Protein AF-0000000084543448 (afdb_homodimer)

InterPro domains:
  IPR002668 Concentrative nucleoside transporter N-terminal domain [PF01773] (8-80)
  IPR008276 Concentrative nucleoside transporter [PTHR10590] (2-409)
  IPR011642 Nucleoside transporter/FeoB GTPase, Gate domain [PF07670] (88-186)
  IPR011657 Concentrative nucleoside transporter C-terminal domain [PF07662] (191-407)
  IPR018270 Concentrative nucleoside transporter, metazoan/bacterial [TIGR00804] (6-409)

Radius of gyration: 30.01 Å; Cα contacts (8 Å, |Δi|>4): 1550; chains: 2; bounding box: 62×88×76 Å

Nearest PDB structures (foldseek):
  5l26-assembly1_C  TM=9.347E-01  e=5.072E-31  Neisseria wadsworthii 9715
  5l26-assembly1_A  TM=9.332E-01  e=8.942E-31  Neisseria wadsworthii 9715
  5l2a-assembly1_B  TM=9.359E-01  e=2.334E-30  Neisseria wadsworthii 9715
  5l2b-assembly1_B  TM=9.329E-01  e=3.309E-30  Neisseria wadsworthii 9715
  5l27-assembly1_A  TM=9.323E-01  e=1.038E-28  Neisseria wadsworthii 9715

Structure (mmCIF, N/CA/C/O backbone):
data_AF-0000000084543448-model_v1
#
loop_
_entity.id
_entity.type
_entity.pdbx_description
1 polymer 'Nucleoside permease'
#
loop_
_atom_site.group_PDB
_atom_site.id
_atom_site.type_symbol
_atom_site.label_atom_id
_atom_site.label_alt_id
_atom_site.label_comp_id
_atom_site.label_asym_id
_atom_site.label_entity_id
_atom_site.label_seq_id
_atom_site.pdbx_PDB_ins_code
_atom_site.Cartn_x
_atom_site.Cartn_y
_atom_site.Cartn_z
_atom_site.occupancy
_atom_site.B_iso_or_equiv
_atom_site.auth_seq_id
_atom_site.auth_comp_id
_atom_site.auth_asym_id
_atom_site.auth_atom_id
_atom_site.pdbx_PDB_model_num
ATOM 1 N N . MET A 1 1 ? -9.344 -44.594 -11.992 1 85.5 1 MET A N 1
ATOM 2 C CA . MET A 1 1 ? -8.648 -44.406 -13.266 1 85.5 1 MET A CA 1
ATOM 3 C C . MET A 1 1 ? -8.008 -43.031 -13.32 1 85.5 1 MET A C 1
ATOM 5 O O . MET A 1 1 ? -6.828 -42.906 -13.664 1 85.5 1 MET A O 1
ATOM 9 N N . GLU A 1 2 ? -8.641 -42.094 -12.758 1 91.38 2 GLU A N 1
ATOM 10 C CA . GLU A 1 2 ? -8.133 -40.719 -12.844 1 91.38 2 GLU A CA 1
ATOM 11 C C . GLU A 1 2 ? -6.922 -40.531 -11.938 1 91.38 2 GLU A C 1
ATOM 13 O O . GLU A 1 2 ? -5.984 -39.812 -12.289 1 91.38 2 GLU A O 1
ATOM 18 N N . ARG A 1 3 ? -6.844 -41.219 -10.828 1 94.12 3 ARG A N 1
ATOM 19 C CA . ARG A 1 3 ? -5.707 -41.094 -9.922 1 94.12 3 ARG A CA 1
ATOM 20 C C . ARG A 1 3 ? -4.453 -41.719 -10.539 1 94.12 3 ARG A C 1
ATOM 22 O O . ARG A 1 3 ? -3.352 -41.188 -10.375 1 94.12 3 ARG A O 1
ATOM 29 N N . ALA A 1 4 ? -4.676 -42.75 -11.258 1 95.94 4 ALA A N 1
ATOM 30 C CA . ALA A 1 4 ? -3.564 -43.406 -11.945 1 95.94 4 ALA A CA 1
ATOM 31 C C . ALA A 1 4 ? -3.025 -42.562 -13.078 1 95.94 4 ALA A C 1
ATOM 33 O O . ALA A 1 4 ? -1.819 -42.531 -13.336 1 95.94 4 ALA A O 1
ATOM 34 N N . ILE A 1 5 ? -3.881 -41.906 -13.703 1 97 5 ILE A N 1
ATOM 35 C CA . ILE A 1 5 ? -3.467 -41.031 -14.781 1 97 5 ILE A CA 1
ATOM 36 C C . ILE A 1 5 ? -2.635 -39.875 -14.219 1 97 5 ILE A C 1
ATOM 38 O O . ILE A 1 5 ? -1.63 -39.469 -14.812 1 97 5 ILE A O 1
ATOM 42 N N . SER A 1 6 ? -3.102 -39.375 -13.102 1 97.56 6 SER A N 1
ATOM 43 C CA . SER A 1 6 ? -2.328 -38.312 -12.438 1 97.56 6 SER A CA 1
ATOM 44 C C . SER A 1 6 ? -0.92 -38.812 -12.102 1 97.56 6 SER A C 1
ATOM 46 O O . SER A 1 6 ? 0.047 -38.062 -12.25 1 97.56 6 SER A O 1
ATOM 48 N N . ALA A 1 7 ? -0.841 -40 -11.641 1 97.56 7 ALA A N 1
ATOM 49 C CA . ALA A 1 7 ? 0.467 -40.594 -11.344 1 97.56 7 ALA A CA 1
ATOM 50 C C . ALA A 1 7 ? 1.308 -40.719 -12.617 1 97.56 7 ALA A C 1
ATOM 52 O O . ALA A 1 7 ? 2.512 -40.438 -12.594 1 97.56 7 ALA A O 1
ATOM 53 N N . LEU A 1 8 ? 0.69 -41.125 -13.648 1 97.81 8 LEU A N 1
ATOM 54 C CA . LEU A 1 8 ? 1.363 -41.188 -14.938 1 97.81 8 LEU A CA 1
ATOM 55 C C . LEU A 1 8 ? 1.854 -39.812 -15.367 1 97.81 8 LEU A C 1
ATOM 57 O O . LEU A 1 8 ? 2.965 -39.688 -15.883 1 97.81 8 LEU A O 1
ATOM 61 N N . GLY A 1 9 ? 0.975 -38.844 -15.219 1 98.19 9 GLY A N 1
ATOM 62 C CA . GLY A 1 9 ? 1.354 -37.469 -15.555 1 98.19 9 GLY A CA 1
ATOM 63 C C . GLY A 1 9 ? 2.604 -37 -14.836 1 98.19 9 GLY A C 1
ATOM 64 O O . GLY A 1 9 ? 3.471 -36.375 -15.438 1 98.19 9 GLY A O 1
ATOM 65 N N . LEU A 1 10 ? 2.709 -37.281 -13.531 1 98.06 10 LEU A N 1
ATOM 66 C CA . LEU A 1 10 ? 3.891 -36.938 -12.758 1 98.06 10 LEU A CA 1
ATOM 67 C C . LEU A 1 10 ? 5.152 -37.531 -13.383 1 98.06 10 LEU A C 1
ATOM 69 O O . LEU A 1 10 ? 6.148 -36.812 -13.555 1 98.06 10 LEU A O 1
ATOM 73 N N . VAL A 1 11 ? 5.086 -38.781 -13.758 1 97.88 11 VAL A N 1
ATOM 74 C CA . VAL A 1 11 ? 6.219 -39.469 -14.367 1 97.88 11 VAL A CA 1
ATOM 75 C C . VAL A 1 11 ? 6.535 -38.844 -15.727 1 97.88 11 VAL A C 1
ATOM 77 O O . VAL A 1 11 ? 7.699 -38.562 -16.047 1 97.88 11 VAL A O 1
ATOM 80 N N . VAL A 1 12 ? 5.516 -38.594 -16.484 1 98.19 12 VAL A N 1
ATOM 81 C CA . VAL A 1 12 ? 5.699 -38.031 -17.828 1 98.19 12 VAL A CA 1
ATOM 82 C C . VAL A 1 12 ? 6.375 -36.656 -17.719 1 98.19 12 VAL A C 1
ATOM 84 O O . VAL A 1 12 ? 7.27 -36.344 -18.516 1 98.19 12 VAL A O 1
ATOM 87 N N . PHE A 1 13 ? 5.938 -35.844 -16.812 1 98.25 13 PHE A N 1
ATOM 88 C CA . PHE A 1 13 ? 6.5 -34.5 -16.688 1 98.25 13 PHE A CA 1
ATOM 89 C C . PHE A 1 13 ? 7.957 -34.594 -16.234 1 98.25 13 PHE A C 1
ATOM 91 O O . PHE A 1 13 ? 8.781 -33.781 -16.672 1 98.25 13 PHE A O 1
ATOM 98 N N . VAL A 1 14 ? 8.328 -35.469 -15.383 1 97.81 14 VAL A N 1
ATOM 99 C CA . VAL A 1 14 ? 9.719 -35.688 -14.992 1 97.81 14 VAL A CA 1
ATOM 100 C C . VAL A 1 14 ? 10.539 -36.125 -16.188 1 97.81 14 VAL A C 1
ATOM 102 O O . VAL A 1 14 ? 11.664 -35.688 -16.391 1 97.81 14 VAL A O 1
ATOM 105 N N . VAL A 1 15 ? 9.984 -37.031 -17 1 97.88 15 VAL A N 1
ATOM 106 C CA . VAL A 1 15 ? 10.656 -37.531 -18.188 1 97.88 15 VAL A CA 1
ATOM 107 C C . VAL A 1 15 ? 10.852 -36.406 -19.188 1 97.88 15 VAL A C 1
ATOM 109 O O . VAL A 1 15 ? 11.898 -36.312 -19.828 1 97.88 15 VAL A O 1
ATOM 112 N N . LEU A 1 16 ? 9.82 -35.594 -19.297 1 97.44 16 LEU A N 1
ATOM 113 C CA . LEU A 1 16 ? 9.945 -34.469 -20.172 1 97.44 16 LEU A CA 1
ATOM 114 C C . LEU A 1 16 ? 11.078 -33.531 -19.719 1 97.44 16 LEU A C 1
ATOM 116 O O . LEU A 1 16 ? 11.836 -33.031 -20.547 1 97.44 16 LEU A O 1
ATOM 120 N N . ALA A 1 17 ? 11.164 -33.281 -18.422 1 97.5 17 ALA A N 1
ATOM 121 C CA . ALA A 1 17 ? 12.258 -32.5 -17.891 1 97.5 17 ALA A CA 1
ATOM 122 C C . ALA A 1 17 ? 13.609 -33.125 -18.203 1 97.5 17 ALA A C 1
ATOM 124 O O . ALA A 1 17 ? 14.562 -32.406 -18.547 1 97.5 17 ALA A O 1
ATOM 125 N N . TYR A 1 18 ? 13.664 -34.406 -18.094 1 97.56 18 TYR A N 1
ATOM 126 C CA . TYR A 1 18 ? 14.883 -35.125 -18.391 1 97.56 18 TYR A CA 1
ATOM 127 C C . TYR A 1 18 ? 15.273 -34.969 -19.859 1 97.56 18 TYR A C 1
ATOM 129 O O . TYR A 1 18 ? 16.453 -34.75 -20.172 1 97.56 18 TYR A O 1
ATOM 137 N N . LEU A 1 19 ? 14.328 -35 -20.75 1 96.94 19 LEU A N 1
ATOM 138 C CA . LEU A 1 19 ? 14.57 -34.906 -22.188 1 96.94 19 LEU A CA 1
ATOM 139 C C . LEU A 1 19 ? 15.109 -33.531 -22.547 1 96.94 19 LEU A C 1
ATOM 141 O O . LEU A 1 19 ? 15.914 -33.406 -23.469 1 96.94 19 LEU A O 1
ATOM 145 N N . PHE A 1 20 ? 14.742 -32.531 -21.812 1 95.56 20 PHE A N 1
ATOM 146 C CA . PHE A 1 20 ? 15.148 -31.156 -22.125 1 95.56 20 PHE A CA 1
ATOM 147 C C . PHE A 1 20 ? 16.266 -30.703 -21.219 1 95.56 20 PHE A C 1
ATOM 149 O O . PHE A 1 20 ? 16.594 -29.516 -21.156 1 95.56 20 PHE A O 1
ATOM 156 N N . SER A 1 21 ? 16.922 -31.594 -20.547 1 97.25 21 SER A N 1
ATOM 157 C CA . SER A 1 21 ? 18 -31.281 -19.625 1 97.25 21 SER A CA 1
ATOM 158 C C . SER A 1 21 ? 19.234 -30.734 -20.359 1 97.25 21 SER A C 1
ATOM 160 O O . SER A 1 21 ? 19.547 -31.203 -21.453 1 97.25 21 SER A O 1
ATOM 162 N N . GLY A 1 22 ? 19.875 -29.766 -19.812 1 94.56 22 GLY A N 1
ATOM 163 C CA . GLY A 1 22 ? 21.094 -29.219 -20.375 1 94.56 22 GLY A CA 1
ATOM 164 C C . GLY A 1 22 ? 22.297 -30.141 -20.203 1 94.56 22 GLY A C 1
ATOM 165 O O . GLY A 1 22 ? 23.281 -30.031 -20.938 1 94.56 22 GLY A O 1
ATOM 166 N N . ASP A 1 23 ? 22.312 -31.016 -19.281 1 95.81 23 ASP A N 1
ATOM 167 C CA . ASP A 1 23 ? 23.375 -31.984 -19 1 95.81 23 ASP A CA 1
ATOM 168 C C . ASP A 1 23 ? 22.828 -33.188 -18.234 1 95.81 23 ASP A C 1
ATOM 170 O O . ASP A 1 23 ? 22.953 -33.25 -17.016 1 95.81 23 ASP A O 1
ATOM 174 N N . ARG A 1 24 ? 22.422 -34.219 -18.859 1 96.62 24 ARG A N 1
ATOM 175 C CA . ARG A 1 24 ? 21.703 -35.344 -18.281 1 96.62 24 ARG A CA 1
ATOM 176 C C . ARG A 1 24 ? 22.625 -36.188 -17.375 1 96.62 24 ARG A C 1
ATOM 178 O O . ARG A 1 24 ? 22.156 -36.812 -16.422 1 96.62 24 ARG A O 1
ATOM 185 N N . GLN A 1 25 ? 23.891 -36.094 -17.609 1 96 25 GLN A N 1
ATOM 186 C CA . GLN A 1 25 ? 24.844 -36.906 -16.875 1 96 25 GLN A CA 1
ATOM 187 C C . GLN A 1 25 ? 25.125 -36.312 -15.5 1 96 25 GLN A C 1
ATOM 189 O O . GLN A 1 25 ? 25.609 -37 -14.602 1 96 25 GLN A O 1
ATOM 194 N N . GLN A 1 26 ? 24.844 -35.125 -15.375 1 96.06 26 GLN A N 1
ATOM 195 C CA . GLN A 1 26 ? 25.203 -34.438 -14.133 1 96.06 26 GLN A CA 1
ATOM 196 C C . GLN A 1 26 ? 24 -34.344 -13.211 1 96.06 26 GLN A C 1
ATOM 198 O O . GLN A 1 26 ? 24.078 -33.719 -12.148 1 96.06 26 GLN A O 1
ATOM 203 N N . ILE A 1 27 ? 22.906 -34.906 -13.625 1 97.62 27 ILE A N 1
ATOM 204 C CA . ILE A 1 27 ? 21.703 -34.875 -12.797 1 97.62 27 ILE A CA 1
ATOM 205 C C . ILE A 1 27 ? 21.938 -35.625 -11.5 1 97.62 27 ILE A C 1
ATOM 207 O O . ILE A 1 27 ? 22.344 -36.812 -11.531 1 97.62 27 ILE A O 1
ATOM 211 N N . ARG A 1 28 ? 21.797 -34.969 -10.383 1 96.94 28 ARG A N 1
ATOM 212 C CA . ARG A 1 28 ? 21.859 -35.625 -9.086 1 96.94 28 ARG A CA 1
ATOM 213 C C . ARG A 1 28 ? 20.484 -36.156 -8.68 1 96.94 28 ARG A C 1
ATOM 215 O O . ARG A 1 28 ? 19.719 -35.469 -7.996 1 96.94 28 ARG A O 1
ATOM 222 N N . TRP A 1 29 ? 20.219 -37.406 -8.898 1 97.31 29 TRP A N 1
ATOM 223 C CA . TRP A 1 29 ? 18.906 -38 -8.766 1 97.31 29 TRP A CA 1
ATOM 224 C C . TRP A 1 29 ? 18.438 -38 -7.312 1 97.31 29 TRP A C 1
ATOM 226 O O . TRP A 1 29 ? 17.25 -37.844 -7.031 1 97.31 29 TRP A O 1
ATOM 236 N N . PRO A 1 30 ? 19.359 -38.156 -6.324 1 97.5 30 PRO A N 1
ATOM 237 C CA . PRO A 1 30 ? 18.891 -38.031 -4.941 1 97.5 30 PRO A CA 1
ATOM 238 C C . PRO A 1 30 ? 18.219 -36.719 -4.652 1 97.5 30 PRO A C 1
ATOM 240 O O . PRO A 1 30 ? 17.203 -36.656 -3.949 1 97.5 30 PRO A O 1
ATOM 243 N N . THR A 1 31 ? 18.797 -35.594 -5.164 1 97.06 31 THR A N 1
ATOM 244 C CA . THR A 1 31 ? 18.203 -34.281 -5.012 1 97.06 31 THR A CA 1
ATOM 245 C C . THR A 1 31 ? 16.797 -34.25 -5.625 1 97.06 31 THR A C 1
ATOM 247 O O . THR A 1 31 ? 15.859 -33.75 -5.008 1 97.06 31 THR A O 1
ATOM 250 N N . VAL A 1 32 ? 16.656 -34.781 -6.824 1 97.94 32 VAL A N 1
ATOM 251 C CA . VAL A 1 32 ? 15.398 -34.812 -7.562 1 97.94 32 VAL A CA 1
ATOM 252 C C . VAL A 1 32 ? 14.375 -35.656 -6.797 1 97.94 32 VAL A C 1
ATOM 254 O O . VAL A 1 32 ? 13.242 -35.188 -6.594 1 97.94 32 VAL A O 1
ATOM 257 N N . PHE A 1 33 ? 14.742 -36.812 -6.328 1 97.88 33 PHE A N 1
ATOM 258 C CA . PHE A 1 33 ? 13.836 -37.719 -5.629 1 97.88 33 PHE A CA 1
ATOM 259 C C . PHE A 1 33 ? 13.383 -37.094 -4.309 1 97.88 33 PHE A C 1
ATOM 261 O O . PHE A 1 33 ? 12.211 -37.219 -3.93 1 97.88 33 PHE A O 1
ATOM 268 N N . TRP A 1 34 ? 14.289 -36.438 -3.664 1 97.06 34 TRP A N 1
ATOM 269 C CA . TRP A 1 34 ? 13.914 -35.781 -2.412 1 97.06 34 TRP A CA 1
ATOM 270 C C . TRP A 1 34 ? 12.93 -34.656 -2.66 1 97.06 34 TRP A C 1
ATOM 272 O O . TRP A 1 34 ? 12.016 -34.438 -1.862 1 97.06 34 TRP A O 1
ATOM 282 N N . GLY A 1 35 ? 13.164 -33.875 -3.73 1 97.81 35 GLY A N 1
ATOM 283 C CA . GLY A 1 35 ? 12.227 -32.812 -4.059 1 97.81 35 GLY A CA 1
ATOM 284 C C . GLY A 1 35 ? 10.812 -33.312 -4.316 1 97.81 35 GLY A C 1
ATOM 285 O O . GLY A 1 35 ? 9.844 -32.781 -3.785 1 97.81 35 GLY A O 1
ATOM 286 N N . ILE A 1 36 ? 10.734 -34.375 -5.059 1 97.88 36 ILE A N 1
ATOM 287 C CA . ILE A 1 36 ? 9.438 -34.969 -5.379 1 97.88 36 ILE A CA 1
ATOM 288 C C . ILE A 1 36 ? 8.844 -35.594 -4.129 1 97.88 36 ILE A C 1
ATOM 290 O O . ILE A 1 36 ? 7.641 -35.5 -3.877 1 97.88 36 ILE A O 1
ATOM 294 N N . ALA A 1 37 ? 9.664 -36.25 -3.32 1 97.81 37 ALA A N 1
ATOM 295 C CA . ALA A 1 37 ? 9.203 -36.875 -2.086 1 97.81 37 ALA A CA 1
ATOM 296 C C . ALA A 1 37 ? 8.625 -35.844 -1.12 1 97.81 37 ALA A C 1
ATOM 298 O O . ALA A 1 37 ? 7.586 -36.062 -0.5 1 97.81 37 ALA A O 1
ATOM 299 N N . LEU A 1 38 ? 9.312 -34.75 -0.97 1 97.19 38 LEU A N 1
ATOM 300 C CA . LEU A 1 38 ? 8.828 -33.719 -0.085 1 97.19 38 LEU A CA 1
ATOM 301 C C . LEU A 1 38 ? 7.512 -33.125 -0.6 1 97.19 38 LEU A C 1
ATOM 303 O O . LEU A 1 38 ? 6.621 -32.812 0.189 1 97.19 38 LEU A O 1
ATOM 307 N N . GLN A 1 39 ? 7.441 -32.906 -1.903 1 97.5 39 GLN A N 1
ATOM 308 C CA . GLN A 1 39 ? 6.195 -32.438 -2.506 1 97.5 39 GLN A CA 1
ATOM 309 C C . GLN A 1 39 ? 5.039 -33.375 -2.156 1 97.5 39 GLN A C 1
ATOM 311 O O . GLN A 1 39 ? 3.979 -32.938 -1.721 1 97.5 39 GLN A O 1
ATOM 316 N N . ILE A 1 40 ? 5.215 -34.719 -2.322 1 97.25 40 ILE A N 1
ATOM 317 C CA . ILE A 1 40 ? 4.191 -35.719 -2.064 1 97.25 40 ILE A CA 1
ATOM 318 C C . ILE A 1 40 ? 3.887 -35.75 -0.568 1 97.25 40 ILE A C 1
ATOM 320 O O . ILE A 1 40 ? 2.725 -35.875 -0.168 1 97.25 40 ILE A O 1
ATOM 324 N N . LEU A 1 41 ? 4.883 -35.688 0.24 1 96.5 41 LEU A N 1
ATOM 325 C CA . LEU A 1 41 ? 4.699 -35.688 1.688 1 96.5 41 LEU A CA 1
ATOM 326 C C . LEU A 1 41 ? 3.857 -34.5 2.148 1 96.5 41 LEU A C 1
ATOM 328 O O . LEU A 1 41 ? 2.934 -34.688 2.947 1 96.5 41 LEU A O 1
ATOM 332 N N . PHE A 1 42 ? 4.211 -33.344 1.688 1 94.62 42 PHE A N 1
ATOM 333 C CA . PHE A 1 42 ? 3.422 -32.156 2.035 1 94.62 42 PHE A CA 1
ATOM 334 C C . PHE A 1 42 ? 1.978 -32.344 1.579 1 94.62 42 PHE A C 1
ATOM 336 O O . PHE A 1 42 ? 1.047 -31.984 2.309 1 94.62 42 PHE A O 1
ATOM 343 N N . ALA A 1 43 ? 1.816 -32.812 0.437 1 95.5 43 ALA A N 1
ATOM 344 C CA . ALA A 1 43 ? 0.472 -33.031 -0.097 1 95.5 43 ALA A CA 1
ATOM 345 C C . ALA A 1 43 ? -0.325 -34 0.783 1 95.5 43 ALA A C 1
ATOM 347 O O . ALA A 1 43 ? -1.495 -33.75 1.082 1 95.5 43 ALA A O 1
ATOM 348 N N . ILE A 1 44 ? 0.273 -35.062 1.174 1 95.69 44 ILE A N 1
ATOM 349 C CA . ILE A 1 44 ? -0.394 -36.062 2.006 1 95.69 44 ILE A CA 1
ATOM 350 C C . ILE A 1 44 ? -0.763 -35.438 3.354 1 95.69 44 ILE A C 1
ATOM 352 O O . ILE A 1 44 ? -1.893 -35.594 3.824 1 95.69 44 ILE A O 1
ATOM 356 N N . VAL A 1 45 ? 0.141 -34.75 3.941 1 93.5 45 VAL A N 1
ATOM 357 C CA . VAL A 1 45 ? -0.082 -34.125 5.25 1 93.5 45 VAL A CA 1
ATOM 358 C C . VAL A 1 45 ? -1.207 -33.094 5.156 1 93.5 45 VAL A C 1
ATOM 360 O O . VAL A 1 45 ? -2.088 -33.062 6.02 1 93.5 45 VAL A O 1
ATOM 363 N N . ILE A 1 46 ? -1.237 -32.344 4.129 1 90.69 46 ILE A N 1
ATOM 364 C CA . ILE A 1 46 ? -2.16 -31.219 4.02 1 90.69 46 ILE A CA 1
ATOM 365 C C . ILE A 1 46 ? -3.523 -31.719 3.539 1 90.69 46 ILE A C 1
ATOM 367 O O . ILE A 1 46 ? -4.562 -31.297 4.051 1 90.69 46 ILE A O 1
ATOM 371 N N . LEU A 1 47 ? -3.578 -32.719 2.629 1 89.94 47 LEU A N 1
ATOM 372 C CA . LEU A 1 47 ? -4.816 -33 1.921 1 89.94 47 LEU A CA 1
ATOM 373 C C . LEU A 1 47 ? -5.422 -34.312 2.416 1 89.94 47 LEU A C 1
ATOM 375 O O . LEU A 1 47 ? -6.625 -34.531 2.287 1 89.94 47 LEU A O 1
ATOM 379 N N . LYS A 1 48 ? -4.664 -35.188 2.99 1 90.88 48 LYS A N 1
ATOM 380 C CA . LYS A 1 48 ? -5.18 -36.531 3.244 1 90.88 48 LYS A CA 1
ATOM 381 C C . LYS A 1 48 ? -5.336 -36.781 4.738 1 90.88 48 LYS A C 1
ATOM 383 O O . LYS A 1 48 ? -6.223 -37.531 5.156 1 90.88 48 LYS A O 1
ATOM 388 N N . THR A 1 49 ? -4.492 -36.25 5.516 1 93.25 49 THR A N 1
ATOM 389 C CA . THR A 1 49 ? -4.625 -36.438 6.953 1 93.25 49 THR A CA 1
ATOM 390 C C . THR A 1 49 ? -5.707 -35.531 7.535 1 93.25 49 THR A C 1
ATOM 392 O O . THR A 1 49 ? -5.855 -34.375 7.109 1 93.25 49 THR A O 1
ATOM 395 N N . ALA A 1 50 ? -6.422 -36.062 8.469 1 91.56 50 ALA A N 1
ATOM 396 C CA . ALA A 1 50 ? -7.52 -35.312 9.078 1 91.56 50 ALA A CA 1
ATOM 397 C C . ALA A 1 50 ? -7.004 -34.062 9.789 1 91.56 50 ALA A C 1
ATOM 399 O O . ALA A 1 50 ? -7.586 -33 9.664 1 91.56 50 ALA A O 1
ATOM 400 N N . ILE A 1 51 ? -5.965 -34.25 10.508 1 92.19 51 ILE A N 1
ATOM 401 C CA . ILE A 1 51 ? -5.418 -33.156 11.281 1 92.19 51 ILE A CA 1
ATOM 402 C C . ILE A 1 51 ? -4.824 -32.094 10.344 1 92.19 51 ILE A C 1
ATOM 404 O O . ILE A 1 51 ? -5.027 -30.891 10.539 1 92.19 51 ILE A O 1
ATOM 408 N N . GLY A 1 52 ? -4.059 -32.594 9.375 1 91.06 52 GLY A N 1
ATOM 409 C CA . GLY A 1 52 ? -3.465 -31.656 8.422 1 91.06 52 GLY A CA 1
ATOM 410 C C . GLY A 1 52 ? -4.496 -30.859 7.645 1 91.06 52 GLY A C 1
ATOM 411 O O . GLY A 1 52 ? -4.375 -29.641 7.512 1 91.06 52 GLY A O 1
ATOM 412 N N . PHE A 1 53 ? -5.453 -31.531 7.258 1 88.81 53 PHE A N 1
ATOM 413 C CA . PHE A 1 53 ? -6.504 -30.875 6.484 1 88.81 53 PHE A CA 1
ATOM 414 C C . PHE A 1 53 ? -7.25 -29.859 7.336 1 88.81 53 PHE A C 1
ATOM 416 O O . PHE A 1 53 ? -7.551 -28.75 6.871 1 88.81 53 PHE A O 1
ATOM 423 N N . ALA A 1 54 ? -7.535 -30.234 8.547 1 91.38 54 ALA A N 1
ATOM 424 C CA . ALA A 1 54 ? -8.242 -29.328 9.453 1 91.38 54 ALA A CA 1
ATOM 425 C C . ALA A 1 54 ? -7.418 -28.078 9.727 1 91.38 54 ALA A C 1
ATOM 427 O O . ALA A 1 54 ? -7.965 -26.969 9.789 1 91.38 54 ALA A O 1
ATOM 428 N N . ILE A 1 55 ? -6.184 -28.266 9.875 1 91.94 55 ILE A N 1
ATOM 429 C CA . ILE A 1 55 ? -5.289 -27.141 10.141 1 91.94 55 ILE A CA 1
ATOM 430 C C . ILE A 1 55 ? -5.273 -26.203 8.938 1 91.94 55 ILE A C 1
ATOM 432 O O . ILE A 1 55 ? -5.383 -24.984 9.086 1 91.94 55 ILE A O 1
ATOM 436 N N . PHE A 1 56 ? -5.207 -26.703 7.805 1 89.56 56 PHE A N 1
ATOM 437 C CA . PHE A 1 56 ? -5.098 -25.875 6.613 1 89.56 56 PHE A CA 1
ATOM 438 C C . PHE A 1 56 ? -6.445 -25.25 6.266 1 89.56 56 PHE A C 1
ATOM 440 O O . PHE A 1 56 ? -6.504 -24.141 5.719 1 89.56 56 PHE A O 1
ATOM 447 N N . GLN A 1 57 ? -7.504 -25.953 6.574 1 90.12 57 GLN A N 1
ATOM 448 C CA . GLN A 1 57 ? -8.82 -25.344 6.438 1 90.12 57 GLN A CA 1
ATOM 449 C C . GLN A 1 57 ? -8.977 -24.156 7.375 1 90.12 57 GLN A C 1
ATOM 451 O O . GLN A 1 57 ? -9.523 -23.125 6.984 1 90.12 57 GLN A O 1
ATOM 456 N N . ALA A 1 58 ? -8.516 -24.359 8.555 1 92.06 58 ALA A N 1
ATOM 457 C CA . ALA A 1 58 ? -8.562 -23.266 9.523 1 92.06 58 ALA A CA 1
ATOM 458 C C . ALA A 1 58 ? -7.676 -22.109 9.086 1 92.06 58 ALA A C 1
ATOM 460 O O . ALA A 1 58 ? -8.039 -20.938 9.25 1 92.06 58 ALA A O 1
ATOM 461 N N . LEU A 1 59 ? -6.547 -22.469 8.531 1 90.94 59 LEU A N 1
ATOM 462 C CA . LEU A 1 59 ? -5.633 -21.453 8.016 1 90.94 59 LEU A CA 1
ATOM 463 C C . LEU A 1 59 ? -6.254 -20.703 6.844 1 90.94 59 LEU A C 1
ATOM 465 O O . LEU A 1 59 ? -6.137 -19.484 6.754 1 90.94 59 LEU A O 1
ATOM 469 N N . GLY A 1 60 ? -6.855 -21.5 6.012 1 90.06 60 GLY A N 1
ATOM 470 C CA . GLY A 1 60 ? -7.535 -20.875 4.891 1 90.06 60 GLY A CA 1
ATOM 471 C C . GLY A 1 60 ? -8.633 -19.922 5.312 1 90.06 60 GLY A C 1
ATOM 472 O O . GLY A 1 60 ? -8.758 -18.828 4.758 1 90.06 60 GLY A O 1
ATOM 473 N N . ALA A 1 61 ? -9.398 -20.312 6.273 1 91.75 61 ALA A N 1
ATOM 474 C CA . ALA A 1 61 ? -10.469 -19.469 6.797 1 91.75 61 ALA A CA 1
ATOM 475 C C . ALA A 1 61 ? -9.906 -18.203 7.457 1 91.75 61 ALA A C 1
ATOM 477 O O . ALA A 1 61 ? -10.469 -17.125 7.305 1 91.75 61 ALA A O 1
ATOM 478 N N . ALA A 1 62 ? -8.859 -18.406 8.148 1 91.94 62 ALA A N 1
ATOM 479 C CA . ALA A 1 62 ? -8.227 -17.281 8.82 1 91.94 62 ALA A CA 1
ATOM 480 C C . ALA A 1 62 ? -7.684 -16.266 7.816 1 91.94 62 ALA A C 1
ATOM 482 O O . ALA A 1 62 ? -7.82 -15.062 8.008 1 91.94 62 ALA A O 1
ATOM 483 N N . VAL A 1 63 ? -7.066 -16.781 6.832 1 91 63 VAL A N 1
ATOM 484 C CA . VAL A 1 63 ? -6.496 -15.922 5.805 1 91 63 VAL A CA 1
ATOM 485 C C . VAL A 1 63 ? -7.617 -15.188 5.07 1 91 63 VAL A C 1
ATOM 487 O O . VAL A 1 63 ? -7.492 -14 4.758 1 91 63 VAL A O 1
ATOM 490 N N . THR A 1 64 ? -8.664 -15.867 4.805 1 90.81 64 THR A N 1
ATOM 491 C CA . THR A 1 64 ? -9.805 -15.25 4.133 1 90.81 64 THR A CA 1
ATOM 492 C C . THR A 1 64 ? -10.391 -14.125 4.98 1 90.81 64 THR A C 1
ATOM 494 O O . THR A 1 64 ? -10.664 -13.039 4.469 1 90.81 64 THR A O 1
ATOM 497 N N . GLN A 1 65 ? -10.539 -14.406 6.254 1 91.56 65 GLN A N 1
ATOM 498 C CA . GLN A 1 65 ? -11.047 -13.375 7.164 1 91.56 65 GLN A CA 1
ATOM 499 C C . GLN A 1 65 ? -10.086 -12.195 7.238 1 91.56 65 GLN A C 1
ATOM 501 O O . GLN A 1 65 ? -10.516 -11.039 7.266 1 91.56 65 GLN A O 1
ATOM 506 N N . PHE A 1 66 ? -8.859 -12.492 7.316 1 93.5 66 PHE A N 1
ATOM 507 C CA . PHE A 1 66 ? -7.816 -11.469 7.336 1 93.5 66 PHE A CA 1
ATOM 508 C C . PHE A 1 66 ? -7.918 -10.562 6.113 1 93.5 66 PHE A C 1
ATOM 510 O O . PHE A 1 66 ? -7.875 -9.344 6.238 1 93.5 66 PHE A O 1
ATOM 517 N N . LEU A 1 67 ? -8.102 -11.164 4.969 1 91.19 67 LEU A N 1
ATOM 518 C CA . LEU A 1 67 ? -8.133 -10.406 3.721 1 91.19 67 LEU A CA 1
ATOM 519 C C . LEU A 1 67 ? -9.383 -9.539 3.641 1 91.19 67 LEU A C 1
ATOM 521 O O . LEU A 1 67 ? -9.375 -8.477 3.02 1 91.19 67 LEU A O 1
ATOM 525 N N . ASN A 1 68 ? -10.422 -9.938 4.273 1 92.75 68 ASN A N 1
ATOM 526 C CA . ASN A 1 68 ? -11.68 -9.195 4.246 1 92.75 68 ASN A CA 1
ATOM 527 C C . ASN A 1 68 ? -11.562 -7.867 4.984 1 92.75 68 ASN A C 1
ATOM 529 O O . ASN A 1 68 ? -12.391 -6.973 4.801 1 92.75 68 ASN A O 1
ATOM 533 N N . PHE A 1 69 ? -10.555 -7.73 5.773 1 93.19 69 PHE A N 1
ATOM 534 C CA . PHE A 1 69 ? -10.359 -6.461 6.465 1 93.19 69 PHE A CA 1
ATOM 535 C C . PHE A 1 69 ? -10.039 -5.348 5.473 1 93.19 69 PHE A C 1
ATOM 537 O O . PHE A 1 69 ? -10.211 -4.168 5.777 1 93.19 69 PHE A O 1
ATOM 544 N N . SER A 1 70 ? -9.5 -5.719 4.297 1 93.5 70 SER A N 1
ATOM 545 C CA . SER A 1 70 ? -9.211 -4.73 3.266 1 93.5 70 SER A CA 1
ATOM 546 C C . SER A 1 70 ? -10.477 -4.004 2.828 1 93.5 70 SER A C 1
ATOM 548 O O . SER A 1 70 ? -10.414 -2.904 2.275 1 93.5 70 SER A O 1
ATOM 550 N N . ASP A 1 71 ? -11.656 -4.617 3.088 1 94.06 71 ASP A N 1
ATOM 551 C CA . ASP A 1 71 ? -12.93 -4.043 2.672 1 94.06 71 ASP A CA 1
ATOM 552 C C . ASP A 1 71 ? -13.18 -2.695 3.352 1 94.06 71 ASP A C 1
ATOM 554 O O . ASP A 1 71 ? -13.805 -1.806 2.771 1 94.06 71 ASP A O 1
ATOM 558 N N . ALA A 1 72 ? -12.703 -2.59 4.551 1 93 72 ALA A N 1
ATOM 559 C CA . ALA A 1 72 ? -12.875 -1.329 5.27 1 93 72 ALA A CA 1
ATOM 560 C C . ALA A 1 72 ? -12.25 -0.169 4.504 1 93 72 ALA A C 1
ATOM 562 O O . ALA A 1 72 ? -12.867 0.894 4.363 1 93 72 ALA A O 1
ATOM 563 N N . GLY A 1 73 ? -11.062 -0.363 4.035 1 92.19 73 GLY A N 1
ATOM 564 C CA . GLY A 1 73 ? -10.406 0.66 3.24 1 92.19 73 GLY A CA 1
ATOM 565 C C . GLY A 1 73 ? -11.039 0.865 1.879 1 92.19 73 GLY A C 1
ATOM 566 O O . GLY A 1 73 ? -11.203 2 1.428 1 92.19 73 GLY A O 1
ATOM 567 N N . ALA A 1 74 ? -11.375 -0.217 1.235 1 93.81 74 ALA A N 1
ATOM 568 C CA . ALA A 1 74 ? -11.992 -0.151 -0.088 1 93.81 74 ALA A CA 1
ATOM 569 C C . ALA A 1 74 ? -13.32 0.6 -0.04 1 93.81 74 ALA A C 1
ATOM 571 O O . ALA A 1 74 ? -13.594 1.447 -0.894 1 93.81 74 ALA A O 1
ATOM 572 N N . GLN A 1 75 ? -14.164 0.238 0.911 1 92.88 75 GLN A N 1
ATOM 573 C CA . GLN A 1 75 ? -15.461 0.884 1.068 1 92.88 75 GLN A CA 1
ATOM 574 C C . GLN A 1 75 ? -15.305 2.381 1.318 1 92.88 75 GLN A C 1
ATOM 576 O O . GLN A 1 75 ? -16.078 3.188 0.801 1 92.88 75 GLN A O 1
ATOM 581 N N . PHE A 1 76 ? -14.352 2.688 2.051 1 89.12 76 PHE A N 1
ATOM 582 C CA . PHE A 1 76 ? -14.117 4.09 2.379 1 89.12 76 PHE A CA 1
ATOM 583 C C . PHE A 1 76 ? -13.703 4.871 1.141 1 89.12 76 PHE A C 1
ATOM 585 O O . PHE A 1 76 ? -14.172 5.992 0.918 1 89.12 76 PHE A O 1
ATOM 592 N N . VAL A 1 77 ? -12.844 4.332 0.326 1 89.75 77 VAL A N 1
ATOM 593 C CA . VAL A 1 77 ? -12.25 5.027 -0.813 1 89.75 77 VAL A CA 1
ATOM 594 C C . VAL A 1 77 ? -13.234 5.031 -1.981 1 89.75 77 VAL A C 1
ATOM 596 O O . VAL A 1 77 ? -13.352 6.027 -2.701 1 89.75 77 VAL A O 1
ATOM 599 N N . PHE A 1 78 ? -13.945 3.951 -2.168 1 92.81 78 PHE A N 1
ATOM 600 C CA . PHE A 1 78 ? -14.688 3.797 -3.416 1 92.81 78 PHE A CA 1
ATOM 601 C C . PHE A 1 78 ? -16.188 3.812 -3.158 1 92.81 78 PHE A C 1
ATOM 603 O O . PHE A 1 78 ? -16.984 3.805 -4.098 1 92.81 78 PHE A O 1
ATOM 610 N N . GLY A 1 79 ? -16.609 3.83 -1.916 1 88.69 79 GLY A N 1
ATOM 611 C CA . GLY A 1 79 ? -18.016 3.916 -1.592 1 88.69 79 GLY A CA 1
ATOM 612 C C . GLY A 1 79 ? -18.641 2.576 -1.233 1 88.69 79 GLY A C 1
ATOM 613 O O . GLY A 1 79 ? -17.984 1.538 -1.345 1 88.69 79 GLY A O 1
ATOM 614 N N . ASP A 1 80 ? -19.891 2.604 -0.822 1 89.31 80 ASP A N 1
ATOM 615 C CA . ASP A 1 80 ? -20.578 1.433 -0.292 1 89.31 80 ASP A CA 1
ATOM 616 C C . ASP A 1 80 ? -20.828 0.398 -1.387 1 89.31 80 ASP A C 1
ATOM 618 O O . ASP A 1 80 ? -20.953 -0.795 -1.104 1 89.31 80 ASP A O 1
ATOM 622 N N . ASP A 1 81 ? -20.844 0.839 -2.602 1 90.94 81 ASP A N 1
ATOM 623 C CA . ASP A 1 81 ? -21.141 -0.08 -3.697 1 90.94 81 ASP A CA 1
ATOM 624 C C . ASP A 1 81 ? -19.844 -0.549 -4.375 1 90.94 81 ASP A C 1
ATOM 626 O O . ASP A 1 81 ? -19.859 -0.88 -5.562 1 90.94 81 ASP A O 1
ATOM 630 N N . PHE A 1 82 ? -18.781 -0.567 -3.588 1 90.5 82 PHE A N 1
ATOM 631 C CA . PHE A 1 82 ? -17.484 -0.873 -4.164 1 90.5 82 PHE A CA 1
ATOM 632 C C . PHE A 1 82 ? -17.469 -2.275 -4.758 1 90.5 82 PHE A C 1
ATOM 634 O O . PHE A 1 82 ? -16.75 -2.537 -5.73 1 90.5 82 PHE A O 1
ATOM 641 N N . GLU A 1 83 ? -18.266 -3.199 -4.316 1 91.06 83 GLU A N 1
ATOM 642 C CA . GLU A 1 83 ? -18.25 -4.582 -4.781 1 91.06 83 GLU A CA 1
ATOM 643 C C . GLU A 1 83 ? -18.828 -4.695 -6.188 1 91.06 83 GLU A C 1
ATOM 645 O O . GLU A 1 83 ? -18.656 -5.715 -6.859 1 91.06 83 GLU A O 1
ATOM 650 N N . GLN A 1 84 ? -19.531 -3.611 -6.66 1 90.81 84 GLN A N 1
ATOM 651 C CA . GLN A 1 84 ? -20.062 -3.617 -8.016 1 90.81 84 GLN A CA 1
ATOM 652 C C . GLN A 1 84 ? -18.953 -3.559 -9.055 1 90.81 84 GLN A C 1
ATOM 654 O O . GLN A 1 84 ? -19.141 -3.979 -10.195 1 90.81 84 GLN A O 1
ATOM 659 N N . HIS A 1 85 ? -17.922 -2.979 -8.617 1 92.31 85 HIS A N 1
ATOM 660 C CA . HIS A 1 85 ? -16.703 -2.994 -9.422 1 92.31 85 HIS A CA 1
ATOM 661 C C . HIS A 1 85 ? -15.656 -3.938 -8.82 1 92.31 85 HIS A C 1
ATOM 663 O O . HIS A 1 85 ? -14.594 -3.496 -8.391 1 92.31 85 HIS A O 1
ATOM 669 N N . PHE A 1 86 ? -15.93 -5.152 -8.977 1 92.12 86 PHE A N 1
ATOM 670 C CA . PHE A 1 86 ? -15.352 -6.242 -8.195 1 92.12 86 PHE A CA 1
ATOM 671 C C . PHE A 1 86 ? -13.836 -6.262 -8.336 1 92.12 86 PHE A C 1
ATOM 673 O O . PHE A 1 86 ? -13.109 -6.289 -7.34 1 92.12 86 PHE A O 1
ATOM 680 N N . ILE A 1 87 ? -13.336 -6.266 -9.547 1 90.56 87 ILE A N 1
ATOM 681 C CA . ILE A 1 87 ? -11.898 -6.359 -9.766 1 90.56 87 ILE A CA 1
ATOM 682 C C . ILE A 1 87 ? -11.219 -5.07 -9.305 1 90.56 87 ILE A C 1
ATOM 684 O O . ILE A 1 87 ? -10.273 -5.105 -8.508 1 90.56 87 ILE A O 1
ATOM 688 N N . ALA A 1 88 ? -11.766 -3.918 -9.727 1 93.25 88 ALA A N 1
ATOM 689 C CA . ALA A 1 88 ? -11.133 -2.619 -9.508 1 93.25 88 ALA A CA 1
ATOM 690 C C . ALA A 1 88 ? -11.195 -2.217 -8.039 1 93.25 88 ALA A C 1
ATOM 692 O O . ALA A 1 88 ? -10.227 -1.69 -7.488 1 93.25 88 ALA A O 1
ATOM 693 N N . PHE A 1 89 ? -12.344 -2.467 -7.363 1 93.69 89 PHE A N 1
ATOM 694 C CA . PHE A 1 89 ? -12.547 -1.803 -6.078 1 93.69 89 PHE A CA 1
ATOM 695 C C . PHE A 1 89 ? -12.578 -2.816 -4.941 1 93.69 89 PHE A C 1
ATOM 697 O O . PHE A 1 89 ? -12.594 -2.441 -3.77 1 93.69 89 PHE A O 1
ATOM 704 N N . LYS A 1 90 ? -12.547 -4.098 -5.25 1 92.94 90 LYS A N 1
ATOM 705 C CA . LYS A 1 90 ? -12.477 -5.121 -4.207 1 92.94 90 LYS A CA 1
ATOM 706 C C . LYS A 1 90 ? -11.156 -5.887 -4.273 1 92.94 90 LYS A C 1
ATOM 708 O O . LYS A 1 90 ? -10.422 -5.949 -3.289 1 92.94 90 LYS A O 1
ATOM 713 N N . VAL A 1 91 ? -10.828 -6.383 -5.422 1 92.56 91 VAL A N 1
ATOM 714 C CA . VAL A 1 91 ? -9.688 -7.27 -5.586 1 92.56 91 VAL A CA 1
ATOM 715 C C . VAL A 1 91 ? -8.391 -6.465 -5.469 1 92.56 91 VAL A C 1
ATOM 717 O O . VAL A 1 91 ? -7.48 -6.844 -4.727 1 92.56 91 VAL A O 1
ATOM 720 N N . LEU A 1 92 ? -8.305 -5.387 -6.238 1 92.75 92 LEU A N 1
ATOM 721 C CA . LEU A 1 92 ? -7.062 -4.625 -6.273 1 92.75 92 LEU A CA 1
ATOM 722 C C . LEU A 1 92 ? -6.75 -4.027 -4.906 1 92.75 92 LEU A C 1
ATOM 724 O O . LEU A 1 92 ? -5.609 -4.094 -4.441 1 92.75 92 LEU A O 1
ATOM 728 N N . PRO A 1 93 ? -7.723 -3.512 -4.16 1 93.75 93 PRO A N 1
ATOM 729 C CA . PRO A 1 93 ? -7.445 -3.051 -2.799 1 93.75 93 PRO A CA 1
ATOM 730 C C . PRO A 1 93 ? -6.934 -4.164 -1.89 1 93.75 93 PRO A C 1
ATOM 732 O O . PRO A 1 93 ? -6.125 -3.916 -0.995 1 93.75 93 PRO A O 1
ATOM 735 N N . THR A 1 94 ? -7.402 -5.316 -2.064 1 94.19 94 THR A N 1
ATOM 736 C CA . THR A 1 94 ? -6.93 -6.445 -1.271 1 94.19 94 THR A CA 1
ATOM 737 C C . THR A 1 94 ? -5.43 -6.66 -1.473 1 94.19 94 THR A C 1
ATOM 739 O O . THR A 1 94 ? -4.715 -7.012 -0.533 1 94.19 94 THR A O 1
ATOM 742 N N . ILE A 1 95 ? -4.961 -6.453 -2.672 1 92.5 95 ILE A N 1
ATOM 743 C CA . ILE A 1 95 ? -3.541 -6.566 -2.986 1 92.5 95 ILE A CA 1
ATOM 744 C C . ILE A 1 95 ? -2.754 -5.52 -2.201 1 92.5 95 ILE A C 1
ATOM 746 O O . ILE A 1 95 ? -1.711 -5.824 -1.62 1 92.5 95 ILE A O 1
ATOM 750 N N . VAL A 1 96 ? -3.275 -4.316 -2.148 1 92.94 96 VAL A N 1
ATOM 751 C CA . VAL A 1 96 ? -2.625 -3.213 -1.449 1 92.94 96 VAL A CA 1
ATOM 752 C C . VAL A 1 96 ? -2.529 -3.529 0.042 1 92.94 96 VAL A C 1
ATOM 754 O O . VAL A 1 96 ? -1.467 -3.373 0.649 1 92.94 96 VAL A O 1
ATOM 757 N N . PHE A 1 97 ? -3.586 -3.977 0.63 1 94.06 97 PHE A N 1
ATOM 758 C CA . PHE A 1 97 ? -3.648 -4.312 2.049 1 94.06 97 PHE A CA 1
ATOM 759 C C . PHE A 1 97 ? -2.66 -5.422 2.385 1 94.06 97 PHE A C 1
ATOM 761 O O . PHE A 1 97 ? -1.91 -5.32 3.357 1 94.06 97 PHE A O 1
ATOM 768 N N . PHE A 1 98 ? -2.666 -6.43 1.621 1 92.19 98 PHE A N 1
ATOM 769 C CA . PHE A 1 98 ? -1.781 -7.562 1.864 1 92.19 98 PHE A CA 1
ATOM 770 C C . PHE A 1 98 ? -0.32 -7.137 1.775 1 92.19 98 PHE A C 1
ATOM 772 O O . PHE A 1 98 ? 0.503 -7.551 2.596 1 92.19 98 PHE A O 1
ATOM 779 N N . SER A 1 99 ? -0.034 -6.398 0.714 1 91.06 99 SER A N 1
ATOM 780 C CA . SER A 1 99 ? 1.331 -5.91 0.545 1 91.06 99 SER A CA 1
ATOM 781 C C . SER A 1 99 ? 1.785 -5.105 1.758 1 91.06 99 SER A C 1
ATOM 783 O O . SER A 1 99 ? 2.941 -5.203 2.176 1 91.06 99 SER A O 1
ATOM 785 N N . SER A 1 100 ? 0.913 -4.293 2.234 1 92.44 100 SER A N 1
ATOM 786 C CA . SER A 1 100 ? 1.215 -3.512 3.428 1 92.44 100 SER A CA 1
ATOM 787 C C . SER A 1 100 ? 1.505 -4.414 4.621 1 92.44 100 SER A C 1
ATOM 789 O O . SER A 1 100 ? 2.496 -4.219 5.328 1 92.44 100 SER A O 1
ATOM 791 N N . PHE A 1 101 ? 0.736 -5.363 4.84 1 93.62 101 PHE A N 1
ATOM 792 C CA . PHE A 1 101 ? 0.854 -6.25 5.992 1 93.62 101 PHE A CA 1
ATOM 793 C C . PHE A 1 101 ? 2.135 -7.074 5.91 1 93.62 101 PHE A C 1
ATOM 795 O O . PHE A 1 101 ? 2.855 -7.207 6.902 1 93.62 101 PHE A O 1
ATOM 802 N N . ILE A 1 102 ? 2.381 -7.633 4.793 1 90.81 102 ILE A N 1
ATOM 803 C CA . ILE A 1 102 ? 3.551 -8.492 4.625 1 90.81 102 ILE A CA 1
ATOM 804 C C . ILE A 1 102 ? 4.82 -7.68 4.863 1 90.81 102 ILE A C 1
ATOM 806 O O . ILE A 1 102 ? 5.809 -8.195 5.391 1 90.81 102 ILE A O 1
ATOM 810 N N . THR A 1 103 ? 4.801 -6.449 4.457 1 90.12 103 THR A N 1
ATOM 811 C CA . THR A 1 103 ? 5.965 -5.594 4.66 1 90.12 103 THR A CA 1
ATOM 812 C C . THR A 1 103 ? 6.195 -5.34 6.148 1 90.12 103 THR A C 1
ATOM 814 O O . THR A 1 103 ? 7.34 -5.23 6.594 1 90.12 103 THR A O 1
ATOM 817 N N . ILE A 1 104 ? 5.133 -5.277 6.902 1 91.75 104 ILE A N 1
ATOM 818 C CA . ILE A 1 104 ? 5.258 -5.168 8.352 1 91.75 104 ILE A CA 1
ATOM 819 C C . ILE A 1 104 ? 5.938 -6.422 8.906 1 91.75 104 ILE A C 1
ATOM 821 O O . ILE A 1 104 ? 6.828 -6.328 9.75 1 91.75 104 ILE A O 1
ATOM 825 N N . LEU A 1 105 ? 5.527 -7.586 8.461 1 92.38 105 LEU A N 1
ATOM 826 C CA . LEU A 1 105 ? 6.133 -8.836 8.914 1 92.38 105 LEU A CA 1
ATOM 827 C C . LEU A 1 105 ? 7.613 -8.883 8.539 1 92.38 105 LEU A C 1
ATOM 829 O O . LEU A 1 105 ? 8.43 -9.391 9.312 1 92.38 105 LEU A O 1
ATOM 833 N N . TYR A 1 106 ? 7.863 -8.414 7.363 1 88.81 106 TYR A N 1
ATOM 834 C CA . TYR A 1 106 ? 9.258 -8.336 6.93 1 88.81 106 TYR A CA 1
ATOM 835 C C . TYR A 1 106 ? 10.055 -7.422 7.844 1 88.81 106 TYR A C 1
ATOM 837 O O . TYR A 1 106 ? 11.195 -7.738 8.211 1 88.81 106 TYR A O 1
ATOM 845 N N . HIS A 1 107 ? 9.484 -6.32 8.211 1 88.56 107 HIS A N 1
ATOM 846 C CA . HIS A 1 107 ? 10.148 -5.355 9.078 1 88.56 107 HIS A CA 1
ATOM 847 C C . HIS A 1 107 ? 10.516 -5.984 10.422 1 88.56 107 HIS A C 1
ATOM 849 O O . HIS A 1 107 ? 11.602 -5.727 10.953 1 88.56 107 HIS A O 1
ATOM 855 N N . TYR A 1 108 ? 9.758 -6.848 10.938 1 93.38 108 TYR A N 1
ATOM 856 C CA . TYR A 1 108 ? 9.992 -7.445 12.25 1 93.38 108 TYR A CA 1
ATOM 857 C C . TYR A 1 108 ? 10.781 -8.742 12.125 1 93.38 108 TYR A C 1
ATOM 859 O O . TYR A 1 108 ? 11.039 -9.422 13.125 1 93.38 108 TYR A O 1
ATOM 867 N N . GLY A 1 109 ? 11.133 -9.148 10.977 1 92.81 109 GLY A N 1
ATOM 868 C CA . GLY A 1 109 ? 11.961 -10.32 10.75 1 92.81 109 GLY A CA 1
ATOM 869 C C . GLY A 1 109 ? 11.188 -11.625 10.836 1 92.81 109 GLY A C 1
ATOM 870 O O . GLY A 1 109 ? 11.781 -12.703 10.852 1 92.81 109 GLY A O 1
ATOM 871 N N . ILE A 1 110 ? 9.977 -11.492 10.945 1 93.94 110 ILE A N 1
ATOM 872 C CA . ILE A 1 110 ? 9.133 -12.68 11.078 1 93.94 110 ILE A CA 1
ATOM 873 C C . ILE A 1 110 ? 9.156 -13.477 9.773 1 93.94 110 ILE A C 1
ATOM 875 O O . ILE A 1 110 ? 9.305 -14.695 9.781 1 93.94 110 ILE A O 1
ATOM 879 N N . LEU A 1 111 ? 8.961 -12.805 8.641 1 91.44 111 LEU A N 1
ATOM 880 C CA . LEU A 1 111 ? 8.984 -13.469 7.344 1 91.44 111 LEU A CA 1
ATOM 881 C C . LEU A 1 111 ? 10.305 -14.188 7.129 1 91.44 111 LEU A C 1
ATOM 883 O O . LEU A 1 111 ? 10.328 -15.328 6.656 1 91.44 111 LEU A O 1
ATOM 887 N N . GLN A 1 112 ? 11.383 -13.562 7.453 1 92.81 112 GLN A N 1
ATOM 888 C CA . GLN A 1 112 ? 12.711 -14.133 7.285 1 92.81 112 GLN A CA 1
ATOM 889 C C . GLN A 1 112 ? 12.875 -15.414 8.102 1 92.81 112 GLN A C 1
ATOM 891 O O . GLN A 1 112 ? 13.422 -16.406 7.617 1 92.81 112 GLN A O 1
ATOM 896 N N . LYS A 1 113 ? 12.422 -15.367 9.297 1 94.06 113 LYS A N 1
ATOM 897 C CA . LYS A 1 113 ? 12.539 -16.531 10.172 1 94.06 113 LYS A CA 1
ATOM 898 C C . LYS A 1 113 ? 11.766 -17.719 9.617 1 94.06 113 LYS A C 1
ATOM 900 O O . LYS A 1 113 ? 12.25 -18.844 9.633 1 94.06 113 LYS A O 1
ATOM 905 N N . VAL A 1 114 ? 10.602 -17.469 9.133 1 93.94 114 VAL A N 1
ATOM 906 C CA . VAL A 1 114 ? 9.773 -18.531 8.578 1 93.94 114 VAL A CA 1
ATOM 907 C C . VAL A 1 114 ? 10.43 -19.094 7.324 1 93.94 114 VAL A C 1
ATOM 909 O O . VAL A 1 114 ? 10.5 -20.312 7.148 1 93.94 114 VAL A O 1
ATOM 912 N N . VAL A 1 115 ? 10.891 -18.234 6.465 1 93.69 115 VAL A N 1
ATOM 913 C CA . VAL A 1 115 ? 11.531 -18.641 5.223 1 93.69 115 VAL A CA 1
ATOM 914 C C . VAL A 1 115 ? 12.781 -19.469 5.531 1 93.69 115 VAL A C 1
ATOM 916 O O . VAL A 1 115 ? 13.023 -20.5 4.891 1 93.69 115 VAL A O 1
ATOM 919 N N . GLU A 1 116 ? 13.539 -19.016 6.496 1 94.81 116 GLU A N 1
ATOM 920 C CA . GLU A 1 116 ? 14.758 -19.734 6.871 1 94.81 116 GLU A CA 1
ATOM 921 C C . GLU A 1 116 ? 14.438 -21.125 7.383 1 94.81 116 GLU A C 1
ATOM 923 O O . GLU A 1 116 ? 15.172 -22.078 7.109 1 94.81 116 GLU A O 1
ATOM 928 N N . TRP A 1 117 ? 13.453 -21.188 8.117 1 95.19 117 TRP A N 1
ATOM 929 C CA . TRP A 1 117 ? 13.062 -22.5 8.656 1 95.19 117 TRP A CA 1
ATOM 930 C C . TRP A 1 117 ? 12.688 -23.453 7.527 1 95.19 117 TRP A C 1
ATOM 932 O O . TRP A 1 117 ? 13.109 -24.609 7.52 1 95.19 117 TRP A O 1
ATOM 942 N N . VAL A 1 118 ? 11.891 -23.016 6.605 1 94.5 118 VAL A N 1
ATOM 943 C CA . VAL A 1 118 ? 11.484 -23.828 5.469 1 94.5 118 VAL A CA 1
ATOM 944 C C . VAL A 1 118 ? 12.711 -24.203 4.633 1 94.5 118 VAL A C 1
ATOM 946 O O . VAL A 1 118 ? 12.859 -25.344 4.195 1 94.5 118 VAL A O 1
ATOM 949 N N . ALA A 1 119 ? 13.547 -23.203 4.414 1 95.5 119 ALA A N 1
ATOM 950 C CA . ALA A 1 119 ? 14.758 -23.422 3.633 1 95.5 119 ALA A CA 1
ATOM 951 C C . ALA A 1 119 ? 15.664 -24.453 4.297 1 95.5 119 ALA A C 1
ATOM 953 O O . ALA A 1 119 ? 16.297 -25.266 3.613 1 95.5 119 ALA A O 1
ATOM 954 N N . TRP A 1 120 ? 15.711 -24.359 5.594 1 95 120 TRP A N 1
ATOM 955 C CA . TRP A 1 120 ? 16.516 -25.312 6.336 1 95 120 TRP A CA 1
ATOM 956 C C . TRP A 1 120 ? 16.047 -26.734 6.094 1 95 120 TRP A C 1
ATOM 958 O O . TRP A 1 120 ? 16.844 -27.641 5.832 1 95 120 TRP A O 1
ATOM 968 N N . LEU A 1 121 ? 14.797 -26.953 6.137 1 94.69 121 LEU A N 1
ATOM 969 C CA . LEU A 1 121 ? 14.219 -28.281 5.898 1 94.69 121 LEU A CA 1
ATOM 970 C C . LEU A 1 121 ? 14.539 -28.766 4.488 1 94.69 121 LEU A C 1
ATOM 972 O O . LEU A 1 121 ? 14.945 -29.906 4.305 1 94.69 121 LEU A O 1
ATOM 976 N N . MET A 1 122 ? 14.359 -27.922 3.535 1 95.19 122 MET A N 1
ATOM 977 C CA . MET A 1 122 ? 14.57 -28.297 2.141 1 95.19 122 MET A CA 1
ATOM 978 C C . MET A 1 122 ? 16.047 -28.531 1.863 1 95.19 122 MET A C 1
ATOM 980 O O . MET A 1 122 ? 16.406 -29.469 1.152 1 95.19 122 MET A O 1
ATOM 984 N N . MET A 1 123 ? 16.875 -27.688 2.412 1 94.62 123 MET A N 1
ATOM 985 C CA . MET A 1 123 ? 18.312 -27.828 2.195 1 94.62 123 MET A CA 1
ATOM 986 C C . MET A 1 123 ? 18.828 -29.141 2.811 1 94.62 123 MET A C 1
ATOM 988 O O . MET A 1 123 ? 19.703 -29.797 2.244 1 94.62 123 MET A O 1
ATOM 992 N N . LYS A 1 124 ? 18.375 -29.516 3.934 1 94.62 124 LYS A N 1
ATOM 993 C CA . LYS A 1 124 ? 18.797 -30.719 4.625 1 94.62 124 LYS A CA 1
ATOM 994 C C . LYS A 1 124 ? 18.406 -31.969 3.844 1 94.62 124 LYS A C 1
ATOM 996 O O . LYS A 1 124 ? 19.078 -33 3.924 1 94.62 124 LYS A O 1
ATOM 1001 N N . THR A 1 125 ? 17.391 -31.859 3.098 1 95.62 125 THR A N 1
ATOM 1002 C CA . THR A 1 125 ? 16.906 -33.031 2.367 1 95.62 125 THR A CA 1
ATOM 1003 C C . THR A 1 125 ? 17.438 -33.031 0.937 1 95.62 125 THR A C 1
ATOM 1005 O O . THR A 1 125 ? 18.141 -33.938 0.536 1 95.62 125 THR A O 1
ATOM 1008 N N . LEU A 1 126 ? 17.219 -31.953 0.264 1 96.38 126 LEU A N 1
ATOM 1009 C CA . LEU A 1 126 ? 17.578 -31.875 -1.147 1 96.38 126 LEU A CA 1
ATOM 1010 C C . LEU A 1 126 ? 19.078 -31.641 -1.314 1 96.38 126 LEU A C 1
ATOM 1012 O O . LEU A 1 126 ? 19.656 -31.953 -2.365 1 96.38 126 LEU A O 1
ATOM 1016 N N . LYS A 1 127 ? 19.703 -31.078 -0.34 1 94.75 127 LYS A N 1
ATOM 1017 C CA . LYS A 1 127 ? 21.141 -30.766 -0.348 1 94.75 127 LYS A CA 1
ATOM 1018 C C . LYS A 1 127 ? 21.469 -29.734 -1.427 1 94.75 127 LYS A C 1
ATOM 1020 O O . LYS A 1 127 ? 22.5 -29.812 -2.08 1 94.75 127 LYS A O 1
ATOM 1025 N N . THR A 1 128 ? 20.516 -28.906 -1.73 1 95.69 128 THR A N 1
ATOM 1026 C CA . THR A 1 128 ? 20.766 -27.75 -2.584 1 95.69 128 THR A CA 1
ATOM 1027 C C . THR A 1 128 ? 21.484 -26.656 -1.805 1 95.69 128 THR A C 1
ATOM 1029 O O . THR A 1 128 ? 21.625 -26.734 -0.582 1 95.69 128 THR A O 1
ATOM 1032 N N . SER A 1 129 ? 22.031 -25.688 -2.531 1 95.06 129 SER A N 1
ATOM 1033 C CA . SER A 1 129 ? 22.766 -24.609 -1.878 1 95.06 129 SER A CA 1
ATOM 1034 C C . SER A 1 129 ? 21.828 -23.672 -1.129 1 95.06 129 SER A C 1
ATOM 1036 O O . SER A 1 129 ? 20.609 -23.688 -1.358 1 95.06 129 SER A O 1
ATOM 1038 N N . GLY A 1 130 ? 22.359 -22.906 -0.301 1 94.06 130 GLY A N 1
ATOM 1039 C CA . GLY A 1 130 ? 21.578 -22.031 0.557 1 94.06 130 GLY A CA 1
ATOM 1040 C C . GLY A 1 130 ? 20.859 -20.938 -0.207 1 94.06 130 GLY A C 1
ATOM 1041 O O . GLY A 1 130 ? 19.672 -20.672 0.044 1 94.06 130 GLY A O 1
ATOM 1042 N N . SER A 1 131 ? 21.5 -20.297 -1.132 1 93.94 131 SER A N 1
ATOM 1043 C CA . SER A 1 131 ? 20.938 -19.141 -1.828 1 93.94 131 SER A CA 1
ATOM 1044 C C . SER A 1 131 ? 19.734 -19.547 -2.664 1 93.94 131 SER A C 1
ATOM 1046 O O . SER A 1 131 ? 18.688 -18.891 -2.59 1 93.94 131 SER A O 1
ATOM 1048 N N . GLU A 1 132 ? 19.891 -20.609 -3.451 1 95.81 132 GLU A N 1
ATOM 1049 C CA . GLU A 1 132 ? 18.781 -21.031 -4.293 1 95.81 132 GLU A CA 1
ATOM 1050 C C . GLU A 1 132 ? 17.625 -21.562 -3.449 1 95.81 132 GLU A C 1
ATOM 1052 O O . GLU A 1 132 ? 16.453 -21.312 -3.754 1 95.81 132 GLU A O 1
ATOM 1057 N N . THR A 1 133 ? 17.953 -22.297 -2.379 1 97.12 133 THR A N 1
ATOM 1058 C CA . THR A 1 133 ? 16.922 -22.859 -1.517 1 97.12 133 THR A CA 1
ATOM 1059 C C . THR A 1 133 ? 16.172 -21.766 -0.767 1 97.12 133 THR A C 1
ATOM 1061 O O . THR A 1 133 ? 14.953 -21.828 -0.611 1 97.12 133 THR A O 1
ATOM 1064 N N . LEU A 1 134 ? 16.891 -20.797 -0.328 1 95.75 134 LEU A N 1
ATOM 1065 C CA . LEU A 1 134 ? 16.281 -19.656 0.354 1 95.75 134 LEU A CA 1
ATOM 1066 C C . LEU A 1 134 ? 15.32 -18.922 -0.574 1 95.75 134 LEU A C 1
ATOM 1068 O O . LEU A 1 134 ? 14.219 -18.562 -0.172 1 95.75 134 LEU A O 1
ATOM 1072 N N . SER A 1 135 ? 15.758 -18.672 -1.729 1 95.88 135 SER A N 1
ATOM 1073 C CA . SER A 1 135 ? 14.922 -17.984 -2.703 1 95.88 135 SER A CA 1
ATOM 1074 C C . SER A 1 135 ? 13.648 -18.766 -3.004 1 95.88 135 SER A C 1
ATOM 1076 O O . SER A 1 135 ? 12.555 -18.188 -3.025 1 95.88 135 SER A O 1
ATOM 1078 N N . CYS A 1 136 ? 13.781 -20.031 -3.242 1 96.19 136 CYS A N 1
ATOM 1079 C CA . CYS A 1 136 ? 12.633 -20.875 -3.545 1 96.19 136 CYS A CA 1
ATOM 1080 C C . CYS A 1 136 ? 11.68 -20.938 -2.357 1 96.19 136 CYS A C 1
ATOM 1082 O O . CYS A 1 136 ? 10.461 -20.969 -2.535 1 96.19 136 CYS A O 1
ATOM 1084 N N . SER A 1 137 ? 12.211 -21 -1.165 1 96.38 137 SER A N 1
ATOM 1085 C CA . SER A 1 137 ? 11.391 -21 0.042 1 96.38 137 SER A CA 1
ATOM 1086 C C . SER A 1 137 ? 10.648 -19.672 0.198 1 96.38 137 SER A C 1
ATOM 1088 O O . SER A 1 137 ? 9.484 -19.656 0.602 1 96.38 137 SER A O 1
ATOM 1090 N N . ALA A 1 138 ? 11.367 -18.641 -0.124 1 94.81 138 ALA A N 1
ATOM 1091 C CA . ALA A 1 138 ? 10.766 -17.297 -0.029 1 94.81 138 ALA A CA 1
ATOM 1092 C C . ALA A 1 138 ? 9.594 -17.156 -0.99 1 94.81 138 ALA A C 1
ATOM 1094 O O . ALA A 1 138 ? 8.617 -16.469 -0.688 1 94.81 138 ALA A O 1
ATOM 1095 N N . ASN A 1 139 ? 9.625 -17.828 -2.088 1 95.19 139 ASN A N 1
ATOM 1096 C CA . ASN A 1 139 ? 8.594 -17.734 -3.117 1 95.19 139 ASN A CA 1
ATOM 1097 C C . ASN A 1 139 ? 7.258 -18.297 -2.627 1 95.19 139 ASN A C 1
ATOM 1099 O O . ASN A 1 139 ? 6.211 -18.031 -3.219 1 95.19 139 ASN A O 1
ATOM 1103 N N . ILE A 1 140 ? 7.277 -19.031 -1.586 1 93.75 140 ILE A N 1
ATOM 1104 C CA . ILE A 1 140 ? 6.039 -19.516 -0.983 1 93.75 140 ILE A CA 1
ATOM 1105 C C . ILE A 1 140 ? 5.223 -18.344 -0.458 1 93.75 140 ILE A C 1
ATOM 1107 O O . ILE A 1 140 ? 3.992 -18.359 -0.505 1 93.75 140 ILE A O 1
ATOM 1111 N N . PHE A 1 141 ? 5.938 -17.281 -0.088 1 90.38 141 PHE A N 1
ATOM 1112 C CA . PHE A 1 141 ? 5.281 -16.219 0.667 1 90.38 141 PHE A CA 1
ATOM 1113 C C . PHE A 1 141 ? 5.297 -14.914 -0.116 1 90.38 141 PHE A C 1
ATOM 1115 O O . PHE A 1 141 ? 4.434 -14.055 0.085 1 90.38 141 PHE A O 1
ATOM 1122 N N . VAL A 1 142 ? 6.328 -14.781 -0.919 1 90 142 VAL A N 1
ATOM 1123 C CA . VAL A 1 142 ? 6.473 -13.539 -1.665 1 90 142 VAL A CA 1
ATOM 1124 C C . VAL A 1 142 ? 6.668 -13.844 -3.148 1 90 142 VAL A C 1
ATOM 1126 O O . VAL A 1 142 ? 7 -14.969 -3.518 1 90 142 VAL A O 1
ATOM 1129 N N . GLY A 1 143 ? 6.5 -12.906 -3.967 1 89.25 143 GLY A N 1
ATOM 1130 C CA . GLY A 1 143 ? 6.465 -13.078 -5.41 1 89.25 143 GLY A CA 1
ATOM 1131 C C . GLY A 1 143 ? 7.836 -13.312 -6.02 1 89.25 143 GLY A C 1
ATOM 1132 O O . GLY A 1 143 ? 8.844 -13.32 -5.305 1 89.25 143 GLY A O 1
ATOM 1133 N N . GLN A 1 144 ? 7.797 -13.406 -7.324 1 92.44 144 GLN A N 1
ATOM 1134 C CA . GLN A 1 144 ? 8.977 -13.828 -8.078 1 92.44 144 GLN A CA 1
ATOM 1135 C C . GLN A 1 144 ? 10.008 -12.703 -8.148 1 92.44 144 GLN A C 1
ATOM 1137 O O . GLN A 1 144 ? 11.188 -12.953 -8.406 1 92.44 144 GLN A O 1
ATOM 1142 N N . THR A 1 145 ? 9.641 -11.477 -7.918 1 88.38 145 THR A N 1
ATOM 1143 C CA . THR A 1 145 ? 10.602 -10.375 -7.938 1 88.38 145 THR A CA 1
ATOM 1144 C C . THR A 1 145 ? 11.031 -10 -6.523 1 88.38 145 THR A C 1
ATOM 1146 O O . THR A 1 145 ? 12.109 -9.438 -6.324 1 88.38 145 THR A O 1
ATOM 1149 N N . GLU A 1 146 ? 10.281 -10.359 -5.574 1 88.06 146 GLU A N 1
ATOM 1150 C CA . GLU A 1 146 ? 10.578 -10.016 -4.188 1 88.06 146 GLU A CA 1
ATOM 1151 C C . GLU A 1 146 ? 11.453 -11.078 -3.529 1 88.06 146 GLU A C 1
ATOM 1153 O O . GLU A 1 146 ? 12.281 -10.766 -2.676 1 88.06 146 GLU A O 1
ATOM 1158 N N . ALA A 1 147 ? 11.25 -12.297 -3.883 1 92.38 147 ALA A N 1
ATOM 1159 C CA . ALA A 1 147 ? 11.992 -13.398 -3.271 1 92.38 147 ALA A CA 1
ATOM 1160 C C . ALA A 1 147 ? 13.492 -13.234 -3.484 1 92.38 147 ALA A C 1
ATOM 1162 O O . ALA A 1 147 ? 14.281 -13.406 -2.549 1 92.38 147 ALA A O 1
ATOM 1163 N N . PRO A 1 148 ? 13.922 -12.805 -4.656 1 93 148 PRO A N 1
ATOM 1164 C CA . PRO A 1 148 ? 15.359 -12.602 -4.879 1 93 148 PRO A CA 1
ATOM 1165 C C . PRO A 1 148 ? 15.953 -11.516 -3.984 1 93 148 PRO A C 1
ATOM 1167 O O . PRO A 1 148 ? 17.141 -11.547 -3.682 1 93 148 PRO A O 1
ATOM 1170 N N . LEU A 1 149 ? 15.156 -10.625 -3.543 1 89.12 149 LEU A N 1
ATOM 1171 C CA . LEU A 1 149 ? 15.633 -9.562 -2.658 1 89.12 149 LEU A CA 1
ATOM 1172 C C . LEU A 1 149 ? 16.172 -10.148 -1.356 1 89.12 149 LEU A C 1
ATOM 1174 O O . LEU A 1 149 ? 17.078 -9.578 -0.752 1 89.12 149 LEU A O 1
ATOM 1178 N N . LEU A 1 150 ? 15.633 -11.258 -0.937 1 90.44 150 LEU A N 1
ATOM 1179 C CA . LEU A 1 150 ? 16.016 -11.875 0.327 1 90.44 150 LEU A CA 1
ATOM 1180 C C . LEU A 1 150 ? 17.391 -12.539 0.212 1 90.44 150 LEU A C 1
ATOM 1182 O O . LEU A 1 150 ? 18.016 -12.859 1.225 1 90.44 150 LEU A O 1
ATOM 1186 N N . VAL A 1 151 ? 17.891 -12.734 -1.008 1 93.19 151 VAL A N 1
ATOM 1187 C CA . VAL A 1 151 ? 19.203 -13.352 -1.223 1 93.19 151 VAL A CA 1
ATOM 1188 C C . VAL A 1 151 ? 20.078 -12.43 -2.066 1 93.19 151 VAL A C 1
ATOM 1190 O O . VAL A 1 151 ? 20.953 -12.891 -2.795 1 93.19 151 VAL A O 1
ATOM 1193 N N . LYS A 1 152 ? 19.734 -11.188 -1.999 1 91.25 152 LYS A N 1
ATOM 1194 C CA . LYS A 1 152 ? 20.375 -10.164 -2.824 1 91.25 152 LYS A CA 1
ATOM 1195 C C . LYS A 1 152 ? 21.891 -10.266 -2.758 1 91.25 152 LYS A C 1
ATOM 1197 O O . LYS A 1 152 ? 22.562 -10.266 -3.791 1 91.25 152 LYS A O 1
ATOM 1202 N N . PRO A 1 153 ? 22.547 -10.492 -1.611 1 89.69 153 PRO A N 1
ATOM 1203 C CA . PRO A 1 153 ? 24 -10.5 -1.537 1 89.69 153 PRO A CA 1
ATOM 1204 C C . PRO A 1 153 ? 24.641 -11.68 -2.268 1 89.69 153 PRO A C 1
ATOM 1206 O O . PRO A 1 153 ? 25.828 -11.648 -2.598 1 89.69 153 PRO A O 1
ATOM 1209 N N . TYR A 1 154 ? 23.875 -12.664 -2.537 1 92.5 154 TYR A N 1
ATOM 1210 C CA . TYR A 1 154 ? 24.422 -13.898 -3.076 1 92.5 154 TYR A CA 1
ATOM 1211 C C . TYR A 1 154 ? 24.203 -13.984 -4.582 1 92.5 154 TYR A C 1
ATOM 1213 O O . TYR A 1 154 ? 24.797 -14.82 -5.258 1 92.5 154 TYR A O 1
ATOM 1221 N N . ILE A 1 155 ? 23.328 -13.141 -5.18 1 94.81 155 ILE A N 1
ATOM 1222 C CA . ILE A 1 155 ? 22.891 -13.305 -6.562 1 94.81 155 ILE A CA 1
ATOM 1223 C C . ILE A 1 155 ? 24.094 -13.133 -7.504 1 94.81 155 ILE A C 1
ATOM 1225 O O . ILE A 1 155 ? 24.219 -13.867 -8.484 1 94.81 155 ILE A O 1
ATOM 1229 N N . ALA A 1 156 ? 24.953 -12.273 -7.176 1 93.56 156 ALA A N 1
ATOM 1230 C CA . ALA A 1 156 ? 26.094 -11.977 -8.023 1 93.56 156 ALA A CA 1
ATOM 1231 C C . ALA A 1 156 ? 27.016 -13.195 -8.141 1 93.56 156 ALA A C 1
ATOM 1233 O O . ALA A 1 156 ? 27.656 -13.398 -9.18 1 93.56 156 ALA A O 1
ATOM 1234 N N . THR A 1 157 ? 27.047 -14.047 -7.176 1 93.56 157 THR A N 1
ATOM 1235 C CA . THR A 1 157 ? 28.031 -15.133 -7.145 1 93.56 157 THR A CA 1
ATOM 1236 C C . THR A 1 157 ? 27.344 -16.484 -7.348 1 93.56 157 THR A C 1
ATOM 1238 O O . THR A 1 157 ? 28 -17.531 -7.305 1 93.56 157 THR A O 1
ATOM 1241 N N . MET A 1 158 ? 26.094 -16.453 -7.586 1 96.25 158 MET A N 1
ATOM 1242 C CA . MET A 1 158 ? 25.359 -17.703 -7.836 1 96.25 158 MET A CA 1
ATOM 1243 C C . MET A 1 158 ? 25.875 -18.391 -9.102 1 96.25 158 MET A C 1
ATOM 1245 O O . MET A 1 158 ? 26.266 -17.719 -10.062 1 96.25 158 MET A O 1
ATOM 1249 N N . THR A 1 159 ? 25.859 -19.688 -9.078 1 96.5 159 THR A N 1
ATOM 1250 C CA . THR A 1 159 ? 26.094 -20.422 -10.32 1 96.5 159 THR A CA 1
ATOM 1251 C C . THR A 1 159 ? 24.906 -20.25 -11.266 1 96.5 159 THR A C 1
ATOM 1253 O O . THR A 1 159 ? 23.828 -19.812 -10.859 1 96.5 159 THR A O 1
ATOM 1256 N N . ARG A 1 160 ? 25.094 -20.641 -12.516 1 96.5 160 ARG A N 1
ATOM 1257 C CA . ARG A 1 160 ? 24 -20.578 -13.477 1 96.5 160 ARG A CA 1
ATOM 1258 C C . ARG A 1 160 ? 22.875 -21.531 -13.102 1 96.5 160 ARG A C 1
ATOM 1260 O O . ARG A 1 160 ? 21.703 -21.234 -13.32 1 96.5 160 ARG A O 1
ATOM 1267 N N . SER A 1 161 ? 23.266 -22.609 -12.539 1 97.81 161 SER A N 1
ATOM 1268 C CA . SER A 1 161 ? 22.266 -23.562 -12.055 1 97.81 161 SER A CA 1
ATOM 1269 C C . SER A 1 161 ? 21.438 -22.969 -10.914 1 97.81 161 SER A C 1
ATOM 1271 O O . SER A 1 161 ? 20.234 -23.172 -10.859 1 97.81 161 SER A O 1
ATOM 1273 N N . GLU A 1 162 ? 22.094 -22.281 -10.055 1 97.5 162 GLU A N 1
ATOM 1274 C CA . GLU A 1 162 ? 21.422 -21.641 -8.938 1 97.5 162 GLU A CA 1
ATOM 1275 C C . GLU A 1 162 ? 20.484 -20.531 -9.43 1 97.5 162 GLU A C 1
ATOM 1277 O O . GLU A 1 162 ? 19.375 -20.359 -8.906 1 97.5 162 GLU A O 1
ATOM 1282 N N . ILE A 1 163 ? 20.938 -19.797 -10.406 1 97.81 163 ILE A N 1
ATOM 1283 C CA . ILE A 1 163 ? 20.094 -18.75 -10.984 1 97.81 163 ILE A CA 1
ATOM 1284 C C . ILE A 1 163 ? 18.859 -19.375 -11.625 1 97.81 163 ILE A C 1
ATOM 1286 O O . ILE A 1 163 ? 17.75 -18.875 -11.453 1 97.81 163 ILE A O 1
ATOM 1290 N N . HIS A 1 164 ? 19.094 -20.438 -12.352 1 98.25 164 HIS A N 1
ATOM 1291 C CA . HIS A 1 164 ? 17.984 -21.141 -12.969 1 98.25 164 HIS A CA 1
ATOM 1292 C C . HIS A 1 164 ? 16.969 -21.609 -11.914 1 98.25 164 HIS A C 1
ATOM 1294 O O . HIS A 1 164 ? 15.766 -21.5 -12.117 1 98.25 164 HIS A O 1
ATOM 1300 N N . ALA A 1 165 ? 17.453 -22.125 -10.812 1 98.25 165 ALA A N 1
ATOM 1301 C CA . ALA A 1 165 ? 16.594 -22.594 -9.727 1 98.25 165 ALA A CA 1
ATOM 1302 C C . ALA A 1 165 ? 15.812 -21.438 -9.109 1 98.25 165 ALA A C 1
ATOM 1304 O O . ALA A 1 165 ? 14.617 -21.578 -8.82 1 98.25 165 ALA A O 1
ATOM 1305 N N . MET A 1 166 ? 16.469 -20.359 -8.883 1 97.69 166 MET A N 1
ATOM 1306 C CA . MET A 1 166 ? 15.812 -19.156 -8.352 1 97.69 166 MET A CA 1
ATOM 1307 C C . MET A 1 166 ? 14.695 -18.688 -9.273 1 97.69 166 MET A C 1
ATOM 1309 O O . MET A 1 166 ? 13.586 -18.406 -8.812 1 97.69 166 MET A O 1
ATOM 1313 N N . MET A 1 167 ? 15 -18.672 -10.547 1 98.06 167 MET A N 1
ATOM 1314 C CA . MET A 1 167 ? 14.008 -18.25 -11.531 1 98.06 167 MET A CA 1
ATOM 1315 C C . MET A 1 167 ? 12.836 -19.234 -11.578 1 98.06 167 MET A C 1
ATOM 1317 O O . MET A 1 167 ? 11.68 -18.828 -11.594 1 98.06 167 MET A O 1
ATOM 1321 N N . THR A 1 168 ? 13.156 -20.5 -11.609 1 98.5 168 THR A N 1
ATOM 1322 C CA . THR A 1 168 ? 12.141 -21.547 -11.664 1 98.5 168 THR A CA 1
ATOM 1323 C C . THR A 1 168 ? 11.227 -21.484 -10.445 1 98.5 168 THR A C 1
ATOM 1325 O O . THR A 1 168 ? 10.008 -21.625 -10.57 1 98.5 168 THR A O 1
ATOM 1328 N N . GLY A 1 169 ? 11.812 -21.328 -9.312 1 97.75 169 GLY A N 1
ATOM 1329 C CA . GLY A 1 169 ? 11.016 -21.156 -8.109 1 97.75 169 GLY A CA 1
ATOM 1330 C C . GLY A 1 169 ? 10.039 -20 -8.203 1 97.75 169 GLY A C 1
ATOM 1331 O O . GLY A 1 169 ? 8.891 -20.109 -7.758 1 97.75 169 GLY A O 1
ATOM 1332 N N . GLY A 1 170 ? 10.492 -18.938 -8.742 1 96.5 170 GLY A N 1
ATOM 1333 C CA . GLY A 1 170 ? 9.633 -17.781 -8.938 1 96.5 170 GLY A CA 1
ATOM 1334 C C . GLY A 1 170 ? 8.469 -18.047 -9.875 1 96.5 170 GLY A C 1
ATOM 1335 O O . GLY A 1 170 ? 7.352 -17.594 -9.641 1 96.5 170 GLY A O 1
ATOM 1336 N N . PHE A 1 171 ? 8.734 -18.812 -10.875 1 97.5 171 PHE A N 1
ATOM 1337 C CA . PHE A 1 171 ? 7.715 -19.109 -11.875 1 97.5 171 PHE A CA 1
ATOM 1338 C C . PHE A 1 171 ? 6.727 -20.141 -11.336 1 97.5 171 PHE A C 1
ATOM 1340 O O . PHE A 1 171 ? 5.57 -20.188 -11.758 1 97.5 171 PHE A O 1
ATOM 1347 N N . ALA A 1 172 ? 7.113 -20.938 -10.375 1 97.69 172 ALA A N 1
ATOM 1348 C CA . ALA A 1 172 ? 6.355 -22.125 -9.961 1 97.69 172 ALA A CA 1
ATOM 1349 C C . ALA A 1 172 ? 5.395 -21.781 -8.828 1 97.69 172 ALA A C 1
ATOM 1351 O O . ALA A 1 172 ? 4.609 -22.625 -8.391 1 97.69 172 ALA A O 1
ATOM 1352 N N . THR A 1 173 ? 5.43 -20.594 -8.367 1 93.62 173 THR A N 1
ATOM 1353 C CA . THR A 1 173 ? 4.621 -20.234 -7.211 1 93.62 173 THR A CA 1
ATOM 1354 C C . THR A 1 173 ? 3.9 -18.906 -7.453 1 93.62 173 THR A C 1
ATOM 1356 O O . THR A 1 173 ? 4.297 -18.125 -8.328 1 93.62 173 THR A O 1
ATOM 1359 N N . VAL A 1 174 ? 2.77 -18.859 -6.758 1 91.75 174 VAL A N 1
ATOM 1360 C CA . VAL A 1 174 ? 2.082 -17.578 -6.645 1 91.75 174 VAL A CA 1
ATOM 1361 C C . VAL A 1 174 ? 2.133 -17.094 -5.199 1 91.75 174 VAL A C 1
ATOM 1363 O O . VAL A 1 174 ? 2.084 -17.891 -4.266 1 91.75 174 VAL A O 1
ATOM 1366 N N . ALA A 1 175 ? 2.348 -15.82 -5.066 1 82 175 ALA A N 1
ATOM 1367 C CA . ALA A 1 175 ? 2.4 -15.352 -3.686 1 82 175 ALA A CA 1
ATOM 1368 C C . ALA A 1 175 ? 2.008 -13.875 -3.594 1 82 175 ALA A C 1
ATOM 1370 O O . ALA A 1 175 ? 1.726 -13.234 -4.609 1 82 175 ALA A O 1
ATOM 1371 N N . GLY A 1 176 ? 1.871 -13.594 -2.303 1 77.62 176 GLY A N 1
ATOM 1372 C CA . GLY A 1 176 ? 1.691 -12.18 -2.006 1 77.62 176 GLY A CA 1
ATOM 1373 C C . GLY A 1 176 ? 0.306 -11.672 -2.352 1 77.62 176 GLY A C 1
ATOM 1374 O O . GLY A 1 176 ? -0.696 -12.312 -2.021 1 77.62 176 GLY A O 1
ATOM 1375 N N . GLY A 1 177 ? 0.32 -10.523 -2.924 1 83.31 177 GLY A N 1
ATOM 1376 C CA . GLY A 1 177 ? -0.921 -9.812 -3.184 1 83.31 177 GLY A CA 1
ATOM 1377 C C . GLY A 1 177 ? -1.802 -10.5 -4.211 1 83.31 177 GLY A C 1
ATOM 1378 O O . GLY A 1 177 ? -3.027 -10.492 -4.086 1 83.31 177 GLY A O 1
ATOM 1379 N N . VAL A 1 178 ? -1.243 -11.211 -5.074 1 88.81 178 VAL A N 1
ATOM 1380 C CA . VAL A 1 178 ? -2.062 -11.82 -6.121 1 88.81 178 VAL A CA 1
ATOM 1381 C C . VAL A 1 178 ? -2.725 -13.086 -5.59 1 88.81 178 VAL A C 1
ATOM 1383 O O . VAL A 1 178 ? -3.84 -13.43 -5.996 1 88.81 178 VAL A O 1
ATOM 1386 N N . LEU A 1 179 ? -2.062 -13.766 -4.695 1 90.38 179 LEU A N 1
ATOM 1387 C CA . LEU A 1 179 ? -2.717 -14.883 -4.031 1 90.38 179 LEU A CA 1
ATOM 1388 C C . LEU A 1 179 ? -3.992 -14.43 -3.33 1 90.38 179 LEU A C 1
ATOM 1390 O O . LEU A 1 179 ? -5.016 -15.117 -3.389 1 90.38 179 LEU A O 1
ATOM 1394 N N . ALA A 1 180 ? -3.877 -13.344 -2.68 1 89.06 180 ALA A N 1
ATOM 1395 C CA . ALA A 1 180 ? -5.039 -12.75 -2.021 1 89.06 180 ALA A CA 1
ATOM 1396 C C . ALA A 1 180 ? -6.16 -12.492 -3.021 1 89.06 180 ALA A C 1
ATOM 1398 O O . ALA A 1 180 ? -7.34 -12.68 -2.707 1 89.06 180 ALA A O 1
ATOM 1399 N N . ALA A 1 181 ? -5.812 -12.078 -4.129 1 90.81 181 ALA A N 1
ATOM 1400 C CA . ALA A 1 181 ? -6.793 -11.828 -5.184 1 90.81 181 ALA A CA 1
ATOM 1401 C C . ALA A 1 181 ? -7.52 -13.117 -5.57 1 90.81 181 ALA A C 1
ATOM 1403 O O . ALA A 1 181 ? -8.742 -13.117 -5.738 1 90.81 181 ALA A O 1
ATOM 1404 N N . TYR A 1 182 ? -6.793 -14.188 -5.699 1 94.19 182 TYR A N 1
ATOM 1405 C CA . TYR A 1 182 ? -7.398 -15.445 -6.109 1 94.19 182 TYR A CA 1
ATOM 1406 C C . TYR A 1 182 ? -8.344 -15.977 -5.035 1 94.19 182 TYR A C 1
ATOM 1408 O O . TYR A 1 182 ? -9.375 -16.578 -5.348 1 94.19 182 TYR A O 1
ATOM 1416 N N . ILE A 1 183 ? -7.945 -15.773 -3.873 1 92.12 183 ILE A N 1
ATOM 1417 C CA . ILE A 1 183 ? -8.828 -16.141 -2.77 1 92.12 183 ILE A CA 1
ATOM 1418 C C . ILE A 1 183 ? -10.109 -15.312 -2.848 1 92.12 183 ILE A C 1
ATOM 1420 O O . ILE A 1 183 ? -11.211 -15.844 -2.645 1 92.12 183 ILE A O 1
ATOM 1424 N N . SER A 1 184 ? -9.984 -14.086 -3.188 1 89.62 184 SER A N 1
ATOM 1425 C CA . SER A 1 184 ? -11.148 -13.211 -3.332 1 89.62 184 SER A CA 1
ATOM 1426 C C . SER A 1 184 ? -12.031 -13.664 -4.492 1 89.62 184 SER A C 1
ATOM 1428 O O . SER A 1 184 ? -13.227 -13.352 -4.527 1 89.62 184 SER A O 1
ATOM 1430 N N . PHE A 1 185 ? -11.438 -14.391 -5.473 1 92.62 185 PHE A N 1
ATOM 1431 C CA . PHE A 1 185 ? -12.195 -14.945 -6.586 1 92.62 185 PHE A CA 1
ATOM 1432 C C . PHE A 1 185 ? -13.047 -16.125 -6.129 1 92.62 185 PHE A C 1
ATOM 1434 O O . PHE A 1 185 ? -13.93 -16.578 -6.863 1 92.62 185 PHE A O 1
ATOM 1441 N N . GLY A 1 186 ? -12.789 -16.594 -4.949 1 90.88 186 GLY A N 1
ATOM 1442 C CA . GLY A 1 186 ? -13.523 -17.75 -4.445 1 90.88 186 GLY A CA 1
ATOM 1443 C C . GLY A 1 186 ? -12.727 -19.047 -4.523 1 90.88 186 GLY A C 1
ATOM 1444 O O . GLY A 1 186 ? -13.234 -20.109 -4.188 1 90.88 186 GLY A O 1
ATOM 1445 N N . VAL A 1 187 ? -11.531 -18.953 -4.977 1 93.06 187 VAL A N 1
ATOM 1446 C CA . VAL A 1 187 ? -10.688 -20.141 -4.969 1 93.06 187 VAL A CA 1
ATOM 1447 C C . VAL A 1 187 ? -10.359 -20.547 -3.531 1 93.06 187 VAL A C 1
ATOM 1449 O O . VAL A 1 187 ? -9.977 -19.703 -2.721 1 93.06 187 VAL A O 1
ATOM 1452 N N . PRO A 1 188 ? -10.539 -21.766 -3.207 1 90.75 188 PRO A N 1
ATOM 1453 C CA . PRO A 1 188 ? -10.305 -22.172 -1.819 1 90.75 188 PRO A CA 1
ATOM 1454 C C . PRO A 1 188 ? -8.883 -21.875 -1.35 1 90.75 188 PRO A C 1
ATOM 1456 O O . PRO A 1 188 ? -7.918 -22.375 -1.933 1 90.75 188 PRO A O 1
ATOM 1459 N N . ALA A 1 189 ? -8.812 -21.156 -0.28 1 91.94 189 ALA A N 1
ATOM 1460 C CA . ALA A 1 189 ? -7.535 -20.656 0.216 1 91.94 189 ALA A CA 1
ATOM 1461 C C . ALA A 1 189 ? -6.621 -21.797 0.637 1 91.94 189 ALA A C 1
ATOM 1463 O O . ALA A 1 189 ? -5.406 -21.734 0.44 1 91.94 189 ALA A O 1
ATOM 1464 N N . GLU A 1 190 ? -7.188 -22.828 1.265 1 92.06 190 GLU A N 1
ATOM 1465 C CA . GLU A 1 190 ? -6.391 -23.938 1.752 1 92.06 190 GLU A CA 1
ATOM 1466 C C . GLU A 1 190 ? -5.648 -24.625 0.608 1 92.06 190 GLU A C 1
ATOM 1468 O O . GLU A 1 190 ? -4.512 -25.078 0.773 1 92.06 190 GLU A O 1
ATOM 1473 N N . HIS A 1 191 ? -6.234 -24.672 -0.536 1 92.94 191 HIS A N 1
ATOM 1474 C CA . HIS A 1 191 ? -5.602 -25.312 -1.68 1 92.94 191 HIS A CA 1
ATOM 1475 C C . HIS A 1 191 ? -4.559 -24.406 -2.32 1 92.94 191 HIS A C 1
ATOM 1477 O O . HIS A 1 191 ? -3.539 -24.891 -2.824 1 92.94 191 HIS A O 1
ATOM 1483 N N . LEU A 1 192 ? -4.855 -23.141 -2.391 1 94 192 LEU A N 1
ATOM 1484 C CA . LEU A 1 192 ? -3.873 -22.203 -2.918 1 94 192 LEU A CA 1
ATOM 1485 C C . LEU A 1 192 ? -2.607 -22.203 -2.068 1 94 192 LEU A C 1
ATOM 1487 O O . LEU A 1 192 ? -1.496 -22.203 -2.604 1 94 192 LEU A O 1
ATOM 1491 N N . ILE A 1 193 ? -2.74 -22.219 -0.806 1 91.62 193 ILE A N 1
ATOM 1492 C CA . ILE A 1 193 ? -1.606 -22.234 0.111 1 91.62 193 ILE A CA 1
ATOM 1493 C C . ILE A 1 193 ? -0.854 -23.562 -0.029 1 91.62 193 ILE A C 1
ATOM 1495 O O . ILE A 1 193 ? 0.378 -23.578 -0.097 1 91.62 193 ILE A O 1
ATOM 1499 N N . ALA A 1 194 ? -1.604 -24.578 -0.064 1 93.5 194 ALA A N 1
ATOM 1500 C CA . ALA A 1 194 ? -1.003 -25.891 -0.237 1 93.5 194 ALA A CA 1
ATOM 1501 C C . ALA A 1 194 ? -0.188 -25.969 -1.525 1 93.5 194 ALA A C 1
ATOM 1503 O O . ALA A 1 194 ? 0.906 -26.531 -1.546 1 93.5 194 ALA A O 1
ATOM 1504 N N . ALA A 1 195 ? -0.756 -25.438 -2.559 1 95.69 195 ALA A N 1
ATOM 1505 C CA . ALA A 1 195 ? -0.075 -25.453 -3.85 1 95.69 195 ALA A CA 1
ATOM 1506 C C . ALA A 1 195 ? 1.275 -24.75 -3.766 1 95.69 195 ALA A C 1
ATOM 1508 O O . ALA A 1 195 ? 2.27 -25.234 -4.316 1 95.69 195 ALA A O 1
ATOM 1509 N N . SER A 1 196 ? 1.313 -23.656 -3.121 1 92.69 196 SER A N 1
ATOM 1510 C CA . SER A 1 196 ? 2.549 -22.891 -3.002 1 92.69 196 SER A CA 1
ATOM 1511 C C . SER A 1 196 ? 3.598 -23.656 -2.199 1 92.69 196 SER A C 1
ATOM 1513 O O . SER A 1 196 ? 4.777 -23.656 -2.559 1 92.69 196 SER A O 1
ATOM 1515 N N . VAL A 1 197 ? 3.193 -24.297 -1.17 1 92.94 197 VAL A N 1
ATOM 1516 C CA . VAL A 1 197 ? 4.102 -25.047 -0.311 1 92.94 197 VAL A CA 1
ATOM 1517 C C . VAL A 1 197 ? 4.648 -26.25 -1.071 1 92.94 197 VAL A C 1
ATOM 1519 O O . VAL A 1 197 ? 5.848 -26.531 -1.022 1 92.94 197 VAL A O 1
ATOM 1522 N N . MET A 1 198 ? 3.803 -26.906 -1.794 1 96.06 198 MET A N 1
ATOM 1523 C CA . MET A 1 198 ? 4.172 -28.109 -2.539 1 96.06 198 MET A CA 1
ATOM 1524 C C . MET A 1 198 ? 5.09 -27.766 -3.705 1 96.06 198 MET A C 1
ATOM 1526 O O . MET A 1 198 ? 5.988 -28.531 -4.043 1 96.06 198 MET A O 1
ATOM 1530 N N . SER A 1 199 ? 4.875 -26.625 -4.27 1 96.38 199 SER A N 1
ATOM 1531 C CA . SER A 1 199 ? 5.574 -26.266 -5.5 1 96.38 199 SER A CA 1
ATOM 1532 C C . SER A 1 199 ? 7.023 -25.875 -5.223 1 96.38 199 SER A C 1
ATOM 1534 O O . SER A 1 199 ? 7.871 -25.938 -6.113 1 96.38 199 SER A O 1
ATOM 1536 N N . ALA A 1 200 ? 7.336 -25.469 -4.012 1 95.81 200 ALA A N 1
ATOM 1537 C CA . ALA A 1 200 ? 8.688 -25.031 -3.682 1 95.81 200 ALA A CA 1
ATOM 1538 C C . ALA A 1 200 ? 9.695 -26.172 -3.871 1 95.81 200 ALA A C 1
ATOM 1540 O O . ALA A 1 200 ? 10.625 -26.047 -4.668 1 95.81 200 ALA A O 1
ATOM 1541 N N . PRO A 1 201 ? 9.508 -27.297 -3.234 1 97.19 201 PRO A N 1
ATOM 1542 C CA . PRO A 1 201 ? 10.453 -28.391 -3.469 1 97.19 201 PRO A CA 1
ATOM 1543 C C . PRO A 1 201 ? 10.367 -28.953 -4.887 1 97.19 201 PRO A C 1
ATOM 1545 O O . PRO A 1 201 ? 11.375 -29.391 -5.438 1 97.19 201 PRO A O 1
ATOM 1548 N N . ALA A 1 202 ? 9.188 -28.953 -5.48 1 98 202 ALA A N 1
ATOM 1549 C CA . ALA A 1 202 ? 9.023 -29.422 -6.852 1 98 202 ALA A CA 1
ATOM 1550 C C . ALA A 1 202 ? 9.844 -28.578 -7.824 1 98 202 ALA A C 1
ATOM 1552 O O . ALA A 1 202 ? 10.422 -29.094 -8.773 1 98 202 ALA A O 1
ATOM 1553 N N . SER A 1 203 ? 9.805 -27.266 -7.578 1 98.25 203 SER A N 1
ATOM 1554 C CA . SER A 1 203 ? 10.523 -26.375 -8.469 1 98.25 203 SER A CA 1
ATOM 1555 C C . SER A 1 203 ? 12.031 -26.609 -8.398 1 98.25 203 SER A C 1
ATOM 1557 O O . SER A 1 203 ? 12.719 -26.578 -9.414 1 98.25 203 SER A O 1
ATOM 1559 N N . LEU A 1 204 ? 12.555 -26.875 -7.211 1 97.88 204 LEU A N 1
ATOM 1560 C CA . LEU A 1 204 ? 13.969 -27.188 -7.066 1 97.88 204 LEU A CA 1
ATOM 1561 C C . LEU A 1 204 ? 14.312 -28.5 -7.777 1 97.88 204 LEU A C 1
ATOM 1563 O O . LEU A 1 204 ? 15.32 -28.578 -8.477 1 97.88 204 LEU A O 1
ATOM 1567 N N . ALA A 1 205 ? 13.477 -29.484 -7.617 1 98.12 205 ALA A N 1
ATOM 1568 C CA . ALA A 1 205 ? 13.703 -30.781 -8.25 1 98.12 205 ALA A CA 1
ATOM 1569 C C . ALA A 1 205 ? 13.75 -30.656 -9.766 1 98.12 205 ALA A C 1
ATOM 1571 O O . ALA A 1 205 ? 14.695 -31.125 -10.406 1 98.12 205 ALA A O 1
ATOM 1572 N N . ILE A 1 206 ? 12.789 -30.031 -10.281 1 98.19 206 ILE A N 1
ATOM 1573 C CA . ILE A 1 206 ? 12.672 -29.922 -11.727 1 98.19 206 ILE A CA 1
ATOM 1574 C C . ILE A 1 206 ? 13.797 -29.047 -12.273 1 98.19 206 ILE A C 1
ATOM 1576 O O . ILE A 1 206 ? 14.312 -29.297 -13.375 1 98.19 206 ILE A O 1
ATOM 1580 N N . SER A 1 207 ? 14.102 -27.953 -11.578 1 98.5 207 SER A N 1
ATOM 1581 C CA . SER A 1 207 ? 15.188 -27.078 -12.016 1 98.5 207 SER A CA 1
ATOM 1582 C C . SER A 1 207 ? 16.516 -27.844 -12.078 1 98.5 207 SER A C 1
ATOM 1584 O O . SER A 1 207 ? 17.312 -27.625 -12.984 1 98.5 207 SER A O 1
ATOM 1586 N N . LYS A 1 208 ? 16.766 -28.734 -11.141 1 98.19 208 LYS A N 1
ATOM 1587 C CA . LYS A 1 208 ? 18.016 -29.484 -11.07 1 98.19 208 LYS A CA 1
ATOM 1588 C C . LYS A 1 208 ? 18.062 -30.578 -12.125 1 98.19 208 LYS A C 1
ATOM 1590 O O . LYS A 1 208 ? 19.141 -31.125 -12.422 1 98.19 208 LYS A O 1
ATOM 1595 N N . ILE A 1 209 ? 16.922 -30.906 -12.688 1 98.31 209 ILE A N 1
ATOM 1596 C CA . ILE A 1 209 ? 16.906 -31.781 -13.852 1 98.31 209 ILE A CA 1
ATOM 1597 C C . ILE A 1 209 ? 17.203 -30.953 -15.109 1 98.31 209 ILE A C 1
ATOM 1599 O O . ILE A 1 209 ? 18.078 -31.312 -15.906 1 98.31 209 ILE A O 1
ATOM 1603 N N . PHE A 1 210 ? 16.516 -29.781 -15.281 1 97.38 210 PHE A N 1
ATOM 1604 C CA . PHE A 1 210 ? 16.625 -28.922 -16.453 1 97.38 210 PHE A CA 1
ATOM 1605 C C . PHE A 1 210 ? 18.031 -28.344 -16.562 1 97.38 210 PHE A C 1
ATOM 1607 O O . PHE A 1 210 ? 18.578 -28.234 -17.672 1 97.38 210 PHE A O 1
ATOM 1614 N N . TYR A 1 211 ? 18.562 -27.938 -15.453 1 97.31 211 TYR A N 1
ATOM 1615 C CA . TYR A 1 211 ? 19.875 -27.328 -15.391 1 97.31 211 TYR A CA 1
ATOM 1616 C C . TYR A 1 211 ? 20.641 -27.812 -14.164 1 97.31 211 TYR A C 1
ATOM 1618 O O . TYR A 1 211 ? 20.781 -27.094 -13.18 1 97.31 211 TYR A O 1
ATOM 1626 N N . PRO A 1 212 ? 21.266 -28.969 -14.281 1 97.31 212 PRO A N 1
ATOM 1627 C CA . PRO A 1 212 ? 21.953 -29.578 -13.141 1 97.31 212 PRO A CA 1
ATOM 1628 C C . PRO A 1 212 ? 23.141 -28.75 -12.664 1 97.31 212 PRO A C 1
ATOM 1630 O O . PRO A 1 212 ? 23.734 -28 -13.438 1 97.31 212 PRO A O 1
ATOM 1633 N N . GLU A 1 213 ? 23.422 -28.844 -11.359 1 96.06 213 GLU A N 1
ATOM 1634 C CA . GLU A 1 213 ? 24.578 -28.156 -10.766 1 96.06 213 GLU A CA 1
ATOM 1635 C C . GLU A 1 213 ? 25.891 -28.828 -11.164 1 96.06 213 GLU A C 1
ATOM 1637 O O . GLU A 1 213 ? 26.062 -30.031 -10.945 1 96.06 213 GLU A O 1
ATOM 1642 N N . THR A 1 214 ? 26.719 -28 -11.742 1 93.19 214 THR A N 1
ATOM 1643 C CA . THR A 1 214 ? 27.984 -28.547 -12.195 1 93.19 214 THR A CA 1
ATOM 1644 C C . THR A 1 214 ? 29.156 -27.828 -11.539 1 93.19 214 THR A C 1
ATOM 1646 O O . THR A 1 214 ? 30.312 -28.219 -11.703 1 93.19 214 THR A O 1
ATOM 1649 N N . GLU A 1 215 ? 28.891 -26.812 -10.859 1 92.81 215 GLU A N 1
ATOM 1650 C CA . GLU A 1 215 ? 29.906 -25.984 -10.203 1 92.81 215 GLU A CA 1
ATOM 1651 C C . GLU A 1 215 ? 29.703 -25.953 -8.695 1 92.81 215 GLU A C 1
ATOM 1653 O O . GLU A 1 215 ? 28.578 -26.141 -8.211 1 92.81 215 GLU A O 1
ATOM 1658 N N . PRO A 1 216 ? 30.844 -25.734 -8.023 1 91.12 216 PRO A N 1
ATOM 1659 C CA . PRO A 1 216 ? 30.656 -25.562 -6.582 1 91.12 216 PRO A CA 1
ATOM 1660 C C . PRO A 1 216 ? 29.953 -24.266 -6.227 1 91.12 216 PRO A C 1
ATOM 1662 O O . PRO A 1 216 ? 30.203 -23.234 -6.855 1 91.12 216 PRO A O 1
ATOM 1665 N N . SER A 1 217 ? 29.047 -24.312 -5.281 1 91.38 217 SER A N 1
ATOM 1666 C CA . SER A 1 217 ? 28.312 -23.141 -4.848 1 91.38 217 SER A CA 1
ATOM 1667 C C . SER A 1 217 ? 28.938 -22.516 -3.602 1 91.38 217 SER A C 1
ATOM 1669 O O . SER A 1 217 ? 29.25 -23.219 -2.645 1 91.38 217 SER A O 1
ATOM 1671 N N . PRO A 1 218 ? 29.047 -21.234 -3.514 1 88.88 218 PRO A N 1
ATOM 1672 C CA . PRO A 1 218 ? 29.578 -20.562 -2.326 1 88.88 218 PRO A CA 1
ATOM 1673 C C . PRO A 1 218 ? 28.656 -20.672 -1.114 1 88.88 218 PRO A C 1
ATOM 1675 O O . PRO A 1 218 ? 29.109 -20.5 0.022 1 88.88 218 PRO A O 1
ATOM 1678 N N . THR A 1 219 ? 27.406 -20.953 -1.313 1 89.19 219 THR A N 1
ATOM 1679 C CA . THR A 1 219 ? 26.469 -20.953 -0.203 1 89.19 219 THR A CA 1
ATOM 1680 C C . THR A 1 219 ? 26.016 -22.375 0.118 1 89.19 219 THR A C 1
ATOM 1682 O O . THR A 1 219 ? 25.016 -22.578 0.807 1 89.19 219 THR A O 1
ATOM 1685 N N . ALA A 1 220 ? 26.734 -23.312 -0.313 1 87.62 220 ALA A N 1
ATOM 1686 C CA . ALA A 1 220 ? 26.391 -24.703 -0.027 1 87.62 220 ALA A CA 1
ATOM 1687 C C . ALA A 1 220 ? 26.359 -24.969 1.477 1 87.62 220 ALA A C 1
ATOM 1689 O O . ALA A 1 220 ? 27.297 -24.609 2.191 1 87.62 220 ALA A O 1
ATOM 1690 N N . GLY A 1 221 ? 25.25 -25.422 1.938 1 84.5 221 GLY A N 1
ATOM 1691 C CA . GLY A 1 221 ? 25.141 -25.844 3.322 1 84.5 221 GLY A CA 1
ATOM 1692 C C . GLY A 1 221 ? 24.828 -24.719 4.281 1 84.5 221 GLY A C 1
ATOM 1693 O O . GLY A 1 221 ? 24.797 -24.906 5.496 1 84.5 221 GLY A O 1
ATOM 1694 N N . LYS A 1 222 ? 24.625 -23.484 3.836 1 85.75 222 LYS A N 1
ATOM 1695 C CA . LYS A 1 222 ? 24.359 -22.344 4.699 1 85.75 222 LYS A CA 1
ATOM 1696 C C . LYS A 1 222 ? 23.031 -21.672 4.359 1 85.75 222 LYS A C 1
ATOM 1698 O O . LYS A 1 222 ? 22.719 -21.453 3.188 1 85.75 222 LYS A O 1
ATOM 1703 N N . VAL A 1 223 ? 22.297 -21.609 5.359 1 83.06 223 VAL A N 1
ATOM 1704 C CA . VAL A 1 223 ? 21.016 -20.922 5.207 1 83.06 223 VAL A CA 1
ATOM 1705 C C . VAL A 1 223 ? 21 -19.656 6.066 1 83.06 223 VAL A C 1
ATOM 1707 O O . VAL A 1 223 ? 20.859 -19.734 7.289 1 83.06 223 VAL A O 1
ATOM 1710 N N . LYS A 1 224 ? 21.25 -18.484 5.531 1 83.12 224 LYS A N 1
ATOM 1711 C CA . LYS A 1 224 ? 21.188 -17.25 6.297 1 83.12 224 LYS A CA 1
ATOM 1712 C C . LYS A 1 224 ? 20.734 -16.078 5.422 1 83.12 224 LYS A C 1
ATOM 1714 O O . LYS A 1 224 ? 21.266 -15.883 4.324 1 83.12 224 LYS A O 1
ATOM 1719 N N . ILE A 1 225 ? 19.688 -15.531 5.898 1 81.19 225 ILE A N 1
ATOM 1720 C CA . ILE A 1 225 ? 19.266 -14.297 5.246 1 81.19 225 ILE A CA 1
ATOM 1721 C C . ILE A 1 225 ? 20.031 -13.109 5.828 1 81.19 225 ILE A C 1
ATOM 1723 O O . ILE A 1 225 ? 20 -12.875 7.039 1 81.19 225 ILE A O 1
ATOM 1727 N N . GLU A 1 226 ? 20.625 -12.312 4.949 1 77.81 226 GLU A N 1
ATOM 1728 C CA . GLU A 1 226 ? 21.5 -11.25 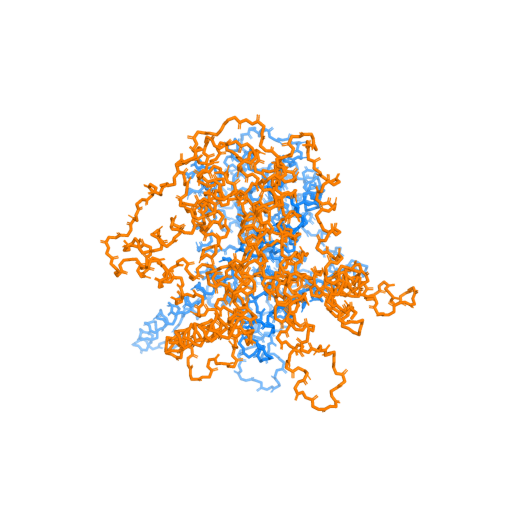5.434 1 77.81 226 GLU A CA 1
ATOM 1729 C C . GLU A 1 226 ? 20.906 -9.875 5.129 1 77.81 226 GLU A C 1
ATOM 1731 O O . GLU A 1 226 ? 21.438 -8.852 5.562 1 77.81 226 GLU A O 1
ATOM 1736 N N . VAL A 1 227 ? 19.766 -9.859 4.539 1 78.75 227 VAL A N 1
ATOM 1737 C CA . VAL A 1 227 ? 19.219 -8.562 4.168 1 78.75 227 VAL A CA 1
ATOM 1738 C C . VAL A 1 227 ? 18.438 -7.977 5.344 1 78.75 227 VAL A C 1
ATOM 1740 O O . VAL A 1 227 ? 17.672 -8.68 6.004 1 78.75 227 VAL A O 1
ATOM 1743 N N . LYS A 1 228 ? 18.703 -6.594 5.664 1 77.62 228 LYS A N 1
ATOM 1744 C CA . LYS A 1 228 ? 18.031 -5.871 6.746 1 77.62 228 LYS A CA 1
ATOM 1745 C C . LYS A 1 228 ? 16.859 -5.043 6.211 1 77.62 228 LYS A C 1
ATOM 1747 O O . LYS A 1 228 ? 16.922 -4.516 5.098 1 77.62 228 LYS A O 1
ATOM 1752 N N . PRO A 1 229 ? 15.805 -5.082 7.07 1 76.81 229 PRO A N 1
ATOM 1753 C CA . PRO A 1 229 ? 14.695 -4.219 6.664 1 76.81 229 PRO A CA 1
ATOM 1754 C C . PRO A 1 229 ? 15.109 -2.758 6.508 1 76.81 229 PRO A C 1
ATOM 1756 O O . PRO A 1 229 ? 15.961 -2.271 7.25 1 76.81 229 PRO A O 1
ATOM 1759 N N . THR A 1 230 ? 14.492 -2.156 5.504 1 73 230 THR A N 1
ATOM 1760 C CA . THR A 1 230 ? 14.836 -0.767 5.223 1 73 230 THR A CA 1
ATOM 1761 C C . THR A 1 230 ? 13.859 0.181 5.914 1 73 230 THR A C 1
ATOM 1763 O O . THR A 1 230 ? 14.125 1.378 6.035 1 73 230 THR A O 1
ATOM 1766 N N . SER A 1 231 ? 12.75 -0.352 6.406 1 79.75 231 SER A N 1
ATOM 1767 C CA . SER A 1 231 ? 11.742 0.495 7.043 1 79.75 231 SER A CA 1
ATOM 1768 C C . SER A 1 231 ? 12.18 0.918 8.445 1 79.75 231 SER A C 1
ATOM 1770 O O . SER A 1 231 ? 12.82 0.144 9.156 1 79.75 231 SER A O 1
ATOM 1772 N N . ALA A 1 232 ? 11.773 2.127 8.836 1 76.19 232 ALA A N 1
ATOM 1773 C CA . ALA A 1 232 ? 12.172 2.689 10.125 1 76.19 232 ALA A CA 1
ATOM 1774 C C . ALA A 1 232 ? 11.367 2.074 11.266 1 76.19 232 ALA A C 1
ATOM 1776 O O . ALA A 1 232 ? 11.883 1.898 12.375 1 76.19 232 ALA A O 1
ATOM 1777 N N . ASN A 1 233 ? 10.188 1.885 11.078 1 82.88 233 ASN A N 1
ATOM 1778 C CA . ASN A 1 233 ? 9.258 1.301 12.047 1 82.88 233 ASN A CA 1
ATOM 1779 C C . ASN A 1 233 ? 8.086 0.618 11.352 1 82.88 233 ASN A C 1
ATOM 1781 O O . ASN A 1 233 ? 8.055 0.521 10.117 1 82.88 233 ASN A O 1
ATOM 1785 N N . ALA A 1 234 ? 7.16 0.16 12.141 1 86.94 234 ALA A N 1
ATOM 1786 C CA . ALA A 1 234 ? 6.043 -0.618 11.609 1 86.94 234 ALA A CA 1
ATOM 1787 C C . ALA A 1 234 ? 5.141 0.245 10.734 1 86.94 234 ALA A C 1
ATOM 1789 O O . ALA A 1 234 ? 4.605 -0.228 9.727 1 86.94 234 ALA A O 1
ATOM 1790 N N . ILE A 1 235 ? 4.992 1.444 11.078 1 81.38 235 ILE A N 1
ATOM 1791 C CA . ILE A 1 235 ? 4.109 2.338 10.336 1 81.38 235 ILE A CA 1
ATOM 1792 C C . ILE A 1 235 ? 4.746 2.697 9 1 81.38 235 ILE A C 1
ATOM 1794 O O . ILE A 1 235 ? 4.066 2.725 7.969 1 81.38 235 ILE A O 1
ATOM 1798 N N . ASP A 1 236 ? 6 2.965 9.094 1 83.44 236 ASP A N 1
ATOM 1799 C CA . ASP A 1 236 ? 6.738 3.193 7.859 1 83.44 236 ASP A CA 1
ATOM 1800 C C . ASP A 1 236 ? 6.668 1.976 6.941 1 83.44 236 ASP A C 1
ATOM 1802 O O . ASP A 1 236 ? 6.508 2.115 5.73 1 83.44 236 ASP A O 1
ATOM 1806 N N . ALA A 1 237 ? 6.867 0.835 7.535 1 89.62 237 ALA A N 1
ATOM 1807 C CA . ALA A 1 237 ? 6.766 -0.407 6.773 1 89.62 237 ALA A CA 1
ATOM 1808 C C . ALA A 1 237 ? 5.387 -0.545 6.133 1 89.62 237 ALA A C 1
ATOM 1810 O O . ALA A 1 237 ? 5.273 -0.916 4.961 1 89.62 237 ALA A O 1
ATOM 1811 N N . ALA A 1 238 ? 4.34 -0.234 6.84 1 91.06 238 ALA A N 1
ATOM 1812 C CA . ALA A 1 238 ? 2.971 -0.312 6.34 1 91.06 238 ALA A CA 1
ATOM 1813 C C . ALA A 1 238 ? 2.76 0.64 5.168 1 91.06 238 ALA A C 1
ATOM 1815 O O . ALA A 1 238 ? 2.135 0.274 4.168 1 91.06 238 ALA A O 1
ATOM 1816 N N . ALA A 1 239 ? 3.254 1.81 5.285 1 87.31 239 ALA A N 1
ATOM 1817 C CA . ALA A 1 239 ? 3.098 2.818 4.238 1 87.31 239 ALA A CA 1
ATOM 1818 C C . ALA A 1 239 ? 3.854 2.418 2.975 1 87.31 239 ALA A C 1
ATOM 1820 O O . ALA A 1 239 ? 3.33 2.541 1.864 1 87.31 239 ALA A O 1
ATOM 1821 N N . THR A 1 240 ? 5.078 2.031 3.18 1 87.38 240 THR A N 1
ATOM 1822 C CA . THR A 1 240 ? 5.887 1.583 2.053 1 87.38 240 THR A CA 1
ATOM 1823 C C . THR A 1 240 ? 5.242 0.382 1.366 1 87.38 240 THR A C 1
ATOM 1825 O O . THR A 1 240 ? 5.184 0.32 0.137 1 87.38 240 THR A O 1
ATOM 1828 N N . GLY A 1 241 ? 4.84 -0.532 2.148 1 90.25 241 GLY A N 1
ATOM 1829 C CA . GLY A 1 241 ? 4.137 -1.682 1.604 1 90.25 241 GLY A CA 1
ATOM 1830 C C . GLY A 1 241 ? 2.881 -1.305 0.839 1 90.25 241 GLY A C 1
ATOM 1831 O O . GLY A 1 241 ? 2.582 -1.893 -0.203 1 90.25 241 GLY A O 1
ATOM 1832 N 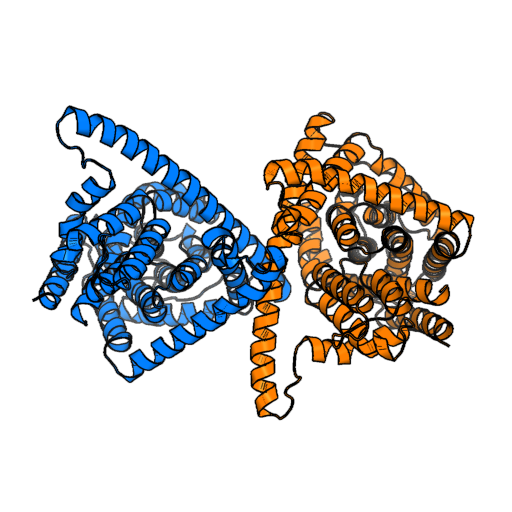N . ALA A 1 242 ? 2.119 -0.375 1.364 1 92.06 242 ALA A N 1
ATOM 1833 C CA . ALA A 1 242 ? 0.913 0.095 0.688 1 92.06 242 ALA A CA 1
ATOM 1834 C C . ALA A 1 242 ? 1.248 0.698 -0.673 1 92.06 242 ALA A C 1
ATOM 1836 O O . ALA A 1 242 ? 0.548 0.448 -1.658 1 92.06 242 ALA A O 1
ATOM 1837 N N . THR A 1 243 ? 2.264 1.494 -0.744 1 89.94 243 THR A N 1
ATOM 1838 C CA . THR A 1 243 ? 2.688 2.125 -1.988 1 89.94 243 THR A CA 1
ATOM 1839 C C . THR A 1 243 ? 3.109 1.075 -3.012 1 89.94 243 THR A C 1
ATOM 1841 O O . THR A 1 243 ? 2.725 1.15 -4.18 1 89.94 243 THR A O 1
ATOM 1844 N N . GLU A 1 244 ? 3.934 0.133 -2.572 1 88.25 244 GLU A N 1
ATOM 1845 C CA . GLU A 1 244 ? 4.348 -0.953 -3.457 1 88.25 244 GLU A CA 1
ATOM 1846 C C . GLU A 1 244 ? 3.15 -1.792 -3.896 1 88.25 244 GLU A C 1
ATOM 1848 O O . GLU A 1 244 ? 3.084 -2.236 -5.043 1 88.25 244 GLU A O 1
ATOM 1853 N N . GLY A 1 245 ? 2.301 -2.049 -2.992 1 91 245 GLY A N 1
ATOM 1854 C CA . GLY A 1 245 ? 1.078 -2.762 -3.326 1 91 245 GLY A CA 1
ATOM 1855 C C . GLY A 1 245 ? 0.232 -2.045 -4.359 1 91 245 GLY A C 1
ATOM 1856 O O . GLY A 1 245 ? -0.358 -2.68 -5.238 1 91 245 GLY A O 1
ATOM 1857 N N . MET A 1 246 ? 0.159 -0.748 -4.238 1 92.25 246 MET A N 1
ATOM 1858 C CA . MET A 1 246 ? -0.595 0.042 -5.207 1 92.25 246 MET A CA 1
ATOM 1859 C C . MET A 1 246 ? 0.026 -0.065 -6.598 1 92.25 246 MET A C 1
ATOM 1861 O O . MET A 1 246 ? -0.689 -0.198 -7.594 1 92.25 246 MET A O 1
ATOM 1865 N N . LYS A 1 247 ? 1.313 0.032 -6.676 1 89.94 247 LYS A N 1
ATOM 1866 C CA . LYS A 1 247 ? 1.99 -0.149 -7.957 1 89.94 247 LYS A CA 1
ATOM 1867 C C . LYS A 1 247 ? 1.666 -1.512 -8.562 1 89.94 247 LYS A C 1
ATOM 1869 O O . LYS A 1 247 ? 1.399 -1.616 -9.766 1 89.94 247 LYS A O 1
ATOM 1874 N N . LEU A 1 248 ? 1.722 -2.486 -7.727 1 87 248 LEU A N 1
ATOM 1875 C CA . LEU A 1 248 ? 1.393 -3.836 -8.172 1 87 248 LEU A CA 1
ATOM 1876 C C . LEU A 1 248 ? -0.053 -3.914 -8.648 1 87 248 LEU A C 1
ATOM 1878 O O . LEU A 1 248 ? -0.335 -4.508 -9.695 1 87 248 LEU A O 1
ATOM 1882 N N . ALA A 1 249 ? -0.957 -3.377 -7.898 1 91.94 249 ALA A N 1
ATOM 1883 C CA . ALA A 1 249 ? -2.373 -3.379 -8.258 1 91.94 249 ALA A CA 1
ATOM 1884 C C . ALA A 1 249 ? -2.598 -2.689 -9.602 1 91.94 249 ALA A C 1
ATOM 1886 O O . ALA A 1 249 ? -3.352 -3.188 -10.438 1 91.94 249 ALA A O 1
ATOM 1887 N N . LEU A 1 250 ? -2.002 -1.57 -9.812 1 91.31 250 LEU A N 1
ATOM 1888 C CA . LEU A 1 250 ? -2.152 -0.83 -11.062 1 91.31 250 LEU A CA 1
ATOM 1889 C C . LEU A 1 250 ? -1.573 -1.616 -12.234 1 91.31 250 LEU A C 1
ATOM 1891 O O . LEU A 1 250 ? -2.115 -1.578 -13.344 1 91.31 250 LEU A O 1
ATOM 1895 N N . ASN A 1 251 ? -0.48 -2.297 -12.039 1 85.62 251 ASN A N 1
ATOM 1896 C CA . ASN A 1 251 ? 0.101 -3.145 -13.07 1 85.62 251 ASN A CA 1
ATOM 1897 C C . ASN A 1 251 ? -0.847 -4.273 -13.469 1 85.62 251 ASN A C 1
ATOM 1899 O O . ASN A 1 251 ? -0.957 -4.609 -14.648 1 85.62 251 ASN A O 1
ATOM 1903 N N . VAL A 1 252 ? -1.414 -4.883 -12.477 1 87.88 252 VAL A N 1
ATOM 1904 C CA . VAL A 1 252 ? -2.383 -5.941 -12.742 1 87.88 252 VAL A CA 1
ATOM 1905 C C . VAL A 1 252 ? -3.525 -5.391 -13.594 1 87.88 252 VAL A C 1
ATOM 1907 O O . VAL A 1 252 ? -3.92 -6.008 -14.586 1 87.88 252 VAL A O 1
ATOM 1910 N N . ALA A 1 253 ? -4.047 -4.238 -13.211 1 91.62 253 ALA A N 1
ATOM 1911 C CA . ALA A 1 253 ? -5.133 -3.609 -13.969 1 91.62 253 ALA A CA 1
ATOM 1912 C C . ALA A 1 253 ? -4.711 -3.34 -15.406 1 91.62 253 ALA A C 1
ATOM 1914 O O . ALA A 1 253 ? -5.461 -3.629 -16.344 1 91.62 253 ALA A O 1
ATOM 1915 N N . ALA A 1 254 ? -3.557 -2.805 -15.609 1 88.94 254 ALA A N 1
ATOM 1916 C CA . ALA A 1 254 ? -3.041 -2.482 -16.938 1 88.94 254 ALA A CA 1
ATOM 1917 C C . ALA A 1 254 ? -2.908 -3.738 -17.797 1 88.94 254 ALA A C 1
ATOM 1919 O O . ALA A 1 254 ? -3.301 -3.746 -18.969 1 88.94 254 ALA A O 1
ATOM 1920 N N . MET A 1 255 ? -2.422 -4.777 -17.203 1 85.69 255 MET A N 1
ATOM 1921 C CA . MET A 1 255 ? -2.205 -6.023 -17.922 1 85.69 255 MET A CA 1
ATOM 1922 C C . MET A 1 255 ? -3.531 -6.652 -18.328 1 85.69 255 MET A C 1
ATOM 1924 O O . MET A 1 255 ? -3.656 -7.191 -19.438 1 85.69 255 MET A O 1
ATOM 1928 N N . LEU A 1 256 ? -4.449 -6.617 -17.422 1 89.25 256 LEU A N 1
ATOM 1929 C CA . LEU A 1 256 ? -5.762 -7.172 -17.734 1 89.25 256 LEU A CA 1
ATOM 1930 C C . LEU A 1 256 ? -6.395 -6.441 -18.922 1 89.25 256 LEU A C 1
ATOM 1932 O O . LEU A 1 256 ? -6.906 -7.074 -19.844 1 89.25 256 LEU A O 1
ATOM 1936 N N . ILE A 1 257 ? -6.348 -5.09 -18.938 1 90.62 257 ILE A N 1
ATOM 1937 C CA . ILE A 1 257 ? -6.934 -4.273 -20 1 90.62 257 ILE A CA 1
ATOM 1938 C C . ILE A 1 257 ? -6.238 -4.57 -21.312 1 90.62 257 ILE A C 1
ATOM 1940 O O . ILE A 1 257 ? -6.898 -4.824 -22.328 1 90.62 257 ILE A O 1
ATOM 1944 N N . ALA A 1 258 ? -4.934 -4.559 -21.266 1 88.56 258 ALA A N 1
ATOM 1945 C CA . ALA A 1 258 ? -4.148 -4.75 -22.484 1 88.56 258 ALA A CA 1
ATOM 1946 C C . ALA A 1 258 ? -4.336 -6.156 -23.047 1 88.56 258 ALA A C 1
ATOM 1948 O O . ALA A 1 258 ? -4.633 -6.324 -24.234 1 88.56 258 ALA A O 1
ATOM 1949 N N . PHE A 1 259 ? -4.152 -7.164 -22.203 1 88.38 259 PHE A N 1
ATOM 1950 C CA . PHE A 1 259 ? -4.129 -8.539 -22.672 1 88.38 259 PHE A CA 1
ATOM 1951 C C . PHE A 1 259 ? -5.523 -8.992 -23.109 1 88.38 259 PHE A C 1
ATOM 1953 O O . PHE A 1 259 ? -5.672 -9.734 -24.078 1 88.38 259 PHE A O 1
ATOM 1960 N N . LEU A 1 260 ? -6.531 -8.633 -22.406 1 90.56 260 LEU A N 1
ATOM 1961 C CA . LEU A 1 260 ? -7.883 -8.992 -22.812 1 90.56 260 LEU A CA 1
ATOM 1962 C C . LEU A 1 260 ? -8.273 -8.273 -24.109 1 90.56 260 LEU A C 1
ATOM 1964 O O . LEU A 1 260 ? -8.992 -8.828 -24.938 1 90.56 260 LEU A O 1
ATOM 1968 N N . GLY A 1 261 ? -7.879 -6.984 -24.234 1 91.56 261 GLY A N 1
ATOM 1969 C CA . GLY A 1 261 ? -8.062 -6.301 -25.5 1 91.56 261 GLY A CA 1
ATOM 1970 C C . GLY A 1 261 ? -7.363 -6.984 -26.656 1 91.56 261 GLY A C 1
ATOM 1971 O O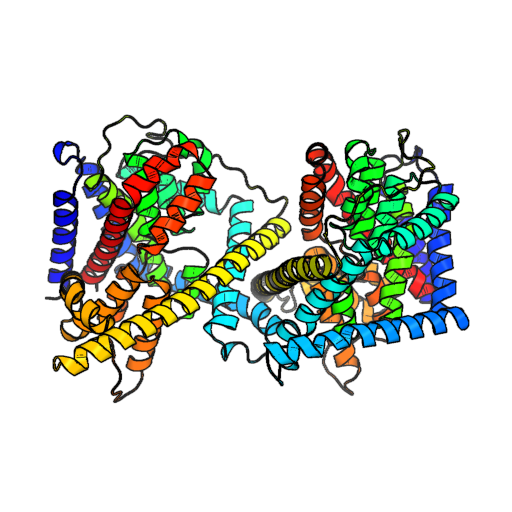 . GLY A 1 261 ? -7.953 -7.168 -27.734 1 91.56 261 GLY A O 1
ATOM 1972 N N . LEU A 1 262 ? -6.117 -7.355 -26.438 1 89.44 262 LEU A N 1
ATOM 1973 C CA . LEU A 1 262 ? -5.344 -8.039 -27.469 1 89.44 262 LEU A CA 1
ATOM 1974 C C . LEU A 1 262 ? -5.953 -9.406 -27.781 1 89.44 262 LEU A C 1
ATOM 1976 O O . LEU A 1 262 ? -5.949 -9.828 -28.938 1 89.44 262 LEU A O 1
ATOM 1980 N N . LEU A 1 263 ? -6.348 -10.094 -26.75 1 90.12 263 LEU A N 1
ATOM 1981 C CA . LEU A 1 263 ? -7.039 -11.359 -26.969 1 90.12 263 LEU A CA 1
ATOM 1982 C C . LEU A 1 263 ? -8.242 -11.18 -27.875 1 90.12 263 LEU A C 1
ATOM 1984 O O . LEU A 1 263 ? -8.469 -12 -28.781 1 90.12 263 LEU A O 1
ATOM 1988 N N . ALA A 1 264 ? -9.039 -10.125 -27.656 1 92.69 264 ALA A N 1
ATOM 1989 C CA . ALA A 1 264 ? -10.203 -9.828 -28.484 1 92.69 264 ALA A CA 1
ATOM 1990 C C . ALA A 1 264 ? -9.797 -9.539 -29.938 1 92.69 264 ALA A C 1
ATOM 1992 O O . ALA A 1 264 ? -10.469 -9.961 -30.875 1 92.69 264 ALA A O 1
ATOM 1993 N N . LEU A 1 265 ? -8.75 -8.781 -30.047 1 92.5 265 LEU A N 1
ATOM 1994 C CA . LEU A 1 265 ? -8.242 -8.492 -31.391 1 92.5 265 LEU A CA 1
ATOM 1995 C C . LEU A 1 265 ? -7.863 -9.773 -32.125 1 92.5 265 LEU A C 1
ATOM 1997 O O . LEU A 1 265 ? -8.281 -9.984 -33.25 1 92.5 265 LEU A O 1
ATOM 2001 N N . VAL A 1 266 ? -7.023 -10.641 -31.484 1 94.06 266 VAL A N 1
ATOM 2002 C CA . VAL A 1 266 ? -6.566 -11.891 -32.094 1 94.06 266 VAL A CA 1
ATOM 2003 C C . VAL A 1 266 ? -7.766 -12.766 -32.438 1 94.06 266 VAL A C 1
ATOM 2005 O O . VAL A 1 266 ? -7.809 -13.359 -33.531 1 94.06 266 VAL A O 1
ATOM 2008 N N . ASN A 1 267 ? -8.711 -12.867 -31.578 1 93.88 267 ASN A N 1
ATOM 2009 C CA . ASN A 1 267 ? -9.898 -13.672 -31.844 1 93.88 267 ASN A CA 1
ATOM 2010 C C . ASN A 1 267 ? -10.727 -13.094 -33 1 93.88 267 ASN A C 1
ATOM 2012 O O . ASN A 1 267 ? -11.367 -13.836 -33.719 1 93.88 267 ASN A O 1
ATOM 2016 N N . GLY A 1 268 ? -10.766 -11.672 -33.031 1 92.88 268 GLY A N 1
ATOM 2017 C CA . GLY A 1 268 ? -11.406 -11.047 -34.188 1 92.88 268 GLY A CA 1
ATOM 2018 C C . GLY A 1 268 ? -10.789 -11.469 -35.5 1 92.88 268 GLY A C 1
ATOM 2019 O O . GLY A 1 268 ? -11.508 -11.781 -36.438 1 92.88 268 GLY A O 1
ATOM 2020 N N . VAL A 1 269 ? -9.539 -11.469 -35.5 1 94.31 269 VAL A N 1
ATOM 2021 C CA . VAL A 1 269 ? -8.812 -11.859 -36.719 1 94.31 269 VAL A CA 1
ATOM 2022 C C . VAL A 1 269 ? -9.031 -13.344 -37 1 94.31 269 VAL A C 1
ATOM 2024 O O . VAL A 1 269 ? -9.305 -13.734 -38.125 1 94.31 269 VAL A O 1
ATOM 2027 N N . LEU A 1 270 ? -8.852 -14.219 -35.969 1 94.62 270 LEU A N 1
ATOM 2028 C CA . LEU A 1 270 ? -9.031 -15.656 -36.125 1 94.62 270 LEU A CA 1
ATOM 2029 C C . LEU A 1 270 ? -10.461 -15.984 -36.531 1 94.62 270 LEU A C 1
ATOM 2031 O O . LEU A 1 270 ? -10.695 -16.906 -37.312 1 94.62 270 LEU A O 1
ATOM 2035 N N . GLY A 1 271 ? -11.391 -15.273 -35.969 1 93.06 271 GLY A N 1
ATOM 2036 C CA . GLY A 1 271 ? -12.773 -15.445 -36.375 1 93.06 271 GLY A CA 1
ATOM 2037 C C . GLY A 1 271 ? -13.008 -15.164 -37.844 1 93.06 271 GLY A C 1
ATOM 2038 O O . GLY A 1 271 ? -13.75 -15.891 -38.5 1 93.06 271 GLY A O 1
ATOM 2039 N N . TRP A 1 272 ? -12.438 -14.07 -38.25 1 93.19 272 TRP A N 1
ATOM 2040 C CA . TRP A 1 272 ? -12.547 -13.703 -39.656 1 93.19 272 TRP A CA 1
ATOM 2041 C C . TRP A 1 272 ? -11.922 -14.766 -40.562 1 93.19 272 TRP A C 1
ATOM 2043 O O . TRP A 1 272 ? -12.508 -15.172 -41.562 1 93.19 272 TRP A O 1
ATOM 2053 N N . LEU A 1 273 ? -10.805 -15.273 -40.219 1 94.69 273 LEU A N 1
ATOM 2054 C CA . LEU A 1 273 ? -10.125 -16.328 -40.938 1 94.69 273 LEU A CA 1
ATOM 2055 C C . LEU A 1 273 ? -10.93 -17.625 -40.906 1 94.69 273 LEU A C 1
ATOM 2057 O O . LEU A 1 273 ? -11.031 -18.312 -41.938 1 94.69 273 LEU A O 1
ATOM 2061 N N . GLY A 1 274 ? -11.359 -17.953 -39.75 1 93.88 274 GLY A N 1
ATOM 2062 C CA . GLY A 1 274 ? -12.133 -19.172 -39.562 1 93.88 274 GLY A CA 1
ATOM 2063 C C . GLY A 1 274 ? -13.406 -19.203 -40.375 1 93.88 274 GLY A C 1
ATOM 2064 O O . GLY A 1 274 ? -13.781 -20.25 -40.938 1 93.88 274 GLY A O 1
ATOM 2065 N N . ALA A 1 275 ? -14.07 -18.109 -40.438 1 91 275 ALA A N 1
ATOM 2066 C CA . ALA A 1 275 ? -15.266 -18 -41.281 1 91 275 ALA A CA 1
ATOM 2067 C C . ALA A 1 275 ? -14.953 -18.297 -42.719 1 91 275 ALA A C 1
ATOM 2069 O O . ALA A 1 275 ? -15.758 -18.906 -43.438 1 91 275 ALA A O 1
ATOM 2070 N N . GLY A 1 276 ?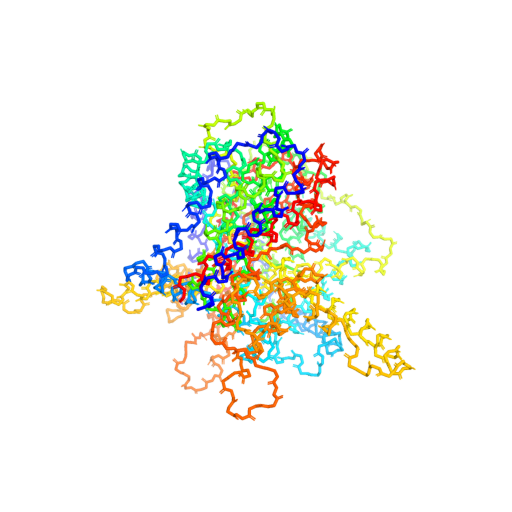 -13.898 -17.875 -43.188 1 92.94 276 GLY A N 1
ATOM 2071 C CA . GLY A 1 276 ? -13.508 -18.078 -44.562 1 92.94 276 GLY A CA 1
ATOM 2072 C C . GLY A 1 276 ? -13.172 -19.516 -44.906 1 92.94 276 GLY A C 1
ATOM 2073 O O . GLY A 1 276 ? -13.328 -19.953 -46.031 1 92.94 276 GLY A O 1
ATOM 2074 N N . ILE A 1 277 ? -12.727 -20.281 -43.906 1 93.44 277 ILE A N 1
ATOM 2075 C CA . ILE A 1 277 ? -12.273 -21.641 -44.188 1 93.44 277 ILE A CA 1
ATOM 2076 C C . ILE A 1 277 ? -13.25 -22.641 -43.594 1 93.44 277 ILE A C 1
ATOM 2078 O O . ILE A 1 277 ? -12.922 -23.812 -43.438 1 93.44 277 ILE A O 1
ATOM 2082 N N . GLY A 1 278 ? -14.375 -22.219 -43.031 1 91.94 278 GLY A N 1
ATOM 2083 C CA . GLY A 1 278 ? -15.422 -23.094 -42.531 1 91.94 278 GLY A CA 1
ATOM 2084 C C . GLY A 1 278 ? -15.195 -23.516 -41.094 1 91.94 278 GLY A C 1
ATOM 2085 O O . GLY A 1 278 ? -15.656 -24.578 -40.688 1 91.94 278 GLY A O 1
ATOM 2086 N N . LEU A 1 279 ? -14.484 -22.891 -40.344 1 92.81 279 LEU A N 1
ATOM 2087 C CA . LEU A 1 279 ? -14.25 -23.141 -38.938 1 92.81 279 LEU A CA 1
ATOM 2088 C C . LEU A 1 279 ? -14.664 -21.938 -38.094 1 92.81 279 LEU A C 1
ATOM 2090 O O . LEU A 1 279 ? -13.82 -21.281 -37.469 1 92.81 279 LEU A O 1
ATOM 2094 N N . PRO A 1 280 ? -15.898 -21.781 -37.969 1 89.25 280 PRO A N 1
ATOM 2095 C CA . PRO A 1 280 ? -16.406 -20.594 -37.281 1 89.25 280 PRO A CA 1
ATOM 2096 C C . PRO A 1 280 ? -16.016 -20.562 -35.781 1 89.25 280 PRO A C 1
ATOM 2098 O O . PRO A 1 280 ? -16.016 -19.5 -35.156 1 89.25 280 PRO A O 1
ATOM 2101 N N . GLN A 1 281 ? -15.609 -21.672 -35.281 1 90.19 281 GLN A N 1
ATOM 2102 C CA . GLN A 1 281 ? -15.297 -21.75 -33.875 1 90.19 281 GLN A CA 1
ATOM 2103 C C . GLN A 1 281 ? -13.836 -21.391 -33.594 1 90.19 281 GLN A C 1
ATOM 2105 O O . GLN A 1 281 ? -13.391 -21.375 -32.438 1 90.19 281 GLN A O 1
ATOM 2110 N N . LEU A 1 282 ? -13.195 -21.047 -34.656 1 92.88 282 LEU A N 1
ATOM 2111 C CA . LEU A 1 282 ? -11.766 -20.781 -34.531 1 92.88 282 LEU A CA 1
ATOM 2112 C C . LEU A 1 282 ? -11.516 -19.578 -33.625 1 92.88 282 LEU A C 1
ATOM 2114 O O . LEU A 1 282 ? -12.031 -18.5 -33.875 1 92.88 282 LEU A O 1
ATOM 2118 N N . SER A 1 283 ? -10.828 -19.734 -32.594 1 94.5 283 SER A N 1
ATOM 2119 C CA . SER A 1 283 ? -10.422 -18.75 -31.594 1 94.5 283 SER A CA 1
ATOM 2120 C C . SER A 1 283 ? -9.164 -19.188 -30.859 1 94.5 283 SER A C 1
ATOM 2122 O O . SER A 1 283 ? -8.734 -20.344 -30.984 1 94.5 283 SER A O 1
ATOM 2124 N N . LEU A 1 284 ? -8.516 -18.281 -30.25 1 94.19 284 LEU A N 1
ATOM 2125 C CA . LEU A 1 284 ? -7.344 -18.625 -29.453 1 94.19 284 LEU A CA 1
ATOM 2126 C C . LEU A 1 284 ? -7.695 -19.656 -28.391 1 94.19 284 LEU A C 1
ATOM 2128 O O . LEU A 1 284 ? -6.91 -20.562 -28.125 1 94.19 284 LEU A O 1
ATOM 2132 N N . GLU A 1 285 ? -8.82 -19.438 -27.797 1 94.38 285 GLU A N 1
ATOM 2133 C CA . GLU A 1 285 ? -9.289 -20.375 -26.781 1 94.38 285 GLU A CA 1
ATOM 2134 C C . GLU A 1 285 ? -9.484 -21.766 -27.375 1 94.38 285 GLU A C 1
ATOM 2136 O O . GLU A 1 285 ? -9.156 -22.766 -26.75 1 94.38 285 GLU A O 1
ATOM 2141 N N . TRP A 1 286 ? -10.07 -21.75 -28.469 1 93.5 286 TRP A N 1
ATOM 2142 C CA . TRP A 1 286 ? -10.242 -23.031 -29.156 1 93.5 286 TRP A CA 1
ATOM 2143 C C . TRP A 1 286 ? -8.898 -23.688 -29.422 1 93.5 286 TRP A C 1
ATOM 2145 O O . TRP A 1 286 ? -8.742 -24.906 -29.234 1 93.5 286 TRP A O 1
ATOM 2155 N N . LEU A 1 287 ? -8 -22.969 -29.906 1 95.62 287 LEU A N 1
ATOM 2156 C CA . LEU A 1 287 ? -6.66 -23.5 -30.125 1 95.62 287 LEU A CA 1
ATOM 2157 C C . LEU A 1 287 ? -6.047 -24.016 -28.828 1 95.62 287 LEU A C 1
ATOM 2159 O O . LEU A 1 287 ? -5.441 -25.094 -28.812 1 95.62 287 LEU A O 1
ATOM 2163 N N . PHE A 1 288 ? -6.133 -23.219 -27.781 1 96.44 288 PHE A N 1
ATOM 2164 C CA . PHE A 1 288 ? -5.617 -23.625 -26.469 1 96.44 288 PHE A CA 1
ATOM 2165 C C . PHE A 1 288 ? -6.234 -24.938 -26.031 1 96.44 288 PHE A C 1
ATOM 2167 O O . PHE A 1 288 ? -5.543 -25.812 -25.5 1 96.44 288 PHE A O 1
ATOM 2174 N N . SER A 1 289 ? -7.555 -25.047 -26.219 1 94.81 289 SER A N 1
ATOM 2175 C CA . SER A 1 289 ? -8.258 -26.266 -25.812 1 94.81 289 SER A CA 1
ATOM 2176 C C . SER A 1 289 ? -7.668 -27.5 -26.484 1 94.81 289 SER A C 1
ATOM 2178 O O . SER A 1 289 ? -7.559 -28.562 -25.859 1 94.81 289 SER A O 1
ATOM 2180 N N . PHE A 1 290 ? -7.297 -27.344 -27.656 1 94 290 PHE A N 1
ATOM 2181 C CA . PHE A 1 290 ? -6.754 -28.453 -28.422 1 94 290 PHE A CA 1
ATOM 2182 C C . PHE A 1 290 ? -5.316 -28.75 -28.016 1 94 290 PHE A C 1
ATOM 2184 O O . PHE A 1 290 ? -4.941 -29.906 -27.828 1 94 290 PHE A O 1
ATOM 2191 N N . ILE A 1 291 ? -4.57 -27.828 -27.828 1 96.38 291 ILE A N 1
ATOM 2192 C CA . ILE A 1 291 ? -3.139 -27.969 -27.594 1 96.38 291 ILE A CA 1
ATOM 2193 C C . ILE A 1 291 ? -2.898 -28.453 -26.156 1 96.38 291 ILE A C 1
ATOM 2195 O O . ILE A 1 291 ? -2.012 -29.281 -25.922 1 96.38 291 ILE A O 1
ATOM 2199 N N . PHE A 1 292 ? -3.676 -28.031 -25.203 1 98.06 292 PHE A N 1
ATOM 2200 C CA . PHE A 1 292 ? -3.328 -28.266 -23.797 1 98.06 292 PHE A CA 1
ATOM 2201 C C . PHE A 1 292 ? -4.273 -29.281 -23.172 1 98.06 292 PHE A C 1
ATOM 2203 O O . PHE A 1 292 ? -4.09 -29.672 -22.016 1 98.06 292 PHE A O 1
ATOM 2210 N N . ALA A 1 293 ? -5.285 -29.734 -23.906 1 97.94 293 ALA A N 1
ATOM 2211 C CA . ALA A 1 293 ? -6.168 -30.781 -23.391 1 97.94 293 ALA A CA 1
ATOM 2212 C C . ALA A 1 293 ? -5.375 -32.031 -23 1 97.94 293 ALA A C 1
ATOM 2214 O O . ALA A 1 293 ? -5.656 -32.656 -21.969 1 97.94 293 ALA A O 1
ATOM 2215 N N . PRO A 1 294 ? -4.414 -32.438 -23.797 1 97.88 294 PRO A N 1
ATOM 2216 C CA . PRO A 1 294 ? -3.617 -33.594 -23.406 1 97.88 294 PRO A CA 1
ATOM 2217 C C . PRO A 1 294 ? -2.859 -33.375 -22.094 1 97.88 294 PRO A C 1
ATOM 2219 O O . PRO A 1 294 ? -2.703 -34.312 -21.297 1 97.88 294 PRO A O 1
ATOM 2222 N N . VAL A 1 295 ? -2.365 -32.219 -21.906 1 98.19 295 VAL A N 1
ATOM 2223 C CA . VAL A 1 295 ? -1.672 -31.891 -20.656 1 98.19 295 VAL A CA 1
ATOM 2224 C C . VAL A 1 295 ? -2.645 -31.969 -19.484 1 98.19 295 VAL A C 1
ATOM 2226 O O . VAL A 1 295 ? -2.311 -32.531 -18.438 1 98.19 295 VAL A O 1
ATOM 2229 N N . ALA A 1 296 ? -3.818 -31.391 -19.719 1 98.38 296 ALA A N 1
ATOM 2230 C CA . ALA A 1 296 ? -4.859 -31.469 -18.703 1 98.38 296 ALA A CA 1
ATOM 2231 C C . ALA A 1 296 ? -5.188 -32.938 -18.375 1 98.38 296 ALA A C 1
ATOM 2233 O O . ALA A 1 296 ? -5.324 -33.281 -17.203 1 98.38 296 ALA A O 1
ATOM 2234 N N . TRP A 1 297 ? -5.285 -33.719 -19.375 1 98.12 297 TRP A N 1
ATOM 2235 C CA . TRP A 1 297 ? -5.598 -35.156 -19.188 1 98.12 297 TRP A CA 1
ATOM 2236 C C . TRP A 1 297 ? -4.512 -35.844 -18.375 1 98.12 297 TRP A C 1
ATOM 2238 O O . TRP A 1 297 ? -4.809 -36.625 -17.469 1 98.12 297 TRP A O 1
ATOM 2248 N N . LEU A 1 298 ? -3.314 -35.562 -18.672 1 97.81 298 LEU A N 1
ATOM 2249 C CA . LEU A 1 298 ? -2.188 -36.188 -17.984 1 97.81 298 LEU A CA 1
ATOM 2250 C C . LEU A 1 298 ? -2.213 -35.844 -16.5 1 97.81 298 LEU A C 1
ATOM 2252 O O . LEU A 1 298 ? -1.694 -36.594 -15.664 1 97.81 298 LEU A O 1
ATOM 2256 N N . MET A 1 299 ? -2.783 -34.719 -16.156 1 98.12 299 MET A N 1
ATOM 2257 C CA . MET A 1 299 ? -2.824 -34.312 -14.766 1 98.12 299 MET A CA 1
ATOM 2258 C C . MET A 1 299 ? -3.98 -34.969 -14.031 1 98.12 299 MET A C 1
ATOM 2260 O O . MET A 1 299 ? -4.109 -34.844 -12.812 1 98.12 299 MET A O 1
ATOM 2264 N N . GLY A 1 300 ? -4.797 -35.688 -14.75 1 97.5 300 GLY A N 1
ATOM 2265 C CA . GLY A 1 300 ? -5.887 -36.438 -14.148 1 97.5 300 GLY A CA 1
ATOM 2266 C C . GLY A 1 300 ? -7.219 -35.719 -14.211 1 97.5 300 GLY A C 1
ATOM 2267 O O . GLY A 1 300 ? -8.141 -36.031 -13.453 1 97.5 300 GLY A O 1
ATOM 2268 N N . VAL A 1 301 ? -7.332 -34.75 -15.055 1 97.81 301 VAL A N 1
ATOM 2269 C CA . VAL A 1 301 ? -8.594 -34.031 -15.281 1 97.81 301 VAL A CA 1
ATOM 2270 C C . VAL A 1 301 ? -9.594 -34.969 -15.961 1 97.81 301 VAL A C 1
ATOM 2272 O O . VAL A 1 301 ? -9.227 -35.719 -16.875 1 97.81 301 VAL A O 1
ATOM 2275 N N . PRO A 1 302 ? -10.859 -34.938 -15.477 1 96.88 302 PRO A N 1
ATOM 2276 C CA . PRO A 1 302 ? -11.859 -35.719 -16.203 1 96.88 302 PRO A CA 1
ATOM 2277 C C . PRO A 1 302 ? -11.938 -35.344 -17.672 1 96.88 302 PRO A C 1
ATOM 2279 O O . PRO A 1 302 ? -11.836 -34.188 -18.047 1 96.88 302 PRO A O 1
ATOM 2282 N N . TRP A 1 303 ? -12.211 -36.375 -18.453 1 95.19 303 TRP A N 1
ATOM 2283 C CA . TRP A 1 303 ? -12.219 -36.219 -19.906 1 95.19 303 TRP A CA 1
ATOM 2284 C C . TRP A 1 303 ? -13.141 -35.062 -20.312 1 95.19 303 TRP A C 1
ATOM 2286 O O . TRP A 1 303 ? -12.805 -34.281 -21.203 1 95.19 303 TRP A O 1
ATOM 2296 N N . SER A 1 304 ? -14.258 -34.906 -19.641 1 94.94 304 SER A N 1
ATOM 2297 C CA . SER A 1 304 ? -15.25 -33.906 -19.969 1 94.94 304 SER A CA 1
ATOM 2298 C C . SER A 1 304 ? -14.711 -32.5 -19.703 1 94.94 304 SER A C 1
ATOM 2300 O O . SER A 1 304 ? -15.195 -31.531 -20.297 1 94.94 304 SER A O 1
ATOM 2302 N N . ASP A 1 305 ? -13.742 -32.406 -18.859 1 97.19 305 ASP A N 1
ATOM 2303 C CA . ASP A 1 305 ? -13.242 -31.094 -18.453 1 97.19 305 ASP A CA 1
ATOM 2304 C C . ASP A 1 305 ? -11.93 -30.766 -19.172 1 97.19 305 ASP A C 1
ATOM 2306 O O . ASP A 1 305 ? -11.43 -29.641 -19.062 1 97.19 305 ASP A O 1
ATOM 2310 N N . CYS A 1 306 ? -11.352 -31.641 -19.891 1 97.81 306 CYS A N 1
ATOM 2311 C CA . CYS A 1 306 ? -10 -31.5 -20.406 1 97.81 306 CYS A CA 1
ATOM 2312 C C . CYS A 1 306 ? -9.891 -30.312 -21.344 1 97.81 306 CYS A C 1
ATOM 2314 O O . CYS A 1 306 ? -8.914 -29.562 -21.281 1 97.81 306 CYS A O 1
ATOM 2316 N N . ALA A 1 307 ? -10.836 -30.125 -22.188 1 96.81 307 ALA A N 1
ATOM 2317 C CA . ALA A 1 307 ? -10.82 -28.984 -23.094 1 96.81 307 ALA A CA 1
ATOM 2318 C C . ALA A 1 307 ? -10.891 -27.672 -22.328 1 96.81 307 ALA A C 1
ATOM 2320 O O . ALA A 1 307 ? -10.156 -26.719 -22.625 1 96.81 307 ALA A O 1
ATOM 2321 N N . THR A 1 308 ? -11.828 -27.609 -21.391 1 97.44 308 THR A N 1
ATOM 2322 C CA . THR A 1 308 ? -12.016 -26.422 -20.578 1 97.44 308 THR A CA 1
ATOM 2323 C C . THR A 1 308 ? -10.75 -26.094 -19.781 1 97.44 308 THR A C 1
ATOM 2325 O O . THR A 1 308 ? -10.305 -24.938 -19.75 1 97.44 308 THR A O 1
ATOM 2328 N N . VAL A 1 309 ? -10.188 -27.094 -19.172 1 98.31 309 VAL A N 1
ATOM 2329 C CA . VAL A 1 309 ? -8.961 -26.891 -18.406 1 98.31 309 VAL A CA 1
ATOM 2330 C C . VAL A 1 309 ? -7.809 -26.547 -19.359 1 98.31 309 VAL A C 1
ATOM 2332 O O . VAL A 1 309 ? -6.926 -25.766 -19.016 1 98.31 309 VAL A O 1
ATOM 2335 N N . GLY A 1 310 ? -7.855 -27.141 -20.516 1 98.31 310 GLY A N 1
ATOM 2336 C CA . GLY A 1 310 ? -6.875 -26.781 -21.531 1 98.31 310 GLY A CA 1
ATOM 2337 C C . GLY A 1 310 ? -6.879 -25.312 -21.859 1 98.31 310 GLY A C 1
ATOM 2338 O O . GLY A 1 310 ? -5.82 -24.703 -22.031 1 98.31 310 GLY A O 1
ATOM 2339 N N . VAL A 1 311 ? -8.039 -24.703 -22.016 1 97.62 311 VAL A N 1
ATOM 2340 C CA . VAL A 1 311 ? -8.172 -23.281 -22.266 1 97.62 311 VAL A CA 1
ATOM 2341 C C . VAL A 1 311 ? -7.543 -22.484 -21.125 1 97.62 311 VAL A C 1
ATOM 2343 O O . VAL A 1 311 ? -6.832 -21.516 -21.359 1 97.62 311 VAL A O 1
ATOM 2346 N N . LEU A 1 312 ? -7.773 -22.906 -19.891 1 98.19 312 LEU A N 1
ATOM 2347 C CA . LEU A 1 312 ? -7.211 -22.234 -18.719 1 98.19 312 LEU A CA 1
ATOM 2348 C C . LEU A 1 312 ? -5.688 -22.266 -18.75 1 98.19 312 LEU A C 1
ATOM 2350 O O . LEU A 1 312 ? -5.031 -21.25 -18.5 1 98.19 312 LEU A O 1
ATOM 2354 N N . LEU A 1 313 ? -5.145 -23.406 -19.109 1 98.44 313 LEU A N 1
ATOM 2355 C CA . LEU A 1 313 ? -3.697 -23.578 -19.156 1 98.44 313 LEU A CA 1
ATOM 2356 C C . LEU A 1 313 ? -3.09 -22.703 -20.25 1 98.44 313 LEU A C 1
ATOM 2358 O O . LEU A 1 313 ? -2.043 -22.078 -20.047 1 98.44 313 LEU A O 1
ATOM 2362 N N . GLY A 1 314 ? -3.727 -22.703 -21.375 1 97.69 314 GLY A N 1
ATOM 2363 C CA . GLY A 1 314 ? -3.26 -21.844 -22.453 1 97.69 314 GLY A CA 1
ATOM 2364 C C . GLY A 1 314 ? -3.27 -20.375 -22.078 1 97.69 314 GLY A C 1
ATOM 2365 O O . GLY A 1 314 ? -2.311 -19.656 -22.359 1 97.69 314 GLY A O 1
ATOM 2366 N N . LYS A 1 315 ? -4.352 -19.953 -21.484 1 96.94 315 LYS A N 1
ATOM 2367 C CA . LYS A 1 315 ? -4.449 -18.547 -21.047 1 96.94 315 LYS A CA 1
ATOM 2368 C C . LYS A 1 315 ? -3.396 -18.234 -20 1 96.94 315 LYS A C 1
ATOM 2370 O O . LYS A 1 315 ? -2.848 -17.125 -19.984 1 96.94 315 LYS A O 1
ATOM 2375 N N . LYS A 1 316 ? -3.139 -19.141 -19.109 1 96.94 316 LYS A N 1
ATOM 2376 C CA . LYS A 1 316 ? -2.096 -18.938 -18.109 1 96.94 316 LYS A CA 1
ATOM 2377 C C . LYS A 1 316 ? -0.74 -18.703 -18.766 1 96.94 316 LYS A C 1
ATOM 2379 O O . LYS A 1 316 ? -0.021 -17.766 -18.391 1 96.94 316 LYS A O 1
ATOM 2384 N N . ILE A 1 317 ? -0.419 -19.484 -19.75 1 96.12 317 ILE A N 1
ATOM 2385 C CA . ILE A 1 317 ? 0.926 -19.516 -20.312 1 96.12 317 ILE A CA 1
ATOM 2386 C C . ILE A 1 317 ? 1.111 -18.344 -21.266 1 96.12 317 ILE A C 1
ATOM 2388 O O . ILE A 1 317 ? 2.168 -17.703 -21.281 1 96.12 317 ILE A O 1
ATOM 2392 N N . ILE A 1 318 ? 0.141 -18.031 -22.062 1 94.19 318 ILE A N 1
ATOM 2393 C CA . ILE A 1 318 ? 0.277 -17.047 -23.125 1 94.19 318 ILE A CA 1
ATOM 2394 C C . ILE A 1 318 ? -0.059 -15.656 -22.594 1 94.19 318 ILE A C 1
ATOM 2396 O O . ILE A 1 318 ? 0.544 -14.664 -23.016 1 94.19 318 ILE A O 1
ATOM 2400 N N . LEU A 1 319 ? -1.056 -15.562 -21.781 1 94 319 LEU A N 1
ATOM 2401 C CA . LEU A 1 319 ? -1.42 -14.305 -21.141 1 94 319 LEU A CA 1
ATOM 2402 C C . LEU A 1 319 ? -0.887 -14.25 -19.703 1 94 319 LEU A C 1
ATOM 2404 O O . LEU A 1 319 ? 0.296 -13.977 -19.484 1 94 319 LEU A O 1
ATOM 2408 N N . ASN A 1 320 ? -1.611 -14.766 -18.703 1 93.62 320 ASN A N 1
ATOM 2409 C CA . ASN A 1 320 ? -1.118 -14.953 -17.344 1 93.62 320 ASN A CA 1
ATOM 2410 C C . ASN A 1 320 ? -2.139 -15.68 -16.484 1 93.62 320 ASN A C 1
ATOM 2412 O O . ASN A 1 320 ? -3.273 -15.906 -16.906 1 93.62 320 ASN A O 1
ATOM 2416 N N . GLU A 1 321 ? -1.687 -16.047 -15.375 1 95.94 321 GLU A N 1
ATOM 2417 C CA . GLU A 1 321 ? -2.49 -16.859 -14.477 1 95.94 321 GLU A CA 1
ATOM 2418 C C . GLU A 1 321 ? -3.664 -16.078 -13.906 1 95.94 321 GLU A C 1
ATOM 2420 O O . GLU A 1 321 ? -4.707 -16.641 -13.578 1 95.94 321 GLU A O 1
ATOM 2425 N N . PHE A 1 322 ? -3.498 -14.82 -13.773 1 94.75 322 PHE A N 1
ATOM 2426 C CA . PHE A 1 322 ? -4.574 -14 -13.242 1 94.75 322 PHE A CA 1
ATOM 2427 C C . PHE A 1 322 ? -5.828 -14.125 -14.102 1 94.75 322 PHE A C 1
ATOM 2429 O O . PHE A 1 322 ? -6.926 -14.32 -13.578 1 94.75 322 PHE A O 1
ATOM 2436 N N . ILE A 1 323 ? -5.664 -14.023 -15.367 1 93.88 323 ILE A N 1
ATOM 2437 C CA . ILE A 1 323 ? -6.766 -14.125 -16.328 1 93.88 323 ILE A CA 1
ATOM 2438 C C . ILE A 1 323 ? -7.348 -15.539 -16.281 1 93.88 323 ILE A C 1
ATOM 2440 O O . ILE A 1 323 ? -8.562 -15.719 -16.359 1 93.88 323 ILE A O 1
ATOM 2444 N N . ALA A 1 324 ? -6.504 -16.469 -16.188 1 97 324 ALA A N 1
ATOM 2445 C CA . ALA A 1 324 ? -6.957 -17.859 -16.109 1 97 324 ALA A CA 1
ATOM 2446 C C . ALA A 1 324 ? -7.785 -18.094 -14.844 1 97 324 ALA A C 1
ATOM 2448 O O . ALA A 1 324 ? -8.805 -18.781 -14.883 1 97 324 ALA A O 1
ATOM 2449 N N . TYR A 1 325 ? -7.34 -17.578 -13.727 1 96.56 325 TYR A N 1
ATOM 2450 C CA . TYR A 1 325 ? -8.094 -17.719 -12.484 1 96.56 325 TYR A CA 1
ATOM 2451 C C . TYR A 1 325 ? -9.422 -16.984 -12.562 1 96.56 325 TYR A C 1
ATOM 2453 O O . TYR A 1 325 ? -10.414 -17.422 -11.977 1 96.56 325 TYR A O 1
ATOM 2461 N N . LEU A 1 326 ? -9.453 -15.883 -13.227 1 94.31 326 LEU A N 1
ATOM 2462 C CA . LEU A 1 326 ? -10.719 -15.188 -13.445 1 94.31 326 LEU A CA 1
ATOM 2463 C C . LEU A 1 326 ? -11.695 -16.062 -14.219 1 94.31 326 LEU A C 1
ATOM 2465 O O . LEU A 1 326 ? -12.883 -16.109 -13.906 1 94.31 326 LEU A O 1
ATOM 2469 N N . ASP A 1 327 ? -11.18 -16.703 -15.258 1 96.06 327 ASP A N 1
ATOM 2470 C CA . ASP A 1 327 ? -12.008 -17.641 -16 1 96.06 327 ASP A CA 1
ATOM 2471 C C . ASP A 1 327 ? -12.477 -18.781 -15.109 1 96.06 327 ASP A C 1
ATOM 2473 O O . ASP A 1 327 ? -13.625 -19.234 -15.219 1 96.06 327 ASP A O 1
ATOM 2477 N N . LEU A 1 328 ? -11.547 -19.281 -14.258 1 96.75 328 LEU A N 1
ATOM 2478 C CA . LEU A 1 328 ? -11.922 -20.359 -13.336 1 96.75 328 LEU A CA 1
ATOM 2479 C C . LEU A 1 328 ? -13.047 -19.906 -12.406 1 96.75 328 LEU A C 1
ATOM 2481 O O . LEU A 1 328 ? -13.953 -20.688 -12.117 1 96.75 328 LEU A O 1
ATOM 2485 N N . LYS A 1 329 ? -12.938 -18.703 -11.922 1 95.38 329 LYS A N 1
ATOM 2486 C CA . LYS A 1 329 ? -14.008 -18.141 -11.109 1 95.38 329 LYS A CA 1
ATOM 2487 C C . LYS A 1 329 ? -15.352 -18.234 -11.828 1 95.38 329 LYS A C 1
ATOM 2489 O O . LYS A 1 329 ? -16.344 -18.672 -11.242 1 95.38 329 LYS A O 1
ATOM 2494 N N . GLN A 1 330 ? -15.367 -17.859 -13.078 1 94.5 330 GLN A N 1
ATOM 2495 C CA . GLN A 1 330 ? -16.594 -17.891 -13.867 1 94.5 330 GLN A CA 1
ATOM 2496 C C . GLN A 1 330 ? -17.109 -19.312 -14.039 1 94.5 330 GLN A C 1
ATOM 2498 O O . GLN A 1 330 ? -18.312 -19.562 -13.961 1 94.5 330 GLN A O 1
ATOM 2503 N N . LEU A 1 331 ? -16.219 -20.188 -14.273 1 95.38 331 LEU A N 1
ATOM 2504 C CA . LEU A 1 331 ? -16.594 -21.594 -14.438 1 95.38 331 LEU A CA 1
ATOM 2505 C C . LEU A 1 331 ? -17.203 -22.141 -13.148 1 95.38 331 LEU A C 1
ATOM 2507 O O . LEU A 1 331 ? -18.172 -22.906 -13.195 1 95.38 331 LEU A O 1
ATOM 2511 N N . MET A 1 332 ? -16.609 -21.781 -12.055 1 94.88 332 MET A N 1
ATOM 2512 C CA . MET A 1 332 ? -17.125 -22.219 -10.758 1 94.88 332 MET A CA 1
ATOM 2513 C C . MET A 1 332 ? -18.516 -21.641 -10.508 1 94.88 332 MET A C 1
ATOM 2515 O O . MET A 1 332 ? -19.391 -22.328 -9.984 1 94.88 332 MET A O 1
ATOM 2519 N N . GLU A 1 333 ? -18.703 -20.406 -10.867 1 93.69 333 GLU A N 1
ATOM 2520 C CA . GLU A 1 333 ? -20 -19.766 -10.719 1 93.69 333 GLU A CA 1
ATOM 2521 C C . GLU A 1 333 ? -21.047 -20.422 -11.625 1 93.69 333 GLU A C 1
ATOM 2523 O O . GLU A 1 333 ? -22.188 -20.641 -11.211 1 93.69 333 GLU A O 1
ATOM 2528 N N . ASN A 1 334 ? -20.641 -20.75 -12.859 1 93.06 334 ASN A N 1
ATOM 2529 C CA . ASN A 1 334 ? -21.531 -21.438 -13.797 1 93.06 334 ASN A CA 1
ATOM 2530 C C . ASN A 1 334 ? -21.938 -22.812 -13.273 1 93.06 334 ASN A C 1
ATOM 2532 O O . ASN A 1 334 ? -23.062 -23.25 -13.516 1 93.06 334 ASN A O 1
ATOM 2536 N N . ALA A 1 335 ? -21.062 -23.453 -12.609 1 90.62 335 ALA A N 1
ATOM 2537 C CA . ALA A 1 335 ? -21.297 -24.797 -12.109 1 90.62 335 ALA A CA 1
ATOM 2538 C C . ALA A 1 335 ? -22.375 -24.797 -11.023 1 90.62 335 ALA A C 1
ATOM 2540 O O . ALA A 1 335 ? -23.031 -25.812 -10.781 1 90.62 335 ALA A O 1
ATOM 2541 N N . ASN A 1 336 ? -22.594 -23.688 -10.445 1 89 336 ASN A N 1
ATOM 2542 C CA . ASN A 1 336 ? -23.562 -23.562 -9.359 1 89 336 ASN A CA 1
ATOM 2543 C C . ASN A 1 336 ? -24.969 -23.234 -9.891 1 89 336 ASN A C 1
ATOM 2545 O O . ASN A 1 336 ? -25.922 -23.188 -9.125 1 89 336 ASN A O 1
ATOM 2549 N N . VAL A 1 337 ? -25.031 -23.016 -11.25 1 85.19 337 VAL A N 1
ATOM 2550 C CA . VAL A 1 337 ? -26.312 -22.688 -11.852 1 85.19 337 VAL A CA 1
ATOM 2551 C C . VAL A 1 337 ? -26.906 -23.922 -12.516 1 85.19 337 VAL A C 1
ATOM 2553 O O . VAL A 1 337 ? -26.359 -24.438 -13.492 1 85.19 337 VAL A O 1
ATOM 2556 N N . VAL A 1 338 ? -28.109 -24.406 -12.062 1 83.44 338 VAL A N 1
ATOM 2557 C CA . VAL A 1 338 ? -28.781 -25.609 -12.555 1 83.44 338 VAL A CA 1
ATOM 2558 C C . VAL A 1 338 ? -29.25 -25.375 -13.992 1 83.44 338 VAL A C 1
ATOM 2560 O O . VAL A 1 338 ? -29.891 -24.359 -14.289 1 83.44 338 VAL A O 1
ATOM 2563 N N . GLY A 1 339 ? -28.828 -26.25 -14.805 1 79 339 GLY A N 1
ATOM 2564 C CA . GLY A 1 339 ? -29.312 -26.203 -16.172 1 79 339 GLY A CA 1
ATOM 2565 C C . GLY A 1 339 ? -28.594 -25.172 -17.031 1 79 339 GLY A C 1
ATOM 2566 O O . GLY A 1 339 ? -29.094 -24.781 -18.078 1 79 339 GLY A O 1
ATOM 2567 N N . THR A 1 340 ? -27.391 -24.797 -16.609 1 82.62 340 THR A N 1
ATOM 2568 C CA . THR A 1 340 ? -26.688 -23.766 -17.359 1 82.62 340 THR A CA 1
ATOM 2569 C C . THR A 1 340 ? -26.25 -24.297 -18.719 1 82.62 340 THR A C 1
ATOM 2571 O O . THR A 1 340 ? -25.969 -25.484 -18.875 1 82.62 340 THR A O 1
ATOM 2574 N N . THR A 1 341 ? -26.266 -23.391 -19.734 1 85.06 341 THR A N 1
ATOM 2575 C CA . THR A 1 341 ? -25.766 -23.703 -21.062 1 85.06 341 THR A CA 1
ATOM 2576 C C . THR A 1 341 ? -24.344 -23.172 -21.234 1 85.06 341 THR A C 1
ATOM 2578 O O . THR A 1 341 ? -23.719 -23.375 -22.281 1 85.06 341 THR A O 1
ATOM 2581 N N . GLU A 1 342 ? -23.859 -22.641 -20.125 1 84.12 342 GLU A N 1
ATOM 2582 C CA . GLU A 1 342 ? -22.516 -22.094 -20.172 1 84.12 342 GLU A CA 1
ATOM 2583 C C . GLU A 1 342 ? -21.469 -23.141 -19.812 1 84.12 342 GLU A C 1
ATOM 2585 O O . GLU A 1 342 ? -21.797 -24.156 -19.188 1 84.12 342 GLU A O 1
ATOM 2590 N N . PRO A 1 343 ? -20.281 -22.906 -20.281 1 86.06 343 PRO A N 1
ATOM 2591 C CA . PRO A 1 343 ? -19.234 -23.844 -19.906 1 86.06 343 PRO A CA 1
ATOM 2592 C C . PRO A 1 343 ? -19.094 -24.016 -18.406 1 86.06 343 PRO A C 1
ATOM 2594 O O . PRO A 1 343 ? -19.203 -23.047 -17.656 1 86.06 343 PRO A O 1
ATOM 2597 N N . THR A 1 344 ? -18.984 -25.266 -18 1 90.69 344 THR A N 1
ATOM 2598 C CA . THR A 1 344 ? -18.875 -25.609 -16.578 1 90.69 344 THR A CA 1
ATOM 2599 C C . THR A 1 344 ? -17.656 -26.484 -16.328 1 90.69 344 THR A C 1
ATOM 2601 O O . THR A 1 344 ? -16.891 -26.766 -17.25 1 90.69 344 THR A O 1
ATOM 2604 N N . ILE A 1 345 ? -17.422 -26.828 -15.094 1 95.19 345 ILE A N 1
ATOM 2605 C CA . ILE A 1 345 ? -16.281 -27.625 -14.672 1 95.19 345 ILE A CA 1
ATOM 2606 C C . ILE A 1 345 ? -16.656 -28.438 -13.43 1 95.19 345 ILE A C 1
ATOM 2608 O O . ILE A 1 345 ? -17.422 -27.969 -12.578 1 95.19 345 ILE A O 1
ATOM 2612 N N . THR A 1 346 ? -16.219 -29.672 -13.375 1 95 346 THR A N 1
ATOM 2613 C CA . THR A 1 346 ? -16.5 -30.547 -12.25 1 95 346 THR A CA 1
ATOM 2614 C C . THR A 1 346 ? -15.641 -30.172 -11.039 1 95 346 THR A C 1
ATOM 2616 O O . THR A 1 346 ? -14.633 -29.469 -11.18 1 95 346 THR A O 1
ATOM 2619 N N . PRO A 1 347 ? -16.031 -30.609 -9.82 1 94.25 347 PRO A N 1
ATOM 2620 C CA . PRO A 1 347 ? -15.227 -30.328 -8.625 1 94.25 347 PRO A CA 1
ATOM 2621 C C . PRO A 1 347 ? -13.781 -30.797 -8.75 1 94.25 347 PRO A C 1
ATOM 2623 O O . PRO A 1 347 ? -12.859 -30.109 -8.32 1 94.25 347 PRO A O 1
ATOM 2626 N N . ARG A 1 348 ? -13.57 -31.953 -9.289 1 95.69 348 ARG A N 1
ATOM 2627 C CA . ARG A 1 348 ? -12.219 -32.438 -9.508 1 95.69 348 ARG A CA 1
ATOM 2628 C C . ARG A 1 348 ? -11.461 -31.562 -10.492 1 95.69 348 ARG A C 1
ATOM 2630 O O . ARG A 1 348 ? -10.281 -31.266 -10.289 1 95.69 348 ARG A O 1
ATOM 2637 N N . GLY A 1 349 ? -12.164 -31.172 -11.555 1 96.56 349 GLY A N 1
ATOM 2638 C CA . GLY A 1 349 ? -11.562 -30.25 -12.5 1 96.56 349 GLY A CA 1
ATOM 2639 C C . GLY A 1 349 ? -11.141 -28.938 -11.867 1 96.56 349 GLY A C 1
ATOM 2640 O O . GLY A 1 349 ? -10.07 -28.406 -12.172 1 96.56 349 GLY A O 1
ATOM 2641 N N . ILE A 1 350 ? -11.977 -28.422 -10.984 1 96.19 350 ILE A N 1
ATOM 2642 C CA . ILE A 1 350 ? -11.703 -27.188 -10.273 1 96.19 350 ILE A CA 1
ATOM 2643 C C . ILE A 1 350 ? -10.422 -27.328 -9.453 1 96.19 350 ILE A C 1
ATOM 2645 O O . ILE A 1 350 ? -9.547 -26.469 -9.5 1 96.19 350 ILE A O 1
ATOM 2649 N N . LEU A 1 351 ? -10.312 -28.359 -8.75 1 95.75 351 LEU A N 1
ATOM 2650 C CA . LEU A 1 351 ? -9.188 -28.578 -7.844 1 95.75 351 LEU A CA 1
ATOM 2651 C C . LEU A 1 351 ? -7.887 -28.719 -8.625 1 95.75 351 LEU A C 1
ATOM 2653 O O . LEU A 1 351 ? -6.883 -28.094 -8.281 1 95.75 351 LEU A O 1
ATOM 2657 N N . ILE A 1 352 ? -7.898 -29.547 -9.633 1 97.44 352 ILE A N 1
ATOM 2658 C CA . ILE A 1 352 ? -6.684 -29.781 -10.406 1 97.44 352 ILE A CA 1
ATOM 2659 C C . ILE A 1 352 ? -6.273 -28.5 -11.117 1 97.44 352 ILE A C 1
ATOM 2661 O O . ILE A 1 352 ? -5.094 -28.141 -11.141 1 97.44 352 ILE A O 1
ATOM 2665 N N . ALA A 1 353 ? -7.27 -27.812 -11.688 1 98 353 ALA A N 1
ATOM 2666 C CA . ALA A 1 353 ? -6.984 -26.531 -12.328 1 98 353 ALA A CA 1
ATOM 2667 C C . ALA A 1 353 ? -6.387 -25.547 -11.336 1 98 353 ALA A C 1
ATOM 2669 O O . ALA A 1 353 ? -5.473 -24.781 -11.68 1 98 353 ALA A O 1
ATOM 2670 N N . THR A 1 354 ? -6.887 -25.516 -10.109 1 97.25 354 THR A N 1
ATOM 2671 C CA . THR A 1 354 ? -6.387 -24.609 -9.07 1 97.25 354 THR A CA 1
ATOM 2672 C C . THR A 1 354 ? -4.895 -24.828 -8.844 1 97.25 354 THR A C 1
ATOM 2674 O O . THR A 1 354 ? -4.125 -23.859 -8.805 1 97.25 354 THR A O 1
ATOM 2677 N N . TYR A 1 355 ? -4.496 -26.016 -8.758 1 97.69 355 TYR A N 1
ATOM 2678 C CA . TYR A 1 355 ? -3.098 -26.344 -8.5 1 97.69 355 TYR A CA 1
ATOM 2679 C C . TYR A 1 355 ? -2.242 -26.078 -9.734 1 97.69 355 TYR A C 1
ATOM 2681 O O . TYR A 1 355 ? -1.105 -25.609 -9.625 1 97.69 355 TYR A O 1
ATOM 2689 N N . ALA A 1 356 ? -2.775 -26.375 -10.891 1 98.31 356 ALA A N 1
ATOM 2690 C CA . ALA A 1 356 ? -2.027 -26.219 -12.141 1 98.31 356 ALA A CA 1
ATOM 2691 C C . ALA A 1 356 ? -1.786 -24.75 -12.461 1 98.31 356 ALA A C 1
ATOM 2693 O O . ALA A 1 356 ? -0.758 -24.391 -13.047 1 98.31 356 ALA A O 1
ATOM 2694 N N . LEU A 1 357 ? -2.674 -23.906 -12.07 1 98.12 357 LEU A N 1
ATOM 2695 C CA . LEU A 1 357 ? -2.625 -22.484 -12.406 1 98.12 357 LEU A CA 1
ATOM 2696 C C . LEU A 1 357 ? -1.769 -21.719 -11.406 1 98.12 357 LEU A C 1
ATOM 2698 O O . LEU A 1 357 ? -1.382 -20.578 -11.664 1 98.12 357 LEU A O 1
ATOM 2702 N N . CYS A 1 358 ? -1.42 -22.344 -10.336 1 97 358 CYS A N 1
ATOM 2703 C CA . CYS A 1 358 ? -0.847 -21.656 -9.188 1 97 358 CYS A CA 1
ATOM 2704 C C . CYS A 1 358 ? 0.639 -21.391 -9.398 1 97 358 CYS A C 1
ATOM 2706 O O . CYS A 1 358 ? 1.473 -21.844 -8.609 1 97 358 CYS A O 1
ATOM 2708 N N . GLY A 1 359 ? 1.001 -20.609 -10.391 1 96.81 359 GLY A N 1
ATOM 2709 C CA . GLY A 1 359 ? 2.357 -20.188 -10.695 1 96.81 359 GLY A CA 1
ATOM 2710 C C . GLY A 1 359 ? 2.41 -19.016 -11.648 1 96.81 359 GLY A C 1
ATOM 2711 O O . GLY A 1 359 ? 1.487 -18.797 -12.438 1 96.81 359 GLY A O 1
ATOM 2712 N N . PHE A 1 360 ? 3.502 -18.297 -11.617 1 95.75 360 PHE A N 1
ATOM 2713 C CA . PHE A 1 360 ? 3.652 -17.109 -12.438 1 95.75 360 PHE A CA 1
ATOM 2714 C C . PHE A 1 360 ? 4.23 -17.453 -13.805 1 95.75 360 PHE A C 1
ATOM 2716 O O . PHE A 1 360 ? 4.605 -16.578 -14.57 1 95.75 360 PHE A O 1
ATOM 2723 N N . ALA A 1 361 ? 4.324 -18.75 -14.086 1 96.75 361 ALA A N 1
ATOM 2724 C CA . ALA A 1 361 ? 4.969 -19.188 -15.32 1 96.75 361 ALA A CA 1
ATOM 2725 C C . ALA A 1 361 ? 4.145 -18.766 -16.547 1 96.75 361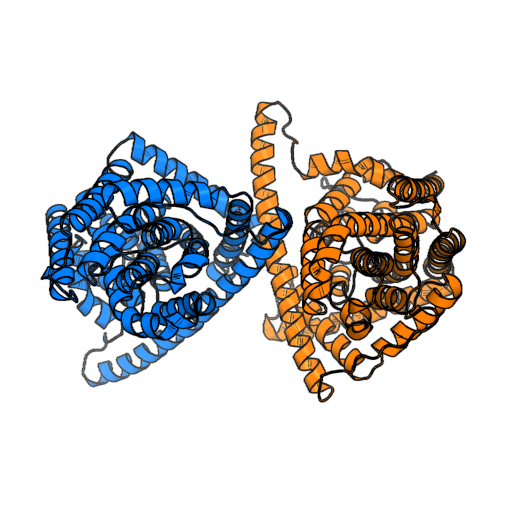 ALA A C 1
ATOM 2727 O O . ALA A 1 361 ? 3.221 -19.484 -16.938 1 96.75 361 ALA A O 1
ATOM 2728 N N . ASN A 1 362 ? 4.5 -17.75 -17.203 1 95.69 362 ASN A N 1
ATOM 2729 C CA . ASN A 1 362 ? 3.943 -17.281 -18.469 1 95.69 362 ASN A CA 1
ATOM 2730 C C . ASN A 1 362 ? 4.957 -16.438 -19.25 1 95.69 362 ASN A C 1
ATOM 2732 O O . ASN A 1 362 ? 5.996 -16.062 -18.703 1 95.69 362 ASN A O 1
ATOM 2736 N N . ILE A 1 363 ? 4.656 -16.188 -20.438 1 92.94 363 ILE A N 1
ATOM 2737 C CA . ILE A 1 363 ? 5.605 -15.547 -21.328 1 92.94 363 ILE A CA 1
ATOM 2738 C C . ILE A 1 363 ? 5.914 -14.133 -20.844 1 92.94 363 ILE A C 1
ATOM 2740 O O . ILE A 1 363 ? 7.07 -13.703 -20.844 1 92.94 363 ILE A O 1
ATOM 2744 N N . GLY A 1 364 ? 5 -13.422 -20.391 1 91.06 364 GLY A N 1
ATOM 2745 C CA . GLY A 1 364 ? 5.207 -12.078 -19.891 1 91.06 364 GLY A CA 1
ATOM 2746 C C . GLY A 1 364 ? 6.047 -12.031 -18.625 1 91.06 364 GLY A C 1
ATOM 2747 O O . GLY A 1 364 ? 6.828 -11.102 -18.422 1 91.06 364 GLY A O 1
ATOM 2748 N N . SER A 1 365 ? 5.926 -12.992 -17.781 1 93.88 365 SER A N 1
ATOM 2749 C CA . SER A 1 365 ? 6.625 -13.047 -16.516 1 93.88 365 SER A CA 1
ATOM 2750 C C . SER A 1 365 ? 8.133 -13.188 -16.703 1 93.88 365 SER A C 1
ATOM 2752 O O . SER A 1 365 ? 8.914 -12.852 -15.82 1 93.88 365 SER A O 1
ATOM 2754 N N . ILE A 1 366 ? 8.492 -13.703 -17.859 1 94.56 366 ILE A N 1
ATOM 2755 C CA . ILE A 1 366 ? 9.922 -13.812 -18.156 1 94.56 366 ILE A CA 1
ATOM 2756 C C . ILE A 1 366 ? 10.562 -12.43 -18.094 1 94.56 366 ILE A C 1
ATOM 2758 O O . ILE A 1 366 ? 11.57 -12.234 -17.406 1 94.56 366 ILE A O 1
ATOM 2762 N N . ALA A 1 367 ? 9.938 -11.516 -18.797 1 91.38 367 ALA A N 1
ATOM 2763 C CA . ALA A 1 367 ? 10.469 -10.156 -18.828 1 91.38 367 ALA A CA 1
ATOM 2764 C C . ALA A 1 367 ? 10.406 -9.516 -17.438 1 91.38 367 ALA A C 1
ATOM 2766 O O . ALA A 1 367 ? 11.336 -8.812 -17.031 1 91.38 367 ALA A O 1
ATOM 2767 N N . ILE A 1 368 ? 9.375 -9.758 -16.75 1 89.38 368 ILE A N 1
ATOM 2768 C CA . ILE A 1 368 ? 9.188 -9.203 -15.406 1 89.38 368 ILE A CA 1
ATOM 2769 C C . ILE A 1 368 ? 10.281 -9.719 -14.477 1 89.38 368 ILE A C 1
ATOM 2771 O O . ILE A 1 368 ? 10.875 -8.945 -13.719 1 89.38 368 ILE A O 1
ATOM 2775 N N . GLN A 1 369 ? 10.508 -10.953 -14.523 1 93.88 369 GLN A N 1
ATOM 2776 C CA . GLN A 1 369 ? 11.5 -11.57 -13.648 1 93.88 369 GLN A CA 1
ATOM 2777 C C . GLN A 1 369 ? 12.914 -11.094 -13.984 1 93.88 369 GLN A C 1
ATOM 2779 O O . GLN A 1 369 ? 13.703 -10.797 -13.094 1 93.88 369 GLN A O 1
ATOM 2784 N N . ILE A 1 370 ? 13.227 -11.023 -15.297 1 93.06 370 ILE A N 1
ATOM 2785 C CA . ILE A 1 370 ? 14.539 -10.547 -15.734 1 93.06 370 ILE A CA 1
ATOM 2786 C C . ILE A 1 370 ? 14.742 -9.109 -15.273 1 93.06 370 ILE A C 1
ATOM 2788 O O . ILE A 1 370 ? 15.789 -8.766 -14.727 1 93.06 370 ILE A O 1
ATOM 2792 N N . GLY A 1 371 ? 13.797 -8.336 -15.508 1 90.19 371 GLY A N 1
ATOM 2793 C CA . GLY A 1 371 ? 13.891 -6.949 -15.078 1 90.19 371 GLY A CA 1
ATOM 2794 C C . GLY A 1 371 ? 14.07 -6.805 -13.578 1 90.19 371 GLY A C 1
ATOM 2795 O O . GLY A 1 371 ? 14.906 -6.023 -13.117 1 90.19 371 GLY A O 1
ATOM 2796 N N . GLY A 1 372 ? 13.297 -7.508 -12.805 1 89.62 372 GLY A N 1
ATOM 2797 C CA . GLY A 1 372 ? 13.352 -7.434 -11.359 1 89.62 372 GLY A CA 1
ATOM 2798 C C . GLY A 1 372 ? 14.68 -7.891 -10.781 1 89.62 372 GLY A C 1
ATOM 2799 O O . GLY A 1 372 ? 15.258 -7.219 -9.93 1 89.62 372 GLY A O 1
ATOM 2800 N N . ILE A 1 373 ? 15.18 -8.984 -11.242 1 92.81 373 ILE A N 1
ATOM 2801 C CA . ILE A 1 373 ? 16.422 -9.547 -10.711 1 92.81 373 ILE A CA 1
ATOM 2802 C C . ILE A 1 373 ? 17.609 -8.719 -11.195 1 92.81 373 ILE A C 1
ATOM 2804 O O . ILE A 1 373 ? 18.578 -8.523 -10.461 1 92.81 373 ILE A O 1
ATOM 2808 N N . SER A 1 374 ? 17.469 -8.211 -12.43 1 92.19 374 SER A N 1
ATOM 2809 C CA . SER A 1 374 ? 18.562 -7.402 -12.977 1 92.19 374 SER A CA 1
ATOM 2810 C C . SER A 1 374 ? 18.688 -6.082 -12.227 1 92.19 374 SER A C 1
ATOM 2812 O O . SER A 1 374 ? 19.781 -5.504 -12.164 1 92.19 374 SER A O 1
ATOM 2814 N N . ALA A 1 375 ? 17.656 -5.621 -11.719 1 86.81 375 ALA A N 1
ATOM 2815 C CA . ALA A 1 375 ? 17.719 -4.41 -10.906 1 86.81 375 ALA A CA 1
ATOM 2816 C C . ALA A 1 375 ? 18.516 -4.652 -9.617 1 86.81 375 ALA A C 1
ATOM 2818 O O . ALA A 1 375 ? 19.141 -3.734 -9.094 1 86.81 375 ALA A O 1
ATOM 2819 N N . ILE A 1 376 ? 18.531 -5.816 -9.148 1 87.31 376 ILE A N 1
ATOM 2820 C CA . ILE A 1 376 ? 19.234 -6.211 -7.934 1 87.31 376 ILE A CA 1
ATOM 2821 C C . ILE A 1 376 ? 20.688 -6.547 -8.266 1 87.31 376 ILE A C 1
ATOM 2823 O O . ILE A 1 376 ? 21.609 -6.172 -7.531 1 87.31 376 ILE A O 1
ATOM 2827 N N . ALA A 1 377 ? 20.859 -7.258 -9.406 1 92.81 377 ALA A N 1
ATOM 2828 C CA . ALA A 1 377 ? 22.172 -7.691 -9.875 1 92.81 377 ALA A CA 1
ATOM 2829 C C . ALA A 1 377 ? 22.312 -7.477 -11.383 1 92.81 377 ALA A C 1
ATOM 2831 O O . ALA A 1 377 ? 22.219 -8.43 -12.164 1 92.81 377 ALA A O 1
ATOM 2832 N N . PRO A 1 378 ? 22.641 -6.285 -11.727 1 92.19 378 PRO A N 1
ATOM 2833 C CA . PRO A 1 378 ? 22.719 -5.945 -13.148 1 92.19 378 PRO A CA 1
ATOM 2834 C C . PRO A 1 378 ? 23.766 -6.762 -13.898 1 92.19 378 PRO A C 1
ATOM 2836 O O . PRO A 1 378 ? 23.609 -7.02 -15.102 1 92.19 378 PRO A O 1
ATOM 2839 N N . GLU A 1 379 ? 24.781 -7.211 -13.273 1 94.88 379 GLU A N 1
ATOM 2840 C CA . GLU A 1 379 ? 25.875 -7.961 -13.898 1 94.88 379 GLU A CA 1
ATOM 2841 C C . GLU A 1 379 ? 25.391 -9.336 -14.359 1 94.88 379 GLU A C 1
ATOM 2843 O O . GLU A 1 379 ? 26.062 -9.984 -15.18 1 94.88 379 GLU A O 1
ATOM 2848 N N . ARG A 1 380 ? 24.25 -9.797 -13.914 1 96.75 380 ARG A N 1
ATOM 2849 C CA . ARG A 1 380 ? 23.75 -11.133 -14.258 1 96.75 380 ARG A CA 1
ATOM 2850 C C . ARG A 1 380 ? 22.656 -11.062 -15.312 1 96.75 380 ARG A C 1
ATOM 2852 O O . ARG A 1 380 ? 22.016 -12.07 -15.625 1 96.75 380 ARG A O 1
ATOM 2859 N N . GLN A 1 381 ? 22.375 -9.945 -15.844 1 95.19 381 GLN A N 1
ATOM 2860 C CA . GLN A 1 381 ? 21.281 -9.727 -16.797 1 95.19 381 GLN A CA 1
ATOM 2861 C C . GLN A 1 381 ? 21.391 -10.688 -17.984 1 95.19 381 GLN A C 1
ATOM 2863 O O . GLN A 1 381 ? 20.391 -11.227 -18.438 1 95.19 381 GLN A O 1
ATOM 2868 N N . ALA A 1 382 ? 22.562 -10.875 -18.5 1 95.5 382 ALA A N 1
ATOM 2869 C CA . ALA A 1 382 ? 22.781 -11.75 -19.656 1 95.5 382 ALA A CA 1
ATOM 2870 C C . ALA A 1 382 ? 22.422 -13.195 -19.312 1 95.5 382 ALA A C 1
ATOM 2872 O O . ALA A 1 382 ? 21.797 -13.898 -20.109 1 95.5 382 ALA A O 1
ATOM 2873 N N . ASP A 1 383 ? 22.797 -13.641 -18.172 1 96.88 383 ASP A N 1
ATOM 2874 C CA . ASP A 1 383 ? 22.469 -14.992 -17.719 1 96.88 383 ASP A CA 1
ATOM 2875 C C . ASP A 1 383 ? 20.953 -15.172 -17.609 1 96.88 383 ASP A C 1
ATOM 2877 O O . ASP A 1 383 ? 20.406 -16.188 -18.047 1 96.88 383 ASP A O 1
ATOM 2881 N N . LEU A 1 384 ? 20.344 -14.211 -17.031 1 97.19 384 LEU A N 1
ATOM 2882 C CA . LEU A 1 384 ? 18.891 -14.25 -16.828 1 97.19 384 LEU A CA 1
ATOM 2883 C C . LEU A 1 384 ? 18.172 -14.344 -18.172 1 97.19 384 LEU A C 1
ATOM 2885 O O . LEU A 1 384 ? 17.219 -15.117 -18.328 1 97.19 384 LEU A O 1
ATOM 2889 N N . ALA A 1 385 ? 18.656 -13.562 -19.109 1 95.38 385 ALA A N 1
ATOM 2890 C CA . ALA A 1 385 ? 18.047 -13.539 -20.422 1 95.38 385 ALA A CA 1
ATOM 2891 C C . ALA A 1 385 ? 18.188 -14.898 -21.125 1 95.38 385 ALA A C 1
ATOM 2893 O O . ALA A 1 385 ? 17.266 -15.344 -21.812 1 95.38 385 ALA A O 1
ATOM 2894 N N . GLN A 1 386 ? 19.25 -15.555 -20.938 1 96.56 386 GLN A N 1
ATOM 2895 C CA . GLN A 1 386 ? 19.516 -16.828 -21.594 1 96.56 386 GLN A CA 1
ATOM 2896 C C . GLN A 1 386 ? 18.719 -17.953 -20.938 1 96.56 386 GLN A C 1
ATOM 2898 O O . GLN A 1 386 ? 18.328 -18.906 -21.609 1 96.56 386 GLN A O 1
ATOM 2903 N N . LEU A 1 387 ? 18.5 -17.844 -19.672 1 97.44 387 LEU A N 1
ATOM 2904 C CA . LEU A 1 387 ? 17.906 -18.938 -18.922 1 97.44 387 LEU A CA 1
ATOM 2905 C C . LEU A 1 387 ? 16.391 -18.781 -18.812 1 97.44 387 LEU A C 1
ATOM 2907 O O . LEU A 1 387 ? 15.688 -19.719 -18.438 1 97.44 387 LEU A O 1
ATOM 2911 N N . GLY A 1 388 ? 15.859 -17.609 -19.172 1 97.19 388 GLY A N 1
ATOM 2912 C CA . GLY A 1 388 ? 14.492 -17.219 -18.875 1 97.19 388 GLY A CA 1
ATOM 2913 C C . GLY A 1 388 ? 13.461 -18.188 -19.422 1 97.19 388 GLY A C 1
ATOM 2914 O O . GLY A 1 388 ? 12.57 -18.625 -18.703 1 97.19 388 GLY A O 1
ATOM 2915 N N . VAL A 1 389 ? 13.539 -18.578 -20.656 1 96.62 389 VAL A N 1
ATOM 2916 C CA . VAL A 1 389 ? 12.555 -19.422 -21.297 1 96.62 389 VAL A CA 1
ATOM 2917 C C . VAL A 1 389 ? 12.586 -20.828 -20.672 1 96.62 389 VAL A C 1
ATOM 2919 O O . VAL A 1 389 ? 11.539 -21.391 -20.344 1 96.62 389 VAL A O 1
ATOM 2922 N N . ARG A 1 390 ? 13.758 -21.344 -20.484 1 97.44 390 ARG A N 1
ATOM 2923 C CA . ARG A 1 390 ? 13.914 -22.672 -19.891 1 97.44 390 ARG A CA 1
ATOM 2924 C C . ARG A 1 390 ? 13.367 -22.703 -18.469 1 97.44 390 ARG A C 1
ATOM 2926 O O . ARG A 1 390 ? 12.727 -23.672 -18.062 1 97.44 390 ARG A O 1
ATOM 2933 N N . ALA A 1 391 ? 13.688 -21.656 -17.75 1 98.19 391 ALA A N 1
ATOM 2934 C CA . ALA A 1 391 ? 13.219 -21.578 -16.359 1 98.19 391 ALA A CA 1
ATOM 2935 C C . ALA A 1 391 ? 11.695 -21.5 -16.312 1 98.19 391 ALA A C 1
ATOM 2937 O O . ALA A 1 391 ? 11.07 -22.078 -15.422 1 98.19 391 ALA A O 1
ATOM 2938 N N . MET A 1 392 ? 11.102 -20.766 -17.219 1 98.06 392 MET A N 1
ATOM 2939 C CA . MET A 1 392 ? 9.648 -20.625 -17.266 1 98.06 392 MET A CA 1
ATOM 2940 C C . MET A 1 392 ? 8.984 -21.969 -17.562 1 98.06 392 MET A C 1
ATOM 2942 O O . MET A 1 392 ? 7.988 -22.328 -16.922 1 98.06 392 MET A O 1
ATOM 2946 N N . ILE A 1 393 ? 9.508 -22.703 -18.5 1 97.75 393 ILE A N 1
ATOM 2947 C CA . ILE A 1 393 ? 8.992 -24.031 -18.828 1 97.75 393 ILE A CA 1
ATOM 2948 C C . ILE A 1 393 ? 9.109 -24.938 -17.609 1 97.75 393 ILE A C 1
ATOM 2950 O O . ILE A 1 393 ? 8.18 -25.672 -17.281 1 97.75 393 ILE A O 1
ATOM 2954 N N . ALA A 1 394 ? 10.273 -24.875 -16.984 1 98.31 394 ALA A N 1
ATOM 2955 C CA . ALA A 1 394 ? 10.484 -25.672 -15.773 1 98.31 394 ALA A CA 1
ATOM 2956 C C . ALA A 1 394 ? 9.469 -25.297 -14.695 1 98.31 394 ALA A C 1
ATOM 2958 O O . ALA A 1 394 ? 8.945 -26.172 -14 1 98.31 394 ALA A O 1
ATOM 2959 N N . GLY A 1 395 ? 9.258 -24.016 -14.508 1 98 395 GLY A N 1
ATOM 2960 C CA . GLY A 1 395 ? 8.25 -23.562 -13.555 1 98 395 GLY A CA 1
ATOM 2961 C C . GLY A 1 395 ? 6.863 -24.094 -13.867 1 98 395 GLY A C 1
ATOM 2962 O O . GLY A 1 395 ? 6.133 -24.5 -12.961 1 98 395 GLY A O 1
ATOM 2963 N N . SER A 1 396 ? 6.496 -24.078 -15.109 1 97.94 396 SER A N 1
ATOM 2964 C CA . SER A 1 396 ? 5.211 -24.625 -15.523 1 97.94 396 SER A CA 1
ATOM 2965 C C . SER A 1 396 ? 5.105 -26.109 -15.188 1 97.94 396 SER A C 1
ATOM 2967 O O . SER A 1 396 ? 4.082 -26.562 -14.68 1 97.94 396 SER A O 1
ATOM 2969 N N . LEU A 1 397 ? 6.133 -26.812 -15.492 1 98.06 397 LEU A N 1
ATOM 2970 C CA . LEU A 1 397 ? 6.137 -28.234 -15.211 1 98.06 397 LEU A CA 1
ATOM 2971 C C . LEU A 1 397 ? 6 -28.5 -13.719 1 98.06 397 LEU A C 1
ATOM 2973 O O . LEU A 1 397 ? 5.324 -29.453 -13.312 1 98.06 397 LEU A O 1
ATOM 2977 N N . ALA A 1 398 ? 6.699 -27.703 -12.922 1 98.19 398 ALA A N 1
ATOM 2978 C CA . ALA A 1 398 ? 6.574 -27.844 -11.477 1 98.19 398 ALA A CA 1
ATOM 2979 C C . ALA A 1 398 ? 5.121 -27.688 -11.031 1 98.19 398 ALA A C 1
ATOM 2981 O O . ALA A 1 398 ? 4.645 -28.422 -10.164 1 98.19 398 ALA A O 1
ATOM 2982 N N . CYS A 1 399 ? 4.406 -26.719 -11.578 1 97.94 399 CYS A N 1
ATOM 2983 C CA . CYS A 1 399 ? 2.998 -26.516 -11.273 1 97.94 399 CYS A CA 1
ATOM 2984 C C . CYS A 1 399 ? 2.162 -27.719 -11.703 1 97.94 399 CYS A C 1
ATOM 2986 O O . CYS A 1 399 ? 1.259 -28.141 -10.977 1 97.94 399 CYS A O 1
ATOM 2988 N N . PHE A 1 400 ? 2.453 -28.219 -12.898 1 98.5 400 PHE A N 1
ATOM 2989 C CA . PHE A 1 400 ? 1.721 -29.375 -13.406 1 98.5 400 PHE A CA 1
ATOM 2990 C C . PHE A 1 400 ? 1.97 -30.609 -12.531 1 98.5 400 PHE A C 1
ATOM 2992 O O . PHE A 1 400 ? 1.058 -31.391 -12.297 1 98.5 400 PHE A O 1
ATOM 2999 N N . MET A 1 401 ? 3.195 -30.719 -12.07 1 98.38 401 MET A N 1
ATOM 3000 C CA . MET A 1 401 ? 3.504 -31.797 -11.133 1 98.38 401 MET A CA 1
ATOM 3001 C C . MET A 1 401 ? 2.686 -31.672 -9.852 1 98.38 401 MET A C 1
ATOM 3003 O O . MET A 1 401 ? 2.166 -32.656 -9.336 1 98.38 401 MET A O 1
ATOM 3007 N N . THR A 1 402 ? 2.65 -30.453 -9.359 1 98 402 THR A N 1
ATOM 3008 C CA . THR A 1 402 ? 1.866 -30.172 -8.164 1 98 402 THR A CA 1
ATOM 3009 C C . THR A 1 402 ? 0.403 -30.547 -8.375 1 98 402 THR A C 1
ATOM 3011 O O . THR A 1 402 ? -0.235 -31.125 -7.484 1 98 402 THR A O 1
ATOM 3014 N N . ALA A 1 403 ? -0.146 -30.234 -9.516 1 98.38 403 ALA A N 1
ATOM 3015 C CA . ALA A 1 403 ? -1.512 -30.609 -9.875 1 98.38 403 ALA A CA 1
ATOM 3016 C C . ALA A 1 403 ? -1.666 -32.125 -9.945 1 98.38 403 ALA A C 1
ATOM 3018 O O . ALA A 1 403 ? -2.689 -32.688 -9.523 1 98.38 403 ALA A O 1
ATOM 3019 N N . CYS A 1 404 ? -0.679 -32.844 -10.5 1 98.44 404 CYS A N 1
ATOM 3020 C CA . CYS A 1 404 ? -0.705 -34.312 -10.57 1 98.44 404 CYS A CA 1
ATOM 3021 C C . CYS A 1 404 ? -0.743 -34.906 -9.172 1 98.44 404 CYS A C 1
ATOM 3023 O O . CYS A 1 404 ? -1.517 -35.844 -8.922 1 98.44 404 CYS A O 1
ATOM 3025 N N . VAL A 1 405 ? 0.089 -34.375 -8.328 1 97.94 405 VAL A N 1
ATOM 3026 C CA . VAL A 1 405 ? 0.158 -34.906 -6.969 1 97.94 405 VAL A CA 1
ATOM 3027 C C . VAL A 1 405 ? -1.177 -34.688 -6.262 1 97.94 405 VAL A C 1
ATOM 3029 O O . VAL A 1 405 ? -1.672 -35.594 -5.566 1 97.94 405 VAL A O 1
ATOM 3032 N N . ALA A 1 406 ? -1.734 -33.5 -6.402 1 96.06 406 ALA A N 1
ATOM 3033 C CA . ALA A 1 406 ? -3.062 -33.25 -5.852 1 96.06 406 ALA A CA 1
ATOM 3034 C C . ALA A 1 406 ? -4.09 -34.219 -6.426 1 96.06 406 ALA A C 1
ATOM 3036 O O . ALA A 1 406 ? -4.926 -34.75 -5.691 1 96.06 406 ALA A O 1
ATOM 3037 N N . GLY A 1 407 ? -4.039 -34.469 -7.727 1 95.75 407 GLY A N 1
ATOM 3038 C CA . GLY A 1 407 ? -4.957 -35.375 -8.406 1 95.75 407 GLY A CA 1
ATOM 3039 C C . GLY A 1 407 ? -4.84 -36.812 -7.926 1 95.75 407 GLY A C 1
ATOM 3040 O O . GLY A 1 407 ? -5.836 -37.531 -7.875 1 95.75 407 GLY A O 1
ATOM 3041 N N . MET A 1 408 ? -3.67 -37.188 -7.531 1 96.31 408 MET A N 1
ATOM 3042 C CA . MET A 1 408 ? -3.428 -38.562 -7.023 1 96.31 408 MET A CA 1
ATOM 3043 C C . MET A 1 408 ? -4.117 -38.75 -5.68 1 96.31 408 MET A C 1
ATOM 3045 O O . MET A 1 408 ? -4.5 -39.875 -5.344 1 96.31 408 MET A O 1
ATOM 3049 N N . LEU A 1 409 ? -4.27 -37.719 -4.98 1 92.81 409 LEU A N 1
ATOM 3050 C CA . LEU A 1 409 ? -4.727 -37.812 -3.602 1 92.81 409 LEU A CA 1
ATOM 3051 C C . LEU A 1 409 ? -6.215 -37.5 -3.494 1 92.81 409 LEU A C 1
ATOM 3053 O O . LEU A 1 409 ? -6.801 -37.594 -2.414 1 92.81 409 LEU A O 1
ATOM 3057 N N . LEU A 1 410 ? -6.832 -37.062 -4.516 1 86.62 410 LEU A N 1
ATOM 3058 C CA . LEU A 1 410 ? -8.266 -36.812 -4.543 1 86.62 410 LEU A CA 1
ATOM 3059 C C . LEU A 1 410 ? -9.039 -38.125 -4.684 1 86.62 410 LEU A C 1
ATOM 3061 O O . LEU A 1 410 ? -8.555 -39.062 -5.32 1 86.62 410 LEU A O 1
ATOM 3065 N N . MET B 1 1 ? -14.32 29.703 30.844 1 85.25 1 MET B N 1
ATOM 3066 C CA . MET B 1 1 ? -13.484 28.656 31.422 1 85.25 1 MET B CA 1
ATOM 3067 C C . MET B 1 1 ? -12.695 27.938 30.328 1 85.25 1 MET B C 1
ATOM 3069 O O . MET B 1 1 ? -11.484 27.75 30.453 1 85.25 1 MET B O 1
ATOM 3073 N N . GLU B 1 2 ? -13.273 27.844 29.219 1 91.12 2 GLU B N 1
ATOM 3074 C CA . GLU B 1 2 ? -12.609 27.094 28.172 1 91.12 2 GLU B CA 1
ATOM 3075 C C . GLU B 1 2 ? -11.484 27.906 27.531 1 91.12 2 GLU B C 1
ATOM 3077 O O . GLU B 1 2 ? -10.445 27.359 27.172 1 91.12 2 GLU B O 1
ATOM 3082 N N . ARG B 1 3 ? -11.617 29.188 27.469 1 94 3 ARG B N 1
ATOM 3083 C CA . ARG B 1 3 ? -10.57 30.031 26.906 1 94 3 ARG B CA 1
ATOM 3084 C C . ARG B 1 3 ? -9.336 30.047 27.812 1 94 3 ARG B C 1
ATOM 3086 O O . ARG B 1 3 ? -8.203 30.062 27.312 1 94 3 ARG B O 1
ATOM 3093 N N . ALA B 1 4 ? -9.594 30.016 29.062 1 95.88 4 ALA B N 1
ATOM 3094 C CA . ALA B 1 4 ? -8.492 29.984 30.031 1 95.88 4 ALA B CA 1
ATOM 3095 C C . ALA B 1 4 ? -7.75 28.656 29.969 1 95.88 4 ALA B C 1
ATOM 3097 O O . ALA B 1 4 ? -6.527 28.609 30.125 1 95.88 4 ALA B O 1
ATOM 3098 N N . ILE B 1 5 ? -8.461 27.672 29.75 1 96.88 5 ILE B N 1
ATOM 3099 C CA . ILE B 1 5 ? -7.84 26.359 29.625 1 96.88 5 ILE B CA 1
ATOM 3100 C C . ILE B 1 5 ? -6.953 26.312 28.391 1 96.88 5 ILE B C 1
ATOM 3102 O O . ILE B 1 5 ? -5.852 25.75 28.422 1 96.88 5 ILE B O 1
ATOM 3106 N N . SER B 1 6 ? -7.484 26.859 27.312 1 97.5 6 SER B N 1
ATOM 3107 C CA . SER B 1 6 ? -6.676 26.953 26.109 1 97.5 6 SER B CA 1
ATOM 3108 C C . SER B 1 6 ? -5.367 27.688 26.359 1 97.5 6 SER B C 1
ATOM 3110 O O . SER B 1 6 ? -4.316 27.297 25.859 1 97.5 6 SER B O 1
ATOM 3112 N N . ALA B 1 7 ? -5.477 28.734 27.125 1 97.44 7 ALA B N 1
ATOM 3113 C CA . ALA B 1 7 ? -4.281 29.5 27.484 1 97.44 7 ALA B CA 1
ATOM 3114 C C . ALA B 1 7 ? -3.328 28.656 28.328 1 97.44 7 ALA B C 1
ATOM 3116 O O . ALA B 1 7 ? -2.111 28.688 28.125 1 97.44 7 ALA B O 1
ATOM 3117 N N . LEU B 1 8 ? -3.881 27.938 29.234 1 97.69 8 LEU B N 1
ATOM 3118 C CA . LEU B 1 8 ? -3.086 27.016 30.031 1 97.69 8 LEU B CA 1
ATOM 3119 C C . LEU B 1 8 ? -2.402 25.984 29.141 1 97.69 8 LEU B C 1
ATOM 3121 O O . LEU B 1 8 ? -1.235 25.641 29.359 1 97.69 8 LEU B O 1
ATOM 3125 N N . GLY B 1 9 ? -3.164 25.453 28.219 1 98.12 9 GLY B N 1
ATOM 3126 C CA . GLY B 1 9 ? -2.602 24.469 27.297 1 98.12 9 GLY B CA 1
ATOM 3127 C C . GLY B 1 9 ? -1.389 25 26.547 1 98.12 9 GLY B C 1
ATOM 3128 O O . GLY B 1 9 ? -0.396 24.281 26.391 1 98.12 9 GLY B O 1
ATOM 3129 N N . LEU B 1 10 ? -1.46 26.219 26.047 1 97.94 10 LEU B N 1
ATOM 3130 C CA . LEU B 1 10 ? -0.333 26.844 25.359 1 97.94 10 LEU B CA 1
ATOM 3131 C C . LEU B 1 10 ? 0.911 26.844 26.25 1 97.94 10 LEU B C 1
ATOM 3133 O O . LEU B 1 10 ? 1.995 26.469 25.797 1 97.94 10 LEU B O 1
ATOM 3137 N N . VAL B 1 11 ? 0.727 27.188 27.484 1 97.88 11 VAL B N 1
ATOM 3138 C CA . VAL B 1 11 ? 1.832 27.25 28.438 1 97.88 11 VAL B CA 1
ATOM 3139 C C . VAL B 1 11 ? 2.357 25.828 28.688 1 97.88 11 VAL B C 1
ATOM 3141 O O . VAL B 1 11 ? 3.57 25.609 28.703 1 97.88 11 VAL B O 1
ATOM 3144 N N . VAL B 1 12 ? 1.464 24.906 28.875 1 98.12 12 VAL B N 1
ATOM 3145 C CA . VAL B 1 12 ? 1.85 23.531 29.156 1 98.12 12 VAL B CA 1
ATOM 3146 C C . VAL B 1 12 ? 2.656 22.953 28 1 98.12 12 VAL B C 1
ATOM 3148 O O . VAL B 1 12 ? 3.658 22.266 28.203 1 98.12 12 VAL B O 1
ATOM 3151 N N . PHE B 1 13 ? 2.23 23.203 26.797 1 98.12 13 PHE B N 1
ATOM 3152 C CA . PHE B 1 13 ? 2.922 22.672 25.625 1 98.12 13 PHE B CA 1
ATOM 3153 C C . PHE B 1 13 ? 4.309 23.281 25.484 1 98.12 13 PHE B C 1
ATOM 3155 O O . PHE B 1 13 ? 5.258 22.609 25.078 1 98.12 13 PHE B O 1
ATOM 3162 N N . VAL B 1 14 ? 4.469 24.531 25.812 1 97.62 14 VAL B N 1
ATOM 3163 C CA . VAL B 1 14 ? 5.777 25.172 25.797 1 97.62 14 VAL B CA 1
ATOM 3164 C C . VAL B 1 14 ? 6.664 24.562 26.875 1 97.62 14 VAL B C 1
ATOM 3166 O O . VAL B 1 14 ? 7.852 24.312 26.641 1 97.62 14 VAL B O 1
ATOM 3169 N N . VAL B 1 15 ? 6.105 24.312 28.062 1 97.81 15 VAL B N 1
ATOM 3170 C CA . VAL B 1 15 ? 6.844 23.703 29.156 1 97.81 15 VAL B CA 1
ATOM 3171 C C . VAL B 1 15 ? 7.27 22.281 28.781 1 97.81 15 VAL B C 1
ATOM 3173 O O . VAL B 1 15 ? 8.383 21.859 29.094 1 97.81 15 VAL B O 1
ATOM 3176 N N . LEU B 1 16 ? 6.352 21.625 28.125 1 97.25 16 LEU B N 1
ATOM 3177 C CA . LEU B 1 16 ? 6.699 20.281 27.672 1 97.25 16 LEU B CA 1
ATOM 3178 C C . LEU B 1 16 ? 7.867 20.328 26.688 1 97.25 16 LEU B C 1
ATOM 3180 O O . LEU B 1 16 ? 8.758 19.484 26.75 1 97.25 16 LEU B O 1
ATOM 3184 N N . ALA B 1 17 ? 7.836 21.25 25.75 1 97.31 17 ALA B N 1
ATOM 3185 C CA . ALA B 1 17 ? 8.945 21.422 24.828 1 97.31 17 ALA B CA 1
ATOM 3186 C C . ALA B 1 17 ? 10.25 21.703 25.562 1 97.31 17 ALA B C 1
ATOM 3188 O O . ALA B 1 17 ? 11.305 21.188 25.203 1 97.31 17 ALA B O 1
ATOM 3189 N N . TYR B 1 18 ? 10.141 22.484 26.578 1 97.44 18 TYR B N 1
ATOM 3190 C CA . TYR B 1 18 ? 11.305 22.828 27.406 1 97.44 18 TYR B CA 1
ATOM 3191 C C . TYR B 1 18 ? 11.859 21.594 28.094 1 97.44 18 TYR B C 1
ATOM 3193 O O . TYR B 1 18 ? 13.078 21.391 28.141 1 97.44 18 TYR B O 1
ATOM 3201 N N . LEU B 1 19 ? 11.008 20.734 28.625 1 97 19 LEU B N 1
ATOM 3202 C CA . LEU B 1 19 ? 11.414 19.531 29.344 1 97 19 LEU B CA 1
ATOM 3203 C C . LEU B 1 19 ? 12.133 18.547 28.422 1 97 19 LEU B C 1
ATOM 3205 O O . LEU B 1 19 ? 13.039 17.828 28.859 1 97 19 LEU B O 1
ATOM 3209 N N . PHE B 1 20 ? 11.805 18.578 27.172 1 95.06 20 PHE B N 1
ATOM 3210 C CA . PHE B 1 20 ? 12.391 17.625 26.219 1 95.06 20 PHE B CA 1
ATOM 3211 C C . PHE B 1 20 ? 13.453 18.297 25.359 1 95.06 20 PHE B C 1
ATOM 3213 O O . PHE B 1 20 ? 13.875 17.75 24.344 1 95.06 20 PHE B O 1
ATOM 3220 N N . SER B 1 21 ? 13.938 19.406 25.766 1 96.88 21 SER B N 1
ATOM 3221 C CA . SER B 1 21 ? 14.945 20.156 25.016 1 96.88 21 SER B CA 1
ATOM 3222 C C . SER B 1 21 ? 16.297 19.422 25.016 1 96.88 21 SER B C 1
ATOM 3224 O O . SER B 1 21 ? 16.672 18.828 26.031 1 96.88 21 SER B O 1
ATOM 3226 N N . GLY B 1 22 ? 16.938 19.453 23.906 1 93.81 22 GLY B N 1
ATOM 3227 C CA . GLY B 1 22 ? 18.281 18.875 23.812 1 93.81 22 GLY B CA 1
ATOM 3228 C C . GLY B 1 22 ? 19.328 19.703 24.516 1 93.81 22 GLY B C 1
ATOM 3229 O O . GLY B 1 22 ? 20.391 19.188 24.875 1 93.81 22 GLY B O 1
ATOM 3230 N N . ASP B 1 23 ? 19.188 20.938 24.703 1 95.5 23 ASP B N 1
ATOM 3231 C CA . ASP B 1 23 ? 20.094 21.859 25.391 1 95.5 23 ASP B CA 1
ATOM 3232 C C . ASP B 1 23 ? 19.344 23.062 25.938 1 95.5 23 ASP B C 1
ATOM 3234 O O . ASP B 1 23 ? 19.344 24.141 25.328 1 95.5 23 ASP B O 1
ATOM 3238 N N . ARG B 1 24 ? 18.891 23.047 27.172 1 96.5 24 ARG B N 1
ATOM 3239 C CA . ARG B 1 24 ? 18.016 24.047 27.766 1 96.5 24 ARG B CA 1
ATOM 3240 C C . ARG B 1 24 ? 18.734 25.359 27.969 1 96.5 24 ARG B C 1
ATOM 3242 O O . ARG B 1 24 ? 18.125 26.438 27.938 1 96.5 24 ARG B O 1
ATOM 3249 N N . GLN B 1 25 ? 20.016 25.312 28.094 1 95.88 25 GLN B N 1
ATOM 3250 C CA . GLN B 1 25 ? 20.797 26.516 28.375 1 95.88 25 GLN B CA 1
ATOM 3251 C C . GLN B 1 25 ? 21.016 27.359 27.125 1 95.88 25 GLN B C 1
ATOM 3253 O O . GLN B 1 25 ? 21.312 28.547 27.203 1 95.88 25 GLN B O 1
ATOM 3258 N N . GLN B 1 26 ? 20.844 26.766 26.047 1 96.12 26 GLN B N 1
ATOM 3259 C CA . GLN B 1 26 ? 21.125 27.469 24.797 1 96.12 26 GLN B CA 1
ATOM 3260 C C . GLN B 1 26 ? 19.859 27.984 24.141 1 96.12 26 GLN B C 1
ATOM 3262 O O . GLN B 1 26 ? 19.891 28.531 23.031 1 96.12 26 GLN B O 1
ATOM 3267 N N . ILE B 1 27 ? 18.781 27.828 24.828 1 97.62 27 ILE B N 1
ATOM 3268 C CA . ILE B 1 27 ? 17.516 28.312 24.266 1 97.62 27 ILE B CA 1
ATOM 3269 C C . ILE B 1 27 ? 17.531 29.828 24.188 1 97.62 27 ILE B C 1
ATOM 3271 O O . ILE B 1 27 ? 17.797 30.516 25.188 1 97.62 27 ILE B O 1
ATOM 3275 N N . ARG B 1 28 ? 17.328 30.375 23.031 1 97.06 28 ARG B N 1
ATOM 3276 C CA . ARG B 1 28 ? 17.188 31.812 22.844 1 97.06 28 ARG B CA 1
ATOM 3277 C C . ARG B 1 28 ? 15.727 32.25 23.016 1 97.06 28 ARG B C 1
ATOM 3279 O O . ARG B 1 28 ? 14.977 32.312 22.031 1 97.06 28 ARG B O 1
ATOM 3286 N N . TRP B 1 29 ? 15.344 32.688 24.109 1 97.25 29 TRP B N 1
ATOM 3287 C CA . TRP B 1 29 ? 13.969 32.938 24.5 1 97.25 29 TRP B CA 1
ATOM 3288 C C . TRP B 1 29 ? 13.359 34.062 23.656 1 97.25 29 TRP B C 1
ATOM 3290 O O . TRP B 1 29 ? 12.172 34.031 23.344 1 97.25 29 TRP B O 1
ATOM 3300 N N . PRO B 1 30 ? 14.164 35.125 23.266 1 97.44 30 PRO B N 1
ATOM 3301 C CA . PRO B 1 30 ? 13.57 36.125 22.375 1 97.44 30 PRO B CA 1
ATOM 3302 C C . PRO B 1 30 ? 13.016 35.5 21.094 1 97.44 30 PRO B C 1
ATOM 3304 O O . PRO B 1 30 ? 11.945 35.906 20.625 1 97.44 30 PRO B O 1
ATOM 3307 N N . THR B 1 31 ? 13.75 34.562 20.516 1 96.94 31 THR B N 1
ATOM 3308 C CA . THR B 1 31 ? 13.289 33.875 19.312 1 96.94 31 THR B CA 1
ATOM 3309 C C . THR B 1 31 ? 11.977 33.125 19.578 1 96.94 31 THR B C 1
ATOM 3311 O O . THR B 1 31 ? 11.039 33.219 18.797 1 96.94 31 THR B O 1
ATOM 3314 N N . VAL B 1 32 ? 11.914 32.406 20.688 1 97.88 32 VAL B N 1
ATOM 3315 C CA . VAL B 1 32 ? 10.742 31.641 21.078 1 97.88 32 VAL B CA 1
ATOM 3316 C C . VAL B 1 32 ? 9.555 32.562 21.312 1 97.88 32 VAL B C 1
ATOM 3318 O O . VAL B 1 32 ? 8.461 32.312 20.797 1 97.88 32 VAL B O 1
ATOM 3321 N N . PHE B 1 33 ? 9.75 33.688 22 1 97.75 33 PHE B N 1
ATOM 3322 C CA . PHE B 1 33 ? 8.688 34.625 22.312 1 97.75 33 PHE B CA 1
ATOM 3323 C C . PHE B 1 33 ? 8.164 35.281 21.047 1 97.75 33 PHE B C 1
ATOM 3325 O O . PHE B 1 33 ? 6.961 35.5 20.906 1 97.75 33 PHE B O 1
ATOM 3332 N N . TRP B 1 34 ? 9.055 35.594 20.203 1 96.81 34 TRP B N 1
ATOM 3333 C CA . TRP B 1 34 ? 8.625 36.219 18.953 1 96.81 34 TRP B CA 1
ATOM 3334 C C . TRP B 1 34 ? 7.801 35.219 18.125 1 96.81 34 TRP B C 1
ATOM 3336 O O . TRP B 1 34 ? 6.84 35.625 17.453 1 96.81 34 TRP B O 1
ATOM 3346 N N . GLY B 1 35 ? 8.234 33.969 18.078 1 97.75 35 GLY B N 1
ATOM 3347 C CA . GLY B 1 35 ? 7.461 32.969 17.359 1 97.75 35 GLY B CA 1
ATOM 3348 C C . GLY B 1 35 ? 6.043 32.844 17.875 1 97.75 35 GLY B C 1
ATOM 3349 O O . GLY B 1 35 ? 5.086 32.812 17.094 1 97.75 35 GLY B O 1
ATOM 3350 N N . ILE B 1 36 ? 5.926 32.781 19.156 1 97.75 36 ILE B N 1
ATOM 3351 C CA . ILE B 1 36 ? 4.613 32.656 19.797 1 97.75 36 ILE B CA 1
ATOM 3352 C C . ILE B 1 36 ? 3.826 33.938 19.594 1 97.75 36 ILE B C 1
ATOM 3354 O O . ILE B 1 36 ? 2.625 33.906 19.328 1 97.75 36 ILE B O 1
ATOM 3358 N N . ALA B 1 37 ? 4.48 35.094 19.688 1 97.75 37 ALA B N 1
ATOM 3359 C CA . ALA B 1 37 ? 3.828 36.375 19.5 1 97.75 37 ALA B CA 1
ATOM 3360 C C . ALA B 1 37 ? 3.273 36.5 18.094 1 97.75 37 ALA B C 1
ATOM 3362 O O . ALA B 1 37 ? 2.152 37 17.906 1 97.75 37 ALA B O 1
ATOM 3363 N N . LEU B 1 38 ? 4.062 36.156 17.156 1 97.06 38 LEU B N 1
ATOM 3364 C CA . LEU B 1 38 ? 3.602 36.219 15.766 1 97.06 38 LEU B CA 1
ATOM 3365 C C . LEU B 1 38 ? 2.42 35.281 15.539 1 97.06 38 LEU B C 1
ATOM 3367 O O . LEU B 1 38 ? 1.496 35.594 14.797 1 97.06 38 LEU B O 1
ATOM 3371 N N . GLN B 1 39 ? 2.498 34.062 16.094 1 97.38 39 GLN B N 1
ATOM 3372 C CA . GLN B 1 39 ? 1.382 33.125 16 1 97.38 39 GLN B CA 1
ATOM 3373 C C . GLN B 1 39 ? 0.098 33.75 16.547 1 97.38 39 GLN B C 1
ATOM 3375 O O . GLN B 1 39 ? -0.946 33.719 15.891 1 97.38 39 GLN B O 1
ATOM 3380 N N . ILE B 1 40 ? 0.142 34.375 17.734 1 97.12 40 ILE B N 1
ATOM 3381 C CA . ILE B 1 40 ? -1.009 35 18.375 1 97.12 40 ILE B CA 1
ATOM 3382 C C . ILE B 1 40 ? -1.472 36.219 17.578 1 97.12 40 ILE B C 1
ATOM 3384 O O . ILE B 1 40 ? -2.674 36.406 17.406 1 97.12 40 ILE B O 1
ATOM 3388 N N . LEU B 1 41 ? -0.547 36.969 17.078 1 96.38 41 LEU B N 1
ATOM 3389 C CA . LEU B 1 41 ? -0.88 38.125 16.281 1 96.38 41 LEU B CA 1
ATOM 3390 C C . LEU B 1 41 ? -1.629 37.719 15.016 1 96.38 41 LEU B C 1
ATOM 3392 O O . LEU B 1 41 ? -2.646 38.344 14.672 1 96.38 41 LEU B O 1
ATOM 3396 N N . PHE B 1 42 ? -1.109 36.75 14.312 1 94.56 42 PHE B N 1
ATOM 3397 C CA . PHE B 1 42 ? -1.797 36.281 13.117 1 94.56 42 PHE B CA 1
ATOM 3398 C C . PHE B 1 42 ? -3.195 35.781 13.469 1 94.56 42 PHE B C 1
ATOM 3400 O O . PHE B 1 42 ? -4.152 36.062 12.742 1 94.56 42 PHE B O 1
ATOM 3407 N N . ALA B 1 43 ? -3.291 35.094 14.523 1 95.38 43 ALA B N 1
ATOM 3408 C CA . ALA B 1 43 ? -4.586 34.562 14.953 1 95.38 43 ALA B CA 1
ATOM 3409 C C . ALA B 1 43 ? -5.574 35.688 15.227 1 95.38 43 ALA B C 1
ATOM 3411 O O . ALA B 1 43 ? -6.734 35.625 14.812 1 95.38 43 ALA B O 1
ATOM 3412 N N . ILE B 1 44 ? -5.141 36.719 15.906 1 95.5 44 ILE B N 1
ATOM 3413 C CA . ILE B 1 44 ? -6 37.844 16.234 1 95.5 44 ILE B CA 1
ATOM 3414 C C . ILE B 1 44 ? -6.438 38.562 14.961 1 95.5 44 ILE B C 1
ATOM 3416 O O . ILE B 1 44 ? -7.621 38.844 14.781 1 95.5 44 ILE B O 1
ATOM 3420 N N . VAL B 1 45 ? -5.523 38.781 14.078 1 93.25 45 VAL B N 1
ATOM 3421 C CA . VAL B 1 45 ? -5.812 39.5 12.836 1 93.25 45 VAL B CA 1
ATOM 3422 C C . VAL B 1 45 ? -6.801 38.688 12 1 93.25 45 VAL B C 1
ATOM 3424 O O . VAL B 1 45 ? -7.754 39.219 11.445 1 93.25 45 VAL B O 1
ATOM 3427 N N . ILE B 1 46 ? -6.656 37.406 11.945 1 90.44 46 ILE B N 1
ATOM 3428 C CA . ILE B 1 46 ? -7.43 36.562 11.047 1 90.44 46 ILE B CA 1
ATOM 3429 C C . ILE B 1 46 ? -8.773 36.219 11.688 1 90.44 46 ILE B C 1
ATOM 3431 O O . ILE B 1 46 ? -9.812 36.25 11.016 1 90.44 46 ILE B O 1
ATOM 3435 N N . LEU B 1 47 ? -8.828 36.031 13.008 1 89.62 47 LEU B N 1
ATOM 3436 C CA . LEU B 1 47 ? -10.008 35.438 13.617 1 89.62 47 LEU B CA 1
ATOM 3437 C C . LEU B 1 47 ? -10.805 36.469 14.406 1 89.62 47 LEU B C 1
ATOM 3439 O O . LEU B 1 47 ? -12 36.281 14.625 1 89.62 47 LEU B O 1
ATOM 3443 N N . LYS B 1 48 ? -10.203 37.531 14.844 1 90.56 48 LYS B N 1
ATOM 3444 C CA . LYS B 1 48 ? -10.883 38.375 15.797 1 90.56 48 LYS B CA 1
ATOM 3445 C C . LYS B 1 48 ? -11.234 39.719 15.164 1 90.56 48 LYS B C 1
ATOM 3447 O O . LYS B 1 48 ? -12.242 40.344 15.508 1 90.56 48 LYS B O 1
ATOM 3452 N N . THR B 1 49 ? -10.43 40.188 14.297 1 92.94 49 THR B N 1
ATOM 3453 C CA . THR B 1 49 ? -10.734 41.469 13.656 1 92.94 49 THR B CA 1
ATOM 3454 C C . THR B 1 49 ? -11.766 41.281 12.547 1 92.94 49 THR B C 1
ATOM 3456 O O . THR B 1 49 ? -11.742 40.281 11.828 1 92.94 49 THR B O 1
ATOM 3459 N N . ALA B 1 50 ? -12.641 42.219 12.383 1 91.5 50 ALA B N 1
ATOM 3460 C CA . ALA B 1 50 ? -13.703 42.156 11.383 1 91.5 50 ALA B CA 1
ATOM 3461 C C . ALA B 1 50 ? -13.125 42.125 9.969 1 91.5 50 ALA B C 1
ATOM 3463 O O . ALA B 1 50 ? -13.57 41.344 9.125 1 91.5 50 ALA B O 1
ATOM 3464 N N . ILE B 1 51 ? -12.195 42.969 9.789 1 91.94 51 ILE B N 1
ATOM 3465 C CA . ILE B 1 51 ? -11.602 43.062 8.461 1 91.94 51 ILE B CA 1
ATOM 3466 C C . ILE B 1 51 ? -10.805 41.812 8.141 1 91.94 51 ILE B C 1
ATOM 3468 O O . ILE B 1 51 ? -10.898 41.281 7.035 1 91.94 51 ILE B O 1
ATOM 3472 N N . GLY B 1 52 ? -10 41.406 9.086 1 90.81 52 GLY B N 1
ATOM 3473 C CA . GLY B 1 52 ? -9.211 40.188 8.875 1 90.81 52 GLY B CA 1
ATOM 3474 C C . GLY B 1 52 ? -10.062 38.969 8.625 1 90.81 52 GLY B C 1
ATOM 3475 O O . GLY B 1 52 ? -9.789 38.188 7.699 1 90.81 52 GLY B O 1
ATOM 3476 N N . PHE B 1 53 ? -11.031 38.875 9.367 1 88.88 53 PHE B N 1
ATOM 3477 C CA . PHE B 1 53 ? -11.914 37.719 9.227 1 88.88 53 PHE B CA 1
ATOM 3478 C C . PHE B 1 53 ? -12.625 37.75 7.879 1 88.88 53 PHE B C 1
ATOM 3480 O O . PHE B 1 53 ? -12.75 36.719 7.219 1 88.88 53 PHE B O 1
ATOM 3487 N N . ALA B 1 54 ? -13.086 38.906 7.473 1 91.38 54 ALA B N 1
ATOM 3488 C CA . ALA B 1 54 ? -13.781 39.062 6.195 1 91.38 54 ALA B CA 1
ATOM 3489 C C . ALA B 1 54 ? -12.859 38.719 5.031 1 91.38 54 ALA B C 1
ATOM 3491 O O . ALA B 1 54 ? -13.281 38.062 4.062 1 91.38 54 ALA B O 1
ATOM 3492 N N . ILE B 1 55 ? -11.688 39.125 5.137 1 91.88 55 ILE B N 1
ATOM 3493 C CA . ILE B 1 55 ? -10.703 38.844 4.09 1 91.88 55 ILE B CA 1
ATOM 3494 C C . ILE B 1 55 ? -10.453 37.344 3.99 1 91.88 55 ILE B C 1
ATOM 3496 O O . ILE B 1 55 ? -10.445 36.781 2.895 1 91.88 55 ILE B O 1
ATOM 3500 N N . PHE B 1 56 ? -10.312 36.719 5.051 1 89.75 56 PHE B N 1
ATOM 3501 C CA . PHE B 1 56 ? -9.992 35.281 5.035 1 89.75 56 PHE B CA 1
ATOM 3502 C C . PHE B 1 56 ? -11.227 34.469 4.672 1 89.75 56 PHE B C 1
ATOM 3504 O O . PHE B 1 56 ? -11.109 33.406 4.047 1 89.75 56 PHE B O 1
ATOM 3511 N N . GLN B 1 57 ? -12.352 34.938 5.051 1 90.31 57 GLN B N 1
ATOM 3512 C CA . GLN B 1 57 ? -13.578 34.281 4.586 1 90.31 57 GLN B CA 1
ATOM 3513 C C . GLN B 1 57 ? -13.703 34.375 3.068 1 90.31 57 GLN B C 1
ATOM 3515 O O . GLN B 1 57 ? -14.094 33.406 2.418 1 90.31 57 GLN B O 1
ATOM 3520 N N . ALA B 1 58 ? -13.391 35.562 2.615 1 91.5 58 ALA B N 1
ATOM 3521 C CA . ALA B 1 58 ? -13.422 35.75 1.167 1 91.5 58 ALA B CA 1
ATOM 3522 C C . ALA B 1 58 ? -12.367 34.875 0.48 1 91.5 58 ALA B C 1
ATOM 3524 O O . ALA B 1 58 ? -12.625 34.312 -0.586 1 91.5 58 ALA B O 1
ATOM 3525 N N . LEU B 1 59 ? -11.234 34.781 1.105 1 91.12 59 LEU B N 1
ATOM 3526 C CA . LEU B 1 59 ? -10.172 33.938 0.578 1 91.12 59 LEU B CA 1
ATOM 3527 C C . LEU B 1 59 ? -10.586 32.469 0.602 1 91.12 59 LEU B C 1
ATOM 3529 O O . LEU B 1 59 ? -10.336 31.75 -0.356 1 91.12 59 LEU B O 1
ATOM 3533 N N . GLY B 1 60 ? -11.172 32.125 1.683 1 90.06 60 GLY B N 1
ATOM 3534 C CA . GLY B 1 60 ? -11.656 30.766 1.781 1 90.06 60 GLY B CA 1
ATOM 3535 C C . GLY B 1 60 ? -12.688 30.422 0.726 1 90.06 60 GLY B C 1
ATOM 3536 O O . GLY B 1 60 ? -12.641 29.344 0.123 1 90.06 60 GLY B O 1
ATOM 3537 N N . ALA B 1 61 ? -13.586 31.312 0.524 1 91.31 61 ALA B N 1
ATOM 3538 C CA . ALA B 1 61 ? -14.617 31.125 -0.491 1 91.31 61 ALA B CA 1
ATOM 3539 C C . ALA B 1 61 ? -14 31.047 -1.888 1 91.31 61 ALA B C 1
ATOM 3541 O O . ALA B 1 61 ? -14.438 30.25 -2.721 1 91.31 61 ALA B O 1
ATOM 3542 N N . ALA B 1 62 ? -13.062 31.891 -2.102 1 92.44 62 ALA B N 1
ATOM 3543 C CA . ALA B 1 62 ? -12.398 31.906 -3.398 1 92.44 62 ALA B CA 1
ATOM 3544 C C . ALA B 1 62 ? -11.656 30.609 -3.652 1 92.44 62 ALA B C 1
ATOM 3546 O O . ALA B 1 62 ? -11.688 30.078 -4.766 1 92.44 62 ALA B O 1
ATOM 3547 N N . VAL B 1 63 ? -10.992 30.156 -2.668 1 90.88 63 VAL B N 1
ATOM 3548 C CA . VAL B 1 63 ? -10.242 28.922 -2.795 1 90.88 63 VAL B CA 1
ATOM 3549 C C . VAL B 1 63 ? -11.203 27.75 -3.016 1 90.88 63 VAL B C 1
ATOM 3551 O O . VAL B 1 63 ? -10.938 26.859 -3.83 1 90.88 63 VAL B O 1
ATOM 3554 N N . THR B 1 64 ? -12.25 27.75 -2.324 1 90.81 64 THR B N 1
ATOM 3555 C CA . THR B 1 64 ? -13.25 26.703 -2.479 1 90.81 64 THR B CA 1
ATOM 3556 C C . THR B 1 64 ? -13.805 26.688 -3.902 1 90.81 64 THR B C 1
ATOM 3558 O O . THR B 1 64 ? -13.914 25.625 -4.516 1 90.81 64 THR B O 1
ATOM 3561 N N . GLN B 1 65 ? -14.156 27.844 -4.379 1 91.06 65 GLN B N 1
ATOM 3562 C CA . GLN B 1 65 ? -14.648 27.953 -5.75 1 91.06 65 GLN B CA 1
ATOM 3563 C C . GLN B 1 65 ? -13.602 27.5 -6.754 1 91.06 65 GLN B C 1
ATOM 3565 O O . GLN B 1 65 ? -13.914 26.812 -7.727 1 91.06 65 GLN B O 1
ATOM 3570 N N . PHE B 1 66 ? -12.43 27.875 -6.535 1 93.12 66 PHE B N 1
ATOM 3571 C CA . PHE B 1 66 ? -11.305 27.5 -7.383 1 93.12 66 PHE B CA 1
ATOM 3572 C C . PHE B 1 66 ? -11.172 25.984 -7.445 1 93.12 66 PHE B C 1
ATOM 3574 O O . PHE B 1 66 ? -11.008 25.406 -8.523 1 93.12 66 PHE B O 1
ATOM 3581 N N . LEU B 1 67 ? -11.273 25.375 -6.324 1 91.56 67 LEU B N 1
ATOM 3582 C CA . LEU B 1 67 ? -11.094 23.922 -6.258 1 91.56 67 LEU B CA 1
ATOM 3583 C C . LEU B 1 67 ? -12.234 23.203 -6.961 1 91.56 67 LEU B C 1
ATOM 3585 O O . LEU B 1 67 ? -12.047 22.109 -7.508 1 91.56 67 LEU B O 1
ATOM 3589 N N . ASN B 1 68 ? -13.367 23.812 -7.012 1 92.19 68 ASN B N 1
ATOM 3590 C CA . ASN B 1 68 ? -14.531 23.203 -7.641 1 92.19 68 ASN B CA 1
ATOM 3591 C C . ASN B 1 68 ? -14.359 23.109 -9.156 1 92.19 68 ASN B C 1
ATOM 3593 O O . ASN B 1 68 ? -15.07 22.344 -9.812 1 92.19 68 ASN B O 1
ATOM 3597 N N . PHE B 1 69 ? -13.461 23.844 -9.688 1 93.56 69 PHE B N 1
ATOM 3598 C CA . PHE B 1 69 ? -13.219 23.75 -11.117 1 93.56 69 PHE B CA 1
ATOM 3599 C C . PHE B 1 69 ? -12.695 22.359 -11.484 1 93.56 69 PHE B C 1
ATOM 3601 O O . PHE B 1 69 ? -12.797 21.938 -12.641 1 93.56 69 PHE B O 1
ATOM 3608 N N . SER B 1 70 ? -12.117 21.641 -10.523 1 94.38 70 SER B N 1
ATOM 3609 C CA . SER B 1 70 ? -11.617 20.297 -10.766 1 94.38 70 SER B CA 1
ATOM 3610 C C . SER B 1 70 ? -12.75 19.344 -11.148 1 94.38 70 SER B C 1
ATOM 3612 O O . SER B 1 70 ? -12.516 18.297 -11.758 1 94.38 70 SER B O 1
ATOM 3614 N N . ASP B 1 71 ? -13.977 19.734 -10.797 1 94.06 71 ASP B N 1
ATOM 3615 C CA . ASP B 1 71 ? -15.133 18.891 -11.07 1 94.06 71 ASP B CA 1
ATOM 3616 C C . ASP B 1 71 ? -15.32 18.688 -12.57 1 94.06 71 ASP B C 1
ATOM 3618 O O . ASP B 1 71 ? -15.781 17.625 -13.008 1 94.06 71 ASP B O 1
ATOM 3622 N N . ALA B 1 72 ? -15 19.703 -13.375 1 94.56 72 ALA B N 1
ATOM 3623 C CA . ALA B 1 72 ? -15.141 19.578 -14.82 1 94.56 72 ALA B CA 1
ATOM 3624 C C . ALA B 1 72 ? -14.32 18.391 -15.352 1 94.56 72 ALA B C 1
ATOM 3626 O O . ALA B 1 72 ? -14.805 17.625 -16.172 1 94.56 72 ALA B O 1
ATOM 3627 N N . GLY B 1 73 ? -13.078 18.328 -14.906 1 94.19 73 GLY B N 1
ATOM 3628 C CA . GLY B 1 73 ? -12.234 17.203 -15.297 1 94.19 73 GLY B CA 1
ATOM 3629 C C . GLY B 1 73 ? -12.711 15.875 -14.75 1 94.19 73 GLY B C 1
ATOM 3630 O O . GLY B 1 73 ? -12.727 14.875 -15.461 1 94.19 73 GLY B O 1
ATOM 3631 N N . ALA B 1 74 ? -13.062 15.828 -13.484 1 94.69 74 ALA B N 1
ATOM 3632 C CA . ALA B 1 74 ? -13.516 14.602 -12.828 1 94.69 74 ALA B CA 1
ATOM 3633 C C . ALA B 1 74 ? -14.766 14.047 -13.508 1 94.69 74 ALA B C 1
ATOM 3635 O O . ALA B 1 74 ? -14.867 12.844 -13.75 1 94.69 74 ALA B O 1
ATOM 3636 N N . GLN B 1 75 ? -15.727 14.938 -13.797 1 93.88 75 GLN B N 1
ATOM 3637 C CA . GLN B 1 75 ? -16.969 14.531 -14.445 1 93.88 75 GLN B CA 1
ATOM 3638 C C . GLN B 1 75 ? -16.703 13.953 -15.828 1 93.88 75 GLN B C 1
ATOM 3640 O O . GLN B 1 75 ? -17.328 12.969 -16.234 1 93.88 75 GLN B O 1
ATOM 3645 N N . PHE B 1 76 ? -15.859 14.555 -16.562 1 92.94 76 PHE B N 1
ATOM 3646 C CA . PHE B 1 76 ? -15.531 14.086 -17.906 1 92.94 76 PHE B CA 1
ATOM 3647 C C . PHE B 1 76 ? -14.922 12.688 -17.859 1 92.94 76 PHE B C 1
ATOM 3649 O O . PHE B 1 76 ? -15.25 11.836 -18.688 1 92.94 76 PHE B O 1
ATOM 3656 N N . VAL B 1 77 ? -14.062 12.453 -16.906 1 93.19 77 VAL B N 1
ATOM 3657 C CA . VAL B 1 77 ? -13.297 11.211 -16.859 1 93.19 77 VAL B CA 1
ATOM 3658 C C . VAL B 1 77 ? -14.141 10.102 -16.234 1 93.19 77 VAL B C 1
ATOM 3660 O O . VAL B 1 77 ? -14.125 8.961 -16.703 1 93.19 77 VAL B O 1
ATOM 3663 N N . PHE B 1 78 ? -14.875 10.336 -15.203 1 93.38 78 PHE B N 1
ATOM 3664 C CA . PHE B 1 78 ? -15.453 9.273 -14.383 1 93.38 78 PHE B CA 1
ATOM 3665 C C . PHE B 1 78 ? -16.969 9.227 -14.547 1 93.38 78 PHE B C 1
ATOM 3667 O O . PHE B 1 78 ? -17.625 8.336 -14.016 1 93.38 78 PHE B O 1
ATOM 3674 N N . GLY B 1 79 ? -17.484 10.219 -15.227 1 93.56 79 GLY B N 1
ATOM 3675 C CA . GLY B 1 79 ? -18.922 10.203 -15.484 1 93.56 79 GLY B CA 1
ATOM 3676 C C . GLY B 1 79 ? -19.703 11.148 -14.594 1 93.56 79 GLY B C 1
ATOM 3677 O O . GLY B 1 79 ? -19.141 11.75 -13.672 1 93.56 79 GLY B O 1
ATOM 3678 N N . ASP B 1 80 ? -20.984 11.258 -14.828 1 92.56 80 ASP B N 1
ATOM 3679 C CA . ASP B 1 80 ? -21.844 12.234 -14.172 1 92.56 80 ASP B CA 1
ATOM 3680 C C . ASP B 1 80 ? -22.078 11.883 -12.703 1 92.56 80 ASP B C 1
ATOM 3682 O O . ASP B 1 80 ? -22.344 12.758 -11.883 1 92.56 80 ASP B O 1
ATOM 3686 N N . ASP B 1 81 ? -21.828 10.609 -12.422 1 92.19 81 ASP B N 1
ATOM 3687 C CA . ASP B 1 81 ? -22.094 10.156 -11.062 1 92.19 81 ASP B CA 1
ATOM 3688 C C . ASP B 1 81 ? -20.797 10.055 -10.258 1 92.19 81 ASP B C 1
ATOM 3690 O O . ASP B 1 81 ? -20.703 9.273 -9.312 1 92.19 81 ASP B O 1
ATOM 3694 N N . PHE B 1 82 ? -19.812 10.93 -10.594 1 90.88 82 PHE B N 1
ATOM 3695 C CA . PHE B 1 82 ? -18.484 10.82 -9.984 1 90.88 82 PHE B CA 1
ATOM 3696 C C . PHE B 1 82 ? -18.547 11.086 -8.484 1 90.88 82 PHE B C 1
ATOM 3698 O O . PHE B 1 82 ? -17.75 10.555 -7.719 1 90.88 82 PHE B O 1
ATOM 3705 N N . GLU B 1 83 ? -19.484 11.781 -8.031 1 90.69 83 GLU B N 1
ATOM 3706 C CA . GLU B 1 83 ? -19.578 12.156 -6.625 1 90.69 83 GLU B CA 1
ATOM 3707 C C . GLU B 1 83 ? -20.016 10.969 -5.77 1 90.69 83 GLU B C 1
ATOM 3709 O O . GLU B 1 83 ? -19.891 11.008 -4.543 1 90.69 83 GLU B O 1
ATOM 3714 N N . GLN B 1 84 ? -20.516 9.867 -6.441 1 89.25 84 GLN B N 1
ATOM 3715 C CA . GLN B 1 84 ? -20.875 8.664 -5.703 1 89.25 84 GLN B CA 1
ATOM 3716 C C . GLN B 1 84 ? -19.641 7.965 -5.141 1 89.25 84 GLN B C 1
ATOM 3718 O O . GLN B 1 84 ? -19.734 7.238 -4.148 1 89.25 84 GLN B O 1
ATOM 3723 N N . HIS B 1 85 ? -18.625 8.203 -5.844 1 90.62 85 HIS B N 1
ATOM 3724 C CA . HIS B 1 85 ? -17.312 7.762 -5.371 1 90.62 85 HIS B CA 1
ATOM 3725 C C . HIS B 1 85 ? -16.469 8.945 -4.902 1 90.62 85 HIS B C 1
ATOM 3727 O O . HIS B 1 85 ? -15.406 9.211 -5.465 1 90.62 85 HIS B O 1
ATOM 3733 N N . PHE B 1 86 ? -16.969 9.492 -3.822 1 90.81 86 PHE B N 1
ATOM 3734 C CA . PHE B 1 86 ? -16.594 10.828 -3.363 1 90.81 86 PHE B CA 1
ATOM 3735 C C . PHE B 1 86 ? -15.078 10.938 -3.205 1 90.81 86 PHE B C 1
ATOM 3737 O O . PHE B 1 86 ? -14.461 11.859 -3.738 1 90.81 86 PHE B O 1
ATOM 3744 N N . ILE B 1 87 ? -14.453 10.016 -2.512 1 91 87 ILE B N 1
ATOM 3745 C CA . ILE B 1 87 ? -13.023 10.102 -2.246 1 91 87 ILE B CA 1
ATOM 3746 C C . ILE B 1 87 ? -12.242 9.852 -3.533 1 91 87 ILE B C 1
ATOM 3748 O O . ILE B 1 87 ? -11.391 10.656 -3.924 1 91 87 ILE B O 1
ATOM 3752 N N . ALA B 1 88 ? -12.594 8.812 -4.262 1 92.69 88 ALA B N 1
ATOM 3753 C CA . ALA B 1 88 ? -11.828 8.359 -5.422 1 92.69 88 ALA B CA 1
ATOM 3754 C C . ALA B 1 88 ? -11.992 9.328 -6.594 1 92.69 88 ALA B C 1
ATOM 3756 O O . ALA B 1 88 ? -11.031 9.594 -7.324 1 92.69 88 ALA B O 1
ATOM 3757 N N . PHE B 1 89 ? -13.219 9.859 -6.762 1 93.88 89 PHE B N 1
ATOM 3758 C CA . PHE B 1 89 ? -13.461 10.508 -8.047 1 93.88 89 PHE B CA 1
ATOM 3759 C C . PHE B 1 89 ? -13.766 11.992 -7.852 1 93.88 89 PHE B C 1
ATOM 3761 O O . PHE B 1 89 ? -13.891 12.734 -8.828 1 93.88 89 PHE B O 1
ATOM 3768 N N . LYS B 1 90 ? -13.867 12.469 -6.637 1 92.5 90 LYS B N 1
ATOM 3769 C CA . LYS B 1 90 ? -14.016 13.898 -6.367 1 92.5 90 LYS B CA 1
ATOM 3770 C C . LYS B 1 90 ? -12.773 14.453 -5.668 1 92.5 90 LYS B C 1
ATOM 3772 O O . LYS B 1 90 ? -12.148 15.398 -6.156 1 92.5 90 LYS B O 1
ATOM 3777 N N . VAL B 1 91 ? -12.391 13.852 -4.59 1 92.12 91 VAL B N 1
ATOM 3778 C CA . VAL B 1 91 ? -11.32 14.367 -3.736 1 92.12 91 VAL B CA 1
ATOM 3779 C C . VAL B 1 91 ? -9.977 14.203 -4.434 1 92.12 91 VAL B C 1
ATOM 3781 O O . VAL B 1 91 ? -9.188 15.148 -4.512 1 92.12 91 VAL B O 1
ATOM 3784 N N . LEU B 1 92 ? -9.719 12.984 -4.922 1 92.31 92 LEU B N 1
ATOM 3785 C CA . LEU B 1 92 ? -8.398 12.703 -5.484 1 92.31 92 LEU B CA 1
ATOM 3786 C C . LEU B 1 92 ? -8.156 13.539 -6.738 1 92.31 92 LEU B C 1
ATOM 3788 O O . LEU B 1 92 ? -7.07 14.102 -6.91 1 92.31 92 LEU B O 1
ATOM 3792 N N . PRO B 1 93 ? -9.133 13.75 -7.602 1 93.31 93 PRO B N 1
ATOM 3793 C CA . PRO B 1 93 ? -8.93 14.648 -8.742 1 93.31 93 PRO B CA 1
ATOM 3794 C C . PRO B 1 93 ? -8.633 16.078 -8.312 1 93.31 93 PRO B C 1
ATOM 3796 O O . PRO B 1 93 ? -7.891 16.797 -9 1 93.31 93 PRO B O 1
ATOM 3799 N N . THR B 1 94 ? -9.18 16.484 -7.254 1 93.31 94 THR B N 1
ATOM 3800 C CA . THR B 1 94 ? -8.906 17.828 -6.746 1 93.31 94 THR B CA 1
ATOM 3801 C C . THR B 1 94 ? -7.434 17.984 -6.398 1 93.31 94 THR B C 1
ATOM 3803 O O . THR B 1 94 ? -6.848 19.047 -6.613 1 93.31 94 THR B O 1
ATOM 3806 N N . ILE B 1 95 ? -6.844 16.984 -5.875 1 91.88 95 ILE B N 1
ATOM 3807 C CA . ILE B 1 95 ? -5.422 16.984 -5.555 1 91.88 95 ILE B CA 1
ATOM 3808 C C . ILE B 1 95 ? -4.605 17.172 -6.832 1 91.88 95 ILE B C 1
ATOM 3810 O O . ILE B 1 95 ? -3.658 17.953 -6.863 1 91.88 95 ILE B O 1
ATOM 3814 N N . VAL B 1 96 ? -4.984 16.484 -7.898 1 93.62 96 VAL B N 1
ATOM 3815 C CA . VAL B 1 96 ? -4.285 16.547 -9.18 1 93.62 96 VAL B CA 1
ATOM 3816 C C . VAL B 1 96 ? -4.371 17.969 -9.742 1 93.62 96 VAL B C 1
ATOM 3818 O O . VAL B 1 96 ? -3.361 18.531 -10.172 1 93.62 96 VAL B O 1
ATOM 3821 N N . PHE B 1 97 ? -5.547 18.516 -9.75 1 94.25 97 PHE B N 1
ATOM 3822 C CA . PHE B 1 97 ? -5.785 19.859 -10.258 1 94.25 97 PHE B CA 1
ATOM 3823 C C . PHE B 1 97 ? -4.953 20.891 -9.5 1 94.25 97 PHE B C 1
ATOM 3825 O O . PHE B 1 97 ? -4.281 21.719 -10.109 1 94.25 97 PHE B O 1
ATOM 3832 N N . PHE B 1 98 ? -4.996 20.797 -8.203 1 92.5 98 PHE B N 1
ATOM 3833 C CA . PHE B 1 98 ? -4.27 21.75 -7.371 1 92.5 98 PHE B CA 1
ATOM 3834 C C . PHE B 1 98 ? -2.77 21.656 -7.613 1 92.5 98 PHE B C 1
ATOM 3836 O O . PHE B 1 98 ? -2.08 22.672 -7.711 1 92.5 98 PHE B O 1
ATOM 3843 N N . SER B 1 99 ? -2.277 20.438 -7.641 1 91.62 99 SER B N 1
ATOM 3844 C CA . SER B 1 99 ? -0.856 20.219 -7.895 1 91.62 99 SER B CA 1
ATOM 3845 C C . SER B 1 99 ? -0.43 20.844 -9.219 1 91.62 99 SER B C 1
ATOM 3847 O O . SER B 1 99 ? 0.658 21.406 -9.328 1 91.62 99 SER B O 1
ATOM 3849 N N . SER B 1 100 ? -1.231 20.656 -10.227 1 93.5 100 SER B N 1
ATOM 3850 C CA . SER B 1 100 ? -0.957 21.25 -11.531 1 93.5 100 SER B CA 1
ATOM 3851 C C . SER B 1 100 ? -0.893 22.781 -11.438 1 93.5 100 SER B C 1
ATOM 3853 O O . SER B 1 100 ? 0.046 23.391 -11.938 1 93.5 100 SER B O 1
ATOM 3855 N N . PHE B 1 101 ? -1.795 23.359 -10.766 1 93.88 101 PHE B N 1
ATOM 3856 C CA . PHE B 1 101 ? -1.89 24.812 -10.656 1 93.88 101 PHE B CA 1
ATOM 3857 C C . PHE B 1 101 ? -0.703 25.375 -9.883 1 93.88 101 PHE B C 1
ATOM 3859 O O . PHE B 1 101 ? -0.101 26.375 -10.297 1 93.88 101 PHE B O 1
ATOM 3866 N N . ILE B 1 102 ? -0.366 24.812 -8.773 1 90.94 102 ILE B N 1
ATOM 3867 C CA . ILE B 1 102 ? 0.713 25.312 -7.926 1 90.94 102 ILE B CA 1
ATOM 3868 C C . ILE B 1 102 ? 2.037 25.234 -8.688 1 90.94 102 ILE B C 1
ATOM 3870 O O . ILE B 1 102 ? 2.904 26.094 -8.516 1 90.94 102 ILE B O 1
ATOM 3874 N N . THR B 1 103 ? 2.182 24.203 -9.508 1 91.44 103 THR B N 1
ATOM 3875 C CA . THR B 1 103 ? 3.402 24.062 -10.289 1 91.44 103 THR B CA 1
ATOM 3876 C C . THR B 1 103 ? 3.512 25.172 -11.328 1 91.44 103 THR B C 1
ATOM 3878 O O . THR B 1 103 ? 4.613 25.641 -11.633 1 91.44 103 THR B O 1
ATOM 3881 N N . ILE B 1 104 ? 2.414 25.594 -11.859 1 93.62 104 ILE B N 1
ATOM 3882 C CA . ILE B 1 104 ? 2.408 26.75 -12.766 1 93.62 104 ILE B CA 1
ATOM 3883 C C . ILE B 1 104 ? 2.877 28 -12.016 1 93.62 104 ILE B C 1
ATOM 3885 O O . ILE B 1 104 ? 3.682 28.766 -12.531 1 93.62 104 ILE B O 1
ATOM 3889 N N . LEU B 1 105 ? 2.375 28.172 -10.781 1 93 105 LEU B N 1
ATOM 3890 C CA . LEU B 1 105 ? 2.783 29.328 -9.984 1 93 105 LEU B CA 1
ATOM 3891 C C . LEU B 1 105 ? 4.277 29.266 -9.672 1 93 105 LEU B C 1
ATOM 3893 O O . LEU B 1 105 ? 4.949 30.312 -9.656 1 93 105 LEU B O 1
ATOM 3897 N N . TYR B 1 106 ? 4.695 28.094 -9.445 1 90.5 106 TYR B N 1
ATOM 3898 C CA . TYR B 1 106 ? 6.121 27.906 -9.211 1 90.5 106 TYR B CA 1
ATOM 3899 C C . TYR B 1 106 ? 6.93 28.266 -10.453 1 90.5 106 TYR B C 1
ATOM 3901 O O . TYR B 1 106 ? 7.977 28.906 -10.359 1 90.5 106 TYR B O 1
ATOM 3909 N N . HIS B 1 107 ? 6.465 27.844 -11.594 1 92.5 107 HIS B N 1
ATOM 3910 C CA . HIS B 1 107 ? 7.141 28.125 -12.852 1 92.5 107 HIS B CA 1
ATOM 3911 C C . HIS B 1 107 ? 7.293 29.625 -13.078 1 92.5 107 HIS B C 1
ATOM 3913 O O . HIS B 1 107 ? 8.336 30.078 -13.555 1 92.5 107 HIS B O 1
ATOM 3919 N N . TYR B 1 108 ? 6.375 30.406 -12.672 1 94.81 108 TYR B N 1
ATOM 3920 C CA . TYR B 1 108 ? 6.398 31.844 -12.906 1 94.81 108 TYR B CA 1
ATOM 3921 C C . TYR B 1 108 ? 7.059 32.594 -11.75 1 94.81 108 TYR B C 1
ATOM 3923 O O . TYR B 1 108 ? 7.145 33.812 -11.758 1 94.81 108 TYR B O 1
ATOM 3931 N N . GLY B 1 109 ? 7.441 31.891 -10.742 1 93.06 109 GLY B N 1
ATOM 3932 C CA . GLY B 1 109 ? 8.156 32.5 -9.625 1 93.06 109 GLY B CA 1
ATOM 3933 C C . GLY B 1 109 ? 7.25 33.188 -8.633 1 93.06 109 GLY B C 1
ATOM 3934 O O . GLY B 1 109 ? 7.723 33.875 -7.727 1 93.06 109 GLY B O 1
ATOM 3935 N N . ILE B 1 110 ? 6.043 33.031 -8.805 1 93.94 110 ILE B N 1
ATOM 3936 C CA . ILE B 1 110 ? 5.074 33.656 -7.93 1 93.94 110 ILE B CA 1
ATOM 3937 C C . ILE B 1 110 ? 5.141 33.031 -6.535 1 93.94 110 ILE B C 1
ATOM 3939 O O . ILE B 1 110 ? 5.16 33.75 -5.531 1 93.94 110 ILE B O 1
ATOM 3943 N N . LEU B 1 111 ? 5.145 31.75 -6.441 1 91.38 111 LEU B N 1
ATOM 3944 C CA . LEU B 1 111 ? 5.227 31.062 -5.156 1 91.38 111 LEU B CA 1
ATOM 3945 C C . LEU B 1 111 ? 6.48 31.469 -4.395 1 91.38 111 LEU B C 1
ATOM 3947 O O . LEU B 1 111 ? 6.426 31.719 -3.188 1 91.38 111 LEU B O 1
ATOM 3951 N N . GLN B 1 112 ? 7.57 31.562 -5.074 1 92.81 112 GLN B N 1
ATOM 3952 C CA . GLN B 1 112 ? 8.844 31.938 -4.465 1 92.81 112 GLN B CA 1
ATOM 3953 C C . GLN B 1 112 ? 8.773 33.344 -3.863 1 92.81 112 GLN B C 1
ATOM 3955 O O . GLN B 1 112 ? 9.266 33.562 -2.758 1 92.81 112 GLN B O 1
ATOM 3960 N N . LYS B 1 113 ? 8.195 34.188 -4.57 1 93.94 113 LYS B N 1
ATOM 3961 C CA . LYS B 1 113 ? 8.102 35.562 -4.105 1 93.94 113 LYS B CA 1
ATOM 3962 C C . LYS B 1 113 ? 7.254 35.656 -2.836 1 93.94 113 LYS B C 1
ATOM 3964 O O . LYS B 1 113 ? 7.617 36.375 -1.896 1 93.94 113 LYS B O 1
ATOM 3969 N N . VAL B 1 114 ? 6.195 34.969 -2.826 1 93.5 114 VAL B N 1
ATOM 3970 C CA . VAL B 1 114 ? 5.312 35 -1.663 1 93.5 114 VAL B CA 1
ATOM 3971 C C . VAL B 1 114 ? 6.031 34.375 -0.463 1 93.5 114 VAL B C 1
ATOM 3973 O O . VAL B 1 114 ? 5.98 34.906 0.644 1 93.5 114 VAL B O 1
ATOM 3976 N N . VAL B 1 115 ? 6.691 33.281 -0.658 1 93.69 115 VAL B N 1
ATOM 3977 C CA . VAL B 1 115 ? 7.406 32.594 0.403 1 93.69 115 VAL B CA 1
ATOM 3978 C C . VAL B 1 115 ? 8.516 33.5 0.956 1 93.69 115 VAL B C 1
ATOM 3980 O O . VAL B 1 115 ? 8.711 33.562 2.17 1 93.69 115 VAL B O 1
ATOM 3983 N N . GLU B 1 116 ? 9.227 34.125 0.06 1 94.81 116 GLU B N 1
ATOM 3984 C CA . GLU B 1 116 ? 10.312 35 0.48 1 94.81 116 GLU B CA 1
ATOM 3985 C C . GLU B 1 116 ? 9.789 36.156 1.339 1 94.81 116 GLU B C 1
ATOM 3987 O O . GLU B 1 116 ? 10.445 36.562 2.301 1 94.81 116 GLU B O 1
ATOM 3992 N N . TRP B 1 117 ? 8.727 36.625 0.94 1 95.12 117 TRP B N 1
ATOM 3993 C CA . TRP B 1 117 ? 8.148 37.719 1.699 1 95.12 117 TRP B CA 1
ATOM 3994 C C . TRP B 1 117 ? 7.777 37.281 3.111 1 95.12 117 TRP B C 1
ATOM 3996 O O . TRP B 1 117 ? 8.07 38 4.086 1 95.12 117 TRP B O 1
ATOM 4006 N N . VAL B 1 118 ? 7.137 36.188 3.236 1 94.31 118 VAL B N 1
ATOM 4007 C CA . VAL B 1 118 ? 6.762 35.656 4.539 1 94.31 118 VAL B CA 1
ATOM 4008 C C . VAL B 1 118 ? 8.016 35.344 5.352 1 94.31 118 VAL B C 1
ATOM 4010 O O . VAL B 1 118 ? 8.078 35.656 6.547 1 94.31 118 VAL B O 1
ATOM 4013 N N . ALA B 1 119 ? 8.969 34.75 4.672 1 95.5 119 A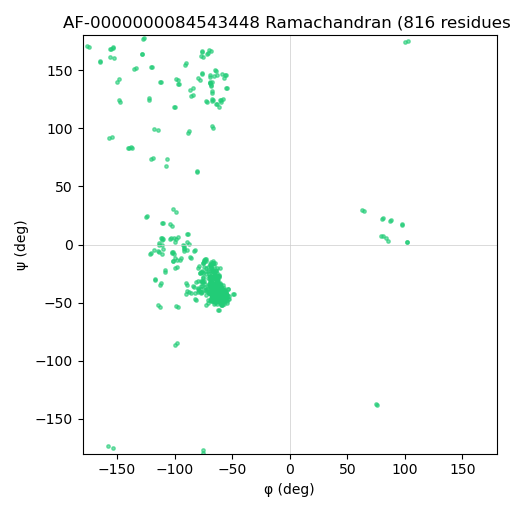LA B N 1
ATOM 4014 C CA . ALA B 1 119 ? 10.219 34.406 5.336 1 95.5 119 ALA B CA 1
ATOM 4015 C C . ALA B 1 119 ? 10.93 35.656 5.855 1 95.5 119 ALA B C 1
ATOM 4017 O O . ALA B 1 119 ? 11.531 35.625 6.926 1 95.5 119 ALA B O 1
ATOM 4018 N N . TRP B 1 120 ? 10.836 36.656 5.039 1 94.81 120 TRP B N 1
ATOM 4019 C CA . TRP B 1 120 ? 11.461 37.938 5.441 1 94.81 120 TRP B CA 1
ATOM 4020 C C . TRP B 1 120 ? 10.852 38.438 6.738 1 94.81 120 TRP B C 1
ATOM 4022 O O . TRP B 1 120 ? 11.578 38.844 7.656 1 94.81 120 TRP B O 1
ATOM 4032 N N . LEU B 1 121 ? 9.617 38.438 6.855 1 94.5 121 LEU B N 1
ATOM 4033 C CA . LEU B 1 121 ? 8.922 38.875 8.055 1 94.5 121 LEU B CA 1
ATOM 4034 C C . LEU B 1 121 ? 9.32 38.031 9.266 1 94.5 121 LEU B C 1
ATOM 4036 O O . LEU B 1 121 ? 9.625 38.594 10.328 1 94.5 121 LEU B O 1
ATOM 4040 N N . MET B 1 122 ? 9.352 36.781 9.117 1 95 122 MET B N 1
ATOM 4041 C CA . MET B 1 122 ? 9.664 35.875 10.227 1 95 122 MET B CA 1
ATOM 4042 C C . MET B 1 122 ? 11.133 36 10.625 1 95 122 MET B C 1
ATOM 4044 O O . MET B 1 122 ? 11.461 36 11.812 1 95 122 MET B O 1
ATOM 4048 N N . MET B 1 123 ? 11.969 36.094 9.617 1 94.56 123 MET B N 1
ATOM 4049 C CA . MET B 1 123 ? 13.398 36.219 9.906 1 94.56 123 MET B CA 1
ATOM 4050 C C . MET B 1 123 ? 13.695 37.5 10.648 1 94.56 123 MET B C 1
ATOM 4052 O O . MET B 1 123 ? 14.547 37.531 11.539 1 94.56 123 MET B O 1
ATOM 4056 N N . LYS B 1 124 ? 13.07 38.562 10.305 1 94.5 124 LYS B N 1
ATOM 4057 C CA . LYS B 1 124 ? 13.289 39.875 10.922 1 94.5 124 LYS B CA 1
ATOM 4058 C C . LYS B 1 124 ? 12.836 39.844 12.383 1 94.5 124 LYS B C 1
ATOM 4060 O O . LYS B 1 124 ? 13.383 40.594 13.203 1 94.5 124 LYS B O 1
ATOM 4065 N N . THR B 1 125 ? 11.945 39.031 12.703 1 95.44 125 THR B N 1
ATOM 4066 C CA . THR B 1 125 ? 11.406 39.031 14.062 1 95.44 125 THR B CA 1
ATOM 4067 C C . THR B 1 125 ? 12.078 37.938 14.891 1 95.44 125 THR B C 1
ATOM 4069 O O . THR B 1 125 ? 12.719 38.219 15.906 1 95.44 125 THR B O 1
ATOM 4072 N N . LEU B 1 126 ? 12.055 36.75 14.375 1 96.31 126 LEU B N 1
ATOM 4073 C CA . LEU B 1 126 ? 12.57 35.594 15.125 1 96.31 126 LEU B CA 1
ATOM 4074 C C . LEU B 1 126 ? 14.094 35.562 15.078 1 96.31 126 LEU B C 1
ATOM 4076 O O . LEU B 1 126 ? 14.727 34.969 15.945 1 96.31 126 LEU B O 1
ATOM 4080 N N . LYS B 1 127 ? 14.672 36.156 14.086 1 94.75 127 LYS B N 1
ATOM 4081 C CA . LYS B 1 127 ? 16.109 36.188 13.875 1 94.75 127 LYS B CA 1
ATOM 4082 C C . LYS B 1 127 ? 16.656 34.781 13.648 1 94.75 127 LYS B C 1
ATOM 4084 O O . LYS B 1 127 ? 17.734 34.438 14.133 1 94.75 127 LYS B O 1
ATOM 4089 N N . THR B 1 128 ? 15.859 33.906 13.094 1 95.69 128 THR B N 1
ATOM 4090 C CA . THR B 1 128 ? 16.328 32.625 12.633 1 95.69 128 THR B CA 1
ATOM 4091 C C . THR B 1 128 ? 17.078 32.75 11.312 1 95.69 128 THR B C 1
ATOM 4093 O O . THR B 1 128 ? 17.078 33.812 10.695 1 95.69 128 THR B O 1
ATOM 4096 N N . SER B 1 129 ? 17.781 31.688 10.953 1 95 129 SER B N 1
ATOM 4097 C CA . SER B 1 129 ? 18.562 31.734 9.719 1 95 129 SER B CA 1
ATOM 4098 C C . SER B 1 129 ? 17.672 31.688 8.492 1 95 129 SER B C 1
ATOM 4100 O O . SER B 1 129 ? 16.5 31.312 8.586 1 95 129 SER B O 1
ATOM 4102 N N . GLY B 1 130 ? 18.203 32.031 7.398 1 94.31 130 GLY B N 1
ATOM 4103 C CA . GLY B 1 130 ? 17.438 32.125 6.168 1 94.31 130 GLY B CA 1
ATOM 4104 C C . GLY B 1 130 ? 16.922 30.766 5.68 1 94.31 130 GLY B C 1
ATOM 4105 O O . GLY B 1 130 ? 15.758 30.656 5.277 1 94.31 130 GLY B O 1
ATOM 4106 N N . SER B 1 131 ? 17.719 29.766 5.699 1 94 131 SER B N 1
ATOM 4107 C CA . SER B 1 131 ? 17.375 28.469 5.129 1 94 131 SER B CA 1
ATOM 4108 C C . SER B 1 131 ? 16.219 27.828 5.887 1 94 131 SER B C 1
ATOM 4110 O O . SER B 1 131 ? 15.242 27.375 5.277 1 94 131 SER B O 1
ATOM 4112 N N . GLU B 1 132 ? 16.344 27.781 7.207 1 95.94 132 GLU B N 1
ATOM 4113 C CA . GLU B 1 132 ? 15.273 27.156 7.988 1 95.94 132 GLU B CA 1
ATOM 4114 C C . GLU B 1 132 ? 13.984 27.984 7.918 1 95.94 132 GLU B C 1
ATOM 4116 O O . GLU B 1 132 ? 12.891 27.422 7.844 1 95.94 132 GLU B O 1
ATOM 4121 N N . THR B 1 133 ? 14.133 29.328 7.902 1 97 133 THR B N 1
ATOM 4122 C CA . THR B 1 133 ? 12.969 30.203 7.848 1 97 133 THR B CA 1
ATOM 4123 C C . THR B 1 133 ? 12.273 30.094 6.492 1 97 133 THR B C 1
ATOM 4125 O O . THR B 1 133 ? 11.039 30.078 6.418 1 97 133 THR B O 1
ATOM 4128 N N . LEU B 1 134 ? 13.047 30.031 5.488 1 95.56 134 LEU B N 1
ATOM 4129 C CA . LEU B 1 134 ? 12.5 29.875 4.148 1 95.56 134 LEU B CA 1
ATOM 4130 C C . LEU B 1 134 ? 11.734 28.562 4.027 1 95.56 134 LEU B C 1
ATOM 4132 O O . LEU B 1 134 ? 10.641 28.516 3.461 1 95.56 134 LEU B O 1
ATOM 4136 N N . SER B 1 135 ? 12.289 27.531 4.5 1 95.75 135 SER B N 1
ATOM 4137 C CA . SER B 1 135 ? 11.641 26.234 4.445 1 95.75 135 SER B CA 1
ATOM 4138 C C . SER B 1 135 ? 10.328 26.234 5.219 1 95.75 135 SER B C 1
ATOM 4140 O O . SER B 1 135 ? 9.312 25.734 4.723 1 95.75 135 SER B O 1
ATOM 4142 N N . CYS B 1 136 ? 10.336 26.734 6.395 1 96.12 136 CYS B N 1
ATOM 4143 C CA . CYS B 1 136 ? 9.141 26.797 7.223 1 96.12 136 CYS B CA 1
ATOM 4144 C C . CYS B 1 136 ? 8.07 27.672 6.578 1 96.12 136 CYS B C 1
ATOM 4146 O O . CYS B 1 136 ? 6.879 27.359 6.66 1 96.12 136 CYS B O 1
ATOM 4148 N N . SER B 1 137 ? 8.492 28.75 5.957 1 96.06 137 SER B N 1
ATOM 4149 C CA . SER B 1 137 ? 7.559 29.625 5.246 1 96.06 137 SER B CA 1
ATOM 4150 C C . SER B 1 137 ? 6.957 28.906 4.043 1 96.06 137 SER B C 1
ATOM 4152 O O . SER B 1 137 ? 5.766 29.047 3.76 1 96.06 137 SER B O 1
ATOM 4154 N N . ALA B 1 138 ? 7.773 28.172 3.389 1 94.5 138 ALA B N 1
ATOM 4155 C CA . ALA B 1 138 ? 7.316 27.422 2.219 1 94.5 138 ALA B CA 1
ATOM 4156 C C . ALA B 1 138 ? 6.27 26.391 2.607 1 94.5 138 ALA B C 1
ATOM 4158 O O . ALA B 1 138 ? 5.348 26.109 1.837 1 94.5 138 ALA B O 1
ATOM 4159 N N . ASN B 1 139 ? 6.332 25.859 3.795 1 95 139 ASN B N 1
ATOM 4160 C CA . ASN B 1 139 ? 5.426 24.812 4.266 1 95 139 ASN B CA 1
ATOM 4161 C C . ASN B 1 139 ? 3.998 25.328 4.402 1 95 139 ASN B C 1
ATOM 4163 O O . ASN B 1 139 ? 3.053 24.531 4.469 1 95 139 ASN B O 1
ATOM 4167 N N . ILE B 1 140 ? 3.85 26.594 4.41 1 93.25 140 ILE B N 1
ATOM 4168 C CA . ILE B 1 140 ? 2.512 27.172 4.434 1 93.25 140 ILE B CA 1
ATOM 4169 C C . ILE B 1 140 ? 1.777 26.828 3.141 1 93.25 140 ILE B C 1
ATOM 4171 O O . ILE B 1 140 ? 0.561 26.625 3.146 1 93.25 140 ILE B O 1
ATOM 4175 N N . PHE B 1 141 ? 2.559 26.641 2.072 1 89.56 141 PHE B N 1
ATOM 4176 C CA . PHE B 1 141 ? 1.952 26.578 0.748 1 89.56 141 PHE B CA 1
ATOM 4177 C C . PHE B 1 141 ? 2.191 25.203 0.112 1 89.56 141 PHE B C 1
ATOM 4179 O O . PHE B 1 141 ? 1.416 24.766 -0.742 1 89.56 141 PHE B O 1
ATOM 4186 N N . VAL B 1 142 ? 3.305 24.625 0.483 1 89.25 142 VAL B N 1
ATOM 4187 C CA . VAL B 1 142 ? 3.66 23.359 -0.123 1 89.25 142 VAL B CA 1
ATOM 4188 C C . VAL B 1 142 ? 3.969 22.328 0.97 1 89.25 142 VAL B C 1
ATOM 4190 O O . VAL B 1 142 ? 4.219 22.703 2.121 1 89.25 142 VAL B O 1
ATOM 4193 N N . GLY B 1 143 ? 3.986 21.125 0.648 1 89.06 143 GLY B N 1
ATOM 4194 C CA . GLY B 1 143 ? 4.078 20.031 1.604 1 89.06 143 GLY B CA 1
ATOM 4195 C C . GLY B 1 143 ? 5.469 19.859 2.186 1 89.06 143 GLY B C 1
ATOM 4196 O O . GLY B 1 143 ? 6.395 20.578 1.816 1 89.06 143 GLY B O 1
ATOM 4197 N N . GLN B 1 144 ? 5.551 18.859 3.037 1 91.94 144 GLN B N 1
ATOM 4198 C CA . GLN B 1 144 ? 6.746 18.656 3.85 1 91.94 144 GLN B CA 1
ATOM 4199 C C . GLN B 1 144 ? 7.902 18.125 3.006 1 91.94 144 GLN B C 1
ATOM 4201 O O . GLN B 1 144 ? 9.062 18.234 3.4 1 91.94 144 GLN B O 1
ATOM 4206 N N . THR B 1 145 ? 7.664 17.547 1.847 1 87.69 145 THR B N 1
ATOM 4207 C CA . THR B 1 145 ? 8.742 17.062 0.991 1 87.69 145 THR B CA 1
ATOM 4208 C C . THR B 1 145 ? 9.07 18.078 -0.098 1 87.69 145 THR B C 1
ATOM 4210 O O . THR B 1 145 ? 10.172 18.078 -0.647 1 87.69 145 THR B O 1
ATOM 4213 N N . GLU B 1 146 ? 8.195 18.984 -0.38 1 87.62 146 GLU B N 1
ATOM 4214 C CA . GLU B 1 146 ? 8.383 19.969 -1.437 1 87.62 146 GLU B CA 1
ATOM 4215 C C . GLU B 1 146 ? 9.062 21.234 -0.902 1 87.62 146 GLU B C 1
ATOM 4217 O O . GLU B 1 146 ? 9.836 21.875 -1.614 1 87.62 146 GLU B O 1
ATOM 4222 N N . ALA B 1 147 ? 8.781 21.562 0.292 1 92.25 147 ALA B N 1
ATOM 4223 C CA . ALA B 1 147 ? 9.328 22.781 0.878 1 92.25 147 ALA B CA 1
ATOM 4224 C C . ALA B 1 147 ? 10.852 22.734 0.913 1 92.25 147 ALA B C 1
ATOM 4226 O O . ALA B 1 147 ? 11.516 23.703 0.551 1 92.25 147 ALA B O 1
ATOM 4227 N N . PRO B 1 148 ? 11.422 21.578 1.25 1 92.88 148 PRO B N 1
ATOM 4228 C CA . PRO B 1 148 ? 12.883 21.5 1.263 1 92.88 148 PRO B CA 1
ATOM 4229 C C . PRO B 1 148 ? 13.492 21.703 -0.119 1 92.88 148 PRO B C 1
ATOM 4231 O O . PRO B 1 148 ? 14.648 22.141 -0.227 1 92.88 148 PRO B O 1
ATOM 4234 N N . LEU B 1 149 ? 12.758 21.469 -1.139 1 88.88 149 LEU B N 1
ATOM 4235 C CA . LEU B 1 149 ? 13.258 21.656 -2.494 1 88.88 149 LEU B CA 1
ATOM 4236 C C . LEU B 1 149 ? 13.594 23.125 -2.736 1 88.88 149 LEU B C 1
ATOM 4238 O O . LEU B 1 149 ? 14.5 23.438 -3.512 1 88.88 149 LEU B O 1
ATOM 4242 N N . LEU B 1 150 ? 12.906 24 -2.076 1 90.62 150 LEU B N 1
ATOM 4243 C CA . LEU B 1 150 ? 13.102 25.438 -2.271 1 90.62 150 LEU B CA 1
ATOM 4244 C C . LEU B 1 150 ? 14.391 25.906 -1.611 1 90.62 150 LEU B C 1
ATOM 4246 O O . LEU B 1 150 ? 14.883 27 -1.903 1 90.62 150 LEU B O 1
ATOM 4250 N N . VAL B 1 151 ? 14.969 25.094 -0.734 1 93.5 151 VAL B N 1
ATOM 4251 C CA . VAL B 1 151 ? 16.203 25.469 -0.059 1 93.5 151 VAL B CA 1
ATOM 4252 C C . VAL B 1 151 ? 17.266 24.391 -0.311 1 93.5 151 VAL B C 1
ATOM 4254 O O . VAL B 1 151 ? 18.172 24.203 0.51 1 93.5 151 VAL B O 1
ATOM 4257 N N . LYS B 1 152 ? 17.094 23.703 -1.38 1 92.06 152 LYS B N 1
ATOM 4258 C CA . LYS B 1 152 ? 17.922 22.562 -1.74 1 92.06 152 LYS B CA 1
ATOM 4259 C C . LYS B 1 152 ? 19.406 22.891 -1.63 1 92.06 152 LYS B C 1
ATOM 4261 O O . LYS B 1 152 ? 20.172 22.141 -1.03 1 92.06 152 LYS B O 1
ATOM 4266 N N . PRO B 1 153 ? 19.891 24.062 -2.07 1 90.31 153 PRO B N 1
ATOM 4267 C CA . PRO B 1 153 ? 21.328 24.344 -2.062 1 90.31 153 PRO B CA 1
ATOM 4268 C C . PRO B 1 153 ? 21.891 24.5 -0.651 1 90.31 153 PRO B C 1
ATOM 4270 O O . PRO B 1 153 ? 23.109 24.391 -0.449 1 90.31 153 PRO B O 1
ATOM 4273 N N . TYR B 1 154 ? 21.062 24.703 0.282 1 92.88 154 TYR B N 1
ATOM 4274 C CA . TYR B 1 154 ? 21.516 25.031 1.627 1 92.88 154 TYR B CA 1
ATOM 4275 C C . TYR B 1 154 ? 21.438 23.812 2.545 1 92.88 154 TYR B C 1
ATOM 4277 O O . TYR B 1 154 ? 22.016 23.828 3.637 1 92.88 154 TYR B O 1
ATOM 4285 N N . ILE B 1 155 ? 20.75 22.75 2.174 1 94.75 155 ILE B N 1
ATOM 4286 C CA . ILE B 1 155 ? 20.438 21.641 3.072 1 94.75 155 ILE B CA 1
ATOM 4287 C C . ILE B 1 155 ? 21.734 20.953 3.504 1 94.75 155 ILE B C 1
ATOM 4289 O O . ILE B 1 155 ? 21.891 20.594 4.672 1 94.75 155 ILE B O 1
ATOM 4293 N N . ALA B 1 156 ? 22.641 20.875 2.617 1 92.75 156 ALA B N 1
ATOM 4294 C CA . ALA B 1 156 ? 23.891 20.188 2.895 1 92.75 156 ALA B CA 1
ATOM 4295 C C . ALA B 1 156 ? 24.688 20.906 3.99 1 92.75 156 ALA B C 1
ATOM 4297 O O . ALA B 1 156 ? 25.391 20.266 4.766 1 92.75 156 ALA B O 1
ATOM 4298 N N . THR B 1 157 ? 24.5 22.172 4.125 1 93.19 157 THR B N 1
ATOM 4299 C CA . THR B 1 157 ? 25.344 22.953 5.031 1 93.19 157 THR B CA 1
ATOM 4300 C C . THR B 1 157 ? 24.531 23.438 6.234 1 93.19 157 THR B C 1
ATOM 4302 O O . THR B 1 157 ? 25.062 24.141 7.094 1 93.19 157 THR B O 1
ATOM 4305 N N . MET B 1 158 ? 23.344 23.016 6.324 1 96 158 MET B N 1
ATOM 4306 C CA . MET B 1 158 ? 22.516 23.391 7.461 1 96 158 MET B CA 1
ATOM 4307 C C . MET B 1 158 ? 23.062 22.812 8.758 1 96 158 MET B C 1
ATOM 4309 O O . MET B 1 158 ? 23.625 21.719 8.766 1 96 158 MET B O 1
ATOM 4313 N N . THR B 1 159 ? 22.906 23.594 9.805 1 96.31 159 THR B N 1
ATOM 4314 C CA . THR B 1 159 ? 23.172 23.016 11.117 1 96.31 159 THR B CA 1
ATOM 4315 C C . THR B 1 159 ? 22.125 21.969 11.484 1 96.31 159 THR B C 1
ATOM 4317 O O . THR B 1 159 ? 21.062 21.891 10.852 1 96.31 159 THR B O 1
ATOM 4320 N N . ARG B 1 160 ? 22.391 21.203 12.492 1 95.81 160 ARG B N 1
ATOM 4321 C CA . ARG B 1 160 ? 21.422 20.203 12.945 1 95.81 160 ARG B CA 1
ATOM 4322 C C . ARG B 1 160 ? 20.156 20.875 13.484 1 95.81 160 ARG B C 1
ATOM 4324 O O . ARG B 1 160 ? 19.047 20.359 13.32 1 95.81 160 ARG B O 1
ATOM 4331 N N . SER B 1 161 ? 20.391 21.984 14.07 1 97.56 161 SER B N 1
ATOM 4332 C CA . SER B 1 161 ? 19.25 22.766 14.547 1 97.56 161 SER B CA 1
ATOM 4333 C C . SER B 1 161 ? 18.375 23.25 13.391 1 97.56 161 SER B C 1
ATOM 4335 O O . SER B 1 161 ? 17.156 23.219 13.477 1 97.56 161 SER B O 1
ATOM 4337 N N . GLU B 1 162 ? 19.016 23.672 12.375 1 97.31 162 GLU B N 1
ATOM 4338 C CA . GLU B 1 162 ? 18.297 24.125 11.188 1 97.31 162 GLU B CA 1
ATOM 4339 C C . GLU B 1 162 ? 17.547 22.969 10.516 1 97.31 162 GLU B C 1
ATOM 4341 O O . GLU B 1 162 ? 16.422 23.141 10.055 1 97.31 162 GLU B O 1
ATOM 4346 N N . ILE B 1 163 ? 18.172 21.844 10.516 1 97.25 163 ILE B N 1
ATOM 4347 C CA . ILE B 1 163 ? 17.531 20.672 9.953 1 97.25 163 ILE B CA 1
ATOM 4348 C C . ILE B 1 163 ? 16.297 20.297 10.781 1 97.25 163 ILE B C 1
ATOM 4350 O O . ILE B 1 163 ? 15.234 20 10.234 1 97.25 163 ILE B O 1
ATOM 4354 N N . HIS B 1 164 ? 16.469 20.328 12.031 1 97.88 164 HIS B N 1
ATOM 4355 C CA . HIS B 1 164 ? 15.352 20.047 12.922 1 97.88 164 HIS B CA 1
ATOM 4356 C C . HIS B 1 164 ? 14.203 21.016 12.68 1 97.88 164 HIS B C 1
ATOM 4358 O O . HIS B 1 164 ? 13.031 20.625 12.664 1 97.88 164 HIS B O 1
ATOM 4364 N N . ALA B 1 165 ? 14.523 22.281 12.492 1 98.19 165 ALA B N 1
ATOM 4365 C CA . ALA B 1 165 ? 13.508 23.297 12.234 1 98.19 165 ALA B CA 1
ATOM 4366 C C . ALA B 1 165 ? 12.797 23.047 10.906 1 98.19 165 ALA B C 1
ATOM 4368 O O . ALA B 1 165 ? 11.57 23.188 10.812 1 98.19 165 ALA B O 1
ATOM 4369 N N . MET B 1 166 ? 13.531 22.719 9.938 1 97.56 166 MET B N 1
ATOM 4370 C CA . MET B 1 166 ? 12.969 22.391 8.633 1 97.56 166 MET B CA 1
ATOM 4371 C C . MET B 1 166 ? 12 21.219 8.734 1 97.56 166 MET B C 1
ATOM 4373 O O . MET B 1 166 ? 10.891 21.266 8.203 1 97.56 166 MET B O 1
ATOM 4377 N N . MET B 1 167 ? 12.43 20.219 9.469 1 97.62 167 MET B N 1
ATOM 4378 C CA . MET B 1 167 ? 11.594 19.031 9.641 1 97.62 167 MET B CA 1
ATOM 4379 C C . MET B 1 167 ? 10.336 19.359 10.438 1 97.62 167 MET B C 1
ATOM 4381 O O . MET B 1 167 ? 9.234 18.953 10.062 1 97.62 167 MET B O 1
ATOM 4385 N N . THR B 1 168 ? 10.508 20.094 11.484 1 98.38 168 THR B N 1
ATOM 4386 C CA . THR B 1 168 ? 9.398 20.484 12.344 1 98.38 168 THR B CA 1
ATOM 4387 C C . THR B 1 168 ? 8.375 21.312 11.57 1 98.38 168 THR B C 1
ATOM 4389 O O . THR B 1 168 ? 7.164 21.109 11.719 1 98.38 168 THR B O 1
ATOM 4392 N N . GLY B 1 169 ? 8.859 22.219 10.805 1 97.69 169 GLY B N 1
ATOM 4393 C CA . GLY B 1 169 ? 7.961 23 9.969 1 97.69 169 GLY B CA 1
ATOM 4394 C C . GLY B 1 169 ? 7.129 22.141 9.031 1 97.69 169 GLY B C 1
ATOM 4395 O O . GLY B 1 169 ? 5.941 22.406 8.836 1 97.69 169 GLY B O 1
ATOM 4396 N N . GLY B 1 170 ? 7.75 21.203 8.484 1 96.31 170 GLY B N 1
ATOM 4397 C CA . GLY B 1 170 ? 7.047 20.266 7.613 1 96.31 170 GLY B CA 1
ATOM 4398 C C . GLY B 1 170 ? 5.973 19.484 8.328 1 96.31 170 GLY B C 1
ATOM 4399 O O . GLY B 1 170 ? 4.887 19.266 7.785 1 96.31 170 GLY B O 1
ATOM 4400 N N . PHE B 1 171 ? 6.246 19.094 9.516 1 97.19 171 PHE B N 1
ATOM 4401 C CA . PHE B 1 171 ? 5.309 18.297 10.297 1 97.19 171 PHE B CA 1
ATOM 4402 C C . PHE B 1 171 ? 4.164 19.156 10.812 1 97.19 171 PHE B C 1
ATOM 4404 O O . PHE B 1 171 ? 3.057 18.656 11.039 1 97.19 171 PHE B O 1
ATOM 4411 N N . ALA B 1 172 ? 4.367 20.453 10.945 1 97.56 172 ALA B N 1
ATOM 4412 C CA . ALA B 1 172 ? 3.438 21.328 11.656 1 97.56 172 ALA B CA 1
ATOM 4413 C C . ALA B 1 172 ? 2.412 21.938 10.703 1 97.56 172 ALA B C 1
ATOM 4415 O O . ALA B 1 172 ? 1.498 22.641 11.125 1 97.56 172 ALA B O 1
ATOM 4416 N N . THR B 1 173 ? 2.523 21.641 9.469 1 93.69 173 THR B N 1
ATOM 4417 C CA . THR B 1 173 ? 1.647 22.266 8.484 1 93.69 173 THR B CA 1
ATOM 4418 C C . THR B 1 173 ? 1.103 21.234 7.504 1 93.69 173 THR B C 1
ATOM 4420 O O . THR B 1 173 ? 1.66 20.141 7.375 1 93.69 173 THR B O 1
ATOM 4423 N N . VAL B 1 174 ? -0.074 21.578 7.027 1 91.75 174 VAL B N 1
ATOM 4424 C CA . VAL B 1 174 ? -0.626 20.859 5.887 1 91.75 174 VAL B CA 1
ATOM 4425 C C . VAL B 1 174 ? -0.679 21.781 4.668 1 91.75 174 VAL B C 1
ATOM 4427 O O . VAL B 1 174 ? -0.927 22.984 4.797 1 91.75 174 VAL B O 1
ATOM 4430 N N . ALA B 1 175 ? -0.341 21.219 3.531 1 81.5 175 ALA B N 1
ATOM 4431 C CA . ALA B 1 175 ? -0.378 22.094 2.361 1 81.5 175 ALA B CA 1
ATOM 4432 C C . ALA B 1 175 ? -0.61 21.297 1.085 1 81.5 175 ALA B C 1
ATOM 4434 O O . ALA B 1 175 ? -0.717 20.062 1.126 1 81.5 175 ALA B O 1
ATOM 4435 N N . GLY B 1 176 ? -0.875 22.188 0.107 1 78.06 176 GLY B N 1
ATOM 4436 C CA . GLY B 1 176 ? -0.925 21.609 -1.228 1 78.06 176 GLY B CA 1
ATOM 4437 C C . GLY B 1 176 ? -2.201 20.828 -1.494 1 78.06 176 GLY B C 1
ATOM 4438 O O . GLY B 1 176 ? -3.297 21.312 -1.188 1 78.06 176 GLY B O 1
ATOM 4439 N N . GLY B 1 177 ? -1.978 19.766 -2.109 1 81.81 177 GLY B N 1
ATOM 4440 C CA . GLY B 1 177 ? -3.102 18.984 -2.596 1 81.81 177 GLY B CA 1
ATOM 4441 C C . GLY B 1 177 ? -3.939 18.391 -1.479 1 81.81 177 GLY B C 1
ATOM 4442 O O . GLY B 1 177 ? -5.164 18.312 -1.589 1 81.81 177 GLY B O 1
ATOM 4443 N N . VAL B 1 178 ? -3.391 18.125 -0.4 1 88.19 178 VAL B N 1
ATOM 4444 C CA . VAL B 1 178 ? -4.16 17.484 0.665 1 88.19 178 VAL B CA 1
ATOM 4445 C C . VAL B 1 178 ? -5.004 18.531 1.388 1 88.19 178 VAL B C 1
ATOM 4447 O O . VAL B 1 178 ? -6.102 18.234 1.863 1 88.19 178 VAL B O 1
ATOM 4450 N N . LEU B 1 179 ? -4.52 19.766 1.456 1 89.81 179 LEU B N 1
ATOM 4451 C CA . LEU B 1 179 ? -5.355 20.844 1.987 1 89.81 179 LEU B CA 1
ATOM 4452 C C . LEU B 1 179 ? -6.641 20.984 1.177 1 89.81 179 LEU B C 1
ATOM 4454 O O . LEU B 1 179 ? -7.719 21.172 1.744 1 89.81 179 LEU B O 1
ATOM 4458 N N . ALA B 1 180 ? -6.488 20.938 -0.093 1 88.38 180 ALA B N 1
ATOM 4459 C CA . ALA B 1 180 ? -7.645 20.984 -0.986 1 88.38 180 ALA B CA 1
ATOM 4460 C C . ALA B 1 180 ? -8.625 19.859 -0.671 1 88.38 180 ALA B C 1
ATOM 4462 O O . ALA B 1 180 ? -9.836 20.047 -0.722 1 88.38 180 ALA B O 1
ATOM 4463 N N . ALA B 1 181 ? -8.094 18.766 -0.377 1 90.31 181 ALA B N 1
ATOM 4464 C CA . ALA B 1 181 ? -8.938 17.609 -0.022 1 90.31 181 ALA B CA 1
ATOM 4465 C C . ALA B 1 181 ? -9.742 17.891 1.244 1 90.31 181 ALA B C 1
ATOM 4467 O O . ALA B 1 181 ? -10.93 17.578 1.312 1 90.31 181 ALA B O 1
ATOM 4468 N N . TYR B 1 182 ? -9.148 18.5 2.229 1 93.69 182 TYR B N 1
ATOM 4469 C CA . TYR B 1 182 ? -9.828 18.781 3.49 1 93.69 182 TYR B CA 1
ATOM 4470 C C . TYR B 1 182 ? -10.938 19.812 3.299 1 93.69 182 TYR B C 1
ATOM 4472 O O . TYR B 1 182 ? -11.984 19.734 3.941 1 93.69 182 TYR B O 1
ATOM 4480 N N . ILE B 1 183 ? -10.656 20.703 2.471 1 91.62 183 ILE B N 1
ATOM 4481 C CA . ILE B 1 183 ? -11.68 21.688 2.129 1 91.62 183 ILE B CA 1
ATOM 4482 C C . ILE B 1 183 ? -12.859 20.984 1.454 1 91.62 183 ILE B C 1
ATOM 4484 O O . ILE B 1 183 ? -14.016 21.266 1.747 1 91.62 183 ILE B O 1
ATOM 4488 N N . SER B 1 184 ? -12.57 20.031 0.635 1 89.31 184 SER B N 1
ATOM 4489 C CA . SER B 1 184 ? -13.609 19.266 -0.038 1 89.31 184 SER B CA 1
ATOM 4490 C C . SER B 1 184 ? -14.414 18.422 0.957 1 89.31 184 SER B C 1
ATOM 4492 O O . SER B 1 184 ? -15.555 18.047 0.683 1 89.31 184 SER B O 1
ATOM 4494 N N . PHE B 1 185 ? -13.805 18.125 2.111 1 91.69 185 PHE B N 1
ATOM 4495 C CA . PHE B 1 185 ? -14.5 17.406 3.168 1 91.69 185 PHE B CA 1
ATOM 4496 C C . PHE B 1 185 ? -15.508 18.312 3.867 1 91.69 185 PHE B C 1
ATOM 4498 O O . PHE B 1 185 ? -16.344 17.844 4.641 1 91.69 185 PHE B O 1
ATOM 4505 N N . GLY B 1 186 ? -15.438 19.594 3.621 1 90 186 GLY B N 1
ATOM 4506 C CA . GLY B 1 186 ? -16.328 20.547 4.27 1 90 186 GLY B CA 1
ATOM 4507 C C . GLY B 1 186 ? -15.664 21.297 5.414 1 90 186 GLY B C 1
ATOM 4508 O O . GLY B 1 186 ? -16.312 22.094 6.105 1 90 186 GLY B O 1
ATOM 4509 N N . VAL B 1 187 ? -14.43 21.047 5.629 1 92.5 187 VAL B N 1
ATOM 4510 C CA . VAL B 1 187 ? -13.719 21.828 6.637 1 92.5 187 VAL B CA 1
ATOM 4511 C C . VAL B 1 187 ? -13.586 23.281 6.172 1 92.5 187 VAL B C 1
ATOM 4513 O O . VAL B 1 187 ? -13.195 23.531 5.031 1 92.5 187 VAL B O 1
ATOM 4516 N N . PRO B 1 188 ? -13.898 24.188 7.012 1 90.38 188 PRO B N 1
ATOM 4517 C CA . PRO B 1 188 ? -13.852 25.594 6.574 1 90.38 188 PRO B CA 1
ATOM 4518 C C . PRO B 1 188 ? -12.461 26.016 6.109 1 90.38 188 PRO B C 1
ATOM 4520 O O . PRO B 1 188 ? -11.5 25.953 6.883 1 90.38 188 PRO B O 1
ATOM 4523 N N . ALA B 1 189 ? -12.445 26.5 4.898 1 91.69 189 ALA B N 1
ATOM 4524 C CA . ALA B 1 189 ? -11.18 26.812 4.246 1 91.69 189 ALA B CA 1
ATOM 4525 C C . ALA B 1 189 ? -10.445 27.922 4.988 1 91.69 189 ALA B C 1
ATOM 4527 O O . ALA B 1 189 ? -9.219 27.906 5.086 1 91.69 189 ALA B O 1
ATOM 4528 N N . GLU B 1 190 ? -11.172 28.906 5.484 1 91.56 190 GLU B N 1
ATOM 4529 C CA . GLU B 1 190 ? -10.562 30.047 6.164 1 91.56 190 GLU B CA 1
ATOM 4530 C C . GLU B 1 190 ? -9.789 29.594 7.402 1 91.56 190 GLU B C 1
ATOM 4532 O O . GLU B 1 190 ? -8.727 30.141 7.711 1 91.56 190 GLU B O 1
ATOM 4537 N N . HIS B 1 191 ? -10.258 28.594 8.055 1 92.75 191 HIS B N 1
ATOM 4538 C CA . HIS B 1 191 ? -9.586 28.109 9.25 1 92.75 191 HIS B CA 1
ATOM 4539 C C . HIS B 1 191 ? -8.391 27.234 8.898 1 92.75 191 HIS B C 1
ATOM 4541 O O . HIS B 1 191 ? -7.383 27.234 9.609 1 92.75 191 HIS B O 1
ATOM 4547 N N . LEU B 1 192 ? -8.531 26.438 7.848 1 93.88 192 LEU B N 1
ATOM 4548 C CA . LEU B 1 192 ? -7.402 25.625 7.402 1 93.88 192 LEU B CA 1
ATOM 4549 C C . LEU B 1 192 ? -6.234 26.516 6.969 1 93.88 192 LEU B C 1
ATOM 4551 O O . LEU B 1 192 ? -5.082 26.234 7.312 1 93.88 192 LEU B O 1
ATOM 4555 N N . ILE B 1 193 ? -6.5 27.547 6.262 1 91.44 193 ILE B N 1
ATOM 4556 C CA . ILE B 1 193 ? -5.469 28.469 5.805 1 91.44 193 ILE B CA 1
ATOM 4557 C C . ILE B 1 193 ? -4.859 29.203 7.004 1 91.44 193 ILE B C 1
ATOM 4559 O O . ILE B 1 193 ? -3.639 29.328 7.102 1 91.44 193 ILE B O 1
ATOM 4563 N N . ALA B 1 194 ? -5.703 29.609 7.855 1 93.31 194 ALA B N 1
ATOM 4564 C CA . ALA B 1 194 ? -5.238 30.281 9.062 1 93.31 194 ALA B CA 1
ATOM 4565 C C . ALA B 1 194 ? -4.305 29.391 9.867 1 93.31 194 ALA B C 1
ATOM 4567 O O . ALA B 1 194 ? -3.287 29.844 10.391 1 93.31 194 ALA B O 1
ATOM 4568 N N . ALA B 1 195 ? -4.711 28.172 9.992 1 95.62 195 ALA B N 1
ATOM 4569 C CA . ALA B 1 195 ? -3.91 27.219 10.75 1 95.62 195 ALA B CA 1
ATOM 4570 C C . ALA B 1 195 ? -2.504 27.094 10.164 1 95.62 195 ALA B C 1
ATOM 4572 O O . ALA B 1 195 ? -1.52 27.062 10.906 1 95.62 195 ALA B O 1
ATOM 4573 N N . SER B 1 196 ? -2.398 27.016 8.906 1 92.75 196 SER B N 1
ATOM 4574 C CA . SER B 1 196 ? -1.104 26.875 8.25 1 92.75 196 SER B CA 1
ATOM 4575 C C . SER B 1 196 ? -0.232 28.109 8.461 1 92.75 196 SER B C 1
ATOM 4577 O O . SER B 1 196 ? 0.97 27.984 8.711 1 92.75 196 SER B O 1
ATOM 4579 N N . VAL B 1 197 ? -0.822 29.25 8.391 1 92.56 197 VAL B N 1
ATOM 4580 C CA . VAL B 1 197 ? -0.098 30.5 8.562 1 92.56 197 VAL B CA 1
ATOM 4581 C C . VAL B 1 197 ? 0.384 30.625 10.008 1 92.56 197 VAL B C 1
ATOM 4583 O O . VAL B 1 197 ? 1.535 30.984 10.258 1 92.56 197 VAL B O 1
ATOM 4586 N N . MET B 1 198 ? -0.448 30.266 10.945 1 95.94 198 MET B N 1
ATOM 4587 C CA . MET B 1 198 ? -0.138 30.375 12.367 1 95.94 198 MET B CA 1
ATOM 4588 C C . MET B 1 198 ? 0.932 29.375 12.773 1 95.94 198 MET B C 1
ATOM 4590 O O . MET B 1 198 ? 1.764 29.656 13.633 1 95.94 198 MET B O 1
ATOM 4594 N N . SER B 1 199 ? 0.92 28.25 12.117 1 96.31 199 SER B N 1
ATOM 4595 C CA . SER B 1 199 ? 1.779 27.141 12.531 1 96.31 199 SER B CA 1
ATOM 4596 C C . SER B 1 199 ? 3.225 27.375 12.109 1 96.31 199 SER B C 1
ATOM 4598 O O . SER B 1 199 ? 4.148 26.812 12.695 1 96.31 199 SER B O 1
ATOM 4600 N N . ALA B 1 200 ? 3.461 28.172 11.102 1 95.62 200 ALA B N 1
ATOM 4601 C CA . ALA B 1 200 ? 4.812 28.406 10.602 1 95.62 200 ALA B CA 1
ATOM 4602 C C . ALA B 1 200 ? 5.695 29.031 11.68 1 95.62 200 ALA B C 1
ATOM 4604 O O . ALA B 1 200 ? 6.715 28.453 12.062 1 95.62 200 ALA B O 1
ATOM 4605 N N . PRO B 1 201 ? 5.309 30.156 12.25 1 97 201 PRO B N 1
ATOM 4606 C CA . PRO B 1 201 ? 6.145 30.703 13.32 1 97 201 PRO B CA 1
ATOM 4607 C C . PRO B 1 201 ? 6.145 29.844 14.578 1 97 201 PRO B C 1
ATOM 4609 O O . PRO B 1 201 ? 7.152 29.781 15.289 1 97 201 PRO B O 1
ATOM 4612 N N . ALA B 1 202 ? 5.031 29.188 14.883 1 97.88 202 ALA B N 1
ATOM 4613 C CA . ALA B 1 202 ? 4.957 28.297 16.047 1 97.88 202 ALA B CA 1
ATOM 4614 C C . ALA B 1 202 ? 5.961 27.156 15.914 1 97.88 202 ALA B C 1
ATOM 4616 O O . ALA B 1 202 ? 6.578 26.75 16.906 1 97.88 202 ALA B O 1
ATOM 4617 N N . SER B 1 203 ? 6.035 26.625 14.688 1 98.19 203 SER B N 1
ATOM 4618 C CA . SER B 1 203 ? 6.945 25.516 14.469 1 98.19 203 SER B CA 1
ATOM 4619 C C . SER B 1 203 ? 8.398 25.922 14.68 1 98.19 203 SER B C 1
ATOM 4621 O O . SER B 1 203 ? 9.188 25.172 15.242 1 98.19 203 SER B O 1
ATOM 4623 N N . LEU B 1 204 ? 8.766 27.109 14.234 1 97.75 204 LEU B N 1
ATOM 4624 C CA . LEU B 1 204 ? 10.117 27.625 14.461 1 97.75 204 LEU B CA 1
ATOM 4625 C C . LEU B 1 204 ? 10.375 27.812 15.953 1 97.75 204 LEU B C 1
ATOM 4627 O O . LEU B 1 204 ? 11.438 27.453 16.453 1 97.75 204 LEU B O 1
ATOM 4631 N N . ALA B 1 205 ? 9.43 28.375 16.641 1 98.06 205 ALA B N 1
ATOM 4632 C CA . ALA B 1 205 ? 9.57 28.609 18.078 1 98.06 205 ALA B CA 1
ATOM 4633 C C . ALA B 1 205 ? 9.789 27.297 18.828 1 98.06 205 ALA B C 1
ATOM 4635 O O . ALA B 1 205 ? 10.742 27.172 19.609 1 98.06 205 ALA B O 1
ATOM 4636 N N . ILE B 1 206 ? 8.961 26.375 18.578 1 98.12 206 ILE B N 1
ATOM 4637 C CA . ILE B 1 206 ? 9.008 25.109 19.297 1 98.12 206 ILE B CA 1
ATOM 4638 C C . ILE B 1 206 ? 10.281 24.344 18.922 1 98.12 206 ILE B C 1
ATOM 4640 O O . ILE B 1 206 ? 10.867 23.656 19.766 1 98.12 206 ILE B O 1
ATOM 4644 N N . SER B 1 207 ? 10.617 24.359 17.609 1 98.38 207 SER B N 1
ATOM 4645 C CA . SER B 1 207 ? 11.836 23.688 17.188 1 98.38 207 SER B CA 1
ATOM 4646 C C . SER B 1 207 ? 13.062 24.25 17.891 1 98.38 207 SER B C 1
ATOM 4648 O O . SER B 1 207 ? 13.977 23.5 18.25 1 98.38 207 SER B O 1
ATOM 4650 N N . LYS B 1 208 ? 13.125 25.531 18.109 1 98.06 208 LYS B N 1
ATOM 4651 C CA . LYS B 1 208 ? 14.266 26.188 18.734 1 98.06 208 LYS B CA 1
ATOM 4652 C C . LYS B 1 208 ? 14.297 25.938 20.234 1 98.06 208 LYS B C 1
ATOM 4654 O O . LYS B 1 208 ? 15.32 26.156 20.891 1 98.06 208 LYS B O 1
ATOM 4659 N N . ILE B 1 209 ? 13.188 25.484 20.781 1 98.25 209 ILE B N 1
ATOM 4660 C CA . ILE B 1 209 ? 13.211 25 22.172 1 98.25 209 ILE B CA 1
ATOM 4661 C C . ILE B 1 209 ? 13.719 23.562 22.203 1 98.25 209 ILE B C 1
ATOM 4663 O O . ILE B 1 209 ? 14.617 23.234 22.969 1 98.25 209 ILE B O 1
ATOM 4667 N N . PHE B 1 210 ? 13.188 22.672 21.312 1 97.06 210 PHE B N 1
ATOM 4668 C CA . PHE B 1 210 ? 13.523 21.266 21.281 1 97.06 210 PHE B CA 1
ATOM 4669 C C . PHE B 1 210 ? 14.984 21.062 20.906 1 97.06 210 PHE B C 1
ATOM 4671 O O . PHE B 1 210 ? 15.648 20.172 21.453 1 97.06 210 PHE B O 1
ATOM 4678 N N . TYR B 1 211 ? 15.414 21.859 19.938 1 97.06 211 TYR B N 1
ATOM 4679 C CA . TYR B 1 211 ? 16.781 21.766 19.453 1 97.06 211 TYR B CA 1
ATOM 4680 C C . TYR B 1 211 ? 17.359 23.141 19.188 1 97.06 211 TYR B C 1
ATOM 4682 O O . TYR B 1 211 ? 17.484 23.562 18.031 1 97.06 211 TYR B O 1
ATOM 4690 N N . PRO B 1 212 ? 17.844 23.75 20.219 1 97.19 212 PRO B N 1
ATOM 4691 C CA . PRO B 1 212 ? 18.344 25.125 20.109 1 97.19 212 PRO B CA 1
ATOM 4692 C C . PRO B 1 212 ? 19.562 25.25 19.188 1 97.19 212 PRO B C 1
ATOM 4694 O O . PRO B 1 212 ? 20.312 24.266 19.031 1 97.19 212 PRO B O 1
ATOM 4697 N N . GLU B 1 213 ? 19.703 26.391 18.547 1 95.94 213 GLU B N 1
ATOM 4698 C CA . GLU B 1 213 ? 20.859 26.672 17.703 1 95.94 213 GLU B CA 1
ATOM 4699 C C . GLU B 1 213 ? 22.125 26.891 18.531 1 95.94 213 GLU B C 1
ATOM 4701 O O . GLU B 1 213 ? 22.141 27.766 19.406 1 95.94 213 GLU B O 1
ATOM 4706 N N . THR B 1 214 ? 23.109 26.078 18.219 1 93.31 214 THR B N 1
ATOM 4707 C CA . THR B 1 214 ? 24.359 26.203 18.969 1 93.31 214 THR B CA 1
ATOM 4708 C C . THR B 1 214 ? 25.531 26.516 18.047 1 93.31 214 THR B C 1
ATOM 4710 O O . THR B 1 214 ? 26.641 26.766 18.5 1 93.31 214 THR B O 1
ATOM 4713 N N . GLU B 1 215 ? 25.297 26.484 16.812 1 92.69 215 GLU B N 1
ATOM 4714 C CA . GLU B 1 215 ? 26.328 26.719 15.797 1 92.69 215 GLU B CA 1
ATOM 4715 C C . GLU B 1 215 ? 25.969 27.906 14.914 1 92.69 215 GLU B C 1
ATOM 4717 O O . GLU B 1 215 ? 24.797 28.234 14.758 1 92.69 215 GLU B O 1
ATOM 4722 N N . PRO B 1 216 ? 27.062 28.516 14.398 1 91.06 216 PRO B N 1
ATOM 4723 C CA . PRO B 1 216 ? 26.75 29.578 13.438 1 91.06 216 PRO B CA 1
ATOM 4724 C C . PRO B 1 216 ? 26.172 29.047 12.133 1 91.06 216 PRO B C 1
ATOM 4726 O O . PRO B 1 216 ? 26.594 27.984 11.648 1 91.06 216 PRO B O 1
ATOM 4729 N N . SER B 1 217 ? 25.172 29.719 11.617 1 91.44 217 SER B N 1
ATOM 4730 C CA . SER B 1 217 ? 24.531 29.312 10.367 1 91.44 217 SER B CA 1
ATOM 4731 C C . SER B 1 217 ? 25.094 30.078 9.18 1 91.44 217 SER B C 1
ATOM 4733 O O . SER B 1 217 ? 25.25 31.312 9.234 1 91.44 217 SER B O 1
ATOM 4735 N N . PRO B 1 218 ? 25.328 29.438 8.094 1 88.81 218 PRO B N 1
ATOM 4736 C CA . PRO B 1 218 ? 25.812 30.109 6.891 1 88.81 218 PRO B CA 1
ATOM 4737 C C . PRO B 1 218 ? 24.766 31.031 6.262 1 88.81 218 PRO B C 1
ATOM 4739 O O . PRO B 1 218 ? 25.125 31.938 5.488 1 88.81 218 PRO B O 1
ATOM 4742 N N . THR B 1 219 ? 23.531 30.875 6.551 1 89.19 219 THR B N 1
ATOM 4743 C CA . THR B 1 219 ? 22.484 31.641 5.895 1 89.19 219 THR B CA 1
ATOM 4744 C C . THR B 1 219 ? 21.844 32.625 6.867 1 89.19 219 THR B C 1
ATOM 4746 O O . THR B 1 219 ? 20.766 33.156 6.605 1 89.19 219 THR B O 1
ATOM 4749 N N . ALA B 1 220 ? 22.516 32.875 7.875 1 88.19 220 ALA B N 1
ATOM 4750 C CA . ALA B 1 220 ? 21.984 33.844 8.836 1 88.19 220 ALA B CA 1
ATOM 4751 C C . ALA B 1 220 ? 21.781 35.219 8.188 1 88.19 220 ALA B C 1
ATOM 4753 O O . ALA B 1 220 ? 22.688 35.719 7.516 1 88.19 220 ALA B O 1
ATOM 4754 N N . GLY B 1 221 ? 20.594 35.656 8.297 1 84.06 221 GLY B N 1
ATOM 4755 C CA . GLY B 1 221 ? 20.297 37.031 7.859 1 84.06 221 GLY B CA 1
ATOM 4756 C C . GLY B 1 221 ? 20.047 37.125 6.367 1 84.06 221 GLY B C 1
ATOM 4757 O O . GLY B 1 221 ? 19.891 38.219 5.832 1 84.06 221 GLY B O 1
ATOM 4758 N N . LYS B 1 222 ? 20 36.062 5.672 1 86.62 222 LYS B N 1
ATOM 4759 C CA . LYS B 1 222 ? 19.797 36.062 4.227 1 86.62 222 LYS B CA 1
ATOM 4760 C C . LYS B 1 222 ? 18.578 35.25 3.834 1 86.62 222 LYS B C 1
ATOM 4762 O O . LYS B 1 222 ? 18.391 34.125 4.328 1 86.62 222 LYS B O 1
ATOM 4767 N N . VAL B 1 223 ? 17.734 35.906 3.107 1 83.56 223 VAL B N 1
ATOM 4768 C CA . VAL B 1 223 ? 16.562 35.219 2.588 1 83.56 223 VAL B CA 1
ATOM 4769 C C . VAL B 1 223 ? 16.594 35.219 1.062 1 83.56 223 VAL B C 1
ATOM 4771 O O . VAL B 1 223 ? 16.312 36.219 0.423 1 83.56 223 VAL B O 1
ATOM 4774 N N . LYS B 1 224 ? 17.016 34.156 0.475 1 84.44 224 LYS B N 1
ATOM 4775 C CA . LYS B 1 224 ? 17.016 34.062 -0.982 1 84.44 224 LYS B CA 1
ATOM 4776 C C . LYS B 1 224 ? 16.797 32.625 -1.454 1 84.44 224 LYS B C 1
ATOM 4778 O O . LYS B 1 224 ? 17.422 31.703 -0.959 1 84.44 224 LYS B O 1
ATOM 4783 N N . ILE B 1 225 ? 15.758 32.531 -2.268 1 82.06 225 ILE B N 1
ATOM 4784 C CA . ILE B 1 225 ? 15.539 31.25 -2.928 1 82.06 225 ILE B CA 1
ATOM 4785 C C . ILE B 1 225 ? 16.359 31.188 -4.211 1 82.06 225 ILE B C 1
ATOM 4787 O O . ILE B 1 225 ? 16.219 32.031 -5.094 1 82.06 225 ILE B O 1
ATOM 4791 N N . GLU B 1 226 ? 17.109 30.141 -4.328 1 79.44 226 GLU B N 1
ATOM 4792 C CA . GLU B 1 226 ? 18.047 30.078 -5.449 1 79.44 226 GLU B CA 1
ATOM 4793 C C . GLU B 1 226 ? 17.656 28.969 -6.434 1 79.44 226 GLU B C 1
ATOM 4795 O O . GLU B 1 226 ? 18.25 28.844 -7.504 1 79.44 226 GLU B O 1
ATOM 4800 N N . VAL B 1 227 ? 16.594 28.234 -6.164 1 79.44 227 VAL B N 1
ATOM 4801 C CA . VAL B 1 227 ? 16.219 27.125 -7.043 1 79.44 227 VAL B CA 1
ATOM 4802 C C . VAL B 1 227 ? 15.391 27.656 -8.211 1 79.44 227 VAL B C 1
ATOM 4804 O O . VAL B 1 227 ? 14.484 28.453 -8.023 1 79.44 227 VAL B O 1
ATOM 4807 N N . LYS B 1 228 ? 15.758 27.156 -9.508 1 78.69 228 LYS B N 1
ATOM 4808 C CA . LYS B 1 228 ? 15.062 27.531 -10.734 1 78.69 228 LYS B CA 1
ATOM 4809 C C . LYS B 1 228 ? 14.055 26.453 -11.141 1 78.69 228 LYS B C 1
ATOM 4811 O O . LYS B 1 228 ? 14.305 25.266 -10.969 1 78.69 228 LYS B O 1
ATOM 4816 N N . PRO B 1 229 ? 12.969 27.078 -11.641 1 81.69 229 PRO B N 1
ATOM 4817 C CA . PRO B 1 229 ? 12 26.109 -12.172 1 81.69 229 PRO B CA 1
ATOM 4818 C C . PRO B 1 229 ? 12.586 25.234 -13.273 1 81.69 229 PRO B C 1
ATOM 4820 O O . PRO B 1 229 ? 13.414 25.703 -14.062 1 81.69 229 PRO B O 1
ATOM 4823 N N . THR B 1 230 ? 12.141 24.031 -13.344 1 81.5 230 THR B N 1
ATOM 4824 C CA . THR B 1 230 ? 12.672 23.094 -14.328 1 81.5 230 THR B CA 1
ATOM 4825 C C . THR B 1 230 ? 11.742 22.984 -15.531 1 81.5 230 THR B C 1
ATOM 4827 O O . THR B 1 230 ? 12.133 22.453 -16.578 1 81.5 230 THR B O 1
ATOM 4830 N N . SER B 1 231 ? 10.562 23.531 -15.398 1 89.81 231 SER B N 1
ATOM 4831 C CA . SER B 1 231 ? 9.602 23.422 -16.5 1 89.81 231 SER B CA 1
ATOM 4832 C C . SER B 1 231 ? 9.953 24.375 -17.641 1 89.81 231 SER B C 1
ATOM 4834 O O . SER B 1 231 ? 10.43 25.484 -17.391 1 89.81 231 SER B O 1
ATOM 4836 N N . ALA B 1 232 ? 9.648 23.984 -18.906 1 91.38 232 ALA B N 1
ATOM 4837 C CA . ALA B 1 232 ? 9.969 24.781 -20.094 1 91.38 232 ALA B CA 1
ATOM 4838 C C . ALA B 1 232 ? 9 25.938 -20.266 1 91.38 232 ALA B C 1
ATOM 4840 O O . ALA B 1 232 ? 9.383 27.016 -20.734 1 91.38 232 ALA B O 1
ATOM 4841 N N . ASN B 1 233 ? 7.836 25.75 -20 1 93.81 233 ASN B N 1
ATOM 4842 C CA . ASN B 1 233 ? 6.766 26.734 -20.094 1 93.81 233 ASN B CA 1
ATOM 4843 C C . ASN B 1 233 ? 5.582 26.359 -19.203 1 93.81 233 ASN B C 1
ATOM 4845 O O . ASN B 1 233 ? 5.652 25.391 -18.453 1 93.81 233 ASN B O 1
ATOM 4849 N N . ALA B 1 234 ? 4.555 27.094 -19.328 1 93.25 234 ALA B N 1
ATOM 4850 C CA . ALA B 1 234 ? 3.398 26.922 -18.453 1 93.25 234 ALA B CA 1
ATOM 4851 C C . ALA B 1 234 ? 2.699 25.594 -18.719 1 93.25 234 ALA B C 1
ATOM 4853 O O . ALA B 1 234 ? 2.195 24.953 -17.797 1 93.25 234 ALA B O 1
ATOM 4854 N N . ILE B 1 235 ? 2.635 25.156 -19.891 1 94 235 ILE B N 1
ATOM 4855 C CA . ILE B 1 235 ? 1.973 23.906 -20.266 1 94 235 ILE B CA 1
ATOM 4856 C C . ILE B 1 235 ? 2.777 22.719 -19.734 1 94 235 ILE B C 1
ATOM 4858 O O . ILE B 1 235 ? 2.209 21.766 -19.203 1 94 235 ILE B O 1
ATOM 4862 N N . ASP B 1 236 ? 4.051 22.875 -19.891 1 93.81 236 ASP B N 1
ATOM 4863 C CA . ASP B 1 236 ? 4.934 21.844 -19.344 1 93.81 236 ASP B CA 1
ATOM 4864 C C . ASP B 1 236 ? 4.801 21.766 -17.828 1 93.81 236 ASP B C 1
ATOM 4866 O O . ASP B 1 236 ? 4.777 20.672 -17.266 1 93.81 236 ASP B O 1
ATOM 4870 N N . ALA B 1 237 ? 4.77 22.922 -17.203 1 93.62 237 ALA B N 1
ATOM 4871 C CA . ALA B 1 237 ? 4.59 22.969 -15.766 1 93.62 237 ALA B CA 1
ATOM 4872 C C . ALA B 1 237 ? 3.266 22.328 -15.352 1 93.62 237 ALA B C 1
ATOM 4874 O O . ALA B 1 237 ? 3.213 21.547 -14.391 1 93.62 237 ALA B O 1
ATOM 4875 N N . ALA B 1 238 ? 2.248 22.641 -16.125 1 94.94 238 ALA B N 1
ATOM 4876 C CA . ALA B 1 238 ? 0.927 22.078 -15.844 1 94.94 238 ALA B CA 1
ATOM 4877 C C . ALA B 1 238 ? 0.937 20.562 -15.961 1 94.94 238 ALA B C 1
ATOM 4879 O O . ALA B 1 238 ? 0.374 19.859 -15.117 1 94.94 238 ALA B O 1
ATOM 4880 N N . ALA B 1 239 ? 1.568 20.078 -16.969 1 95 239 ALA B N 1
ATOM 4881 C CA . ALA B 1 239 ? 1.62 18.625 -17.219 1 95 239 ALA B CA 1
ATOM 4882 C C . ALA B 1 239 ? 2.436 17.922 -16.141 1 95 239 ALA B C 1
ATOM 4884 O O . ALA B 1 239 ? 2.035 16.859 -15.648 1 95 239 ALA B O 1
ATOM 4885 N N . THR B 1 240 ? 3.516 18.484 -15.859 1 92.19 240 THR B N 1
ATOM 4886 C CA . THR B 1 240 ? 4.371 17.922 -14.82 1 92.19 240 THR B CA 1
ATOM 4887 C C . THR B 1 240 ? 3.666 17.938 -13.469 1 92.19 240 THR B C 1
ATOM 4889 O O . THR B 1 240 ? 3.713 16.969 -12.719 1 92.19 240 THR B O 1
ATOM 4892 N N . GLY B 1 241 ? 3.098 19.047 -13.164 1 92.62 241 GLY B N 1
ATOM 4893 C CA . GLY B 1 241 ? 2.334 19.156 -11.93 1 92.62 241 GLY B CA 1
ATOM 4894 C C . GLY B 1 241 ? 1.199 18.141 -11.852 1 92.62 241 GLY B C 1
ATOM 4895 O O . GLY B 1 241 ? 0.941 17.578 -10.789 1 92.62 241 GLY B O 1
ATOM 4896 N N . ALA B 1 242 ? 0.51 17.938 -12.969 1 94.19 242 ALA B N 1
ATOM 4897 C CA . ALA B 1 242 ? -0.574 16.969 -13.008 1 94.19 242 ALA B CA 1
ATOM 4898 C C . ALA B 1 242 ? -0.055 15.555 -12.727 1 94.19 242 ALA B C 1
ATOM 4900 O O . ALA B 1 242 ? -0.686 14.789 -11.992 1 94.19 242 ALA B O 1
ATOM 4901 N N . THR B 1 243 ? 1.058 15.219 -13.289 1 93.12 243 THR B N 1
ATOM 4902 C CA . THR B 1 243 ? 1.662 13.906 -13.086 1 93.12 243 THR B CA 1
ATOM 4903 C C . THR B 1 243 ? 2.064 13.711 -11.625 1 93.12 243 THR B C 1
ATOM 4905 O O . THR B 1 243 ? 1.807 12.656 -11.039 1 93.12 243 THR B O 1
ATOM 4908 N N . GLU B 1 244 ? 2.674 14.695 -11.078 1 89.31 244 GLU B N 1
ATOM 4909 C CA . GLU B 1 244 ? 3.055 14.633 -9.672 1 89.31 244 GLU B CA 1
ATOM 4910 C C . GLU B 1 244 ? 1.827 14.562 -8.766 1 89.31 244 GLU B C 1
ATOM 4912 O O . GLU B 1 244 ? 1.831 13.859 -7.758 1 89.31 244 GLU B O 1
ATOM 4917 N N . GLY B 1 245 ? 0.891 15.312 -9.125 1 91.44 245 GLY B N 1
ATOM 4918 C CA . GLY B 1 245 ? -0.361 15.258 -8.383 1 91.44 245 GLY B CA 1
ATOM 4919 C C . GLY B 1 245 ? -1.024 13.898 -8.438 1 91.44 245 GLY B C 1
ATOM 4920 O O . GLY B 1 245 ? -1.602 13.445 -7.441 1 91.44 245 GLY B O 1
ATOM 4921 N N . MET B 1 246 ? -0.945 13.258 -9.57 1 92.94 246 MET B N 1
ATOM 4922 C CA . MET B 1 246 ? -1.509 11.914 -9.711 1 92.94 246 MET B CA 1
ATOM 4923 C C . MET B 1 246 ? -0.78 10.922 -8.812 1 92.94 246 MET B C 1
ATOM 4925 O O . MET B 1 246 ? -1.411 10.078 -8.172 1 92.94 246 MET B O 1
ATOM 4929 N N . LYS B 1 247 ? 0.484 11.008 -8.797 1 90.25 247 LYS B N 1
ATOM 4930 C CA . LYS B 1 247 ? 1.262 10.148 -7.91 1 90.25 247 LYS B CA 1
ATOM 4931 C C . LYS B 1 247 ? 0.863 10.352 -6.453 1 90.25 247 LYS B C 1
ATOM 4933 O O . LYS B 1 247 ? 0.719 9.391 -5.699 1 90.25 247 LYS B O 1
ATOM 4938 N N . LEU B 1 248 ? 0.709 11.57 -6.117 1 86.75 248 LEU B N 1
ATOM 4939 C CA . LEU B 1 248 ? 0.287 11.898 -4.762 1 86.75 248 LEU B CA 1
ATOM 4940 C C . LEU B 1 248 ? -1.104 11.344 -4.477 1 86.75 248 LEU B C 1
ATOM 4942 O O . LEU B 1 248 ? -1.342 10.773 -3.408 1 86.75 248 LEU B O 1
ATOM 4946 N N . ALA B 1 249 ? -2.012 11.523 -5.371 1 91.75 249 ALA B N 1
ATOM 4947 C CA . ALA B 1 249 ? -3.381 11.039 -5.219 1 91.75 249 ALA B CA 1
ATOM 4948 C C . ALA B 1 249 ? -3.406 9.523 -5.051 1 91.75 249 ALA B C 1
ATOM 4950 O O . ALA B 1 249 ? -4.121 9 -4.191 1 91.75 249 ALA B O 1
ATOM 4951 N N . LEU B 1 250 ? -2.658 8.82 -5.812 1 91.56 250 LEU B N 1
ATOM 4952 C CA . LEU B 1 250 ? -2.602 7.363 -5.734 1 91.56 250 LEU B CA 1
ATOM 4953 C C . LEU B 1 250 ? -2.006 6.91 -4.406 1 91.56 250 LEU B C 1
ATOM 4955 O O . LEU B 1 250 ? -2.443 5.91 -3.83 1 91.56 250 LEU B O 1
ATOM 4959 N N . ASN B 1 251 ? -1.071 7.586 -3.977 1 87.25 251 ASN B N 1
ATOM 4960 C CA . ASN B 1 251 ? -0.472 7.273 -2.682 1 87.25 251 ASN B CA 1
ATOM 4961 C C . ASN B 1 251 ? -1.471 7.461 -1.543 1 87.25 251 ASN B C 1
ATOM 4963 O O . ASN B 1 251 ? -1.489 6.672 -0.595 1 87.25 251 ASN B O 1
ATOM 4967 N N . VAL B 1 252 ? -2.18 8.516 -1.624 1 88.5 252 VAL B N 1
ATOM 4968 C CA . VAL B 1 252 ? -3.209 8.758 -0.62 1 88.5 252 VAL B CA 1
ATOM 4969 C C . VAL B 1 252 ? -4.211 7.609 -0.612 1 88.5 252 VAL B C 1
ATOM 4971 O O . VAL B 1 252 ? -4.562 7.09 0.451 1 88.5 252 VAL B O 1
ATOM 4974 N N . ALA B 1 253 ? -4.652 7.215 -1.77 1 92.19 253 ALA B N 1
ATOM 4975 C CA . ALA B 1 253 ? -5.598 6.105 -1.88 1 92.19 253 ALA B CA 1
ATOM 4976 C C . ALA B 1 253 ? -5.008 4.824 -1.298 1 92.19 253 ALA B C 1
ATOM 4978 O O . ALA B 1 253 ? -5.684 4.102 -0.56 1 92.19 253 ALA B O 1
ATOM 4979 N N . ALA B 1 254 ? -3.82 4.535 -1.653 1 91.81 254 ALA B N 1
ATOM 4980 C CA . ALA B 1 254 ? -3.135 3.346 -1.157 1 91.81 254 ALA B CA 1
ATOM 4981 C C . ALA B 1 254 ? -3.068 3.346 0.367 1 91.81 254 ALA B C 1
ATOM 4983 O O . ALA B 1 254 ? -3.354 2.33 1.006 1 91.81 254 ALA B O 1
ATOM 4984 N N . MET B 1 255 ? -2.783 4.457 0.908 1 88.12 255 MET B N 1
ATOM 4985 C CA . MET B 1 255 ? -2.631 4.586 2.355 1 88.12 255 MET B CA 1
ATOM 4986 C C . MET B 1 255 ? -3.973 4.414 3.061 1 88.12 255 MET B C 1
ATOM 4988 O O . MET B 1 255 ? -4.047 3.793 4.121 1 88.12 255 MET B O 1
ATOM 4992 N N . LEU B 1 256 ? -4.941 5.004 2.479 1 90.38 256 LEU B N 1
ATOM 4993 C CA . LEU B 1 256 ? -6.27 4.875 3.072 1 90.38 256 LEU B CA 1
ATOM 4994 C C . LEU B 1 256 ? -6.711 3.416 3.102 1 90.38 256 LEU B C 1
ATOM 4996 O O . LEU B 1 256 ? -7.188 2.928 4.129 1 90.38 256 LEU B O 1
ATOM 5000 N N . ILE B 1 257 ? -6.512 2.732 2.031 1 92.31 257 ILE B N 1
ATOM 5001 C CA . ILE B 1 257 ? -6.91 1.333 1.936 1 92.31 257 ILE B CA 1
ATOM 5002 C C . ILE B 1 257 ? -6.121 0.502 2.947 1 92.31 257 ILE B C 1
ATOM 5004 O O . ILE B 1 257 ? -6.707 -0.268 3.715 1 92.31 257 ILE B O 1
ATOM 5008 N N . ALA B 1 258 ? -4.871 0.652 2.924 1 91.75 258 ALA B N 1
ATOM 5009 C CA . ALA B 1 258 ? -3.994 -0.138 3.783 1 91.75 258 ALA B CA 1
ATOM 5010 C C . ALA B 1 258 ? -4.258 0.159 5.258 1 91.75 258 ALA B C 1
ATOM 5012 O O . ALA B 1 258 ? -4.453 -0.759 6.059 1 91.75 258 ALA B O 1
ATOM 5013 N N . PHE B 1 259 ? -4.293 1.388 5.637 1 90.44 259 PHE B N 1
ATOM 5014 C CA . PHE B 1 259 ? -4.363 1.76 7.047 1 90.44 259 PHE B CA 1
ATOM 5015 C C . PHE B 1 259 ? -5.75 1.478 7.613 1 90.44 259 PHE B C 1
ATOM 5017 O O . PHE B 1 259 ? -5.883 1.098 8.781 1 90.44 259 PHE B O 1
ATOM 5024 N N . LEU B 1 260 ? -6.754 1.748 6.84 1 91.5 260 LEU B N 1
ATOM 5025 C CA . LEU B 1 260 ? -8.094 1.433 7.328 1 91.5 260 LEU B CA 1
ATOM 5026 C C . LEU B 1 260 ? -8.297 -0.076 7.422 1 91.5 260 LEU B C 1
ATOM 5028 O O . LEU B 1 260 ? -9 -0.559 8.312 1 91.5 260 LEU B O 1
ATOM 5032 N N . GLY B 1 261 ? -7.73 -0.804 6.461 1 92.88 261 GLY B N 1
ATOM 5033 C CA . GLY B 1 261 ? -7.723 -2.252 6.594 1 92.88 261 GLY B CA 1
ATOM 5034 C C . GLY B 1 261 ? -6.984 -2.734 7.828 1 92.88 261 GLY B C 1
ATOM 5035 O O . GLY B 1 261 ? -7.473 -3.607 8.547 1 92.88 261 GLY B O 1
ATOM 5036 N N . LEU B 1 262 ? -5.836 -2.197 8.086 1 91.94 262 LEU B N 1
ATOM 5037 C CA . LEU B 1 262 ? -5.035 -2.562 9.25 1 91.94 262 LEU B CA 1
ATOM 5038 C C . LEU B 1 262 ? -5.734 -2.162 10.539 1 91.94 262 LEU B C 1
ATOM 5040 O O . LEU B 1 262 ? -5.656 -2.879 11.539 1 91.94 262 LEU B O 1
ATOM 5044 N N . LEU B 1 263 ? -6.301 -0.996 10.523 1 91.62 263 LEU B N 1
ATOM 5045 C CA . LEU B 1 263 ? -7.09 -0.565 11.68 1 91.62 263 LEU B CA 1
ATOM 5046 C C . LEU B 1 263 ? -8.195 -1.571 11.984 1 91.62 263 LEU B C 1
ATOM 5048 O O . LEU B 1 263 ? -8.414 -1.915 13.148 1 91.62 263 LEU B O 1
ATOM 5052 N N . ALA B 1 264 ? -8.906 -1.995 10.953 1 92.56 264 ALA B N 1
ATOM 5053 C CA . ALA B 1 264 ? -9.961 -2.996 11.117 1 92.56 264 ALA B CA 1
ATOM 5054 C C . ALA B 1 264 ? -9.398 -4.293 11.688 1 92.56 264 ALA B C 1
ATOM 5056 O O . ALA B 1 264 ? -10.023 -4.93 12.539 1 92.56 264 ALA B O 1
ATOM 5057 N N . LEU B 1 265 ? -8.266 -4.691 11.18 1 92.81 265 LEU B N 1
ATOM 5058 C CA . LEU B 1 265 ? -7.605 -5.895 11.68 1 92.81 265 LEU B CA 1
ATOM 5059 C C . LEU B 1 265 ? -7.277 -5.762 13.164 1 92.81 265 LEU B C 1
ATOM 5061 O O . LEU B 1 265 ? -7.602 -6.648 13.961 1 92.81 265 LEU B O 1
ATOM 5065 N N . VAL B 1 266 ? -6.609 -4.684 13.562 1 93.81 266 VAL B N 1
ATOM 5066 C CA . VAL B 1 266 ? -6.219 -4.453 14.953 1 93.81 266 VAL B CA 1
ATOM 5067 C C . VAL B 1 266 ? -7.461 -4.43 15.844 1 93.81 266 VAL B C 1
ATOM 5069 O O . VAL B 1 266 ? -7.461 -5.004 16.938 1 93.81 266 VAL B O 1
ATOM 5072 N N . ASN B 1 267 ? -8.477 -3.775 15.406 1 93.69 267 ASN B N 1
ATOM 5073 C CA . ASN B 1 267 ? -9.703 -3.711 16.188 1 93.69 267 ASN B CA 1
ATOM 5074 C C . ASN B 1 267 ? -10.367 -5.078 16.297 1 93.69 267 ASN B C 1
ATOM 5076 O O . ASN B 1 267 ? -11 -5.383 17.312 1 93.69 267 ASN B O 1
ATOM 5080 N N . GLY B 1 268 ? -10.305 -5.875 15.172 1 91.81 268 GLY B N 1
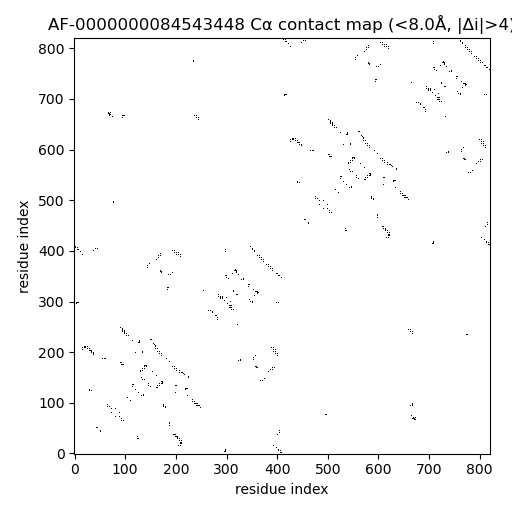ATOM 5081 C CA . GLY B 1 268 ? -10.773 -7.246 15.266 1 91.81 268 GLY B CA 1
ATOM 5082 C C . GLY B 1 268 ? -10.07 -8.039 16.359 1 91.81 268 GLY B C 1
ATOM 5083 O O . GLY B 1 268 ? -10.719 -8.75 17.125 1 91.81 268 GLY B O 1
ATOM 5084 N N . VAL B 1 269 ? -8.805 -7.887 16.438 1 93.06 269 VAL B N 1
ATOM 5085 C CA . VAL B 1 269 ? -8 -8.578 17.453 1 93.06 269 VAL B CA 1
ATOM 5086 C C . VAL B 1 269 ? -8.32 -8.023 18.828 1 93.06 269 VAL B C 1
ATOM 5088 O O . VAL B 1 269 ? -8.539 -8.789 19.781 1 93.06 269 VAL B O 1
ATOM 5091 N N . LEU B 1 270 ? -8.328 -6.73 18.984 1 93.62 270 LEU B N 1
ATOM 5092 C CA . LEU B 1 270 ? -8.625 -6.102 20.266 1 93.62 270 LEU B CA 1
ATOM 5093 C C . LEU B 1 270 ? -10.039 -6.445 20.734 1 93.62 270 LEU B C 1
ATOM 5095 O O . LEU B 1 270 ? -10.281 -6.633 21.922 1 93.62 270 LEU B O 1
ATOM 5099 N N . GLY B 1 271 ? -10.953 -6.488 19.766 1 92.44 271 GLY B N 1
ATOM 5100 C CA . GLY B 1 271 ? -12.305 -6.898 20.094 1 92.44 271 GLY B CA 1
ATOM 5101 C C . GLY B 1 271 ? -12.391 -8.312 20.641 1 92.44 271 GLY B C 1
ATOM 5102 O O . GLY B 1 271 ? -13.102 -8.562 21.609 1 92.44 271 GLY B O 1
ATOM 5103 N N . TRP B 1 272 ? -11.688 -9.156 19.984 1 91.19 272 TRP B N 1
ATOM 5104 C CA . TRP B 1 272 ? -11.641 -10.539 20.453 1 91.19 272 TRP B CA 1
ATOM 5105 C C . TRP B 1 272 ? -11.031 -10.625 21.844 1 91.19 272 TRP B C 1
ATOM 5107 O O . TRP B 1 272 ? -11.555 -11.328 22.719 1 91.19 272 TRP B O 1
ATOM 5117 N N . LEU B 1 273 ? -9.977 -9.93 22.141 1 93.56 273 LEU B N 1
ATOM 5118 C CA . LEU B 1 273 ? -9.32 -9.891 23.438 1 93.56 273 LEU B CA 1
ATOM 5119 C C . LEU B 1 273 ? -10.227 -9.258 24.5 1 93.56 273 LEU B C 1
ATOM 5121 O O . LEU B 1 273 ? -10.305 -9.742 25.625 1 93.56 273 LEU B O 1
ATOM 5125 N N . GLY B 1 274 ? -10.789 -8.172 24.109 1 93.75 274 GLY B N 1
ATOM 5126 C CA . GLY B 1 274 ? -11.68 -7.465 25.016 1 93.75 274 GLY B CA 1
ATOM 5127 C C . GLY B 1 274 ? -12.875 -8.289 25.438 1 93.75 274 GLY B C 1
ATOM 5128 O O . GLY B 1 274 ? -13.297 -8.227 26.594 1 93.75 274 GLY B O 1
ATOM 5129 N N . ALA B 1 275 ? -13.422 -9.031 24.516 1 91.06 275 ALA B N 1
ATOM 5130 C CA . ALA B 1 275 ? -14.539 -9.922 24.844 1 91.06 275 ALA B CA 1
ATOM 5131 C C . ALA B 1 275 ? -14.133 -10.945 25.891 1 91.06 275 ALA B C 1
ATOM 5133 O O . ALA B 1 275 ? -14.922 -11.297 26.766 1 91.06 275 ALA B O 1
ATOM 5134 N N . GLY B 1 276 ? -12.977 -11.344 25.891 1 93.06 276 GLY B N 1
ATOM 5135 C CA . GLY B 1 276 ? -12.484 -12.328 26.844 1 93.06 276 GLY B CA 1
ATOM 5136 C C . GLY B 1 276 ? -12.25 -11.766 28.234 1 93.06 276 GLY B C 1
ATOM 5137 O O . GLY B 1 276 ? -12.352 -12.484 29.219 1 93.06 276 GLY B O 1
ATOM 5138 N N . ILE B 1 277 ? -11.953 -10.484 28.312 1 93.38 277 ILE B N 1
ATOM 5139 C CA . ILE B 1 277 ? -11.594 -9.922 29.609 1 93.38 277 ILE B CA 1
ATOM 5140 C C . ILE B 1 277 ? -12.711 -9 30.094 1 93.38 277 ILE B C 1
ATOM 5142 O O . ILE B 1 277 ? -12.508 -8.195 31 1 93.38 277 ILE B O 1
ATOM 5146 N N . GLY B 1 278 ? -13.805 -8.938 29.375 1 91.94 278 GLY B N 1
ATOM 5147 C CA . GLY B 1 278 ? -14.969 -8.172 29.812 1 91.94 278 GLY B CA 1
ATOM 5148 C C . GLY B 1 278 ? -14.914 -6.719 29.391 1 91.94 278 GLY B C 1
ATOM 5149 O O . GLY B 1 278 ? -15.5 -5.855 30.047 1 91.94 278 GLY B O 1
ATOM 5150 N N . LEU B 1 279 ? -14.18 -6.398 28.469 1 92.69 279 LEU B N 1
ATOM 5151 C CA . LEU B 1 279 ? -14.094 -5.055 27.906 1 92.69 279 LEU B CA 1
ATOM 5152 C C . LEU B 1 279 ? -14.477 -5.055 26.438 1 92.69 279 LEU B C 1
ATOM 5154 O O . LEU B 1 279 ? -13.633 -4.785 25.578 1 92.69 279 LEU B O 1
ATOM 5158 N N . PRO B 1 280 ? -15.727 -5.168 26.156 1 89.06 280 PRO B N 1
ATOM 5159 C CA . PRO B 1 280 ? -16.172 -5.301 24.766 1 89.06 280 PRO B CA 1
ATOM 5160 C C . PRO B 1 280 ? -15.914 -4.039 23.953 1 89.06 280 PRO B C 1
ATOM 5162 O O . PRO B 1 280 ? -15.883 -4.098 22.719 1 89.06 280 PRO B O 1
ATOM 5165 N N . GLN B 1 281 ? -15.664 -2.947 24.625 1 90.06 281 GLN B N 1
ATOM 5166 C CA . GLN B 1 281 ? -15.484 -1.69 23.906 1 90.06 281 GLN B CA 1
ATOM 5167 C C . GLN B 1 281 ? -14.023 -1.5 23.484 1 90.06 281 GLN B C 1
ATOM 5169 O O . GLN B 1 281 ? -13.68 -0.501 22.844 1 90.06 281 GLN B O 1
ATOM 5174 N N . LEU B 1 282 ? -13.266 -2.459 23.828 1 93.12 282 LEU B N 1
ATOM 5175 C CA . LEU B 1 282 ? -11.836 -2.318 23.562 1 93.12 282 LEU B CA 1
ATOM 5176 C C . LEU B 1 282 ? -11.57 -2.189 22.062 1 93.12 282 LEU B C 1
ATOM 5178 O O . LEU B 1 282 ? -11.969 -3.053 21.281 1 93.12 282 LEU B O 1
ATOM 5182 N N . SER B 1 283 ? -11.039 -1.137 21.609 1 94.31 283 SER B N 1
ATOM 5183 C CA . SER B 1 283 ? -10.641 -0.802 20.25 1 94.31 283 SER B CA 1
ATOM 5184 C C . SER B 1 283 ? -9.5 0.211 20.25 1 94.31 283 SER B C 1
ATOM 5186 O O . SER B 1 283 ? -9.172 0.793 21.281 1 94.31 283 SER B O 1
ATOM 5188 N N . LEU B 1 284 ? -8.844 0.283 19.188 1 93.75 284 LEU B N 1
ATOM 5189 C CA . LEU B 1 284 ? -7.793 1.286 19.078 1 93.75 284 LEU B CA 1
ATOM 5190 C C . LEU B 1 284 ? -8.344 2.686 19.312 1 93.75 284 LEU B C 1
ATOM 5192 O O . LEU B 1 284 ? -7.691 3.514 19.953 1 93.75 284 LEU B O 1
ATOM 5196 N N . GLU B 1 285 ? -9.5 2.914 18.812 1 93.94 285 GLU B N 1
ATOM 5197 C CA . GLU B 1 285 ? -10.148 4.207 19.016 1 93.94 285 GLU B CA 1
ATOM 5198 C C . GLU B 1 285 ? -10.422 4.457 20.5 1 93.94 285 GLU B C 1
ATOM 5200 O O . GLU B 1 285 ? -10.258 5.578 20.984 1 93.94 285 GLU B O 1
ATOM 5205 N N . TRP B 1 286 ? -10.867 3.443 21.125 1 93.25 286 TRP B N 1
ATOM 5206 C CA . TRP B 1 286 ? -11.102 3.564 22.562 1 93.25 286 TRP B CA 1
ATOM 5207 C C . TRP B 1 286 ? -9.812 3.9 23.297 1 93.25 286 TRP B C 1
ATOM 5209 O O . TRP B 1 286 ? -9.805 4.742 24.203 1 93.25 286 TRP B O 1
ATOM 5219 N N . LEU B 1 287 ? -8.82 3.254 22.953 1 95.44 287 LEU B N 1
ATOM 5220 C CA . LEU B 1 287 ? -7.523 3.537 23.562 1 95.44 287 LEU B CA 1
ATOM 5221 C C . LEU B 1 287 ? -7.094 4.977 23.281 1 95.44 287 LEU B C 1
ATOM 5223 O O . LEU B 1 287 ? -6.605 5.668 24.172 1 95.44 287 LEU B O 1
ATOM 5227 N N . PHE B 1 288 ? -7.246 5.391 22.016 1 95.62 288 PHE B N 1
ATOM 5228 C CA . PHE B 1 288 ? -6.906 6.758 21.641 1 95.62 288 PHE B CA 1
ATOM 5229 C C . PHE B 1 288 ? -7.695 7.758 22.484 1 95.62 288 PHE B C 1
ATOM 5231 O O . PHE B 1 288 ? -7.145 8.773 22.922 1 95.62 288 PHE B O 1
ATOM 5238 N N . SER B 1 289 ? -8.961 7.496 22.688 1 94.38 289 SER B N 1
ATOM 5239 C CA . SER B 1 289 ? -9.82 8.398 23.438 1 94.38 289 SER B CA 1
ATOM 5240 C C . SER B 1 289 ? -9.297 8.602 24.859 1 94.38 289 SER B C 1
ATOM 5242 O O . SER B 1 289 ? -9.344 9.719 25.391 1 94.38 289 SER B O 1
ATOM 5244 N N . PHE B 1 290 ? -8.82 7.582 25.359 1 93.69 290 PHE B N 1
ATOM 5245 C CA . PHE B 1 290 ? -8.328 7.633 26.734 1 93.69 290 PHE B CA 1
ATOM 5246 C C . PHE B 1 290 ? -6.984 8.344 26.797 1 93.69 290 PHE B C 1
ATOM 5248 O O . PHE B 1 290 ? -6.754 9.172 27.688 1 93.69 290 PHE B O 1
ATOM 5255 N N . ILE B 1 291 ? -6.172 8.117 25.938 1 96.06 291 ILE B N 1
ATOM 5256 C CA . ILE B 1 291 ? -4.793 8.602 25.969 1 96.06 291 ILE B CA 1
ATOM 5257 C C . ILE B 1 291 ? -4.754 10.078 25.594 1 96.06 291 ILE B C 1
ATOM 5259 O O . ILE B 1 291 ? -3.992 10.852 26.172 1 96.06 291 ILE B O 1
ATOM 5263 N N . PHE B 1 292 ? -5.605 10.539 24.672 1 97.75 292 PHE B N 1
ATOM 5264 C CA . PHE B 1 292 ? -5.426 11.867 24.109 1 97.75 292 PHE B CA 1
ATOM 5265 C C . PHE B 1 292 ? -6.531 12.812 24.562 1 97.75 292 PHE B C 1
ATOM 5267 O O . PHE B 1 292 ? -6.508 14.008 24.266 1 97.75 292 PHE B O 1
ATOM 5274 N N . ALA B 1 293 ? -7.477 12.328 25.375 1 97.75 293 ALA B N 1
ATOM 5275 C CA . ALA B 1 293 ? -8.516 13.195 25.922 1 97.75 293 ALA B CA 1
ATOM 5276 C C . ALA B 1 293 ? -7.902 14.32 26.75 1 97.75 293 ALA B C 1
ATOM 5278 O O . ALA B 1 293 ? -8.352 15.469 26.672 1 97.75 293 ALA B O 1
ATOM 5279 N N . PRO B 1 294 ? -6.902 14.016 27.547 1 97.69 294 PRO B N 1
ATOM 5280 C CA . PRO B 1 294 ? -6.285 15.102 28.312 1 97.69 294 PRO B CA 1
ATOM 5281 C C . PRO B 1 294 ? -5.648 16.172 27.422 1 97.69 294 PRO B C 1
ATOM 5283 O O . PRO B 1 294 ? -5.68 17.359 27.75 1 97.69 294 PRO B O 1
ATOM 5286 N N . VAL B 1 295 ? -5.082 15.758 26.359 1 98.06 295 VAL B N 1
ATOM 5287 C CA . VAL B 1 295 ? -4.488 16.703 25.422 1 98.06 295 VAL B CA 1
ATOM 5288 C C . VAL B 1 295 ? -5.578 17.562 24.797 1 98.06 295 VAL B C 1
ATOM 5290 O O . VAL B 1 295 ? -5.414 18.781 24.672 1 98.06 295 VAL B O 1
ATOM 5293 N N . ALA B 1 296 ? -6.652 16.906 24.438 1 98.25 296 ALA B N 1
ATOM 5294 C CA . ALA B 1 296 ? -7.797 17.625 23.906 1 98.25 296 ALA B CA 1
ATOM 5295 C C . ALA B 1 296 ? -8.312 18.656 24.906 1 98.25 296 ALA B C 1
ATOM 5297 O O . ALA B 1 296 ? -8.609 19.797 24.547 1 98.25 296 ALA B O 1
ATOM 5298 N N . TRP B 1 297 ? -8.383 18.266 26.125 1 98.06 297 TRP B N 1
ATOM 5299 C CA . TRP B 1 297 ? -8.859 19.141 27.188 1 98.06 297 TRP B CA 1
ATOM 5300 C C . TRP B 1 297 ? -7.949 20.359 27.344 1 98.06 297 TRP B C 1
ATOM 5302 O O . TRP B 1 297 ? -8.43 21.484 27.484 1 98.06 297 TRP B O 1
ATOM 5312 N N . LEU B 1 298 ? -6.711 20.141 27.297 1 97.75 298 LEU B N 1
ATOM 5313 C CA . LEU B 1 298 ? -5.738 21.219 27.438 1 97.75 298 LEU B CA 1
ATOM 5314 C C . LEU B 1 298 ? -5.879 22.234 26.328 1 97.75 298 LEU B C 1
ATOM 5316 O O . LEU B 1 298 ? -5.535 23.406 26.5 1 97.75 298 LEU B O 1
ATOM 5320 N N . MET B 1 299 ? -6.363 21.797 25.203 1 98 299 MET B N 1
ATOM 5321 C CA . MET B 1 299 ? -6.504 22.719 24.078 1 98 299 MET B CA 1
ATOM 5322 C C . MET B 1 299 ? -7.793 23.531 24.188 1 98 299 MET B C 1
ATOM 5324 O O . MET B 1 299 ? -8.031 24.438 23.406 1 98 299 MET B O 1
ATOM 5328 N N . GLY B 1 300 ? -8.609 23.234 25.172 1 97.44 300 GLY B N 1
ATOM 5329 C CA . GLY B 1 300 ? -9.82 23.984 25.422 1 97.44 300 GLY B CA 1
ATOM 5330 C C . GLY B 1 300 ? -11.062 23.344 24.828 1 97.44 300 GLY B C 1
ATOM 5331 O O . GLY B 1 300 ? -12.086 24 24.641 1 97.44 300 GLY B O 1
ATOM 5332 N N . VAL B 1 301 ? -10.977 22.078 24.484 1 97.69 301 VAL B N 1
ATOM 5333 C CA . VAL B 1 301 ? -12.117 21.328 23.984 1 97.69 301 VAL B CA 1
ATOM 5334 C C . VAL B 1 301 ? -13.133 21.125 25.109 1 97.69 301 VAL B C 1
ATOM 5336 O O . VAL B 1 301 ? -12.766 20.844 26.25 1 97.69 301 VAL B O 1
ATOM 5339 N N . PRO B 1 302 ? -14.43 21.312 24.766 1 96.81 302 PRO B N 1
ATOM 5340 C CA . PRO B 1 302 ? -15.438 21.016 25.797 1 96.81 302 PRO B CA 1
ATOM 5341 C C . PRO B 1 302 ? -15.32 19.578 26.328 1 96.81 302 PRO B C 1
ATOM 5343 O O . PRO B 1 302 ? -15.047 18.656 25.547 1 96.81 302 PRO B O 1
ATOM 5346 N N . TRP B 1 303 ? -15.617 19.453 27.578 1 95.06 303 TRP B N 1
ATOM 5347 C CA . TRP B 1 303 ? -15.461 18.172 28.25 1 95.06 303 TRP B CA 1
ATOM 5348 C C . TRP B 1 303 ? -16.188 17.078 27.5 1 95.06 303 TRP B C 1
ATOM 5350 O O . TRP B 1 303 ? -15.688 15.953 27.375 1 95.06 303 TRP B O 1
ATOM 5360 N N . SER B 1 304 ? -17.344 17.375 26.969 1 94.94 304 SER B N 1
ATOM 5361 C CA . SER B 1 304 ? -18.172 16.406 26.281 1 94.94 304 SER B CA 1
ATOM 5362 C C . SER B 1 304 ? -17.516 15.93 24.984 1 94.94 304 SER B C 1
ATOM 5364 O O . SER B 1 304 ? -17.828 14.844 24.484 1 94.94 304 SER B O 1
ATOM 5366 N N . ASP B 1 305 ? -16.625 16.703 24.453 1 97 305 ASP B N 1
ATOM 5367 C CA . ASP B 1 305 ? -16.031 16.406 23.156 1 97 305 ASP B CA 1
ATOM 5368 C C . ASP B 1 305 ? -14.625 15.82 23.328 1 97 305 ASP B C 1
ATOM 5370 O O . ASP B 1 305 ? -14.016 15.359 22.359 1 97 305 ASP B O 1
ATOM 5374 N N . CYS B 1 306 ? -14.109 15.773 24.5 1 97.69 306 CYS B N 1
ATOM 5375 C CA . CYS B 1 306 ? -12.695 15.477 24.719 1 97.69 306 CYS B CA 1
ATOM 5376 C C . CYS B 1 306 ? -12.359 14.062 24.25 1 97.69 306 CYS B C 1
ATOM 5378 O O . CYS B 1 306 ? -11.32 13.844 23.625 1 97.69 306 CYS B O 1
ATOM 5380 N N . ALA B 1 307 ? -13.195 13.125 24.547 1 96.75 307 ALA B N 1
ATOM 5381 C CA . ALA B 1 307 ? -12.953 11.758 24.109 1 96.75 307 ALA B CA 1
ATOM 5382 C C . ALA B 1 307 ? -12.961 11.664 22.594 1 96.75 307 ALA B C 1
ATOM 5384 O O . ALA B 1 307 ? -12.094 11 22 1 96.75 307 ALA B O 1
ATOM 5385 N N . THR B 1 308 ? -13.945 12.281 21.953 1 97.31 308 THR B N 1
ATOM 5386 C CA . THR B 1 308 ? -14.086 12.266 20.5 1 97.31 308 THR B CA 1
ATOM 5387 C C . THR B 1 308 ? -12.883 12.93 19.844 1 97.31 308 THR B C 1
ATOM 5389 O O . THR B 1 308 ? -12.32 12.383 18.891 1 97.31 308 THR B O 1
ATOM 5392 N N . VAL B 1 309 ? -12.516 14.039 20.375 1 98.12 309 VAL B N 1
ATOM 5393 C CA . VAL B 1 309 ? -11.359 14.742 19.812 1 98.12 309 VAL B CA 1
ATOM 5394 C C . VAL B 1 309 ? -10.086 13.945 20.109 1 98.12 309 VAL B C 1
ATOM 5396 O O . VAL B 1 309 ? -9.164 13.93 19.297 1 98.12 309 VAL B O 1
ATOM 5399 N N . GLY B 1 310 ? -10.102 13.312 21.234 1 98.19 310 GLY B N 1
ATOM 5400 C CA . GLY B 1 310 ? -8.992 12.422 21.547 1 98.19 310 GLY B CA 1
ATOM 5401 C C . GLY B 1 310 ? -8.789 11.336 20.516 1 98.19 310 GLY B C 1
ATOM 5402 O O . GLY B 1 310 ? -7.66 11.016 20.141 1 98.19 310 GLY B O 1
ATOM 5403 N N . VAL B 1 311 ? -9.867 10.734 20.047 1 97.5 311 VAL B N 1
ATOM 5404 C CA . VAL B 1 311 ? -9.805 9.711 19 1 97.5 311 VAL B CA 1
ATOM 5405 C C . VAL B 1 311 ? -9.219 10.312 17.719 1 97.5 311 VAL B C 1
ATOM 5407 O O . VAL B 1 311 ? -8.383 9.695 17.062 1 97.5 311 VAL B O 1
ATOM 5410 N N . LEU B 1 312 ? -9.602 11.516 17.359 1 98 312 LEU B N 1
ATOM 5411 C CA . LEU B 1 312 ? -9.094 12.188 16.172 1 98 312 LEU B CA 1
ATOM 5412 C C . LEU B 1 312 ? -7.586 12.398 16.281 1 98 312 LEU B C 1
ATOM 5414 O O . LEU B 1 312 ? -6.855 12.164 15.312 1 98 312 LEU B O 1
ATOM 5418 N N . LEU B 1 313 ? -7.164 12.812 17.453 1 98.31 313 LEU B N 1
ATOM 5419 C CA . LEU B 1 313 ? -5.742 13.078 17.672 1 98.31 313 LEU B CA 1
ATOM 5420 C C . LEU B 1 313 ? -4.934 11.789 17.578 1 98.31 313 LEU B C 1
ATOM 5422 O O . LEU B 1 313 ? -3.852 11.773 16.984 1 98.31 313 LEU B O 1
ATOM 5426 N N . GLY B 1 314 ? -5.438 10.781 18.188 1 97.38 314 GLY B N 1
ATOM 5427 C CA . GLY B 1 314 ? -4.773 9.492 18.094 1 97.38 314 GLY B CA 1
ATOM 5428 C C . GLY B 1 314 ? -4.656 8.984 16.672 1 97.38 314 GLY B C 1
ATOM 5429 O O . GLY B 1 314 ? -3.596 8.508 16.266 1 97.38 314 GLY B O 1
ATOM 5430 N N . LYS B 1 315 ? -5.75 9.062 15.906 1 96.12 315 LYS B N 1
ATOM 5431 C CA . LYS B 1 315 ? -5.734 8.641 14.508 1 96.12 315 LYS B CA 1
ATOM 5432 C C . LYS B 1 315 ? -4.77 9.492 13.688 1 96.12 315 LYS B C 1
ATOM 5434 O O . LYS B 1 315 ? -4.094 8.977 12.789 1 96.12 315 LYS B O 1
ATOM 5439 N N . LYS B 1 316 ? -4.695 10.75 13.977 1 96.25 316 LYS B N 1
ATOM 5440 C CA . LYS B 1 316 ? -3.748 11.633 13.297 1 96.25 316 LYS B CA 1
ATOM 5441 C C . LYS B 1 316 ? -2.311 11.164 13.516 1 96.25 316 LYS B C 1
ATOM 5443 O O . LYS B 1 316 ? -1.532 11.07 12.562 1 96.25 316 LYS B O 1
ATOM 5448 N N . ILE B 1 317 ? -1.986 10.852 14.727 1 95.06 317 ILE B N 1
ATOM 5449 C CA . ILE B 1 317 ? -0.602 10.602 15.117 1 95.06 317 ILE B CA 1
ATOM 5450 C C . ILE B 1 317 ? -0.187 9.195 14.68 1 95.06 317 ILE B C 1
ATOM 5452 O O . ILE B 1 317 ? 0.933 8.992 14.203 1 95.06 317 ILE B O 1
ATOM 5456 N N . ILE B 1 318 ? -1.022 8.234 14.797 1 92 318 ILE B N 1
ATOM 5457 C CA . ILE B 1 318 ? -0.667 6.836 14.578 1 92 318 ILE B CA 1
ATOM 5458 C C . ILE B 1 318 ? -0.891 6.473 13.109 1 92 318 ILE B C 1
ATOM 5460 O O . ILE B 1 318 ? -0.104 5.727 12.523 1 92 318 ILE B O 1
ATOM 5464 N N . LEU B 1 319 ? -1.975 6.91 12.539 1 91.12 319 LEU B N 1
ATOM 5465 C CA . LEU B 1 319 ? -2.258 6.684 11.125 1 91.12 319 LEU B CA 1
ATOM 5466 C C . LEU B 1 319 ? -1.867 7.902 10.297 1 91.12 319 LEU B C 1
ATOM 5468 O O . LEU B 1 319 ? -0.688 8.094 9.992 1 91.12 319 LEU B O 1
ATOM 5472 N N . ASN B 1 320 ? -2.721 8.898 10.172 1 90.5 320 ASN B N 1
ATOM 5473 C CA . ASN B 1 320 ? -2.398 10.195 9.578 1 90.5 320 ASN B CA 1
ATOM 5474 C C . ASN B 1 320 ? -3.574 11.164 9.672 1 90.5 320 ASN B C 1
ATOM 5476 O O . ASN B 1 320 ? -4.672 10.773 10.07 1 90.5 320 ASN B O 1
ATOM 5480 N N . GLU B 1 321 ? -3.279 12.336 9.344 1 94.94 321 GLU B N 1
ATOM 5481 C CA . GLU B 1 321 ? -4.258 13.406 9.5 1 94.94 321 GLU B CA 1
ATOM 5482 C C . GLU B 1 321 ? -5.391 13.273 8.492 1 94.94 321 GLU B C 1
ATOM 5484 O O . GLU B 1 321 ? -6.516 13.703 8.758 1 94.94 321 GLU B O 1
ATOM 5489 N N . PHE B 1 322 ? -5.102 12.711 7.406 1 93.12 322 PHE B N 1
ATOM 5490 C CA . PHE B 1 322 ? -6.129 12.547 6.391 1 93.12 322 PHE B CA 1
ATOM 5491 C C . PHE B 1 322 ? -7.297 11.727 6.926 1 93.12 322 PHE B C 1
ATOM 5493 O O . PHE B 1 322 ? -8.461 12.117 6.77 1 93.12 322 PHE B O 1
ATOM 5500 N N . ILE B 1 323 ? -6.992 10.656 7.555 1 92.19 323 ILE B N 1
ATOM 5501 C CA . ILE B 1 323 ? -8 9.773 8.133 1 92.19 323 ILE B CA 1
ATOM 5502 C C . ILE B 1 323 ? -8.727 10.492 9.266 1 92.19 323 ILE B C 1
ATOM 5504 O O . ILE B 1 323 ? -9.945 10.344 9.422 1 92.19 323 ILE B O 1
ATOM 5508 N N . ALA B 1 324 ? -8.039 11.219 10.016 1 96.12 324 ALA B N 1
ATOM 5509 C CA . ALA B 1 324 ? -8.648 11.977 11.109 1 96.12 324 ALA B CA 1
ATOM 5510 C C . ALA B 1 324 ? -9.617 13.023 10.57 1 96.12 324 ALA B C 1
ATOM 5512 O O . ALA B 1 324 ? -10.695 13.227 11.133 1 96.12 324 ALA B O 1
ATOM 5513 N N . TYR B 1 325 ? -9.25 13.719 9.531 1 95.75 325 TYR B N 1
ATOM 5514 C CA . TYR B 1 325 ? -10.133 14.719 8.938 1 95.75 325 TYR B CA 1
ATOM 5515 C C . TYR B 1 325 ? -11.375 14.062 8.336 1 95.75 325 TYR B C 1
ATOM 5517 O O . TYR B 1 325 ? -12.461 14.648 8.352 1 95.75 325 TYR B O 1
ATOM 5525 N N . LEU B 1 326 ? -11.227 12.914 7.832 1 93.19 326 LEU B N 1
ATOM 5526 C CA . LEU B 1 326 ? -12.383 12.18 7.332 1 93.19 326 LEU B CA 1
ATOM 5527 C C . LEU B 1 326 ? -13.359 11.867 8.461 1 93.19 326 LEU B C 1
ATOM 5529 O O . LEU B 1 326 ? -14.578 11.961 8.289 1 93.19 326 LEU B O 1
ATOM 5533 N N . ASP B 1 327 ? -12.789 11.43 9.547 1 95.25 327 ASP B N 1
ATOM 5534 C CA . ASP B 1 327 ? -13.625 11.211 10.727 1 95.25 327 ASP B CA 1
ATOM 5535 C C . ASP B 1 327 ? -14.312 12.508 11.156 1 95.25 327 ASP B C 1
ATOM 5537 O O . ASP B 1 327 ? -15.484 12.492 11.555 1 95.25 327 ASP B O 1
ATOM 5541 N N . LEU B 1 328 ? -13.555 13.617 11.125 1 96.19 328 LEU B N 1
ATOM 5542 C CA . LEU B 1 328 ? -14.133 14.914 11.477 1 96.19 328 LEU B CA 1
ATOM 5543 C C . LEU B 1 328 ? -15.297 15.258 10.547 1 96.19 328 LEU B C 1
ATOM 5545 O O . LEU B 1 328 ? -16.312 15.797 10.992 1 96.19 328 LEU B O 1
ATOM 5549 N N . LYS B 1 329 ? -15.117 14.984 9.281 1 94.25 329 LYS B N 1
ATOM 5550 C CA . LYS B 1 329 ? -16.203 15.18 8.32 1 94.25 329 LYS B CA 1
ATOM 5551 C C . LYS B 1 329 ? -17.469 14.453 8.758 1 94.25 329 LYS B C 1
ATOM 5553 O O . LYS B 1 329 ? -18.547 15.023 8.758 1 94.25 329 LYS B O 1
ATOM 5558 N N . GLN B 1 330 ? -17.297 13.234 9.141 1 92.88 330 GLN B N 1
ATOM 5559 C CA . GLN B 1 330 ? -18.422 12.422 9.562 1 92.88 330 GLN B CA 1
ATOM 5560 C C . GLN B 1 330 ? -19.062 12.984 10.82 1 92.88 330 GLN B C 1
ATOM 5562 O O . GLN B 1 330 ? -20.297 13.016 10.945 1 92.88 330 GLN B O 1
ATOM 5567 N N . LEU B 1 331 ? -18.281 13.422 11.734 1 94.81 331 LEU B N 1
ATOM 5568 C CA . LEU B 1 331 ? -18.781 14.008 12.969 1 94.81 331 LEU B CA 1
ATOM 5569 C C . LEU B 1 331 ? -19.562 15.281 12.688 1 94.81 331 LEU B C 1
ATOM 5571 O O . LEU B 1 331 ? -20.609 15.523 13.305 1 94.81 331 LEU B O 1
ATOM 5575 N N . MET B 1 332 ? -19.047 16.078 11.812 1 94.31 332 MET B N 1
ATOM 5576 C CA . MET B 1 332 ? -19.734 17.312 11.422 1 94.31 332 MET B CA 1
ATOM 5577 C C . MET B 1 332 ? -21.062 17 10.766 1 94.31 332 MET B C 1
ATOM 5579 O O . MET B 1 332 ? -22.062 17.672 11.016 1 94.31 332 MET B O 1
ATOM 5583 N N . GLU B 1 333 ? -21.078 15.961 9.922 1 92.94 333 GLU B N 1
ATOM 5584 C CA . GLU B 1 333 ? -22.328 15.547 9.266 1 92.94 333 GLU B CA 1
ATOM 5585 C C . GLU B 1 333 ? -23.328 15.008 10.281 1 92.94 333 GLU B C 1
ATOM 5587 O O . GLU B 1 333 ? -24.516 15.297 10.195 1 92.94 333 GLU B O 1
ATOM 5592 N N . ASN B 1 334 ? -22.812 14.273 11.25 1 92.5 334 ASN B N 1
ATOM 5593 C CA . ASN B 1 334 ? -23.672 13.75 12.312 1 92.5 334 ASN B CA 1
ATOM 5594 C C . ASN B 1 334 ? -24.281 14.867 13.141 1 92.5 334 ASN B C 1
ATOM 5596 O O . ASN B 1 334 ? -25.406 14.758 13.609 1 92.5 334 ASN B O 1
ATOM 5600 N N . ALA B 1 335 ? -23.547 15.883 13.367 1 89.94 335 ALA B N 1
ATOM 5601 C CA . ALA B 1 335 ? -23.984 17 14.195 1 89.94 335 ALA B CA 1
ATOM 5602 C C . ALA B 1 335 ? -25.156 17.734 13.547 1 89.94 335 ALA B C 1
ATOM 5604 O O . ALA B 1 335 ? -25.938 18.391 14.234 1 89.94 335 ALA B O 1
ATOM 5605 N N . ASN B 1 336 ? -25.344 17.547 12.297 1 88.88 336 ASN B N 1
ATOM 5606 C CA . ASN B 1 336 ? -26.406 18.234 11.562 1 88.88 336 ASN B CA 1
ATOM 5607 C C . ASN B 1 336 ? -27.688 17.406 11.531 1 88.88 336 ASN B C 1
ATOM 5609 O O . ASN B 1 336 ? -28.719 17.875 11.055 1 88.88 336 ASN B O 1
ATOM 5613 N N . VAL B 1 337 ? -27.594 16.141 12.078 1 85.88 337 VAL B N 1
ATOM 5614 C CA . VAL B 1 337 ? -28.781 15.281 12.094 1 85.88 337 VAL B CA 1
ATOM 5615 C C . VAL B 1 337 ? -29.438 15.328 13.469 1 85.88 337 VAL B C 1
ATOM 5617 O O . VAL B 1 337 ? -28.844 14.906 14.469 1 85.88 337 VAL B O 1
ATOM 5620 N N . VAL B 1 338 ? -30.703 15.812 13.523 1 82 338 VAL B N 1
ATOM 5621 C CA . VAL B 1 338 ? -31.438 15.969 14.766 1 82 338 VAL B CA 1
ATOM 5622 C C . VAL B 1 338 ? -31.719 14.594 15.375 1 82 338 VAL B C 1
ATOM 5624 O O . VAL B 1 338 ? -32.219 13.695 14.688 1 82 338 VAL B O 1
ATOM 5627 N N . GLY B 1 339 ? -31.312 14.422 16.578 1 75.19 339 GLY B N 1
ATOM 5628 C CA . GLY B 1 339 ? -31.625 13.195 17.297 1 75.19 339 GLY B CA 1
ATOM 5629 C C . GLY B 1 339 ? -30.703 12.047 16.938 1 75.19 339 GLY B C 1
ATOM 5630 O O . GLY B 1 339 ? -31.031 10.883 17.188 1 75.19 339 GLY B O 1
ATOM 5631 N N . THR B 1 340 ? -29.531 12.367 16.438 1 81.56 340 THR B N 1
ATOM 5632 C CA . THR B 1 340 ? -28.641 11.289 16.031 1 81.56 340 THR B CA 1
ATOM 5633 C C . THR B 1 340 ? -28.125 10.523 17.234 1 81.56 340 THR B C 1
ATOM 5635 O O . THR B 1 340 ? -27.969 11.086 18.328 1 81.56 340 THR B O 1
ATOM 5638 N N . THR B 1 341 ? -27.969 9.211 17.078 1 84.44 341 THR B N 1
ATOM 5639 C CA . THR B 1 341 ? -27.375 8.352 18.094 1 84.44 341 THR B CA 1
ATOM 5640 C C . THR B 1 341 ? -25.906 8.109 17.812 1 84.44 341 THR B C 1
ATOM 5642 O O . THR B 1 341 ? -25.219 7.449 18.594 1 84.44 341 THR B O 1
ATOM 5645 N N . GLU B 1 342 ? -25.484 8.844 16.781 1 83 342 GLU B N 1
ATOM 5646 C CA . GLU B 1 342 ? -24.094 8.703 16.391 1 83 342 GLU B CA 1
ATOM 5647 C C . GLU B 1 342 ? -23.203 9.719 17.109 1 83 342 GLU B C 1
ATOM 5649 O O . GLU B 1 342 ? -23.703 10.75 17.594 1 83 342 GLU B O 1
ATOM 5654 N N . PRO B 1 343 ? -21.984 9.367 17.234 1 85.56 343 PRO B N 1
ATOM 5655 C CA . PRO B 1 343 ? -21.078 10.336 17.844 1 85.56 343 PRO B CA 1
ATOM 5656 C C . PRO B 1 343 ? -21.109 11.695 17.141 1 85.56 343 PRO B C 1
ATOM 5658 O O . PRO B 1 343 ? -21.188 11.758 15.914 1 85.56 343 PRO B O 1
ATOM 5661 N N . THR B 1 344 ? -21.172 12.742 17.969 1 90.19 344 THR B N 1
ATOM 5662 C CA . THR B 1 344 ? -21.234 14.102 17.453 1 90.19 344 THR B CA 1
ATOM 5663 C C . THR B 1 344 ? -20.156 14.969 18.078 1 90.19 344 THR B C 1
ATOM 5665 O O . THR B 1 344 ? -19.344 14.484 18.875 1 90.19 344 THR B O 1
ATOM 5668 N N . ILE B 1 345 ? -20.078 16.203 17.641 1 94.94 345 ILE B N 1
ATOM 5669 C CA . ILE B 1 345 ? -19.078 17.156 18.125 1 94.94 345 ILE B CA 1
ATOM 5670 C C . ILE B 1 345 ? -19.672 18.562 18.078 1 94.94 345 ILE B C 1
ATOM 5672 O O . ILE B 1 345 ? -20.453 18.891 17.188 1 94.94 345 ILE B O 1
ATOM 5676 N N . THR B 1 346 ? -19.344 19.359 19.078 1 94.88 346 THR B N 1
ATOM 5677 C CA . THR B 1 346 ? -19.844 20.734 19.172 1 94.88 346 THR B CA 1
ATOM 5678 C C . THR B 1 346 ? -19.078 21.641 18.203 1 94.88 346 THR B C 1
ATOM 5680 O O . THR B 1 346 ? -17.984 21.297 17.75 1 94.88 346 THR B O 1
ATOM 5683 N N . PRO B 1 347 ? -19.641 22.844 17.875 1 93.94 347 PRO B N 1
ATOM 5684 C CA . PRO B 1 347 ? -18.938 23.781 17 1 93.94 347 PRO B CA 1
ATOM 5685 C C . PRO B 1 347 ? -17.547 24.156 17.5 1 93.94 347 PRO B C 1
ATOM 5687 O O . PRO B 1 347 ? -16.609 24.25 16.719 1 93.94 347 PRO B O 1
ATOM 5690 N N . ARG B 1 348 ? -17.406 24.359 18.75 1 95.56 348 ARG B N 1
ATOM 5691 C CA . ARG B 1 348 ? -16.094 24.656 19.328 1 95.56 348 ARG B CA 1
ATOM 5692 C C . ARG B 1 348 ? -15.141 23.469 19.172 1 95.56 348 ARG B C 1
ATOM 5694 O O . ARG B 1 348 ? -13.961 23.656 18.844 1 95.56 348 ARG B O 1
ATOM 5701 N N . GLY B 1 349 ? -15.695 22.297 19.406 1 96.31 349 GLY B N 1
ATOM 5702 C CA . GLY B 1 349 ? -14.898 21.094 19.203 1 96.31 349 GLY B CA 1
ATOM 5703 C C . GLY B 1 349 ? -14.406 20.953 17.766 1 96.31 349 GLY B C 1
ATOM 5704 O O . GLY B 1 349 ? -13.258 20.562 17.547 1 96.31 349 GLY B O 1
ATOM 5705 N N . ILE B 1 350 ? -15.266 21.266 16.828 1 95.88 350 ILE B N 1
ATOM 5706 C CA . ILE B 1 350 ? -14.93 21.203 15.406 1 95.88 350 ILE B CA 1
ATOM 5707 C C . ILE B 1 350 ? -13.766 22.141 15.109 1 95.88 350 ILE B C 1
ATOM 5709 O O . ILE B 1 350 ? -12.797 21.766 14.445 1 95.88 350 ILE B O 1
ATOM 5713 N N . LEU B 1 351 ? -13.859 23.297 15.594 1 95.38 351 LEU B N 1
ATOM 5714 C CA . LEU B 1 351 ? -12.867 24.328 15.289 1 95.38 351 LEU B CA 1
ATOM 5715 C C . LEU B 1 351 ? -11.516 23.953 15.891 1 95.38 351 LEU B C 1
ATOM 5717 O O . LEU B 1 351 ? -10.484 24.031 15.211 1 95.38 351 LEU B O 1
ATOM 5721 N N . ILE B 1 352 ? -11.5 23.578 17.125 1 97.31 352 ILE B N 1
ATOM 5722 C CA . ILE B 1 352 ? -10.242 23.25 17.797 1 97.31 352 ILE B CA 1
ATOM 5723 C C . ILE B 1 352 ? -9.617 22.016 17.141 1 97.31 352 ILE B C 1
ATOM 5725 O O . ILE B 1 352 ? -8.406 21.969 16.906 1 97.31 352 ILE B O 1
ATOM 5729 N N . ALA B 1 353 ? -10.484 21.047 16.859 1 97.88 353 ALA B N 1
ATOM 5730 C CA . ALA B 1 353 ? -9.992 19.844 16.172 1 97.88 353 ALA B CA 1
ATOM 5731 C C . ALA B 1 353 ? -9.398 20.203 14.812 1 97.88 353 ALA B C 1
ATOM 5733 O O . ALA B 1 353 ? -8.375 19.641 14.406 1 97.88 353 ALA B O 1
ATOM 5734 N N . THR B 1 354 ? -10.016 21.125 14.086 1 97 354 THR B N 1
ATOM 5735 C CA . THR B 1 354 ? -9.539 21.547 12.781 1 97 354 THR B CA 1
ATOM 5736 C C . THR B 1 354 ? -8.102 22.078 12.875 1 97 354 THR B C 1
ATOM 5738 O O . THR B 1 354 ? -7.246 21.688 12.07 1 97 354 THR B O 1
ATOM 5741 N N . TYR B 1 355 ? -7.855 22.859 13.836 1 97.56 355 TYR B N 1
ATOM 5742 C CA . TYR B 1 355 ? -6.535 23.453 14.008 1 97.56 355 TYR B CA 1
ATOM 5743 C C . TYR B 1 355 ? -5.535 22.406 14.508 1 97.56 355 TYR B C 1
ATOM 5745 O O . TYR B 1 355 ? -4.375 22.406 14.094 1 97.56 355 TYR B O 1
ATOM 5753 N N . ALA B 1 356 ? -5.957 21.547 15.383 1 98.19 356 ALA B N 1
ATOM 5754 C CA . ALA B 1 356 ? -5.074 20.547 15.984 1 98.19 356 ALA B CA 1
ATOM 5755 C C . ALA B 1 356 ? -4.645 19.5 14.953 1 98.19 356 ALA B C 1
ATOM 5757 O O . ALA B 1 356 ? -3.531 18.984 15.023 1 98.19 356 ALA B O 1
ATOM 5758 N N . LEU B 1 357 ? -5.48 19.219 13.984 1 98 357 LEU B N 1
ATOM 5759 C CA . LEU B 1 357 ? -5.238 18.172 13.008 1 98 357 LEU B CA 1
ATOM 5760 C C . LEU B 1 357 ? -4.41 18.703 11.836 1 98 357 LEU B C 1
ATOM 5762 O O . LEU B 1 357 ? -3.877 17.922 11.047 1 98 357 LEU B O 1
ATOM 5766 N N . CYS B 1 358 ? -4.246 19.984 11.789 1 96.88 358 CYS B N 1
ATOM 5767 C CA . CYS B 1 358 ? -3.715 20.625 10.594 1 96.88 358 CYS B CA 1
ATOM 5768 C C . CYS B 1 358 ? -2.193 20.516 10.547 1 96.88 358 CYS B C 1
ATOM 5770 O O . CYS B 1 358 ? -1.501 21.547 10.5 1 96.88 358 CYS B O 1
ATOM 5772 N N . GLY B 1 359 ? -1.661 19.344 10.469 1 96.75 359 GLY B N 1
ATOM 5773 C CA . GLY B 1 359 ? -0.243 19.062 10.336 1 96.75 359 GLY B CA 1
ATOM 5774 C C . GLY B 1 359 ? 0.034 17.625 9.898 1 96.75 359 GLY B C 1
ATOM 5775 O O . GLY B 1 359 ? -0.782 16.734 10.141 1 96.75 359 GLY B O 1
ATOM 5776 N N . PHE B 1 360 ? 1.207 17.422 9.328 1 94.81 360 PHE B N 1
ATOM 5777 C CA . PHE B 1 360 ? 1.568 16.109 8.812 1 94.81 360 PHE B CA 1
ATOM 5778 C C . PHE B 1 360 ? 2.242 15.273 9.891 1 94.81 360 PHE B C 1
ATOM 5780 O O . PHE B 1 360 ? 2.787 14.203 9.609 1 94.81 360 PHE B O 1
ATOM 5787 N N . ALA B 1 361 ? 2.213 15.781 11.133 1 95.75 361 ALA B N 1
ATOM 5788 C CA . ALA B 1 361 ? 2.93 15.102 12.203 1 95.75 361 ALA B CA 1
ATOM 5789 C C . ALA B 1 361 ? 2.295 13.75 12.523 1 95.75 361 ALA B C 1
ATOM 5791 O O . ALA B 1 361 ? 1.339 13.68 13.297 1 95.75 361 ALA B O 1
ATOM 5792 N N . ASN B 1 362 ? 2.844 12.727 12.086 1 93.88 362 ASN B N 1
ATOM 5793 C CA . ASN B 1 362 ? 2.484 11.344 12.391 1 93.88 362 ASN B CA 1
ATOM 5794 C C . ASN B 1 362 ? 3.66 10.398 12.188 1 93.88 362 ASN B C 1
ATOM 5796 O O . ASN B 1 362 ? 4.676 10.781 11.602 1 93.88 362 ASN B O 1
ATOM 5800 N N . ILE B 1 363 ? 3.541 9.25 12.633 1 89.81 363 ILE B N 1
ATOM 5801 C CA . ILE B 1 363 ? 4.648 8.305 12.664 1 89.81 363 ILE B CA 1
ATOM 5802 C C . ILE B 1 363 ? 5.078 7.961 11.242 1 89.81 363 ILE B C 1
ATOM 5804 O O . ILE B 1 363 ? 6.273 7.891 10.945 1 89.81 363 ILE B O 1
ATOM 5808 N N . GLY B 1 364 ? 4.203 7.75 10.367 1 86.5 364 GLY B N 1
ATOM 5809 C CA . GLY B 1 364 ? 4.516 7.434 8.984 1 86.5 364 GLY B CA 1
ATOM 5810 C C . GLY B 1 364 ? 5.203 8.57 8.25 1 86.5 364 GLY B C 1
ATOM 5811 O O . GLY B 1 364 ? 6.055 8.336 7.391 1 86.5 364 GLY B O 1
ATOM 5812 N N . SER B 1 365 ? 4.891 9.766 8.562 1 91.12 365 SER B N 1
ATOM 5813 C CA . SER B 1 365 ? 5.434 10.945 7.898 1 91.12 365 SER B CA 1
ATOM 5814 C C . SER B 1 365 ? 6.922 11.102 8.18 1 91.12 365 SER B C 1
ATOM 5816 O O . SER B 1 365 ? 7.637 11.758 7.422 1 91.12 365 SER B O 1
ATOM 5818 N N . ILE B 1 366 ? 7.363 10.531 9.258 1 91.19 366 ILE B N 1
ATOM 5819 C CA . ILE B 1 366 ? 8.789 10.578 9.57 1 91.19 366 ILE B CA 1
ATOM 5820 C C . ILE B 1 366 ? 9.594 9.969 8.422 1 91.19 366 ILE B C 1
ATOM 5822 O O . ILE B 1 366 ? 10.523 10.594 7.906 1 91.19 366 ILE B O 1
ATOM 5826 N N . ALA B 1 367 ? 9.203 8.82 8.039 1 85 367 ALA B N 1
ATOM 5827 C CA . ALA B 1 367 ? 9.906 8.133 6.957 1 85 367 ALA B CA 1
ATOM 5828 C C . ALA B 1 367 ? 9.766 8.883 5.637 1 85 367 ALA B C 1
ATOM 5830 O O . ALA B 1 367 ? 10.719 8.969 4.859 1 85 367 ALA B O 1
ATOM 5831 N N . ILE B 1 368 ? 8.594 9.367 5.398 1 84.69 368 ILE B N 1
ATOM 5832 C CA . ILE B 1 368 ? 8.32 10.117 4.176 1 84.69 368 ILE B CA 1
ATOM 5833 C C . ILE B 1 368 ? 9.242 11.336 4.109 1 84.69 368 ILE B C 1
ATOM 5835 O O . ILE B 1 368 ? 9.836 11.617 3.062 1 84.69 368 ILE B O 1
ATOM 5839 N N . GLN B 1 369 ? 9.281 11.992 5.16 1 91.25 369 GLN B N 1
ATOM 5840 C CA . GLN B 1 369 ? 10.094 13.203 5.199 1 91.25 369 GLN B CA 1
ATOM 5841 C C . GLN B 1 369 ? 11.578 12.883 5.055 1 91.25 369 GLN B C 1
ATOM 5843 O O . GLN B 1 369 ? 12.297 13.57 4.328 1 91.25 369 GLN B O 1
ATOM 5848 N N . ILE B 1 370 ? 12.055 11.883 5.77 1 89 370 ILE B N 1
ATOM 5849 C CA . ILE B 1 370 ? 13.453 11.477 5.676 1 89 370 ILE B CA 1
ATOM 5850 C C . ILE B 1 370 ? 13.781 11.078 4.238 1 89 370 ILE B C 1
ATOM 5852 O O . ILE B 1 370 ? 14.797 11.508 3.682 1 89 370 ILE B O 1
ATOM 5856 N N . GLY B 1 371 ? 12.969 10.266 3.67 1 83.56 371 GLY B N 1
ATOM 5857 C CA . GLY B 1 371 ? 13.172 9.859 2.287 1 83.56 371 GLY B CA 1
ATOM 5858 C C . GLY B 1 371 ? 13.211 11.031 1.324 1 83.56 371 GLY B C 1
ATOM 5859 O O . GLY B 1 371 ? 14.078 11.102 0.449 1 83.56 371 GLY B O 1
ATOM 5860 N N . GLY B 1 372 ? 12.281 11.922 1.443 1 86.75 372 GLY B N 1
ATOM 5861 C CA . GLY B 1 372 ? 12.188 13.086 0.571 1 86.75 372 GLY B CA 1
ATOM 5862 C C . GLY B 1 372 ? 13.391 14 0.676 1 86.75 372 GLY B C 1
ATOM 5863 O O . GLY B 1 372 ? 13.945 14.422 -0.341 1 86.75 372 GLY B O 1
ATOM 5864 N N . ILE B 1 373 ? 13.789 14.289 1.842 1 91.38 373 ILE B N 1
ATOM 5865 C CA . ILE B 1 373 ? 14.898 15.219 2.043 1 91.38 373 ILE B CA 1
ATOM 5866 C C . ILE B 1 373 ? 16.219 14.539 1.68 1 91.38 373 ILE B C 1
ATOM 5868 O O . ILE B 1 373 ? 17.109 15.18 1.127 1 91.38 373 ILE B O 1
ATOM 5872 N N . SER B 1 374 ? 16.266 13.242 2.006 1 89.06 374 SER B N 1
ATOM 5873 C CA . SER B 1 374 ? 17.484 12.508 1.681 1 89.06 374 SER B CA 1
ATOM 5874 C C . SER B 1 374 ? 17.688 12.406 0.172 1 89.06 374 SER B C 1
ATOM 5876 O O . SER B 1 374 ? 18.812 12.312 -0.303 1 89.06 374 SER B O 1
ATOM 5878 N N . ALA B 1 375 ? 16.641 12.367 -0.559 1 81.69 375 ALA B N 1
ATOM 5879 C CA . ALA B 1 375 ? 16.75 12.383 -2.016 1 81.69 375 ALA B CA 1
ATOM 5880 C C . ALA B 1 375 ? 17.375 13.68 -2.512 1 81.69 375 ALA B C 1
ATOM 5882 O O . ALA B 1 375 ? 18.047 13.703 -3.547 1 81.69 375 ALA B O 1
ATOM 5883 N N . ILE B 1 376 ? 17.234 14.711 -1.795 1 85.69 376 ILE B N 1
ATOM 5884 C CA . ILE B 1 376 ? 17.766 16.031 -2.131 1 85.69 376 ILE B CA 1
ATOM 5885 C C . ILE B 1 376 ? 19.188 16.156 -1.607 1 85.69 376 ILE B C 1
ATOM 5887 O O . ILE B 1 376 ? 20.062 16.688 -2.295 1 85.69 376 ILE B O 1
ATOM 5891 N N . ALA B 1 377 ? 19.375 15.625 -0.386 1 91.31 377 ALA B N 1
ATOM 5892 C CA . ALA B 1 377 ? 20.672 15.68 0.282 1 91.31 377 ALA B CA 1
ATOM 5893 C C . ALA B 1 377 ? 21 14.352 0.959 1 91.31 377 ALA B C 1
ATOM 5895 O O . ALA B 1 377 ? 20.875 14.227 2.18 1 91.31 377 ALA B O 1
ATOM 5896 N N . PRO B 1 378 ? 21.516 13.5 0.194 1 87.38 378 PRO B N 1
ATOM 5897 C CA . PRO B 1 378 ? 21.766 12.156 0.716 1 87.38 378 PRO B CA 1
ATOM 5898 C C . PRO B 1 378 ? 22.781 12.148 1.857 1 87.38 378 PRO B C 1
ATOM 5900 O O . PRO B 1 378 ? 22.719 11.289 2.74 1 87.38 378 PRO B O 1
ATOM 5903 N N . GLU B 1 379 ? 23.688 13.055 1.901 1 90.5 379 GLU B N 1
ATOM 5904 C CA . GLU B 1 379 ? 24.734 13.117 2.914 1 90.5 379 GLU B CA 1
ATOM 5905 C C . GLU B 1 379 ? 24.156 13.422 4.293 1 90.5 379 GLU B C 1
ATOM 5907 O O . GLU B 1 379 ? 24.812 13.203 5.312 1 90.5 379 GLU B O 1
ATOM 5912 N N . ARG B 1 380 ? 22.922 13.867 4.367 1 93.75 380 ARG B N 1
ATOM 5913 C CA . ARG B 1 380 ? 22.328 14.25 5.645 1 93.75 380 ARG B CA 1
ATOM 5914 C C . ARG B 1 380 ? 21.359 13.18 6.141 1 93.75 380 ARG B C 1
ATOM 5916 O O . ARG B 1 380 ? 20.656 13.383 7.133 1 93.75 380 ARG B O 1
ATOM 5923 N N . GLN B 1 381 ? 21.266 12.141 5.5 1 89.56 381 GLN B N 1
ATOM 5924 C CA . GLN B 1 381 ? 20.312 11.07 5.82 1 89.56 381 GLN B CA 1
ATOM 5925 C C . GLN B 1 381 ? 20.438 10.656 7.281 1 89.56 381 GLN B C 1
ATOM 5927 O O . GLN B 1 381 ? 19.422 10.438 7.957 1 89.56 381 GLN B O 1
ATOM 5932 N N . ALA B 1 382 ? 21.641 10.5 7.75 1 88.19 382 ALA B N 1
ATOM 5933 C CA . ALA B 1 382 ? 21.875 10.078 9.133 1 88.19 382 ALA B CA 1
ATOM 5934 C C . ALA B 1 382 ? 21.328 11.109 10.109 1 88.19 382 ALA B C 1
ATOM 5936 O O . ALA B 1 382 ? 20.703 10.75 11.117 1 88.19 382 ALA B O 1
ATOM 5937 N N . ASP B 1 383 ? 21.5 12.344 9.836 1 93 383 ASP B N 1
ATOM 5938 C CA . ASP B 1 383 ? 20.969 13.414 10.68 1 93 383 ASP B CA 1
ATOM 5939 C C . ASP B 1 383 ? 19.438 13.383 10.719 1 93 383 ASP B C 1
ATOM 5941 O O . ASP B 1 383 ? 18.844 13.5 11.789 1 93 383 ASP B O 1
ATOM 5945 N N . LEU B 1 384 ? 18.891 13.227 9.57 1 93.56 384 LEU B N 1
ATOM 5946 C CA . LEU B 1 384 ? 17.438 13.195 9.453 1 93.56 384 LEU B CA 1
ATOM 5947 C C . LEU B 1 384 ? 16.859 12.039 10.258 1 93.56 384 LEU B C 1
ATOM 5949 O O . LEU B 1 384 ? 15.852 12.203 10.953 1 93.56 384 LEU B O 1
ATOM 5953 N N . ALA B 1 385 ? 17.516 10.93 10.188 1 88.06 385 ALA B N 1
ATOM 5954 C CA . ALA B 1 385 ? 17.047 9.742 10.898 1 88.06 385 ALA B CA 1
ATOM 5955 C C . ALA B 1 385 ? 17.109 9.953 12.414 1 88.06 385 ALA B C 1
ATOM 5957 O O . ALA B 1 385 ? 16.234 9.508 13.141 1 88.06 385 ALA B O 1
ATOM 5958 N N . GLN B 1 386 ? 18.094 10.625 12.859 1 91.69 386 GLN B N 1
ATOM 5959 C CA . GLN B 1 386 ? 18.281 10.844 14.289 1 91.69 386 GLN B CA 1
ATOM 5960 C C . GLN B 1 386 ? 17.312 11.883 14.82 1 91.69 386 GLN B C 1
ATOM 5962 O O . GLN B 1 386 ? 16.875 11.805 15.977 1 91.69 386 GLN B O 1
ATOM 5967 N N . LEU B 1 387 ? 16.922 12.789 13.992 1 95.12 387 LEU B N 1
ATOM 5968 C CA . LEU B 1 387 ? 16.141 13.93 14.445 1 95.12 387 LEU B CA 1
ATOM 5969 C C . LEU B 1 387 ? 14.656 13.703 14.203 1 95.12 387 LEU B C 1
ATOM 5971 O O . LEU B 1 387 ? 13.812 14.43 14.734 1 95.12 387 LEU B O 1
ATOM 5975 N N . GLY B 1 388 ? 14.32 12.727 13.438 1 94.06 388 GLY B N 1
ATOM 5976 C CA . GLY B 1 388 ? 12.984 12.547 12.898 1 94.06 388 GLY B CA 1
ATOM 5977 C C . GLY B 1 388 ? 11.914 12.477 13.969 1 94.06 388 GLY B C 1
ATOM 5978 O O . GLY B 1 388 ? 10.906 13.18 13.898 1 94.06 388 GLY B O 1
ATOM 5979 N N . VAL B 1 389 ? 12.07 11.68 14.984 1 93.25 389 VAL B N 1
ATOM 5980 C CA . VAL B 1 389 ? 11.07 11.477 16.031 1 93.25 389 VAL B CA 1
ATOM 5981 C C . VAL B 1 389 ? 10.875 12.766 16.828 1 93.25 389 VAL B C 1
ATOM 5983 O O . VAL B 1 389 ? 9.75 13.188 17.078 1 93.25 389 VAL B O 1
ATOM 5986 N N . ARG B 1 390 ? 11.969 13.352 17.188 1 96.06 390 ARG B N 1
ATOM 5987 C CA . ARG B 1 390 ? 11.906 14.594 17.953 1 96.06 390 ARG B CA 1
ATOM 5988 C C . ARG B 1 390 ? 11.219 15.695 17.156 1 96.06 390 ARG B C 1
ATOM 5990 O O . ARG B 1 390 ? 10.422 16.469 17.703 1 96.06 390 ARG B O 1
ATOM 5997 N N . ALA B 1 391 ? 11.547 15.766 15.891 1 97.5 391 ALA B N 1
ATOM 5998 C CA . ALA B 1 391 ? 10.945 16.797 15.039 1 97.5 391 ALA B CA 1
ATOM 5999 C C . ALA B 1 391 ? 9.445 16.562 14.883 1 97.5 391 ALA B C 1
ATOM 6001 O O . ALA B 1 391 ? 8.664 17.516 14.844 1 97.5 391 ALA B O 1
ATOM 6002 N N . MET B 1 392 ? 9.055 15.344 14.789 1 96.88 392 MET B N 1
ATOM 6003 C CA . MET B 1 392 ? 7.641 15.008 14.648 1 96.88 392 MET B CA 1
ATOM 6004 C C . MET B 1 392 ? 6.867 15.406 15.898 1 96.88 392 MET B C 1
ATOM 6006 O O . MET B 1 392 ? 5.773 15.977 15.805 1 96.88 392 MET B O 1
ATOM 6010 N N . ILE B 1 393 ? 7.379 15.117 17.047 1 97.19 393 ILE B N 1
ATOM 6011 C CA . ILE B 1 393 ? 6.758 15.508 18.312 1 97.19 393 ILE B CA 1
ATOM 6012 C C . ILE B 1 393 ? 6.652 17.031 18.375 1 97.19 393 ILE B C 1
ATOM 6014 O O . ILE B 1 393 ? 5.613 17.562 18.781 1 97.19 393 ILE B O 1
ATOM 6018 N N . ALA B 1 394 ? 7.73 17.672 17.984 1 98.12 394 ALA B N 1
ATOM 6019 C CA . ALA B 1 394 ? 7.723 19.141 17.969 1 98.12 394 ALA B CA 1
ATOM 6020 C C . ALA B 1 394 ? 6.645 19.656 17.031 1 98.12 394 ALA B C 1
ATOM 6022 O O . ALA B 1 394 ? 5.957 20.641 17.344 1 98.12 394 ALA B O 1
ATOM 6023 N N . GLY B 1 395 ? 6.559 19.094 15.852 1 97.81 395 GLY B N 1
ATOM 6024 C CA . GLY B 1 395 ? 5.512 19.469 14.914 1 97.81 395 GLY B CA 1
ATOM 6025 C C . GLY B 1 395 ? 4.113 19.297 15.477 1 97.81 395 GLY B C 1
ATOM 6026 O O . GLY B 1 395 ? 3.246 20.156 15.273 1 97.81 395 GLY B O 1
ATOM 6027 N N . SER B 1 396 ? 3.898 18.219 16.156 1 97.75 396 SER B N 1
ATOM 6028 C CA . SER B 1 396 ? 2.613 17.984 16.812 1 97.75 396 SER B CA 1
ATOM 6029 C C . SER B 1 396 ? 2.307 19.062 17.844 1 97.75 396 SER B C 1
ATOM 6031 O O . SER B 1 396 ? 1.188 19.578 17.891 1 97.75 396 SER B O 1
ATOM 6033 N N . LEU B 1 397 ? 3.271 19.344 18.625 1 98 397 LEU B N 1
ATOM 6034 C CA . LEU B 1 397 ? 3.088 20.375 19.641 1 98 397 LEU B CA 1
ATOM 6035 C C . LEU B 1 397 ? 2.764 21.719 19.016 1 98 397 LEU B C 1
ATOM 6037 O O . LEU B 1 397 ? 1.951 22.484 19.547 1 98 397 LEU B O 1
ATOM 6041 N N . ALA B 1 398 ? 3.451 22.016 17.922 1 98.12 398 ALA B N 1
ATOM 6042 C CA . ALA B 1 398 ? 3.16 23.266 17.219 1 98.12 398 ALA B CA 1
ATOM 6043 C C . ALA B 1 398 ? 1.698 23.328 16.797 1 98.12 398 ALA B C 1
ATOM 6045 O O . ALA B 1 398 ? 1.055 24.375 16.891 1 98.12 398 ALA B O 1
ATOM 6046 N N . CYS B 1 399 ? 1.165 22.25 16.281 1 97.81 399 CYS B N 1
ATOM 6047 C CA . CYS B 1 399 ? -0.238 22.172 15.891 1 97.81 399 CYS B CA 1
ATOM 6048 C C . CYS B 1 399 ? -1.151 22.359 17.094 1 97.81 399 CYS B C 1
ATOM 6050 O O . CYS B 1 399 ? -2.17 23.047 17.016 1 97.81 399 CYS B O 1
ATOM 6052 N N . PHE B 1 400 ? -0.798 21.703 18.203 1 98.44 400 PHE B N 1
ATOM 6053 C CA . PHE B 1 400 ? -1.595 21.812 19.406 1 98.44 400 PHE B CA 1
ATOM 6054 C C . PHE B 1 400 ? -1.577 23.25 19.938 1 98.44 400 PHE B C 1
ATOM 6056 O O . PHE B 1 400 ? -2.59 23.75 20.438 1 98.44 400 PHE B O 1
ATOM 6063 N N . MET B 1 401 ? -0.429 23.875 19.828 1 98.31 401 MET B N 1
ATOM 6064 C CA . MET B 1 401 ? -0.342 25.297 20.203 1 98.31 401 MET B CA 1
ATOM 6065 C C . MET B 1 401 ? -1.271 26.141 19.344 1 98.31 401 MET B C 1
ATOM 6067 O O . MET B 1 401 ? -1.951 27.031 19.859 1 98.31 401 MET B O 1
ATOM 6071 N N . THR B 1 402 ? -1.214 25.859 18.078 1 97.94 402 THR B N 1
ATOM 6072 C CA . THR B 1 402 ? -2.086 26.578 17.156 1 97.94 402 THR B CA 1
ATOM 6073 C C . THR B 1 402 ? -3.551 26.391 17.531 1 97.94 402 THR B C 1
ATOM 6075 O O . THR B 1 402 ? -4.34 27.328 17.484 1 97.94 402 THR B O 1
ATOM 6078 N N . ALA B 1 403 ? -3.926 25.203 17.906 1 98.25 403 ALA B N 1
ATOM 6079 C CA . ALA B 1 403 ? -5.277 24.922 18.359 1 98.25 403 ALA B CA 1
ATOM 6080 C C . ALA B 1 403 ? -5.59 25.672 19.656 1 98.25 403 ALA B C 1
ATOM 6082 O O . ALA B 1 403 ? -6.707 26.156 19.844 1 98.25 403 ALA B O 1
ATOM 6083 N N . CYS B 1 404 ? -4.652 25.75 20.578 1 98.38 404 CYS B N 1
ATOM 6084 C CA . CYS B 1 404 ? -4.828 26.484 21.828 1 98.38 404 CYS B CA 1
ATOM 6085 C C . CYS B 1 404 ? -5.082 27.969 21.547 1 98.38 404 CYS B C 1
ATOM 6087 O O . CYS B 1 404 ? -5.969 28.578 22.141 1 98.38 404 CYS B O 1
ATOM 6089 N N . VAL B 1 405 ? -4.289 28.516 20.672 1 97.88 405 VAL B N 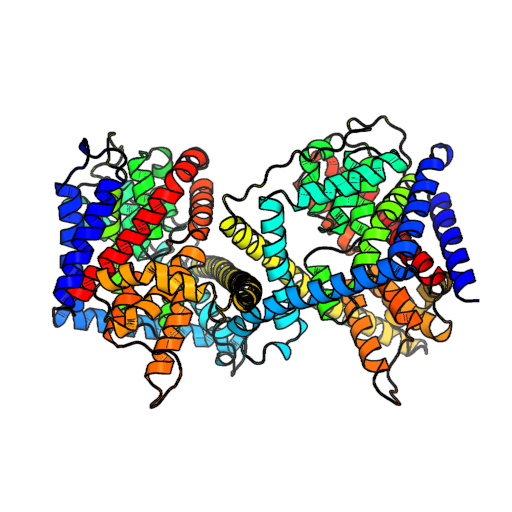1
ATOM 6090 C CA . VAL B 1 405 ? -4.422 29.938 20.344 1 97.88 405 VAL B CA 1
ATOM 6091 C C . VAL B 1 405 ? -5.789 30.203 19.719 1 97.88 405 VAL B C 1
ATOM 6093 O O . VAL B 1 405 ? -6.449 31.188 20.062 1 97.88 405 VAL B O 1
ATOM 6096 N N . ALA B 1 406 ? -6.184 29.328 18.797 1 95.88 406 ALA B N 1
ATOM 6097 C CA . ALA B 1 406 ? -7.527 29.438 18.234 1 95.88 406 ALA B CA 1
ATOM 6098 C C . ALA B 1 406 ? -8.586 29.344 19.328 1 95.88 406 ALA B C 1
ATOM 6100 O O . ALA B 1 406 ? -9.547 30.125 19.328 1 95.88 406 ALA B O 1
ATOM 6101 N N . GLY B 1 407 ? -8.43 28.438 20.25 1 95.5 407 GLY B N 1
ATOM 6102 C CA . GLY B 1 407 ? -9.359 28.234 21.359 1 95.5 407 GLY B CA 1
ATOM 6103 C C . GLY B 1 407 ? -9.453 29.438 22.281 1 95.5 407 GLY B C 1
ATOM 6104 O O . GLY B 1 407 ? -10.516 29.734 22.828 1 95.5 407 GLY B O 1
ATOM 6105 N N . MET B 1 408 ? -8.398 30.156 22.422 1 96.19 408 MET B N 1
ATOM 6106 C CA . MET B 1 408 ? -8.359 31.344 23.266 1 96.19 408 MET B CA 1
ATOM 6107 C C . MET B 1 408 ? -9.203 32.469 22.656 1 96.19 408 MET B C 1
ATOM 6109 O O . MET B 1 408 ? -9.734 33.312 23.391 1 96.19 408 MET B O 1
ATOM 6113 N N . LEU B 1 409 ? -9.305 32.438 21.422 1 92.44 409 LEU B N 1
ATOM 6114 C CA . LEU B 1 409 ? -9.914 33.594 20.734 1 92.44 409 LEU B CA 1
ATOM 6115 C C . LEU B 1 409 ? -11.359 33.281 20.359 1 92.44 409 LEU B C 1
ATOM 6117 O O . LEU B 1 409 ? -12.062 34.125 19.812 1 92.44 409 LEU B O 1
ATOM 6121 N N . LEU B 1 410 ? -11.828 32.094 20.547 1 86.5 410 LEU B N 1
ATOM 6122 C CA . LEU B 1 410 ? -13.219 31.703 20.312 1 86.5 410 LEU B CA 1
ATOM 6123 C C . LEU B 1 410 ? -14.109 32.188 21.453 1 86.5 410 LEU B C 1
ATOM 6125 O O . LEU B 1 410 ? -13.68 32.219 22.609 1 86.5 410 LEU B O 1
#

pLDDT: mean 93.28, std 4.21, range [73.0, 98.5]

Foldseek 3Di:
DLLVLLVQLLVVLLVVLLVQAPDNVQQDVQLLVLLLVVLLVLLCQCPPDPVNVVVLLVVLVVVLVVLCVLVVVLCVVPHPVQCVVPLQRPQLSSLLQQLLVVLLCVQVCNLVVQLLVLLLVSCVRSQDFQLLSSLLSSCLADALLVSNVQSLVQLQPFDLLSVLSNNLSRQQADHGSVLSSLVSLVQRNSLNSSLSSSLSSLSNSSSCSRYNDDDDGPRGPHHDGDDHRPAPHSVSSSVVSSVVSNVVSVVVVVLCVVVVVVQVVQQVVQCVVCVVVVRNVGGLLQVQLVPCLVLQSSSSFPNLCSSVLSSLLSCCAARRLSVSSNVLSVQPVQQPDPPHPDHHGDPLRSSLSSQLSRGGQYDVVLVVSLVSSCVSPVVCSVSSNVSSNVSSSSSNSSSSSSSSSSSSSD/DLLVLLVQLLVVLLVVLLVQAPDNVQQDVQLLVLLLVVLLVLLCQCPPDPVNVVVLLVVLVVLLVVLCVLVVVLCVPPHPVQCVVVLQRPQLSSLLQQLLVVLLCVQVCNLVVQLLVLLLVSCVRSQDFQLLSSLLSSCLADALLVSNVQSLVQLQPFDLLSVLSNNLSRQQADYGSLLSSLVSLVQRNSLNSSLSSSLSSLSNSSSCSRYNDDDDGPRGPHHDGDDHRPAPHSVSSSVVSSVVSNVVSVVVVVLCVVVVVVQVVQQVVQCVVCVVVVRNVGGPLQVQLVPCLVLQSSSSFPNLCSSVLSSLLSCCAARRLSVSSNSLSVQPVQQPDPPHPDHHGDPLRSSLSSQLSRGGQYDVVLVVSLVSSCVSPVVCSVSSNVSSNVSSSSSNSSSSSSSSSSSSSD

Secondary structure (DSSP, 8-state):
-HHHHHHHHHHHHHHHHHHT-S-GGG--HHHHHHHHHHHHHHHIIIIISHHHHHHHHHHHHHHHHHHHTHHHHHHHHH-TTGGGGIIIIIIHHHHHHHHHHHHHHHHTTHHHHHHHHHHHHHHHHH--BHHHHHHHHHTTTS-TTTGGGGGHHHHTT--HHHHHHHHHHHHH---THHHHHHHHTT--HHHHHHHHHHHHHHHHHHHHHHS---S--TTBT-----PPP--SSHHHHHHHHHHHHHHHHHHHHHHHHHHHHHHHHHHHHHHHHHHHTT-TT--HHHHHHHHHHHHHHHTT--GGGHHHHHHHHHHHHHT-HHHHHHHHHHHHHHHTSTT--S----HHHHHHHHHHH-S--SHHHHHHHHHHHHHH-GGGHHHHHHHHHHHHHHHHHHHHHHHHHHHHH-/-HHHHHHHHHHHHHHHHHHT-S-GGG--HHHHHHHHHHHHHHHIIIIISHHHHHHHHHHHHHHHHHHHTHHHHHHHHH-TTGGGGIIIIIIHHHHHHHHHHHHHHHHTTHHHHHHHHHHHHHHHHH--BHHHHHHHHHTTTS-TTTGGGGGHHHHTT--HHHHHHHHHHHHT---THHHHHHHHTT--HHHHHHHHHHHHHHHHHHHHHHS---S--TTBT-----PPP--SSHHHHHHHHHHHHHHHHHHHHHHHHHHHHHHHHHHHHHHHHHHHTT-TT--HHHHHHHHHHHHHHHTT--GGGHHHHHHHHHHHHHT-HHHHHHHHHHHHHHHTSTT--S----HHHHHHHHHHH-S--SHHHHHHHHHHHHHH-GGGHHHHHHHHHHHHHHHHHHHHHHHHHHHHH-

Sequence (820 aa):
MERAISALGLVVFVVLAYLFSGDRQQIRWPTVFWGIALQILFAIVILKTAIGFAIFQALGAAVTQFLNFSDAGAQFVFGDDFEQHFIAFKVLPTIVFFSSFITILYHYGILQKVVEWVAWLMMKTLKTSGSETLSCSANIFVGQTEAPLLVKPYIATMTRSEIHAMMTGGFATVAGGVLAAYISFGVPAEHLIAASVMSAPASLAISKIFYPETEPSPTAGKVKIEVKPTSANAIDAAATGATEGMKLALNVAAMLIAFLGLLALVNGVLGWLGAGIGLPQLSLEWLFSFIFAPVAWLMGVPWSDCATVGVLLGKKIILNEFIAYLDLKQLMENANVVGTTEPTITPRGILIATYALCGFANIGSIAIQIGGISAIAPERQADLAQLGVRAMIAGSLACFMTACVAGMLLMERAISALGLVVFVVLAYLFSGDRQQIRWPTVFWGIALQILFAIVILKTAIGFAIFQALGAAVTQFLNFSDAGAQFVFGDDFEQHFIAFKVLPTIVFFSSFITILYHYGILQKVVEWVAWLMMKTLKTSGSETLSCSANIFVGQTEAPLLVKPYIATMTRSEIHAMMTGGFATVAGGVLAAYISFGVPAEHLIAASVMSAPASLAISKIFYPETEPSPTAGKVKIEVKPTSANAIDAAATGATEGMKLALNVAAMLIAFLGLLALVNGVLGWLGAGIGLPQLSLEWLFSFIFAPVAWLMGVPWSDCATVGVLLGKKIILNEFIAYLDLKQLMENANVVGTTEPTITPRGILIATYALCGFANIGSIAIQIGGISAIAPERQADLAQLGVRAMIAGSLACFMTACVAGMLL

Solvent-accessible surface area (backbone atoms only — not comparable to full-atom values): 37674 Å² total; per-residue (Å²): 112,46,35,58,32,1,50,48,25,38,53,48,52,55,50,51,35,49,74,63,25,75,40,69,85,50,42,56,58,67,30,33,52,37,12,49,48,50,22,50,48,48,45,42,42,43,71,65,35,69,67,35,29,50,51,37,49,51,48,22,51,48,50,52,56,58,52,53,24,19,49,54,9,22,33,64,39,44,20,90,65,19,67,78,41,40,62,74,37,42,35,32,40,32,15,14,22,45,29,8,50,52,33,31,35,41,58,72,43,51,51,56,52,54,27,49,52,52,18,47,57,48,29,72,61,34,64,46,37,18,54,34,35,38,23,17,34,26,10,43,60,26,32,53,55,53,16,51,56,53,37,50,90,48,59,80,68,49,46,72,34,38,49,36,23,33,48,6,13,23,15,10,17,43,22,45,28,58,45,50,33,44,38,73,57,64,46,59,43,37,55,56,52,47,36,13,61,26,12,30,39,24,6,46,18,42,24,35,34,34,36,28,65,85,66,90,57,89,38,54,84,41,81,76,75,80,68,73,64,85,52,87,45,62,50,28,15,30,49,53,16,3,45,54,16,39,55,50,33,50,49,52,54,52,48,52,54,50,50,54,51,48,50,51,50,54,29,52,52,36,30,58,54,16,53,74,72,74,35,68,72,40,30,64,56,50,51,20,18,63,69,29,17,63,58,30,35,30,27,26,33,49,78,89,32,11,42,60,47,2,27,36,52,37,36,15,35,68,57,30,32,69,62,22,50,53,51,49,36,51,23,54,56,38,53,72,39,87,85,57,91,60,72,56,52,50,74,67,36,50,54,34,47,53,25,41,48,37,22,47,27,20,61,58,42,40,57,50,39,41,54,42,49,22,71,78,34,59,90,45,38,66,59,42,64,71,41,34,66,61,18,30,54,38,3,41,49,18,9,40,37,43,10,4,53,52,29,46,70,101,111,44,35,57,33,1,51,48,27,38,52,50,52,50,50,51,35,51,74,62,25,74,40,70,86,51,44,55,58,67,31,34,51,38,12,49,47,49,23,51,48,49,45,41,43,42,69,66,35,70,66,35,30,49,51,36,46,51,48,20,51,49,50,52,56,55,52,52,57,32,48,62,59,28,34,71,74,63,32,91,64,20,67,66,21,39,47,58,38,42,35,34,41,32,16,17,48,45,29,12,52,53,32,33,35,42,58,72,43,51,51,55,53,55,24,50,52,52,17,48,56,47,30,72,61,34,64,47,38,18,54,33,35,38,24,17,35,27,11,43,60,27,33,54,53,54,17,50,56,52,37,51,90,46,59,78,68,48,46,72,34,39,49,36,21,33,48,6,14,20,15,7,17,44,22,47,31,60,44,53,33,45,38,72,57,64,47,59,43,38,54,56,52,46,35,14,60,26,11,31,38,25,6,48,19,41,23,35,35,33,35,28,64,86,66,90,57,90,37,54,85,40,81,77,74,79,68,72,64,84,54,89,45,62,65,49,15,31,52,52,16,32,53,52,15,43,54,50,32,50,44,52,51,24,42,46,22,22,50,40,10,49,49,46,45,52,28,51,52,36,28,56,53,16,54,72,73,74,36,65,72,39,29,64,56,49,52,20,17,66,70,28,17,63,59,28,37,30,28,28,35,49,77,88,31,11,43,61,47,2,25,37,51,36,36,15,34,66,59,30,32,68,62,22,50,52,51,48,36,50,23,55,55,37,52,71,41,90,85,57,90,59,74,57,52,50,75,66,35,51,53,35,45,53,26,43,48,36,22,48,28,20,58,32,41,39,52,52,38,40,53,42,49,23,74,76,34,60,90,46,39,67,58,40,63,72,38,32,67,62,19,31,54,36,3,40,47,16,9,41,37,43,10,4,54,54,28,44,72,99

Organism: NCBI:txid376219